Protein AF-A0A3A4PME8-F1 (afdb_monomer_lite)

Sequence (1097 aa):
MIGATARARDSPMPQTPAPLVQTERTHAPLVPTEQTHAPLVSPRPTHATPGAAAAAGLAASRCATASVAAAVLLLAANLASAQSDAQVDALIDKLVAALKQAQVVDGPQAGSFRGEMPGVHAGGVSTLATYALLAAGVSPYDPVIERAIGFLEEHPLPGTYSRSLRAATWSHLIARTGESTARQRYQRALRTDVKWLTDALREDGYYGYDAEGTGGDHSCSQFGVLGVWAARMIPGPSPIEVSLNYWERVRNHWLAHQDDDGSWSYSGAKAGSVTMTTAGINTLYILAAEYLTQKEPVYSRLRGVARRDEMDNEVKRLFDAADRGFAWLKSRSLLDGGGYQLFGLERLGVASGRKVIGGVDWYRAGAASVRGPSGDVVEDAFSLLFLVYGRAPVLMAKLRYGEGQGWNRYYRDLHFLTSYLSGRYERIFKWQIVDADEGLDDLLDAPILVISGEYGLDLTGEQRTRLLDYVDAGGTIIGHADHGNDRFTASFRQLCAEWFADRGGMLKPLAADHPLYTASGGGGKAWAQDYRIEGVDDGVRTCVFLFPNDLAGAWHQNRQQQHPDVFALMSNMTEYAGGEYDDLPRRLRPPLRAGPGAKPLGYLTVDTRFLGGRPLQTTGKWLTVGGQLAHASGVYVLAACPPPATAGAAEYDDYGKKDEAKPRTPASLTTPLRPSDVLHVTGTAAFNVDDGRVDELAGYVQRGGFIWLEAAGGDEGWVRSAAALMDAVSTRIGGEVRPVERDHVLLAGRLPGLAGEPTTEAAAEAAALRPNRWGLVRLRGGAPPMRTLEKDGRTVAVLTPFDTLATAAGHRVWGAPAYAAEPTLRLVSRLLLLRYLDVTGTARTAGALPTRPASSLVAFVRTLIVADRFGEAVEWTRAIERLDPDADGLTGLRGELRSRMLAAFRAARADGRDADAARLARQVTALFPDDLRGLWLAEQERGGPIDRPADAPADLPAGLADIEVVFGDQTTNARWLLQQWQQQKEQYDALQKELADAKSELDALDARARELIRQQARSGRGGARGGGEFDKIAAQRKLIETQARKTERAANESVAKMNRITRALAPHEDAIARLGWIVRDGVWMPKAQNDTAPPAP

Radius of gyration: 40.0 Å; chains: 1; bounding box: 134×112×117 Å

Structure (mmCIF, N/CA/C/O backbone):
data_AF-A0A3A4PME8-F1
#
_entry.id   AF-A0A3A4PME8-F1
#
loop_
_atom_site.group_PDB
_atom_site.id
_atom_site.type_symbol
_atom_site.label_atom_id
_atom_site.label_alt_id
_atom_site.label_comp_id
_atom_site.label_asym_id
_atom_site.label_entity_id
_atom_site.label_seq_id
_atom_site.pdbx_PDB_ins_code
_atom_site.Cartn_x
_atom_site.Cartn_y
_atom_site.Cartn_z
_atom_site.occupancy
_atom_site.B_iso_or_equiv
_atom_site.auth_seq_id
_atom_site.auth_comp_id
_atom_site.auth_asym_id
_atom_site.auth_atom_id
_atom_site.pdbx_PDB_model_num
ATOM 1 N N . MET A 1 1 ? -35.775 -11.637 -52.417 1.00 30.92 1 MET A N 1
ATOM 2 C CA . MET A 1 1 ? -35.098 -12.417 -53.479 1.00 30.92 1 MET A CA 1
ATOM 3 C C . MET A 1 1 ? -34.130 -13.348 -52.746 1.00 30.92 1 MET A C 1
ATOM 5 O O . MET A 1 1 ? -33.357 -12.821 -51.963 1.00 30.92 1 MET A O 1
ATOM 9 N N . ILE A 1 2 ? -34.433 -14.649 -52.591 1.00 27.48 2 ILE A N 1
ATOM 10 C CA . ILE A 1 2 ? -34.099 -15.773 -53.513 1.00 27.48 2 ILE A CA 1
ATOM 11 C C . ILE A 1 2 ? -32.564 -15.947 -53.610 1.00 27.48 2 ILE A C 1
ATOM 13 O O . ILE A 1 2 ? -31.924 -14.984 -54.010 1.00 27.48 2 ILE A O 1
ATOM 17 N N . GLY A 1 3 ? -31.903 -17.078 -53.294 1.00 27.84 3 GLY A N 1
ATOM 18 C CA . GLY A 1 3 ? -32.290 -18.424 -52.786 1.00 27.84 3 GLY A CA 1
ATOM 19 C C . GLY A 1 3 ? -31.229 -18.967 -51.780 1.00 27.84 3 GLY A C 1
ATOM 20 O O . GLY A 1 3 ? -30.312 -18.228 -51.446 1.00 27.84 3 GLY A O 1
ATOM 21 N N . ALA A 1 4 ? -31.338 -20.128 -51.106 1.00 28.91 4 ALA A N 1
ATOM 22 C CA . ALA A 1 4 ? -31.285 -21.530 -51.597 1.00 28.91 4 ALA A CA 1
ATOM 23 C C . ALA A 1 4 ? -29.989 -21.872 -52.398 1.00 28.91 4 ALA A C 1
ATOM 25 O O . ALA A 1 4 ? -29.647 -21.105 -53.287 1.00 28.91 4 ALA A O 1
ATOM 26 N N . THR A 1 5 ? -29.224 -22.968 -52.180 1.00 29.34 5 THR A N 1
ATOM 27 C CA . THR A 1 5 ? -29.406 -24.163 -51.306 1.00 29.34 5 THR A CA 1
ATOM 28 C C . THR A 1 5 ? -28.100 -24.941 -50.975 1.00 29.34 5 THR A C 1
ATOM 30 O O . THR A 1 5 ? -27.069 -24.775 -51.609 1.00 29.34 5 THR A O 1
ATOM 33 N N . ALA A 1 6 ? -28.222 -25.827 -49.978 1.00 28.39 6 ALA A N 1
ATOM 34 C CA . ALA A 1 6 ? -27.315 -26.801 -49.338 1.00 28.39 6 ALA A CA 1
ATOM 35 C C . ALA A 1 6 ? -26.357 -27.750 -50.137 1.00 28.39 6 ALA A C 1
ATOM 37 O O . ALA A 1 6 ? -26.714 -28.256 -51.190 1.00 28.39 6 ALA A O 1
ATOM 38 N N . ARG A 1 7 ? -25.250 -28.131 -49.447 1.00 29.11 7 ARG A N 1
ATOM 39 C CA . ARG A 1 7 ? -24.561 -29.462 -49.301 1.00 29.11 7 ARG A CA 1
ATOM 40 C C . ARG A 1 7 ? -24.214 -30.348 -50.535 1.00 29.11 7 ARG A C 1
ATOM 42 O O . ARG A 1 7 ? -25.131 -30.835 -51.178 1.00 29.11 7 ARG A O 1
ATOM 49 N N . ALA A 1 8 ? -22.945 -30.805 -50.648 1.00 26.62 8 ALA A N 1
ATOM 50 C CA . ALA A 1 8 ? -22.492 -32.215 -50.425 1.00 26.62 8 ALA A CA 1
ATOM 51 C C . ALA A 1 8 ? -21.149 -32.643 -51.108 1.00 26.62 8 ALA A C 1
ATOM 53 O O . ALA A 1 8 ? -20.834 -32.229 -52.214 1.00 26.62 8 ALA A O 1
ATOM 54 N N . ARG A 1 9 ? -20.422 -33.516 -50.384 1.00 29.61 9 ARG A N 1
ATOM 55 C CA . ARG A 1 9 ? -19.347 -34.513 -50.687 1.00 29.61 9 ARG A CA 1
ATOM 56 C C . ARG A 1 9 ? -19.426 -35.284 -52.046 1.00 29.61 9 ARG A C 1
ATOM 58 O O . ARG A 1 9 ? -20.500 -35.276 -52.629 1.00 29.61 9 ARG A O 1
ATOM 65 N N . ASP A 1 10 ? -18.425 -36.017 -52.596 1.00 29.92 10 ASP A N 1
ATOM 66 C CA . ASP A 1 10 ? -17.245 -36.786 -52.071 1.00 29.92 10 ASP A CA 1
ATOM 67 C C . ASP A 1 10 ? -16.204 -37.184 -53.193 1.00 29.92 10 ASP A C 1
ATOM 69 O O . ASP A 1 10 ? -16.464 -36.930 -54.366 1.00 29.92 10 ASP A O 1
ATOM 73 N N . SER A 1 11 ? -15.117 -37.926 -52.839 1.00 27.48 11 SER A N 1
ATOM 74 C CA . SER A 1 11 ? -14.274 -38.853 -53.689 1.00 27.48 11 SER A CA 1
ATOM 75 C C . SER A 1 11 ? -13.176 -38.305 -54.657 1.00 27.48 11 SER A C 1
ATOM 77 O O . SER A 1 11 ? -13.264 -37.141 -55.038 1.00 27.48 11 SER A O 1
ATOM 79 N N . PRO A 1 12 ? -12.186 -39.120 -55.158 1.00 48.66 12 PRO A N 1
ATOM 80 C CA . PRO A 1 12 ? -11.673 -40.467 -54.763 1.00 48.66 12 PRO A CA 1
ATOM 81 C C . PRO A 1 12 ? -10.108 -40.627 -54.664 1.00 48.66 12 PRO A C 1
ATOM 83 O O . PRO A 1 12 ? -9.352 -39.691 -54.900 1.00 48.66 12 PRO A O 1
ATOM 86 N N . MET A 1 13 ? -9.624 -41.852 -54.356 1.00 31.64 13 MET A N 1
ATOM 87 C CA . MET A 1 13 ? -8.204 -42.313 -54.431 1.00 31.64 13 MET A CA 1
ATOM 88 C C . MET A 1 13 ? -7.785 -42.821 -55.839 1.00 31.64 13 MET A C 1
ATOM 90 O O . MET A 1 13 ? -8.643 -42.895 -56.722 1.00 31.64 13 MET A O 1
ATOM 94 N N . PRO A 1 14 ? -6.497 -43.172 -56.090 1.00 47.97 14 PRO A N 1
ATOM 95 C CA . PRO A 1 14 ? -5.945 -44.541 -55.861 1.00 47.97 14 PRO A CA 1
ATOM 96 C C . PRO A 1 14 ? -4.488 -44.503 -55.276 1.00 47.97 14 PRO A C 1
ATOM 98 O O . PRO A 1 14 ? -4.077 -43.431 -54.853 1.00 47.97 14 PRO A O 1
ATOM 101 N N . GLN A 1 15 ? -3.624 -45.535 -55.129 1.00 26.77 15 GLN A N 1
ATOM 102 C CA . GLN A 1 15 ? -3.495 -46.951 -55.577 1.00 26.77 15 GLN A CA 1
ATOM 103 C C . GLN A 1 15 ? -2.994 -47.889 -54.416 1.00 26.77 15 GLN A C 1
ATOM 105 O O . GLN A 1 15 ? -3.143 -47.551 -53.244 1.00 26.77 15 GLN A O 1
ATOM 110 N N . THR A 1 16 ? -2.404 -49.058 -54.735 1.00 31.41 16 THR A N 1
ATOM 111 C CA . THR A 1 16 ? -1.863 -50.134 -53.848 1.00 31.41 16 THR A CA 1
ATOM 112 C C . THR A 1 16 ? -0.717 -50.892 -54.587 1.00 31.41 16 THR A C 1
ATOM 114 O O . THR A 1 16 ? -0.594 -50.631 -55.787 1.00 31.41 16 THR A O 1
ATOM 117 N N . PRO A 1 17 ? 0.135 -51.785 -53.989 1.00 47.78 17 PRO A N 1
ATOM 118 C CA . PRO A 1 17 ? -0.261 -53.126 -53.477 1.00 47.78 17 PRO A CA 1
ATOM 119 C C . PRO A 1 17 ? 0.556 -53.726 -52.284 1.00 47.78 17 PRO A C 1
ATOM 121 O O . PRO A 1 17 ? 1.479 -53.108 -51.764 1.00 47.78 17 PRO A O 1
ATOM 124 N N . ALA A 1 18 ? 0.210 -54.961 -51.869 1.00 31.88 18 ALA A N 1
ATOM 125 C CA . ALA A 1 18 ? 0.874 -55.819 -50.854 1.00 31.88 18 ALA A CA 1
ATOM 126 C C . ALA A 1 18 ? 1.098 -57.265 -51.397 1.00 31.88 18 ALA A C 1
ATOM 128 O O . ALA A 1 18 ? 0.654 -57.527 -52.519 1.00 31.88 18 ALA A O 1
ATOM 129 N N . PRO A 1 19 ? 1.805 -58.187 -50.689 1.00 50.59 19 PRO A N 1
ATOM 130 C CA . PRO A 1 19 ? 1.191 -59.157 -49.729 1.00 50.59 19 PRO A CA 1
ATOM 131 C C . PRO A 1 19 ? 2.044 -59.402 -48.434 1.00 50.59 19 PRO A C 1
ATOM 133 O O . PRO A 1 19 ? 3.144 -58.867 -48.360 1.00 50.59 19 PRO A O 1
ATOM 136 N N . LEU A 1 20 ? 1.649 -60.053 -47.308 1.00 30.03 20 LEU A N 1
ATOM 137 C CA . LEU A 1 20 ? 0.748 -61.192 -46.926 1.00 30.03 20 LEU A CA 1
ATOM 138 C C . LEU A 1 20 ? 1.348 -62.617 -47.146 1.00 30.03 20 LEU A C 1
ATOM 140 O O . LEU A 1 20 ? 2.094 -62.783 -48.102 1.00 30.03 20 LEU A O 1
ATOM 144 N N . VAL A 1 21 ? 1.130 -63.689 -46.339 1.00 32.50 21 VAL A N 1
ATOM 145 C CA . VAL A 1 21 ? 0.168 -64.066 -45.244 1.00 32.50 21 VAL A CA 1
ATOM 146 C C . VAL A 1 21 ? 0.854 -64.997 -44.180 1.00 32.50 21 VAL A C 1
ATOM 148 O O . VAL A 1 21 ? 1.854 -65.604 -44.540 1.00 32.50 21 VAL A O 1
ATOM 151 N N . GLN A 1 22 ? 0.291 -65.165 -42.953 1.00 26.39 22 GLN A N 1
ATOM 152 C CA . GLN A 1 22 ? 0.272 -66.329 -41.976 1.00 26.39 22 GLN A CA 1
ATOM 153 C C . GLN A 1 22 ? 0.284 -65.827 -40.489 1.00 26.39 22 GLN A C 1
ATOM 155 O O . GLN A 1 22 ? 0.747 -64.709 -40.285 1.00 26.39 22 GLN A O 1
ATOM 160 N N . THR A 1 23 ? -0.265 -66.403 -39.385 1.00 31.09 23 THR A N 1
ATOM 161 C CA . THR A 1 23 ? -0.869 -67.704 -38.911 1.00 31.09 23 THR A CA 1
ATOM 162 C C . THR A 1 23 ? 0.105 -68.716 -38.241 1.00 31.09 23 THR A C 1
ATOM 164 O O . THR A 1 23 ? 1.279 -68.683 -38.573 1.00 31.09 23 THR A O 1
ATOM 167 N N . GLU A 1 24 ? -0.229 -69.595 -37.261 1.00 28.00 24 GLU A N 1
ATOM 168 C CA . GLU A 1 24 ? -1.512 -70.195 -36.775 1.00 28.00 24 GLU A CA 1
ATOM 169 C C . GLU A 1 24 ? -1.789 -70.134 -35.222 1.00 28.00 24 GLU A C 1
ATOM 171 O O . GLU A 1 24 ? -1.577 -69.090 -34.611 1.00 28.00 24 GLU A O 1
ATOM 176 N N . ARG A 1 25 ? -2.394 -71.177 -34.593 1.00 31.50 25 ARG A N 1
ATOM 177 C CA . ARG A 1 25 ? -3.171 -71.165 -33.313 1.00 31.50 25 ARG A CA 1
ATOM 178 C C . ARG A 1 25 ? -2.977 -72.419 -32.407 1.00 31.50 25 ARG A C 1
ATOM 180 O O . ARG A 1 25 ? -2.542 -73.461 -32.880 1.00 31.50 25 ARG A O 1
ATOM 187 N N . THR A 1 26 ? -3.556 -72.357 -31.189 1.00 28.42 26 THR A N 1
ATOM 188 C CA . THR A 1 26 ? -3.918 -73.460 -30.237 1.00 28.42 26 THR A CA 1
ATOM 189 C C . THR A 1 26 ? -2.788 -73.990 -29.325 1.00 28.42 26 THR A C 1
ATOM 191 O O . THR A 1 26 ? -1.630 -73.742 -29.625 1.00 28.42 26 THR A O 1
ATOM 194 N N . HIS A 1 27 ? -3.004 -74.647 -28.166 1.00 28.73 27 HIS A N 1
ATOM 195 C CA . HIS A 1 27 ? -4.201 -75.144 -27.433 1.00 28.73 27 HIS A CA 1
ATOM 196 C C . HIS A 1 27 ? -4.019 -74.939 -25.891 1.00 28.73 27 HIS A C 1
ATOM 198 O O . HIS A 1 27 ? -2.923 -74.615 -25.446 1.00 28.73 27 HIS A O 1
ATOM 204 N N . ALA A 1 28 ? -5.056 -75.160 -25.065 1.00 27.19 28 ALA A N 1
ATOM 205 C CA . ALA A 1 28 ? -4.983 -75.220 -23.580 1.00 27.19 28 ALA A CA 1
ATOM 206 C C . ALA A 1 28 ? -5.180 -76.671 -23.067 1.00 27.19 28 ALA A C 1
ATOM 208 O O . ALA A 1 28 ? -5.729 -77.468 -23.838 1.00 27.19 28 ALA A O 1
ATOM 209 N N . PRO A 1 29 ? -4.783 -77.042 -21.817 1.00 41.12 29 PRO A N 1
ATOM 210 C CA . PRO A 1 29 ? -5.755 -76.987 -20.694 1.00 41.12 29 PRO A CA 1
ATOM 211 C C . PRO A 1 29 ? -5.224 -76.859 -19.221 1.00 41.12 29 PRO A C 1
ATOM 213 O O . PRO A 1 29 ? -4.088 -77.191 -18.915 1.00 41.12 29 PRO A O 1
ATOM 216 N N . LEU A 1 30 ? -6.151 -76.500 -18.307 1.00 25.83 30 LEU A N 1
ATOM 217 C CA . LEU A 1 30 ? -6.308 -76.894 -16.873 1.00 25.83 30 LEU A CA 1
ATOM 218 C C . LEU A 1 30 ? -5.311 -76.482 -15.736 1.00 25.83 30 LEU A C 1
ATOM 220 O O . LEU A 1 30 ? -4.359 -77.183 -15.415 1.00 25.83 30 LEU A O 1
ATOM 224 N N . VAL A 1 31 ? -5.695 -75.391 -15.042 1.00 29.42 31 VAL A N 1
ATOM 225 C CA . VAL A 1 31 ? -5.849 -75.115 -13.566 1.00 29.42 31 VAL A CA 1
ATOM 226 C C . VAL A 1 31 ? -5.778 -76.363 -12.630 1.00 29.42 31 VAL A C 1
ATOM 228 O O . VAL A 1 31 ? -6.265 -77.401 -13.083 1.00 29.42 31 VAL A O 1
ATOM 231 N N . PRO A 1 32 ? -5.312 -76.320 -11.339 1.00 38.41 32 PRO A N 1
ATOM 232 C CA . PRO A 1 32 ? -5.399 -75.217 -10.343 1.00 38.41 32 PRO A CA 1
ATOM 233 C C . PRO A 1 32 ? -4.125 -74.974 -9.466 1.00 38.41 32 PRO A C 1
ATOM 235 O O . PRO A 1 32 ? -3.092 -75.560 -9.760 1.00 38.41 32 PRO A O 1
ATOM 238 N N . THR A 1 33 ? -4.049 -74.109 -8.431 1.00 26.58 33 THR A N 1
ATOM 239 C CA . THR A 1 33 ? -5.016 -73.362 -7.568 1.00 26.58 33 THR A CA 1
ATOM 240 C C . THR A 1 33 ? -4.512 -71.953 -7.176 1.00 26.58 33 THR A C 1
ATOM 242 O O . THR A 1 33 ? -3.333 -71.820 -6.885 1.00 26.58 33 THR A O 1
ATOM 245 N N . GLU A 1 34 ? -5.443 -70.985 -7.065 1.00 26.72 34 GLU A N 1
ATOM 246 C CA . GLU A 1 34 ? -5.614 -69.945 -6.001 1.00 26.72 34 GLU A CA 1
ATOM 247 C C . GLU A 1 34 ? -4.443 -69.030 -5.528 1.00 26.72 34 GLU A C 1
ATOM 249 O O . GLU A 1 34 ? -3.302 -69.450 -5.419 1.00 26.72 34 GLU A O 1
ATOM 254 N N . GLN A 1 35 ? -4.645 -67.756 -5.142 1.00 27.77 35 GLN A N 1
ATOM 255 C CA . GLN A 1 35 ? -5.823 -66.863 -5.198 1.00 27.77 35 GLN A CA 1
ATOM 256 C C . GLN A 1 35 ? -5.384 -65.376 -5.312 1.00 27.77 35 GLN A C 1
ATOM 258 O O . GLN A 1 35 ? -4.205 -65.042 -5.221 1.00 27.77 35 GLN A O 1
ATOM 263 N N . THR A 1 36 ? -6.341 -64.478 -5.560 1.00 26.48 36 THR A N 1
ATOM 264 C CA . THR A 1 36 ? -6.155 -63.057 -5.924 1.00 26.48 36 THR A CA 1
ATOM 265 C C . THR A 1 36 ? -5.641 -62.130 -4.814 1.00 26.48 36 THR A C 1
ATOM 267 O O . THR A 1 36 ? -6.117 -62.210 -3.685 1.00 26.48 36 THR A O 1
ATOM 270 N N . HIS A 1 37 ? -4.853 -61.108 -5.184 1.00 26.53 37 HIS A N 1
ATOM 271 C CA . HIS A 1 37 ? -4.691 -59.877 -4.396 1.00 26.53 37 HIS A CA 1
ATOM 272 C C . HIS A 1 37 ? -5.122 -58.627 -5.182 1.00 26.53 37 HIS A C 1
ATOM 274 O O . HIS A 1 37 ? -4.600 -58.336 -6.256 1.00 26.53 37 HIS A O 1
ATOM 280 N N . ALA A 1 38 ? -6.048 -57.870 -4.593 1.00 25.16 38 ALA A N 1
ATOM 281 C CA . ALA A 1 38 ? -6.451 -56.509 -4.948 1.00 25.16 38 ALA A CA 1
ATOM 282 C C . ALA A 1 38 ? -6.771 -55.751 -3.627 1.00 25.16 38 ALA A C 1
ATOM 284 O O . ALA A 1 38 ? -6.871 -56.401 -2.582 1.00 25.16 38 ALA A O 1
ATOM 285 N N . PRO A 1 39 ? -6.819 -54.406 -3.609 1.00 49.06 39 PRO A N 1
ATOM 286 C CA . PRO A 1 39 ? -6.419 -53.626 -2.428 1.00 49.06 39 PRO A CA 1
ATOM 287 C C . PRO A 1 39 ? -7.568 -53.259 -1.475 1.00 49.06 39 PRO A C 1
ATOM 289 O O . PRO A 1 39 ? -8.722 -53.282 -1.893 1.00 49.06 39 PRO A O 1
ATOM 292 N N . LEU A 1 40 ? -7.232 -52.803 -0.251 1.00 23.62 40 LEU A N 1
ATOM 293 C CA . LEU A 1 40 ? -7.856 -51.649 0.439 1.00 23.62 40 LEU A CA 1
ATOM 294 C C . LEU A 1 40 ? -7.226 -51.336 1.824 1.00 23.62 40 LEU A C 1
ATOM 296 O O . LEU A 1 40 ? -6.726 -52.226 2.498 1.00 23.62 40 LEU A O 1
ATOM 300 N N . VAL A 1 41 ? -7.353 -50.062 2.235 1.00 25.16 41 VAL A N 1
ATOM 301 C CA . VAL A 1 41 ? -7.313 -49.486 3.609 1.00 25.16 41 VAL A CA 1
ATOM 302 C C . VAL A 1 41 ? -6.061 -49.664 4.493 1.00 25.16 41 VAL A C 1
ATOM 304 O O . VAL A 1 41 ? -5.723 -50.748 4.954 1.00 25.16 41 VAL A O 1
ATOM 307 N N . SER A 1 42 ? -5.504 -48.519 4.908 1.00 29.89 42 SER A N 1
ATOM 308 C CA . SER A 1 42 ? -4.568 -48.374 6.035 1.00 29.89 42 SER A CA 1
ATOM 309 C C . SER A 1 42 ? -5.295 -47.956 7.327 1.00 29.89 42 SER A C 1
ATOM 311 O O . SER A 1 42 ? -6.068 -46.996 7.290 1.00 29.89 42 SER A O 1
ATOM 313 N N . PRO A 1 43 ? -4.996 -48.565 8.490 1.00 27.16 43 PRO A N 1
ATOM 314 C CA . PRO A 1 43 ? -5.301 -47.991 9.801 1.00 27.16 43 PRO A CA 1
ATOM 315 C C . PRO A 1 43 ? -4.047 -47.643 10.635 1.00 27.16 43 PRO A C 1
ATOM 317 O O . PRO A 1 43 ? -2.930 -48.068 10.355 1.00 27.16 43 PRO A O 1
ATOM 320 N N . ARG A 1 44 ? -4.268 -46.824 11.672 1.00 27.05 44 ARG A N 1
ATOM 321 C CA . ARG A 1 44 ? -3.277 -46.202 12.578 1.00 27.05 44 ARG A CA 1
ATOM 322 C C . ARG A 1 44 ? -2.319 -47.196 13.271 1.00 27.05 44 ARG A C 1
ATOM 324 O O . ARG A 1 44 ? -2.779 -48.256 13.690 1.00 27.05 44 ARG A O 1
ATOM 331 N N . PRO A 1 45 ? -1.061 -46.806 13.566 1.00 29.89 45 PRO A N 1
ATOM 332 C CA . PRO A 1 45 ? -0.246 -47.476 14.578 1.00 29.89 45 PRO A CA 1
ATOM 333 C C . PRO A 1 45 ? -0.659 -47.057 16.003 1.00 29.89 45 PRO A C 1
ATOM 335 O O . PRO A 1 45 ? -0.983 -45.895 16.256 1.00 29.89 45 PRO A O 1
ATOM 338 N N . THR A 1 46 ? -0.590 -47.993 16.950 1.00 25.83 46 THR A N 1
ATOM 339 C CA . THR A 1 46 ? -0.729 -47.754 18.400 1.00 25.83 46 THR A CA 1
ATOM 340 C C . THR A 1 46 ? 0.560 -48.104 19.147 1.00 25.83 46 THR A C 1
ATOM 342 O O . THR A 1 46 ? 1.413 -48.811 18.622 1.00 25.83 46 THR A O 1
ATOM 345 N N . HIS A 1 47 ? 0.685 -47.594 20.375 1.00 34.25 47 HIS A N 1
ATOM 346 C CA . HIS A 1 47 ? 1.846 -47.680 21.272 1.00 34.25 47 HIS A CA 1
ATOM 347 C C . HIS A 1 47 ? 2.668 -48.985 21.263 1.00 34.25 47 HIS A C 1
ATOM 349 O O . HIS A 1 47 ? 2.126 -50.081 21.378 1.00 34.25 47 HIS A O 1
ATOM 355 N N . ALA A 1 48 ? 3.992 -48.817 21.338 1.00 25.86 48 ALA A N 1
ATOM 356 C CA . ALA A 1 48 ? 4.934 -49.772 21.923 1.00 25.86 48 ALA A CA 1
ATOM 357 C C . ALA A 1 48 ? 5.852 -49.033 22.924 1.00 25.86 48 ALA A C 1
ATOM 359 O O . ALA A 1 48 ? 6.062 -47.824 22.803 1.00 25.86 48 ALA A O 1
ATOM 360 N N . THR A 1 49 ? 6.342 -49.736 23.947 1.00 25.73 49 THR A N 1
ATOM 361 C CA . THR A 1 49 ? 7.026 -49.171 25.128 1.00 25.73 49 THR A CA 1
ATOM 362 C C . THR A 1 49 ? 8.563 -49.120 25.005 1.00 25.73 49 THR A C 1
ATOM 364 O O . THR A 1 49 ? 9.134 -49.789 24.144 1.00 25.73 49 THR A O 1
ATOM 367 N N . PRO A 1 50 ? 9.262 -48.304 25.827 1.00 33.19 50 PRO A N 1
ATOM 368 C CA . PRO A 1 50 ? 10.670 -47.963 25.602 1.00 33.19 50 PRO A CA 1
ATOM 369 C C . PRO A 1 50 ? 11.676 -48.958 26.206 1.00 33.19 50 PRO A C 1
ATOM 371 O O . PRO A 1 50 ? 11.483 -49.468 27.309 1.00 33.19 50 PRO A O 1
ATOM 374 N N . GLY A 1 51 ? 12.822 -49.128 25.537 1.00 27.89 51 GLY A N 1
ATOM 375 C CA . GLY A 1 51 ? 13.990 -49.837 26.065 1.00 27.89 51 GLY A CA 1
ATOM 376 C C . GLY A 1 51 ? 15.262 -49.601 25.236 1.00 27.89 51 GLY A C 1
ATOM 377 O O . GLY A 1 51 ? 15.201 -49.546 24.015 1.00 27.89 51 GLY A O 1
ATOM 378 N N . ALA A 1 52 ? 16.408 -49.476 25.916 1.00 27.39 52 ALA A N 1
ATOM 379 C CA . ALA A 1 52 ? 17.773 -49.509 25.361 1.00 27.39 52 ALA A CA 1
ATOM 380 C C . ALA A 1 52 ? 18.146 -48.501 24.235 1.00 27.39 52 ALA A C 1
ATOM 382 O O . ALA A 1 52 ? 18.435 -48.891 23.108 1.00 27.39 52 ALA A O 1
ATOM 383 N N . ALA A 1 53 ? 18.291 -47.209 24.574 1.00 26.31 53 ALA A N 1
ATOM 384 C CA . ALA A 1 53 ? 18.949 -46.209 23.705 1.00 26.31 53 ALA A CA 1
ATOM 385 C C . ALA A 1 53 ? 19.827 -45.178 24.467 1.00 26.31 53 ALA A C 1
ATOM 387 O O . ALA A 1 53 ? 19.997 -44.039 24.038 1.00 26.31 53 ALA A O 1
ATOM 388 N N . ALA A 1 54 ? 20.395 -45.556 25.618 1.00 30.62 54 ALA A N 1
ATOM 389 C CA . ALA A 1 54 ? 21.062 -44.638 26.555 1.00 30.62 54 ALA A CA 1
ATOM 390 C C . ALA A 1 54 ? 22.609 -44.690 26.503 1.00 30.62 54 ALA A C 1
ATOM 392 O O . ALA A 1 54 ? 23.253 -44.881 27.530 1.00 30.62 54 ALA A O 1
ATOM 393 N N . ALA A 1 55 ? 23.216 -44.540 25.314 1.00 28.72 55 ALA A N 1
ATOM 394 C CA . ALA A 1 55 ? 24.683 -44.611 25.157 1.00 28.72 55 ALA A CA 1
ATOM 395 C C . ALA A 1 55 ? 25.322 -43.652 24.119 1.00 28.72 55 ALA A C 1
ATOM 397 O O . ALA A 1 55 ? 26.541 -43.643 23.986 1.00 28.72 55 ALA A O 1
ATOM 398 N N . ALA A 1 56 ? 24.545 -42.831 23.395 1.00 27.38 56 ALA A N 1
ATOM 399 C CA . ALA A 1 56 ? 25.056 -41.989 22.292 1.00 27.38 56 ALA A CA 1
ATOM 400 C C . ALA A 1 56 ? 24.739 -40.476 22.415 1.00 27.38 56 ALA A C 1
ATOM 402 O O . ALA A 1 56 ? 25.031 -39.694 21.512 1.00 27.38 56 ALA A O 1
ATOM 403 N N . GLY A 1 57 ? 24.133 -40.035 23.523 1.00 30.20 57 GLY A N 1
ATOM 404 C CA . GLY A 1 57 ? 23.453 -38.730 23.613 1.00 30.20 57 GLY A CA 1
ATOM 405 C C . GLY A 1 57 ? 24.308 -37.474 23.852 1.00 30.20 57 GLY A C 1
ATOM 406 O O . GLY A 1 57 ? 23.740 -36.389 23.938 1.00 30.20 57 GLY A O 1
ATOM 407 N N . LEU A 1 58 ? 25.637 -37.573 23.991 1.00 27.72 58 LEU A N 1
ATOM 408 C CA . LEU A 1 58 ? 26.467 -36.474 24.532 1.00 27.72 58 LEU A CA 1
ATOM 409 C C . LEU A 1 58 ? 27.350 -35.712 23.526 1.00 27.72 58 LEU A C 1
ATOM 411 O O . LEU A 1 58 ? 27.919 -34.688 23.896 1.00 27.72 58 LEU A O 1
ATOM 415 N N . ALA A 1 59 ? 27.428 -36.140 22.260 1.00 26.08 59 ALA A N 1
ATOM 416 C CA . ALA A 1 59 ? 28.196 -35.430 21.224 1.00 26.08 59 ALA A CA 1
ATOM 417 C C . ALA A 1 59 ? 27.329 -34.505 20.340 1.00 26.08 59 ALA A C 1
ATOM 419 O O . ALA A 1 59 ? 27.692 -33.356 20.099 1.00 26.08 59 ALA A O 1
ATOM 420 N N . ALA A 1 60 ? 26.156 -34.969 19.891 1.00 26.66 60 ALA A N 1
ATOM 421 C CA . ALA A 1 60 ? 25.341 -34.259 18.894 1.00 26.66 60 ALA A CA 1
ATOM 422 C C . ALA A 1 60 ? 24.686 -32.955 19.407 1.00 26.66 60 ALA A C 1
ATOM 424 O O . ALA A 1 60 ? 24.467 -32.017 18.639 1.00 26.66 60 ALA A O 1
ATOM 425 N N . SER A 1 61 ? 24.401 -32.868 20.712 1.00 26.84 61 SER A N 1
ATOM 426 C CA . SER A 1 61 ? 23.606 -31.777 21.305 1.00 26.84 61 SER A CA 1
ATOM 427 C C . SER A 1 61 ? 24.265 -30.384 21.214 1.00 26.84 61 SER A C 1
ATOM 429 O O . SER A 1 61 ? 23.576 -29.366 21.262 1.00 26.84 61 SER A O 1
ATOM 431 N N . ARG A 1 62 ? 25.593 -30.307 21.020 1.00 28.44 62 ARG A N 1
ATOM 432 C CA . ARG A 1 62 ? 26.335 -29.029 20.945 1.00 28.44 62 ARG A CA 1
ATOM 433 C C . ARG A 1 62 ? 26.384 -28.381 19.557 1.00 28.44 62 ARG A C 1
ATOM 435 O O . ARG A 1 62 ? 26.596 -27.176 19.485 1.00 28.44 62 ARG A O 1
ATOM 442 N N . CYS A 1 63 ? 26.150 -29.124 18.473 1.00 26.16 63 CYS A N 1
ATOM 443 C CA . CYS A 1 63 ? 26.043 -28.525 17.134 1.00 26.16 63 CYS A CA 1
ATOM 444 C C . CYS A 1 63 ? 24.625 -28.013 16.856 1.00 26.16 63 CYS A C 1
ATOM 446 O O . CYS A 1 63 ? 24.465 -26.876 16.423 1.00 26.16 63 CYS A O 1
ATOM 448 N N . ALA A 1 64 ? 23.592 -28.802 17.176 1.00 27.31 64 ALA A N 1
ATOM 449 C CA . ALA A 1 64 ? 22.201 -28.409 16.936 1.00 27.31 64 ALA A CA 1
ATOM 450 C C . ALA A 1 64 ? 21.806 -27.132 17.704 1.00 27.31 64 ALA A C 1
ATOM 452 O O . ALA A 1 64 ? 21.166 -26.243 17.146 1.00 27.31 64 ALA A O 1
ATOM 453 N N . THR A 1 65 ? 22.245 -27.002 18.961 1.00 28.70 65 THR A N 1
ATOM 454 C CA . THR A 1 65 ? 22.003 -25.800 19.775 1.00 28.70 65 THR A CA 1
ATOM 455 C C . THR A 1 65 ? 22.729 -24.567 19.239 1.00 28.70 65 THR A C 1
ATOM 457 O O . THR A 1 65 ? 22.138 -23.492 19.238 1.00 28.70 65 THR A O 1
ATOM 460 N N . ALA A 1 66 ? 23.953 -24.704 18.716 1.00 29.48 66 ALA A N 1
ATOM 461 C CA . ALA A 1 66 ? 24.675 -23.598 18.084 1.00 29.48 66 ALA A CA 1
ATOM 462 C C . ALA A 1 66 ? 23.999 -23.130 16.781 1.00 29.48 66 ALA A C 1
ATOM 464 O O . ALA A 1 66 ? 23.830 -21.929 16.584 1.00 29.48 66 ALA A O 1
ATOM 465 N N . SER A 1 67 ? 23.551 -24.055 15.923 1.00 29.86 67 SER A N 1
ATOM 466 C CA . SER A 1 67 ? 22.838 -23.715 14.682 1.00 29.86 67 SER A CA 1
ATOM 467 C C . SER A 1 67 ? 21.487 -23.042 14.944 1.00 29.86 67 SER A C 1
ATOM 469 O O . SER A 1 67 ? 21.167 -22.051 14.290 1.00 29.86 67 SER A O 1
ATOM 471 N N . VAL A 1 68 ? 20.714 -23.525 15.926 1.00 30.91 68 VAL A N 1
ATOM 472 C CA . VAL A 1 68 ? 19.442 -22.891 16.315 1.00 30.91 68 VAL A CA 1
ATOM 473 C C . VAL A 1 68 ? 19.683 -21.539 16.991 1.00 30.91 68 VAL A C 1
ATOM 475 O O . VAL A 1 68 ? 18.995 -20.580 16.660 1.00 30.91 68 VAL A O 1
ATOM 478 N N . ALA A 1 69 ? 20.682 -21.411 17.870 1.00 29.66 69 ALA A N 1
ATOM 479 C CA . ALA A 1 69 ? 21.025 -20.127 18.484 1.00 29.66 69 ALA A CA 1
ATOM 480 C C . ALA A 1 69 ? 21.490 -19.092 17.445 1.00 29.66 69 ALA A C 1
ATOM 482 O O . ALA A 1 69 ? 21.077 -17.940 17.522 1.00 29.66 69 ALA A O 1
ATOM 483 N N . ALA A 1 70 ? 22.281 -19.495 16.444 1.00 30.80 70 ALA A N 1
ATOM 484 C CA . ALA A 1 70 ? 22.680 -18.621 15.342 1.00 30.80 70 ALA A CA 1
ATOM 485 C C . ALA A 1 70 ? 21.478 -18.189 14.484 1.00 30.80 70 ALA A C 1
ATOM 487 O O . ALA A 1 70 ? 21.348 -17.006 14.178 1.00 30.80 70 ALA A O 1
ATOM 488 N N . ALA A 1 71 ? 20.565 -19.109 14.151 1.00 30.47 71 ALA A N 1
ATOM 489 C CA . ALA A 1 71 ? 19.339 -18.784 13.420 1.00 30.47 71 ALA A CA 1
ATOM 490 C C . ALA A 1 71 ? 18.410 -17.846 14.217 1.00 30.47 71 ALA A C 1
ATOM 492 O O . ALA A 1 71 ? 17.865 -16.898 13.656 1.00 30.47 71 ALA A O 1
ATOM 493 N N . VAL A 1 72 ? 18.273 -18.058 15.531 1.00 31.92 72 VAL A N 1
ATOM 494 C CA . VAL A 1 72 ? 17.483 -17.196 16.427 1.00 31.92 72 VAL A CA 1
ATOM 495 C C . VAL A 1 72 ? 18.141 -15.828 16.623 1.00 31.92 72 VAL A C 1
ATOM 497 O O . VAL A 1 72 ? 17.432 -14.829 16.639 1.00 31.92 72 VAL A O 1
ATOM 500 N N . LEU A 1 73 ? 19.474 -15.745 16.705 1.00 30.67 73 LEU A N 1
ATOM 501 C CA . LEU A 1 73 ? 20.198 -14.468 16.750 1.00 30.67 73 LEU A CA 1
ATOM 502 C C . LEU A 1 73 ? 20.103 -13.705 15.422 1.00 30.67 73 LEU A C 1
ATOM 504 O O . LEU A 1 73 ? 19.932 -12.491 15.443 1.00 30.67 73 LEU A O 1
ATOM 508 N N . LEU A 1 74 ? 20.129 -14.396 14.277 1.00 29.70 74 LEU A N 1
ATOM 509 C CA . LEU A 1 74 ? 19.868 -13.789 12.967 1.00 29.70 74 LEU A CA 1
ATOM 510 C C . LEU A 1 74 ? 18.414 -13.309 12.834 1.00 29.70 74 LEU A C 1
ATOM 512 O O . LEU A 1 74 ? 18.190 -12.223 12.302 1.00 29.70 74 LEU A O 1
ATOM 516 N N . LEU A 1 75 ? 17.424 -14.043 13.355 1.00 28.88 75 LEU A N 1
ATOM 517 C CA . LEU A 1 75 ? 16.037 -13.560 13.424 1.00 28.88 75 LEU A CA 1
ATOM 518 C C . LEU A 1 75 ? 15.896 -12.350 14.361 1.00 28.88 75 LEU A C 1
ATOM 520 O O . LEU A 1 75 ? 15.280 -11.358 13.983 1.00 28.88 75 LEU A O 1
ATOM 524 N N . ALA A 1 76 ? 16.492 -12.399 15.555 1.00 28.16 76 ALA A N 1
ATOM 525 C CA . ALA A 1 76 ? 16.443 -11.308 16.528 1.00 28.16 76 ALA A CA 1
ATOM 526 C C . ALA A 1 76 ? 17.144 -10.038 16.015 1.00 28.16 76 ALA A C 1
ATOM 528 O O . ALA A 1 76 ? 16.619 -8.941 16.186 1.00 28.16 76 ALA A O 1
ATOM 529 N N . ALA A 1 77 ? 18.277 -10.180 15.320 1.00 28.25 77 ALA A N 1
ATOM 530 C CA . ALA A 1 77 ? 18.959 -9.068 14.665 1.00 28.25 77 ALA A CA 1
ATOM 531 C C . ALA A 1 77 ? 18.094 -8.433 13.562 1.00 28.25 77 ALA A C 1
ATOM 533 O O . ALA A 1 77 ? 18.006 -7.211 13.507 1.00 28.25 77 ALA A O 1
ATOM 534 N N . ASN A 1 78 ? 17.404 -9.239 12.742 1.00 29.14 78 ASN A N 1
ATOM 535 C CA . ASN A 1 78 ? 16.467 -8.736 11.726 1.00 29.14 78 ASN A CA 1
ATOM 536 C C . ASN A 1 78 ? 15.219 -8.063 12.333 1.00 29.14 78 ASN A C 1
ATOM 538 O O . ASN A 1 78 ? 14.704 -7.100 11.770 1.00 29.14 78 ASN A O 1
ATOM 542 N N . LEU A 1 79 ? 14.747 -8.523 13.496 1.00 33.16 79 LEU A N 1
ATOM 543 C CA . LEU A 1 79 ? 13.655 -7.873 14.233 1.00 33.16 79 LEU A CA 1
ATOM 544 C C . LEU A 1 79 ? 14.091 -6.546 14.879 1.00 33.16 79 LEU A C 1
ATOM 546 O O . LEU A 1 79 ? 13.276 -5.636 15.001 1.00 33.16 79 LEU A O 1
ATOM 550 N N . ALA A 1 80 ? 15.369 -6.408 15.246 1.00 31.05 80 ALA A N 1
ATOM 551 C CA . ALA A 1 80 ? 15.943 -5.172 15.782 1.00 31.05 80 ALA A CA 1
ATOM 552 C C . ALA A 1 80 ? 16.422 -4.173 14.702 1.00 31.05 80 ALA A C 1
ATOM 554 O O . ALA A 1 80 ? 16.728 -3.029 15.038 1.00 31.05 80 ALA A O 1
ATOM 555 N N . SER A 1 81 ? 16.504 -4.580 13.427 1.00 36.91 81 SER A N 1
ATOM 556 C CA . SER A 1 81 ? 17.025 -3.762 12.315 1.00 36.91 81 SER A CA 1
ATOM 557 C C . SER A 1 81 ? 15.979 -3.332 11.278 1.00 36.91 81 SER A C 1
ATOM 559 O O . SER A 1 81 ? 16.323 -2.628 10.325 1.00 36.91 81 SER A O 1
ATOM 561 N N . ALA A 1 82 ? 14.714 -3.730 11.439 1.00 50.97 82 ALA A N 1
ATOM 562 C CA . ALA A 1 82 ? 13.643 -3.382 10.511 1.00 50.97 82 ALA A CA 1
ATOM 563 C C . ALA A 1 82 ? 13.440 -1.856 10.430 1.00 50.97 82 ALA A C 1
ATOM 565 O O . ALA A 1 82 ? 13.017 -1.228 11.400 1.00 50.97 82 ALA A O 1
ATOM 566 N N . GLN A 1 83 ? 13.712 -1.262 9.261 1.00 63.66 83 GLN A N 1
ATOM 567 C CA . GLN A 1 83 ? 13.444 0.159 9.030 1.00 63.66 83 GLN A CA 1
ATOM 568 C C . GLN A 1 83 ? 11.937 0.443 9.092 1.00 63.66 83 GLN A C 1
ATOM 570 O O . GLN A 1 83 ? 11.134 -0.270 8.487 1.00 63.66 83 GLN A O 1
ATOM 575 N N . SER A 1 84 ? 11.564 1.514 9.790 1.00 74.31 84 SER A N 1
ATOM 576 C CA . SER A 1 84 ? 10.217 2.085 9.750 1.00 74.31 84 SER A CA 1
ATOM 577 C C . SER A 1 84 ? 10.050 3.047 8.571 1.00 74.31 84 SER A C 1
ATOM 579 O O . SER A 1 84 ? 11.027 3.586 8.045 1.00 74.31 84 SER A O 1
ATOM 581 N N . ASP A 1 85 ? 8.803 3.336 8.194 1.00 78.19 85 ASP A N 1
ATOM 582 C CA . ASP A 1 85 ? 8.498 4.314 7.143 1.00 78.19 85 ASP A CA 1
ATOM 583 C C . ASP A 1 85 ? 9.119 5.696 7.414 1.00 78.19 85 ASP A C 1
ATOM 585 O O . ASP A 1 85 ? 9.621 6.332 6.494 1.00 78.19 85 ASP A O 1
ATOM 589 N N . ALA A 1 86 ? 9.188 6.135 8.676 1.00 76.25 86 ALA A N 1
ATOM 590 C CA . ALA A 1 86 ? 9.841 7.393 9.049 1.00 76.25 86 ALA A CA 1
ATOM 591 C C . ALA A 1 86 ? 11.372 7.370 8.850 1.00 76.25 86 ALA A C 1
ATOM 593 O O . ALA A 1 86 ? 11.974 8.401 8.551 1.00 76.25 86 ALA A O 1
ATOM 594 N N . GLN A 1 87 ? 12.016 6.205 8.995 1.00 81.62 87 GLN A N 1
ATOM 595 C CA . GLN A 1 87 ? 13.447 6.043 8.706 1.00 81.62 87 GLN A CA 1
ATOM 596 C C . GLN A 1 87 ? 13.715 6.011 7.196 1.00 81.62 87 GLN A C 1
ATOM 598 O O . GLN A 1 87 ? 14.700 6.602 6.753 1.00 81.62 87 GLN A O 1
ATOM 603 N N . VAL A 1 88 ? 12.823 5.391 6.413 1.00 89.19 88 VAL A N 1
ATOM 604 C CA . VAL A 1 88 ? 12.863 5.429 4.942 1.00 89.19 88 VAL A CA 1
ATOM 605 C C . VAL A 1 88 ? 12.626 6.838 4.408 1.00 89.19 88 VAL A C 1
ATOM 607 O O . VAL A 1 88 ? 13.364 7.282 3.532 1.00 89.19 88 VAL A O 1
ATOM 610 N N . ASP A 1 89 ? 11.645 7.565 4.936 1.00 87.81 89 ASP A N 1
ATOM 611 C CA . ASP A 1 89 ? 11.329 8.918 4.473 1.00 87.81 89 ASP A CA 1
ATOM 612 C C . ASP A 1 89 ? 12.523 9.865 4.747 1.00 87.81 89 ASP A C 1
ATOM 614 O O . ASP A 1 89 ? 13.003 10.539 3.834 1.00 87.81 89 ASP A O 1
ATOM 618 N N . ALA A 1 90 ? 13.145 9.776 5.932 1.00 88.19 90 ALA A N 1
ATOM 619 C CA . ALA A 1 90 ? 14.383 10.497 6.260 1.00 88.19 90 ALA A CA 1
ATOM 620 C C . ALA A 1 90 ? 15.646 10.012 5.501 1.00 88.19 90 ALA A C 1
ATOM 622 O O . ALA A 1 90 ? 16.690 10.673 5.545 1.00 88.19 90 ALA A O 1
ATOM 623 N N . LEU A 1 91 ? 15.596 8.852 4.838 1.00 92.38 91 LEU A N 1
ATOM 624 C CA . LEU A 1 91 ? 16.650 8.331 3.958 1.00 92.38 91 LEU A CA 1
ATOM 625 C C . LEU A 1 91 ? 16.450 8.814 2.511 1.00 92.38 91 LEU A C 1
ATOM 627 O O . LEU A 1 91 ? 17.417 9.215 1.861 1.00 92.38 91 LEU A O 1
ATOM 631 N N . ILE A 1 92 ? 15.199 8.865 2.047 1.00 95.31 92 ILE A N 1
ATOM 632 C CA . ILE A 1 92 ? 14.792 9.477 0.776 1.00 95.31 92 ILE A CA 1
ATOM 633 C C . ILE A 1 92 ? 15.216 10.950 0.736 1.00 95.31 92 ILE A C 1
ATOM 635 O O . ILE A 1 92 ? 15.861 11.358 -0.230 1.00 95.31 92 ILE A O 1
ATOM 639 N N . ASP A 1 93 ? 14.958 11.721 1.796 1.00 96.38 93 ASP A N 1
ATOM 640 C CA . ASP A 1 93 ? 15.350 13.138 1.863 1.00 96.38 93 ASP A CA 1
ATOM 641 C C . ASP A 1 93 ? 16.872 13.338 1.733 1.00 96.38 93 ASP A C 1
ATOM 643 O O . ASP A 1 93 ? 17.330 14.248 1.036 1.00 96.38 93 ASP A O 1
ATOM 647 N N . LYS A 1 94 ? 17.677 12.450 2.338 1.00 97.31 94 LYS A N 1
ATOM 648 C CA . LYS A 1 94 ? 19.148 12.478 2.226 1.00 97.31 94 LYS A CA 1
ATOM 649 C C . LYS A 1 94 ? 19.622 12.174 0.807 1.00 97.31 94 LYS A C 1
ATOM 651 O O . LYS A 1 94 ? 20.520 12.856 0.320 1.00 97.31 94 LYS A O 1
ATOM 656 N N . LEU A 1 95 ? 19.023 11.184 0.144 1.00 98.06 95 LEU A N 1
ATOM 657 C CA . LEU A 1 95 ? 19.346 10.829 -1.243 1.00 98.06 95 LEU A CA 1
ATOM 658 C C . LEU A 1 95 ? 18.931 11.943 -2.217 1.00 98.06 95 LEU A C 1
ATOM 660 O O . LEU A 1 95 ? 19.715 12.319 -3.087 1.00 98.06 95 LEU A O 1
ATOM 664 N N . VAL A 1 96 ? 17.754 12.551 -2.027 1.00 98.62 96 VAL A N 1
ATOM 665 C CA . VAL A 1 96 ? 17.315 13.730 -2.796 1.00 98.62 96 VAL A CA 1
ATOM 666 C C . VAL A 1 96 ? 18.280 14.904 -2.603 1.00 98.62 96 VAL A C 1
ATOM 668 O O . VAL A 1 96 ? 18.668 15.541 -3.584 1.00 98.62 96 VAL A O 1
ATOM 671 N N . ALA A 1 97 ? 18.709 15.184 -1.368 1.00 98.38 97 ALA A N 1
ATOM 672 C CA . ALA A 1 97 ? 19.678 16.243 -1.088 1.00 98.38 97 ALA A CA 1
ATOM 673 C C . ALA A 1 97 ? 21.051 15.967 -1.731 1.00 98.38 97 ALA A C 1
ATOM 675 O O . ALA A 1 97 ? 21.609 16.860 -2.372 1.00 98.38 97 ALA A O 1
ATOM 676 N N . ALA A 1 98 ? 21.567 14.738 -1.616 1.00 98.19 98 ALA A N 1
ATOM 677 C CA . ALA A 1 98 ? 22.844 14.333 -2.202 1.00 98.19 98 ALA A CA 1
ATOM 678 C C . ALA A 1 98 ? 22.836 14.437 -3.736 1.00 98.19 98 ALA A C 1
ATOM 680 O O . ALA A 1 98 ? 23.724 15.066 -4.313 1.00 98.19 98 ALA A O 1
ATOM 681 N N . LEU A 1 99 ? 21.793 13.923 -4.399 1.00 98.50 99 LEU A N 1
ATOM 682 C CA . LEU A 1 99 ? 21.645 14.023 -5.854 1.00 98.50 99 LEU A CA 1
ATOM 683 C C . LEU A 1 99 ? 21.551 15.483 -6.321 1.00 98.50 99 LEU A C 1
ATOM 685 O O . LEU A 1 99 ? 22.221 15.851 -7.284 1.00 98.50 99 LEU A O 1
ATOM 689 N N . LYS A 1 100 ? 20.808 16.354 -5.618 1.00 98.50 100 LYS A N 1
ATOM 690 C CA . LYS A 1 100 ? 20.779 17.797 -5.935 1.00 98.50 100 LYS A CA 1
ATOM 691 C C . LYS A 1 100 ? 22.155 18.461 -5.791 1.00 98.50 100 LYS A C 1
ATOM 693 O O . LYS A 1 100 ? 22.514 19.287 -6.626 1.00 98.50 100 LYS A O 1
ATOM 698 N N . GLN A 1 101 ? 22.938 18.092 -4.776 1.00 97.44 101 GLN A N 1
ATOM 699 C CA . GLN A 1 101 ? 24.315 18.579 -4.590 1.00 97.44 101 GLN A CA 1
ATOM 700 C C . GLN A 1 101 ? 25.301 18.009 -5.628 1.00 97.44 101 GLN A C 1
ATOM 702 O O . GLN A 1 101 ? 26.347 18.611 -5.888 1.00 97.44 101 GLN A O 1
ATOM 707 N N . ALA A 1 102 ? 24.976 16.869 -6.241 1.00 97.44 102 ALA A N 1
ATOM 708 C CA . ALA A 1 102 ? 25.764 16.239 -7.293 1.00 97.44 102 ALA A CA 1
ATOM 709 C C . ALA A 1 102 ? 25.534 16.835 -8.696 1.00 97.44 102 ALA A C 1
ATOM 711 O O . ALA A 1 102 ? 26.211 16.409 -9.632 1.00 97.44 102 ALA A O 1
ATOM 712 N N . GLN A 1 103 ? 24.644 17.820 -8.871 1.00 97.88 103 GLN A N 1
ATOM 713 C CA . GLN A 1 103 ? 24.514 18.518 -10.153 1.00 97.88 103 GLN A CA 1
ATOM 714 C C . GLN A 1 103 ? 25.751 19.391 -10.448 1.00 97.88 103 GLN A C 1
ATOM 716 O O . GLN A 1 103 ? 26.291 20.065 -9.568 1.00 97.88 103 GLN A O 1
ATOM 721 N N . VAL A 1 104 ? 26.186 19.396 -11.706 1.00 97.25 104 VAL A N 1
ATOM 722 C CA . VAL A 1 104 ? 27.163 20.332 -12.266 1.00 97.25 104 VAL A CA 1
ATOM 723 C C . VAL A 1 104 ? 26.438 21.640 -12.585 1.00 97.25 104 VAL A C 1
ATOM 725 O O . VAL A 1 104 ? 25.484 21.654 -13.360 1.00 97.25 104 VAL A O 1
ATOM 728 N N . VAL A 1 105 ? 26.859 22.746 -11.971 1.00 94.19 105 VAL A N 1
ATOM 729 C CA . VAL A 1 105 ? 26.186 24.053 -12.116 1.00 94.19 105 VAL A CA 1
ATOM 730 C C . VAL A 1 105 ? 26.854 24.991 -13.123 1.00 94.19 105 VAL A C 1
ATOM 732 O O . VAL A 1 105 ? 26.169 25.847 -13.673 1.00 94.19 105 VAL A O 1
ATOM 735 N N . ASP A 1 106 ? 28.142 24.791 -13.417 1.00 90.12 106 ASP A N 1
ATOM 736 C CA . ASP A 1 106 ? 28.966 25.683 -14.242 1.00 90.12 106 ASP A CA 1
ATOM 737 C C . ASP A 1 106 ? 29.687 24.943 -15.383 1.00 90.12 106 ASP A C 1
ATOM 739 O O . ASP A 1 106 ? 29.983 23.748 -15.302 1.00 90.12 106 ASP A O 1
ATOM 743 N N . GLY A 1 107 ? 30.044 25.689 -16.433 1.00 90.12 107 GLY A N 1
ATOM 744 C CA . GLY A 1 107 ? 30.860 25.210 -17.553 1.00 90.12 107 GLY A CA 1
ATOM 745 C C . GLY A 1 107 ? 30.098 24.394 -18.613 1.00 90.12 107 GLY A C 1
ATOM 746 O O . GLY A 1 107 ? 28.871 24.319 -18.578 1.00 90.12 107 GLY A O 1
ATOM 747 N N . PRO A 1 108 ? 30.806 23.760 -19.573 1.00 85.81 108 PRO A N 1
ATOM 748 C CA . PRO A 1 108 ? 30.200 23.079 -20.732 1.00 85.81 108 PRO A CA 1
ATOM 749 C C . PRO A 1 108 ? 29.368 21.822 -20.426 1.00 85.81 108 PRO A C 1
ATOM 751 O O . PRO A 1 108 ? 28.985 21.111 -21.348 1.00 85.81 108 PRO A O 1
ATOM 754 N N . GLN A 1 109 ? 29.146 21.503 -19.150 1.00 90.31 109 GLN A N 1
ATOM 755 C CA . GLN A 1 109 ? 28.320 20.391 -18.670 1.00 90.31 109 GLN A CA 1
ATOM 756 C C . GLN A 1 109 ? 27.292 20.862 -17.623 1.00 90.31 109 GLN A C 1
ATOM 758 O O . GLN A 1 109 ? 26.730 20.046 -16.899 1.00 90.31 109 GLN A O 1
ATOM 763 N N . ALA A 1 110 ? 27.035 22.171 -17.524 1.00 94.19 110 ALA A N 1
ATOM 764 C CA . ALA A 1 110 ? 26.024 22.713 -16.622 1.00 94.19 110 ALA A CA 1
ATOM 765 C C . ALA A 1 110 ? 24.649 22.052 -16.853 1.00 94.19 110 ALA A C 1
ATOM 767 O O . ALA A 1 110 ? 24.198 21.888 -17.986 1.00 94.19 110 ALA A O 1
ATOM 768 N N . GLY A 1 111 ? 23.996 21.654 -15.761 1.00 95.44 111 GLY A N 1
ATOM 769 C CA . GLY A 1 111 ? 22.751 20.885 -15.761 1.00 95.44 111 GLY A CA 1
ATOM 770 C C . GLY A 1 111 ? 22.932 19.365 -15.689 1.00 95.44 111 GLY A C 1
ATOM 771 O O . GLY A 1 111 ? 22.010 18.693 -15.217 1.00 95.44 111 GLY A O 1
ATOM 772 N N . SER A 1 112 ? 24.100 18.830 -16.062 1.00 97.19 112 SER A N 1
ATOM 773 C CA . SER A 1 112 ? 24.425 17.406 -15.898 1.00 97.19 112 SER A CA 1
ATOM 774 C C . SER A 1 112 ? 24.708 17.042 -14.434 1.00 97.19 112 SER A C 1
ATOM 776 O O . SER A 1 112 ? 24.751 17.909 -13.561 1.00 97.19 112 SER A O 1
ATOM 778 N N . PHE A 1 113 ? 24.908 15.758 -14.139 1.00 97.56 113 PHE A N 1
ATOM 779 C CA . PHE A 1 113 ? 25.288 15.275 -12.809 1.00 97.56 113 PHE A CA 1
ATOM 780 C C . PHE A 1 113 ? 26.702 14.672 -12.815 1.00 97.56 113 PHE A C 1
ATOM 782 O O . PHE A 1 113 ? 27.183 14.160 -13.827 1.00 97.56 113 PHE A O 1
ATOM 789 N N . ARG A 1 114 ? 27.395 14.744 -11.670 1.00 96.31 114 ARG A N 1
ATOM 790 C CA . ARG A 1 114 ? 28.751 14.192 -11.501 1.00 96.31 114 ARG A CA 1
ATOM 791 C C . ARG A 1 114 ? 28.791 12.707 -11.877 1.00 96.31 114 ARG A C 1
ATOM 793 O O . ARG A 1 114 ? 27.891 11.953 -11.529 1.00 96.31 114 ARG A O 1
ATOM 800 N N . GLY A 1 115 ? 29.868 12.298 -12.546 1.00 92.88 115 GLY A N 1
ATOM 801 C CA . GLY A 1 115 ? 30.047 10.927 -13.035 1.00 92.88 115 GLY A CA 1
ATOM 802 C C . GLY A 1 115 ? 29.490 10.667 -14.439 1.00 92.88 115 GLY A C 1
ATOM 803 O O . GLY A 1 115 ? 29.594 9.537 -14.905 1.00 92.88 115 GLY A O 1
ATOM 804 N N . GLU A 1 116 ? 28.930 11.676 -15.122 1.00 93.31 116 GLU A N 1
ATOM 805 C CA . GLU A 1 116 ? 28.423 11.534 -16.495 1.00 93.31 116 GLU A CA 1
ATOM 806 C C . GLU A 1 116 ? 29.452 10.902 -17.451 1.00 93.31 116 GLU A C 1
ATOM 808 O O . GLU A 1 116 ? 30.635 11.255 -17.457 1.00 93.31 116 GLU A O 1
ATOM 813 N N . MET A 1 117 ? 28.988 9.944 -18.256 1.00 90.38 117 MET A N 1
ATOM 814 C CA . MET A 1 117 ? 29.848 9.042 -19.027 1.00 90.38 117 MET A CA 1
ATOM 815 C C . MET A 1 117 ? 29.915 9.433 -20.514 1.00 90.38 117 MET A C 1
ATOM 817 O O . MET A 1 117 ? 28.929 9.912 -21.066 1.00 90.38 117 MET A O 1
ATOM 821 N N . PRO A 1 118 ? 31.043 9.212 -21.214 1.00 90.44 118 PRO A N 1
ATOM 822 C CA . PRO A 1 118 ? 31.171 9.533 -22.636 1.00 90.44 118 PRO A CA 1
ATOM 823 C C . PRO A 1 118 ? 30.576 8.455 -23.565 1.00 90.44 118 PRO A C 1
ATOM 825 O O . PRO A 1 118 ? 30.256 7.336 -23.159 1.00 90.44 118 PRO A O 1
ATOM 828 N N . GLY A 1 119 ? 30.500 8.774 -24.862 1.00 90.31 119 GLY A N 1
ATOM 829 C CA . GLY A 1 119 ? 30.166 7.813 -25.921 1.00 90.31 119 GLY A CA 1
ATOM 830 C C . GLY A 1 119 ? 28.723 7.308 -25.846 1.00 90.31 119 GLY A C 1
ATOM 831 O O . GLY A 1 119 ? 27.800 8.092 -25.639 1.00 90.31 119 GLY A O 1
ATOM 832 N N . VAL A 1 120 ? 28.524 5.994 -26.004 1.00 88.50 120 VAL A N 1
ATOM 833 C CA . VAL A 1 120 ? 27.191 5.353 -25.968 1.00 88.50 120 VAL A CA 1
ATOM 834 C C . VAL A 1 120 ? 26.440 5.573 -24.647 1.00 88.50 120 VAL A C 1
ATOM 836 O O . VAL A 1 120 ? 25.216 5.499 -24.616 1.00 88.50 120 VAL A O 1
ATOM 839 N N . HIS A 1 121 ? 27.152 5.899 -23.565 1.00 90.06 121 HIS A N 1
ATOM 840 C CA . HIS A 1 121 ? 26.577 6.149 -22.242 1.00 90.06 121 HIS A CA 1
ATOM 841 C C . HIS A 1 121 ? 26.215 7.624 -21.984 1.00 90.06 121 HIS A C 1
ATOM 843 O O . HIS A 1 121 ? 25.702 7.931 -20.909 1.00 90.06 121 HIS A O 1
ATOM 849 N N . ALA A 1 122 ? 26.450 8.533 -22.942 1.00 92.56 122 ALA A N 1
ATOM 850 C CA . ALA A 1 122 ? 26.230 9.968 -22.759 1.00 92.56 122 ALA A CA 1
ATOM 851 C C . ALA A 1 122 ? 24.795 10.303 -22.328 1.00 92.56 122 ALA A C 1
ATOM 853 O O . ALA A 1 122 ? 23.821 9.800 -22.897 1.00 92.56 122 ALA A O 1
ATOM 854 N N . GLY A 1 123 ? 24.684 11.134 -21.287 1.00 92.81 123 GLY A N 1
ATOM 855 C CA . GLY A 1 123 ? 23.429 11.514 -20.636 1.00 92.81 123 GLY A CA 1
ATOM 856 C C . GLY A 1 123 ? 22.818 10.427 -19.742 1.00 92.81 123 GLY A C 1
ATOM 857 O O . GLY A 1 123 ? 21.747 10.646 -19.173 1.00 92.81 123 GLY A O 1
ATOM 858 N N . GLY A 1 124 ? 23.439 9.251 -19.619 1.00 94.38 124 GLY A N 1
ATOM 859 C CA . GLY A 1 124 ? 22.905 8.126 -18.849 1.00 94.38 124 GLY A CA 1
ATOM 860 C C . GLY A 1 124 ? 22.807 8.422 -17.352 1.00 94.38 124 GLY A C 1
ATOM 861 O O . GLY A 1 124 ? 21.817 8.056 -16.718 1.00 94.38 124 GLY A O 1
ATOM 862 N N . VAL A 1 125 ? 23.780 9.151 -16.797 1.00 96.94 125 VAL A N 1
ATOM 863 C CA . VAL A 1 125 ? 23.778 9.509 -15.369 1.00 96.94 125 VAL A CA 1
ATOM 864 C C . VAL A 1 125 ? 22.759 10.615 -15.101 1.00 96.94 125 VAL A C 1
ATOM 866 O O . VAL A 1 125 ? 21.929 10.494 -14.198 1.00 96.94 125 VAL A O 1
ATOM 869 N N . SER A 1 126 ? 22.745 11.661 -15.932 1.00 97.38 126 SER A N 1
ATOM 870 C CA . SER A 1 126 ? 21.829 12.794 -15.757 1.00 97.38 126 SER A CA 1
ATOM 871 C C . SER A 1 126 ? 20.366 12.416 -15.990 1.00 97.38 126 SER A C 1
ATOM 873 O O . SER A 1 126 ? 19.492 12.911 -15.277 1.00 97.38 126 SER A O 1
ATOM 875 N N . THR A 1 127 ? 20.072 11.513 -16.932 1.00 97.62 127 THR A N 1
ATOM 876 C CA . THR A 1 127 ? 18.705 10.991 -17.122 1.00 97.62 127 THR A CA 1
ATOM 877 C C . THR A 1 127 ? 18.235 10.158 -15.934 1.00 97.62 127 THR A C 1
ATOM 879 O O . THR A 1 127 ? 17.103 10.345 -15.488 1.00 97.62 127 THR A O 1
ATOM 882 N N . LEU A 1 128 ? 19.089 9.291 -15.377 1.00 98.19 128 LEU A N 1
ATOM 883 C CA . LEU A 1 128 ? 18.759 8.495 -14.193 1.00 98.19 128 LEU A CA 1
ATOM 884 C C . LEU A 1 128 ? 18.537 9.373 -12.952 1.00 98.19 128 LEU A C 1
ATOM 886 O O . LEU A 1 128 ? 17.519 9.221 -12.276 1.00 98.19 128 LEU A O 1
ATOM 890 N N . ALA A 1 129 ? 19.435 10.325 -12.683 1.00 98.44 129 ALA A N 1
ATOM 891 C CA . ALA A 1 129 ? 19.315 11.244 -11.551 1.00 98.44 129 ALA A CA 1
ATOM 892 C C . ALA A 1 129 ? 18.059 12.129 -11.654 1.00 98.44 129 ALA A C 1
ATOM 894 O O . ALA A 1 129 ? 17.319 12.276 -10.679 1.00 98.44 129 ALA A O 1
ATOM 895 N N . THR A 1 130 ? 17.764 12.657 -12.849 1.00 98.44 130 THR A N 1
ATOM 896 C CA . THR A 1 130 ? 16.550 13.455 -13.102 1.00 98.44 130 THR A CA 1
ATOM 897 C C . THR A 1 130 ? 15.286 12.613 -12.923 1.00 98.44 130 THR A C 1
ATOM 899 O O . THR A 1 130 ? 14.350 13.056 -12.254 1.00 98.44 130 THR A O 1
ATOM 902 N N . TYR A 1 131 ? 15.268 11.380 -13.443 1.00 97.62 131 TYR A N 1
ATOM 903 C CA . TYR A 1 131 ? 14.161 10.442 -13.244 1.00 97.62 131 TYR A CA 1
ATOM 904 C C . TYR A 1 131 ? 13.946 10.118 -11.756 1.00 97.62 131 TYR A C 1
ATOM 906 O O . TYR A 1 131 ? 12.810 10.172 -11.286 1.00 97.62 131 TYR A O 1
ATOM 914 N N . ALA A 1 132 ? 15.012 9.848 -10.998 1.00 98.00 132 ALA A N 1
ATOM 915 C CA . ALA A 1 132 ? 14.932 9.528 -9.573 1.00 98.00 132 ALA A CA 1
ATOM 916 C C . ALA A 1 132 ? 14.438 10.713 -8.721 1.00 98.00 132 ALA A C 1
ATOM 918 O O . ALA A 1 132 ? 13.540 10.542 -7.894 1.00 98.00 132 ALA A O 1
ATOM 919 N N . LEU A 1 133 ? 14.951 11.925 -8.967 1.00 98.19 133 LEU A N 1
ATOM 920 C CA . LEU A 1 133 ? 14.490 13.152 -8.304 1.00 98.19 133 LEU A CA 1
ATOM 921 C C . LEU A 1 133 ? 13.015 13.447 -8.620 1.00 98.19 133 LEU A C 1
ATOM 923 O O . LEU A 1 133 ? 12.229 13.730 -7.709 1.00 98.19 133 LEU A O 1
ATOM 927 N N . LEU A 1 134 ? 12.607 13.320 -9.889 1.00 95.19 134 LEU A N 1
ATOM 928 C CA . LEU A 1 134 ? 11.201 13.428 -10.277 1.00 95.19 134 LEU A CA 1
ATOM 929 C C . LEU A 1 134 ? 10.362 12.365 -9.563 1.00 95.19 134 LEU A C 1
ATOM 931 O O . LEU A 1 134 ? 9.388 12.718 -8.902 1.00 95.19 134 LEU A O 1
ATOM 935 N N . ALA A 1 135 ? 10.729 11.084 -9.625 1.00 92.06 135 ALA A N 1
ATOM 936 C CA . ALA A 1 135 ? 10.006 10.015 -8.938 1.00 92.06 135 ALA A CA 1
ATOM 937 C C . ALA A 1 135 ? 9.801 10.340 -7.447 1.00 92.06 135 ALA A C 1
ATOM 939 O O . ALA A 1 135 ? 8.662 10.288 -6.978 1.00 92.06 135 ALA A O 1
ATOM 940 N N . ALA A 1 136 ? 10.856 10.784 -6.752 1.00 93.62 136 ALA A N 1
ATOM 941 C CA . ALA A 1 136 ? 10.848 11.138 -5.329 1.00 93.62 136 ALA A CA 1
ATOM 942 C C . ALA A 1 136 ? 9.890 12.275 -4.937 1.00 93.62 136 ALA A C 1
ATOM 944 O O . ALA A 1 136 ? 9.544 12.394 -3.763 1.00 93.62 136 ALA A O 1
ATOM 945 N N . GLY A 1 137 ? 9.429 13.078 -5.901 1.00 91.50 137 GLY A N 1
ATOM 946 C CA . GLY A 1 137 ? 8.475 14.167 -5.669 1.00 91.50 137 GLY A CA 1
ATOM 947 C C . GLY A 1 137 ? 9.044 15.567 -5.888 1.00 91.50 137 GLY A C 1
ATOM 948 O O . GLY A 1 137 ? 8.335 16.539 -5.642 1.00 91.50 137 GLY A O 1
ATOM 949 N N . VAL A 1 138 ? 10.284 15.699 -6.377 1.00 94.94 138 VAL A N 1
ATOM 950 C CA . VAL A 1 138 ? 10.837 17.012 -6.739 1.00 94.94 138 VAL A CA 1
ATOM 951 C C . VAL A 1 138 ? 9.983 17.645 -7.845 1.00 94.94 138 VAL A C 1
ATOM 953 O O . VAL A 1 138 ? 9.524 16.970 -8.773 1.00 94.94 138 VAL A O 1
ATOM 956 N N . SER A 1 139 ? 9.734 18.948 -7.705 1.00 92.31 139 SER A N 1
ATOM 957 C CA . SER A 1 139 ? 8.904 19.729 -8.624 1.00 92.31 139 SER A CA 1
ATOM 958 C C . SER A 1 139 ? 9.514 19.775 -10.033 1.00 92.31 139 SER A C 1
ATOM 960 O O . SER A 1 139 ? 10.725 19.967 -10.149 1.00 92.31 139 SER A O 1
ATOM 962 N N . PRO A 1 140 ? 8.704 19.707 -11.110 1.00 91.19 140 PRO A N 1
ATOM 963 C CA . PRO A 1 140 ? 9.144 20.059 -12.464 1.00 91.19 140 PRO A CA 1
ATOM 964 C C . PRO A 1 140 ? 9.757 21.466 -12.577 1.00 91.19 140 PRO A C 1
ATOM 966 O O . PRO A 1 140 ? 10.540 21.707 -13.487 1.00 91.19 140 PRO A O 1
ATOM 969 N N . TYR A 1 141 ? 9.398 22.361 -11.650 1.00 91.06 141 TYR A N 1
ATOM 970 C CA . TYR A 1 141 ? 9.840 23.759 -11.553 1.00 91.06 141 TYR A CA 1
ATOM 971 C C . TYR A 1 141 ? 10.954 23.962 -10.503 1.00 91.06 141 TYR A C 1
ATOM 973 O O . TYR A 1 141 ? 11.164 25.067 -10.007 1.00 91.06 141 TYR A O 1
ATOM 981 N N . ASP A 1 142 ? 11.620 22.888 -10.065 1.00 96.12 142 ASP A N 1
ATOM 982 C CA . ASP A 1 142 ? 12.822 22.994 -9.235 1.00 96.12 142 ASP A CA 1
ATOM 983 C C . ASP A 1 142 ? 14.022 23.367 -10.129 1.00 96.12 142 ASP A C 1
ATOM 985 O O . ASP A 1 142 ? 14.243 22.678 -11.128 1.00 96.12 142 ASP A O 1
ATOM 989 N N . PRO A 1 143 ? 14.843 24.382 -9.792 1.00 97.00 143 PRO A N 1
ATOM 990 C CA . PRO A 1 143 ? 15.962 24.805 -10.639 1.00 97.00 143 PRO A CA 1
ATOM 991 C C . PRO A 1 143 ? 16.987 23.707 -10.971 1.00 97.00 143 PRO A C 1
ATOM 993 O O . PRO A 1 143 ? 17.701 23.825 -11.968 1.00 97.00 143 PRO A O 1
ATOM 996 N N . VAL A 1 144 ? 17.086 22.639 -10.165 1.00 97.88 144 VAL A N 1
ATOM 997 C CA . VAL A 1 144 ? 17.893 21.454 -10.511 1.00 97.88 144 VAL A CA 1
ATOM 998 C C . VAL A 1 144 ? 17.271 20.707 -11.691 1.00 97.88 144 VAL A C 1
ATOM 1000 O O . VAL A 1 144 ? 17.977 20.367 -12.640 1.00 97.88 144 VAL A O 1
ATOM 1003 N N . ILE A 1 145 ? 15.953 20.496 -11.664 1.00 97.75 145 ILE A N 1
ATOM 1004 C CA . ILE A 1 145 ? 15.206 19.826 -12.733 1.00 97.75 145 ILE A CA 1
ATOM 1005 C C . ILE A 1 145 ? 15.186 20.682 -14.004 1.00 97.75 145 ILE A C 1
ATOM 1007 O O . ILE A 1 145 ? 15.433 20.150 -15.082 1.00 97.75 145 ILE A O 1
ATOM 1011 N N . GLU A 1 146 ? 14.985 21.998 -13.902 1.00 95.69 146 GLU A N 1
ATOM 1012 C CA . GLU A 1 146 ? 14.970 22.891 -15.072 1.00 95.69 146 GLU A CA 1
ATOM 1013 C C . GLU A 1 146 ? 16.311 22.893 -15.827 1.00 95.69 146 GLU A C 1
ATOM 1015 O O . GLU A 1 146 ? 16.331 22.721 -17.050 1.00 95.69 146 GLU A O 1
ATOM 1020 N N . ARG A 1 147 ? 17.445 22.995 -15.112 1.00 97.25 147 ARG A N 1
ATOM 1021 C CA . ARG A 1 147 ? 18.781 22.881 -15.729 1.00 97.25 147 ARG A CA 1
ATOM 1022 C C . ARG A 1 147 ? 19.030 21.497 -16.326 1.00 97.25 147 ARG A C 1
ATOM 1024 O O . ARG A 1 147 ? 19.616 21.399 -17.402 1.00 97.25 147 ARG A O 1
ATOM 1031 N N . ALA A 1 148 ? 18.574 20.438 -15.657 1.00 97.69 148 ALA A N 1
ATOM 1032 C CA . ALA A 1 148 ? 18.711 19.080 -16.170 1.00 97.69 148 ALA A CA 1
ATOM 1033 C C . ALA A 1 148 ? 17.890 18.870 -17.452 1.00 97.69 148 ALA A C 1
ATOM 1035 O O . ALA A 1 148 ? 18.395 18.279 -18.400 1.00 97.69 148 ALA A O 1
ATOM 1036 N N . ILE A 1 149 ? 16.669 19.410 -17.538 1.00 96.62 149 ILE A N 1
ATOM 1037 C CA . ILE A 1 149 ? 15.854 19.385 -18.764 1.00 96.62 149 ILE A CA 1
ATOM 1038 C C . ILE A 1 149 ? 16.578 20.094 -19.916 1.00 96.62 149 ILE A C 1
ATOM 1040 O O . ILE A 1 149 ? 16.606 19.551 -21.017 1.00 96.62 149 ILE A O 1
ATOM 1044 N N . GLY A 1 150 ? 17.200 21.255 -19.666 1.00 95.19 150 GLY A N 1
ATOM 1045 C CA . GLY A 1 150 ? 18.020 21.955 -20.663 1.00 95.19 150 GLY A CA 1
ATOM 1046 C C . GLY A 1 150 ? 19.162 21.081 -21.191 1.00 95.19 150 GLY A C 1
ATOM 1047 O O . GLY A 1 150 ? 19.216 20.788 -22.386 1.00 95.19 150 GLY A O 1
ATOM 1048 N N . PHE A 1 151 ? 20.002 20.560 -20.287 1.00 96.06 151 PHE A N 1
ATOM 1049 C CA . PHE A 1 151 ? 21.083 19.630 -20.634 1.00 96.06 151 PHE A CA 1
ATOM 1050 C C . PHE A 1 151 ? 20.573 18.428 -21.453 1.00 96.06 151 PHE A C 1
ATOM 1052 O O . PHE A 1 151 ? 21.147 18.094 -22.491 1.00 96.06 151 PHE A O 1
ATOM 1059 N N . LEU A 1 152 ? 19.464 17.818 -21.021 1.00 95.56 152 LEU A N 1
ATOM 1060 C CA . LEU A 1 152 ? 18.863 16.634 -21.637 1.00 95.56 152 LEU A CA 1
ATOM 1061 C C . LEU A 1 152 ? 18.146 16.888 -22.971 1.00 95.56 152 LEU A C 1
ATOM 1063 O O . LEU A 1 152 ? 17.878 15.912 -23.672 1.00 95.56 152 LEU A O 1
ATOM 1067 N N . GLU A 1 153 ? 17.826 18.130 -23.339 1.00 93.81 153 GLU A N 1
ATOM 1068 C CA . GLU A 1 153 ? 17.327 18.472 -24.681 1.00 93.81 153 GLU A CA 1
ATOM 1069 C C . GLU A 1 153 ? 18.457 18.873 -25.641 1.00 93.81 153 GLU A C 1
ATOM 1071 O O . GLU A 1 153 ? 18.404 18.509 -26.816 1.00 93.81 153 GLU A O 1
ATOM 1076 N N . GLU A 1 154 ? 19.478 19.583 -25.153 1.00 91.00 154 GLU A N 1
ATOM 1077 C CA . GLU A 1 154 ? 20.581 20.101 -25.976 1.00 91.00 154 GLU A CA 1
ATOM 1078 C C . GLU A 1 154 ? 21.625 19.034 -26.342 1.00 91.00 154 GLU A C 1
ATOM 1080 O O . GLU A 1 154 ? 22.207 19.084 -27.428 1.00 91.00 154 GLU A O 1
ATOM 1085 N N . HIS A 1 155 ? 21.867 18.055 -25.463 1.00 89.38 155 HIS A N 1
ATOM 1086 C CA . HIS A 1 155 ? 22.931 17.070 -25.661 1.00 89.38 155 HIS A CA 1
ATOM 1087 C C . HIS A 1 155 ? 22.466 15.834 -26.456 1.00 89.38 155 HIS A C 1
ATOM 1089 O O . HIS A 1 155 ? 21.349 15.335 -26.268 1.00 89.38 155 HIS A O 1
ATOM 1095 N N . PRO A 1 156 ? 23.324 15.275 -27.334 1.00 86.19 156 PRO A N 1
ATOM 1096 C CA . PRO A 1 156 ? 23.028 14.030 -28.025 1.00 86.19 156 PRO A CA 1
ATOM 1097 C C . PRO A 1 156 ? 23.113 12.848 -27.053 1.00 86.19 156 PRO A C 1
ATOM 1099 O O . PRO A 1 156 ? 24.157 12.583 -26.462 1.00 86.19 156 PRO A O 1
ATOM 1102 N N . LEU A 1 157 ? 22.017 12.098 -26.935 1.00 90.38 157 LEU A N 1
ATOM 1103 C CA . LEU A 1 157 ? 21.965 10.810 -26.241 1.00 90.38 157 LEU A CA 1
ATOM 1104 C C . LEU A 1 157 ? 21.969 9.699 -27.307 1.00 90.38 157 LEU A C 1
ATOM 1106 O O . LEU A 1 157 ? 20.926 9.453 -27.922 1.00 90.38 157 LEU A O 1
ATOM 1110 N N . PRO A 1 158 ? 23.113 9.058 -27.600 1.00 88.38 158 PRO A N 1
ATOM 1111 C CA . PRO A 1 158 ? 23.204 8.062 -28.666 1.00 88.38 158 PRO A CA 1
ATOM 1112 C C . PRO A 1 158 ? 22.701 6.673 -28.251 1.00 88.38 158 PRO A C 1
ATOM 1114 O O . PRO A 1 158 ? 22.282 5.921 -29.122 1.00 88.38 158 PRO A O 1
ATOM 1117 N N . GLY A 1 159 ? 22.737 6.328 -26.958 1.00 93.12 159 GLY A N 1
ATOM 1118 C CA . GLY A 1 159 ? 22.527 4.954 -26.499 1.00 93.12 159 GLY A CA 1
ATOM 1119 C C . GLY A 1 159 ? 21.167 4.621 -25.880 1.00 93.12 159 GLY A C 1
ATOM 1120 O O . GLY A 1 159 ? 20.420 5.485 -25.404 1.00 93.12 159 GLY A O 1
ATOM 1121 N N . THR A 1 160 ? 20.889 3.316 -25.839 1.00 95.75 160 THR A N 1
ATOM 1122 C CA . THR A 1 160 ? 19.634 2.703 -25.379 1.00 95.75 160 THR A CA 1
ATOM 1123 C C . THR A 1 160 ? 19.308 3.049 -23.928 1.00 95.75 160 THR A C 1
ATOM 1125 O O . THR A 1 160 ? 18.178 3.450 -23.646 1.00 95.75 160 THR A O 1
ATOM 1128 N N . TYR A 1 161 ? 20.279 2.957 -23.009 1.00 95.06 161 TYR A N 1
ATOM 1129 C CA . TYR A 1 161 ? 20.082 3.301 -21.592 1.00 95.06 161 TYR A CA 1
ATOM 1130 C C . TYR A 1 161 ? 19.623 4.753 -21.433 1.00 95.06 161 TYR A C 1
ATOM 1132 O O . TYR A 1 161 ? 18.544 5.005 -20.895 1.00 95.06 161 TYR A O 1
ATOM 1140 N N . SER A 1 162 ? 20.403 5.699 -21.967 1.00 95.44 162 SER A N 1
ATOM 1141 C CA . SER A 1 162 ? 20.141 7.133 -21.845 1.00 95.44 162 SER A CA 1
ATOM 1142 C C . SER A 1 162 ? 18.783 7.511 -22.437 1.00 95.44 162 SER A C 1
ATOM 1144 O O . SER A 1 162 ? 18.002 8.197 -21.784 1.00 95.44 162 SER A O 1
ATOM 1146 N N . ARG A 1 163 ? 18.437 7.025 -23.638 1.00 96.56 163 ARG A N 1
ATOM 1147 C CA . ARG A 1 163 ? 17.123 7.315 -24.246 1.00 96.56 163 ARG A CA 1
ATOM 1148 C C . ARG A 1 163 ? 15.956 6.689 -23.492 1.00 96.56 163 ARG A C 1
ATOM 1150 O O . ARG A 1 163 ? 14.909 7.321 -23.382 1.00 96.56 163 ARG A O 1
ATOM 1157 N N . SER A 1 164 ? 16.131 5.497 -22.928 1.00 97.00 164 SER A N 1
ATOM 1158 C CA . SER A 1 164 ? 15.082 4.828 -22.147 1.00 97.00 164 SER A CA 1
ATOM 1159 C C . SER A 1 164 ? 14.810 5.540 -20.819 1.00 97.00 164 SER A C 1
ATOM 1161 O O . SER A 1 164 ? 13.656 5.751 -20.442 1.00 97.00 164 SER A O 1
ATOM 1163 N N . LEU A 1 165 ? 15.868 5.995 -20.144 1.00 96.94 165 LEU A N 1
ATOM 1164 C CA . LEU A 1 165 ? 15.778 6.813 -18.934 1.00 96.94 165 LEU A CA 1
ATOM 1165 C C . LEU A 1 165 ? 15.253 8.230 -19.229 1.00 96.94 165 LEU A C 1
ATOM 1167 O O . LEU A 1 165 ? 14.475 8.780 -18.440 1.00 96.94 165 LEU A O 1
ATOM 1171 N N . ARG A 1 166 ? 15.593 8.810 -20.390 1.00 97.00 166 ARG A N 1
ATOM 1172 C CA . ARG A 1 166 ? 15.008 10.082 -20.841 1.00 97.00 166 ARG A CA 1
ATOM 1173 C C . ARG A 1 166 ? 13.519 9.939 -21.169 1.00 97.00 166 ARG A C 1
ATOM 1175 O O . ARG A 1 166 ? 12.738 10.800 -20.780 1.00 97.00 166 ARG A O 1
ATOM 1182 N N . ALA A 1 167 ? 13.095 8.827 -21.772 1.00 97.00 167 ALA A N 1
ATOM 1183 C CA . ALA A 1 167 ? 11.681 8.523 -21.994 1.00 97.00 167 ALA A CA 1
ATOM 1184 C C . ALA A 1 167 ? 10.892 8.414 -20.669 1.00 97.00 167 ALA A C 1
ATOM 1186 O O . ALA A 1 167 ? 9.810 8.995 -20.546 1.00 97.00 167 ALA A O 1
ATOM 1187 N N . ALA A 1 168 ? 11.455 7.768 -19.640 1.00 95.06 168 ALA A N 1
ATOM 1188 C CA . ALA A 1 168 ? 10.871 7.760 -18.294 1.00 95.06 168 ALA A CA 1
ATOM 1189 C C . ALA A 1 168 ? 10.776 9.180 -17.689 1.00 95.06 168 ALA A C 1
ATOM 1191 O O . ALA A 1 168 ? 9.719 9.570 -17.184 1.00 95.06 168 ALA A O 1
ATOM 1192 N N . THR A 1 169 ? 11.839 9.983 -17.817 1.00 96.69 169 THR A N 1
ATOM 1193 C CA . THR A 1 169 ? 11.871 11.402 -17.407 1.00 96.69 169 THR A CA 1
ATOM 1194 C C . THR A 1 169 ? 10.770 12.221 -18.092 1.00 96.69 169 THR A C 1
ATOM 1196 O O . THR A 1 169 ? 9.992 12.896 -17.413 1.00 96.69 169 THR A O 1
ATOM 1199 N N . TRP A 1 170 ? 10.620 12.112 -19.418 1.00 95.56 170 TRP A N 1
ATOM 1200 C CA . TRP A 1 170 ? 9.555 12.794 -20.159 1.00 95.56 170 TRP A CA 1
ATOM 1201 C C . TRP A 1 170 ? 8.159 12.334 -19.735 1.00 95.56 170 TRP A C 1
ATOM 1203 O O . TRP A 1 170 ? 7.283 13.180 -19.565 1.00 95.56 170 TRP A O 1
ATOM 1213 N N . SER A 1 171 ? 7.942 11.036 -19.498 1.00 92.44 171 SER A N 1
ATOM 1214 C CA . SER A 1 171 ? 6.657 10.529 -18.991 1.00 92.44 171 SER A CA 1
ATOM 1215 C C . SER A 1 171 ? 6.280 11.169 -17.648 1.00 92.44 171 SER A C 1
ATOM 1217 O O . SER A 1 171 ? 5.145 11.617 -17.471 1.00 92.44 171 SER A O 1
ATOM 1219 N N . HIS A 1 172 ? 7.235 11.283 -16.718 1.00 90.81 172 HIS A N 1
ATOM 1220 C CA . HIS A 1 172 ? 7.012 11.931 -15.420 1.00 90.81 172 HIS A CA 1
ATOM 1221 C C . HIS A 1 172 ? 6.731 13.436 -15.538 1.00 90.81 172 HIS A C 1
ATOM 1223 O O . HIS A 1 172 ? 5.874 13.958 -14.821 1.00 90.81 172 HIS A O 1
ATOM 1229 N N . LEU A 1 173 ? 7.396 14.132 -16.463 1.00 92.25 173 LEU A N 1
ATOM 1230 C CA . LEU A 1 173 ? 7.160 15.556 -16.715 1.00 92.25 173 LEU A CA 1
ATOM 1231 C C . LEU A 1 173 ? 5.804 15.814 -17.394 1.00 92.25 173 LEU A C 1
ATOM 1233 O O . LEU A 1 173 ? 5.096 16.736 -16.993 1.00 92.25 173 LEU A O 1
ATOM 1237 N N . ILE A 1 174 ? 5.388 14.970 -18.348 1.00 90.56 174 ILE A N 1
ATOM 1238 C CA . ILE A 1 174 ? 4.052 15.015 -18.980 1.00 90.56 174 ILE A CA 1
ATOM 1239 C C . ILE A 1 174 ? 2.944 14.854 -17.934 1.00 90.56 174 ILE A C 1
ATOM 1241 O O . ILE A 1 174 ? 1.947 15.580 -17.987 1.00 90.56 174 ILE A O 1
ATOM 1245 N N . ALA A 1 175 ? 3.132 13.919 -16.996 1.00 83.94 175 ALA A N 1
ATOM 1246 C CA . ALA A 1 175 ? 2.167 13.597 -15.950 1.00 83.94 175 ALA A CA 1
ATOM 1247 C C . ALA A 1 175 ? 2.008 14.698 -14.887 1.00 83.94 175 ALA A C 1
ATOM 1249 O O . ALA A 1 175 ? 0.948 14.774 -14.277 1.00 83.94 175 ALA A O 1
ATOM 1250 N N . ARG A 1 176 ? 3.033 15.537 -14.663 1.00 84.62 176 ARG A N 1
ATOM 1251 C CA . ARG A 1 176 ? 3.053 16.538 -13.575 1.00 84.62 176 ARG A CA 1
ATOM 1252 C C . ARG A 1 176 ? 3.048 18.000 -14.009 1.00 84.62 176 ARG A C 1
ATOM 1254 O O . ARG A 1 176 ? 2.771 18.866 -13.187 1.00 84.62 176 ARG A O 1
ATOM 1261 N N . THR A 1 177 ? 3.377 18.322 -15.259 1.00 85.38 177 THR A N 1
ATOM 1262 C CA . THR A 1 177 ? 3.250 19.710 -15.722 1.00 85.38 177 THR A CA 1
ATOM 1263 C C . THR A 1 177 ? 1.779 20.047 -15.959 1.00 85.38 177 THR A C 1
ATOM 1265 O O . THR A 1 177 ? 1.086 19.330 -16.685 1.00 85.38 177 THR A O 1
ATOM 1268 N N . GLY A 1 178 ? 1.295 21.139 -15.365 1.00 81.44 178 GLY A N 1
ATOM 1269 C CA . GLY A 1 178 ? -0.031 21.696 -15.663 1.00 81.44 178 GLY A CA 1
ATOM 1270 C C . GLY A 1 178 ? -0.067 22.500 -16.970 1.00 81.44 178 GLY A C 1
ATOM 1271 O O . GLY A 1 178 ? -1.138 22.780 -17.502 1.00 81.44 178 GLY A O 1
ATOM 1272 N N . GLU A 1 179 ? 1.100 22.861 -17.506 1.00 88.12 179 GLU A N 1
ATOM 1273 C CA . GLU A 1 179 ? 1.236 23.748 -18.656 1.00 88.12 179 GLU A CA 1
ATOM 1274 C C . GLU A 1 179 ? 1.078 22.980 -19.980 1.00 88.12 179 GLU A C 1
ATOM 1276 O O . GLU A 1 179 ? 1.801 22.024 -20.269 1.00 88.12 179 GLU A O 1
ATOM 1281 N N . SER A 1 180 ? 0.134 23.406 -20.823 1.00 87.69 180 SER A N 1
ATOM 1282 C CA . SER A 1 180 ? -0.191 22.708 -22.075 1.00 87.69 180 SER A CA 1
ATOM 1283 C C . SER A 1 180 ? 0.940 22.753 -23.111 1.00 87.69 180 SER A C 1
ATOM 1285 O O . SER A 1 180 ? 1.112 21.789 -23.861 1.00 87.69 180 SER A O 1
ATOM 1287 N N . THR A 1 181 ? 1.728 23.830 -23.144 1.00 91.88 181 THR A N 1
ATOM 1288 C CA . THR A 1 181 ? 2.886 24.007 -24.033 1.00 91.88 181 THR A CA 1
ATOM 1289 C C . THR A 1 181 ? 4.068 23.129 -23.615 1.00 91.88 181 THR A C 1
ATOM 1291 O O . THR A 1 181 ? 4.545 22.342 -24.439 1.00 91.88 181 THR A O 1
ATOM 1294 N N . ALA A 1 182 ? 4.472 23.143 -22.341 1.00 91.06 182 ALA A N 1
ATOM 1295 C CA . ALA A 1 182 ? 5.456 22.204 -21.798 1.00 91.06 182 ALA A CA 1
ATOM 1296 C C . ALA A 1 182 ? 5.020 20.737 -21.980 1.00 91.06 182 ALA A C 1
ATOM 1298 O O . ALA A 1 182 ? 5.807 19.914 -22.450 1.00 91.06 182 ALA A O 1
ATOM 1299 N N . ARG A 1 183 ? 3.744 20.402 -21.730 1.00 90.31 183 ARG A N 1
ATOM 1300 C CA . ARG A 1 183 ? 3.225 19.040 -21.962 1.00 90.31 183 ARG A CA 1
ATOM 1301 C C . ARG A 1 183 ? 3.387 18.603 -23.424 1.00 90.31 183 ARG A C 1
ATOM 1303 O O . ARG A 1 183 ? 3.793 17.470 -23.674 1.00 90.31 183 ARG A O 1
ATOM 1310 N N . GLN A 1 184 ? 3.130 19.489 -24.390 1.00 91.00 184 GLN A N 1
ATOM 1311 C CA . GLN A 1 184 ? 3.340 19.210 -25.819 1.00 91.00 184 GLN A CA 1
ATOM 1312 C C . GLN A 1 184 ? 4.826 19.080 -26.199 1.00 91.00 184 GLN A C 1
ATOM 1314 O O . GLN A 1 184 ? 5.164 18.220 -27.017 1.00 91.00 184 GLN A O 1
ATOM 1319 N N . ARG A 1 185 ? 5.715 19.888 -25.599 1.00 93.50 185 ARG A N 1
ATOM 1320 C CA . ARG A 1 185 ? 7.183 19.784 -25.736 1.00 93.50 185 ARG A CA 1
ATOM 1321 C C . ARG A 1 185 ? 7.669 18.404 -25.286 1.00 93.50 185 ARG A C 1
ATOM 1323 O O . ARG A 1 185 ? 8.235 17.671 -26.097 1.00 93.50 185 ARG A O 1
ATOM 1330 N N . TYR A 1 186 ? 7.339 17.996 -24.060 1.00 93.75 186 TYR A N 1
ATOM 1331 C CA . TYR A 1 186 ? 7.739 16.692 -23.520 1.00 93.75 186 TYR A CA 1
ATOM 1332 C C . TYR A 1 186 ? 7.097 15.517 -24.277 1.00 93.75 186 TYR A C 1
ATOM 1334 O O . TYR A 1 186 ? 7.774 14.532 -24.556 1.00 93.75 186 TYR A O 1
ATOM 1342 N N . GLN A 1 187 ? 5.832 15.624 -24.713 1.00 93.06 187 GLN A N 1
ATOM 1343 C CA . GLN A 1 187 ? 5.214 14.614 -25.589 1.00 93.06 187 GLN A CA 1
ATOM 1344 C C . GLN A 1 187 ? 5.920 14.481 -26.947 1.00 93.06 187 GLN A C 1
ATOM 1346 O O . GLN A 1 187 ? 5.941 13.389 -27.518 1.00 93.06 187 GLN A O 1
ATOM 1351 N N . ARG A 1 188 ? 6.483 15.565 -27.497 1.00 93.62 188 ARG A N 1
ATOM 1352 C CA . ARG A 1 188 ? 7.278 15.510 -28.733 1.00 93.62 188 ARG A CA 1
ATOM 1353 C C . ARG A 1 188 ? 8.620 14.822 -28.484 1.00 93.62 188 ARG A C 1
ATOM 1355 O O . ARG A 1 188 ? 8.968 13.924 -29.244 1.00 93.62 188 ARG A O 1
ATOM 1362 N N . ALA A 1 189 ? 9.320 15.185 -27.409 1.00 95.06 189 ALA A N 1
ATOM 1363 C CA . ALA A 1 189 ? 10.587 14.564 -27.027 1.00 95.06 189 ALA A CA 1
ATOM 1364 C C . ALA A 1 189 ? 10.426 13.055 -26.740 1.00 95.06 189 ALA A C 1
ATOM 1366 O O . ALA A 1 189 ? 11.176 12.241 -27.278 1.00 95.06 189 ALA A O 1
ATOM 1367 N N . LEU A 1 190 ? 9.371 12.669 -26.011 1.00 95.44 190 LEU A N 1
ATOM 1368 C CA . LEU A 1 190 ? 9.022 11.270 -25.755 1.00 95.44 190 LEU A CA 1
ATOM 1369 C C . LEU A 1 190 ? 8.723 10.497 -27.046 1.00 95.44 190 LEU A C 1
ATOM 1371 O O . LEU A 1 190 ? 9.228 9.392 -27.208 1.00 95.44 190 LEU A O 1
ATOM 1375 N N . ARG A 1 191 ? 7.974 11.069 -28.001 1.00 95.25 191 ARG A N 1
ATOM 1376 C CA . ARG A 1 191 ? 7.758 10.428 -29.315 1.00 95.25 191 ARG A CA 1
ATOM 1377 C C . ARG A 1 191 ? 9.067 10.213 -30.083 1.00 95.25 191 ARG A C 1
ATOM 1379 O O . ARG A 1 191 ? 9.206 9.174 -30.720 1.00 95.25 191 ARG A O 1
ATOM 1386 N N . THR A 1 192 ? 10.017 11.147 -30.012 1.00 95.19 192 THR A N 1
ATOM 1387 C CA . THR A 1 192 ? 11.337 11.003 -30.651 1.00 95.19 192 THR A CA 1
ATOM 1388 C C . THR A 1 192 ? 12.138 9.848 -30.049 1.00 95.19 192 THR A C 1
ATOM 1390 O O . THR A 1 192 ? 12.653 9.018 -30.797 1.00 95.19 192 THR A O 1
ATOM 1393 N N . ASP A 1 193 ? 12.223 9.763 -28.717 1.00 96.19 193 ASP A N 1
ATOM 1394 C CA . ASP A 1 193 ? 12.956 8.679 -28.050 1.00 96.19 193 ASP A CA 1
ATOM 1395 C C . ASP A 1 193 ? 12.264 7.323 -28.223 1.00 96.19 193 ASP A C 1
ATOM 1397 O O . ASP A 1 193 ? 12.925 6.342 -28.547 1.00 96.19 193 ASP A O 1
ATOM 1401 N N . VAL A 1 194 ? 10.934 7.267 -28.115 1.00 96.19 194 VAL A N 1
ATOM 1402 C CA . VAL A 1 194 ? 10.161 6.032 -28.326 1.00 96.19 194 VAL A CA 1
ATOM 1403 C C . VAL A 1 194 ? 10.283 5.541 -29.766 1.00 96.19 194 VAL A C 1
ATOM 1405 O O . VAL A 1 194 ? 10.479 4.345 -29.958 1.00 96.19 194 VAL A O 1
ATOM 1408 N N . LYS A 1 195 ? 10.250 6.430 -30.775 1.00 95.88 195 LYS A N 1
ATOM 1409 C CA . LYS A 1 195 ? 10.477 6.019 -32.169 1.00 95.88 195 LYS A CA 1
ATOM 1410 C C . LYS A 1 195 ? 11.871 5.413 -32.335 1.00 95.88 195 LYS A C 1
ATOM 1412 O O . LYS A 1 195 ? 11.974 4.299 -32.841 1.00 95.88 195 LYS A O 1
ATOM 1417 N N . TRP A 1 196 ? 12.913 6.099 -31.852 1.00 96.00 196 TRP A N 1
ATOM 1418 C CA . TRP A 1 196 ? 14.287 5.589 -31.902 1.00 96.00 196 TRP A CA 1
ATOM 1419 C C . TRP A 1 196 ? 14.398 4.221 -31.221 1.00 96.00 196 TRP A C 1
ATOM 1421 O O . TRP A 1 196 ? 14.978 3.304 -31.787 1.00 96.00 196 TRP A O 1
ATOM 1431 N N . LEU A 1 197 ? 13.771 4.039 -30.054 1.00 96.69 197 LEU A N 1
ATOM 1432 C CA . LEU A 1 197 ? 13.771 2.757 -29.346 1.00 96.69 197 LEU A CA 1
ATOM 1433 C C . LEU A 1 197 ? 12.980 1.668 -30.088 1.00 96.69 197 LEU A C 1
ATOM 1435 O O . LEU A 1 197 ? 13.366 0.505 -30.021 1.00 96.69 197 LEU A O 1
ATOM 1439 N N . THR A 1 198 ? 11.904 1.991 -30.813 1.00 96.00 198 THR A N 1
ATOM 1440 C CA . THR A 1 198 ? 11.215 1.000 -31.664 1.00 96.00 198 THR A CA 1
ATOM 1441 C C . THR A 1 198 ? 11.988 0.661 -32.940 1.00 96.00 198 THR A C 1
ATOM 1443 O O . THR A 1 198 ? 11.883 -0.470 -33.411 1.00 96.00 198 THR A O 1
ATOM 1446 N N . ASP A 1 199 ? 12.776 1.603 -33.471 1.00 94.69 199 ASP A N 1
ATOM 1447 C CA . ASP A 1 199 ? 13.659 1.389 -34.625 1.00 94.69 199 ASP A CA 1
ATOM 1448 C C . ASP A 1 199 ? 14.898 0.554 -34.235 1.00 94.69 199 ASP A C 1
ATOM 1450 O O . ASP A 1 199 ? 15.311 -0.323 -34.988 1.00 94.69 199 ASP A O 1
ATOM 1454 N N . ALA A 1 200 ? 15.463 0.799 -33.045 1.00 95.06 200 ALA A N 1
ATOM 1455 C CA . ALA A 1 200 ? 16.674 0.157 -32.521 1.00 95.06 200 ALA A CA 1
ATOM 1456 C C . ALA A 1 200 ? 16.470 -1.285 -32.009 1.00 95.06 200 ALA A C 1
ATOM 1458 O O . ALA A 1 200 ? 17.440 -1.956 -31.654 1.00 95.06 200 ALA A O 1
ATOM 1459 N N . LEU A 1 201 ? 15.227 -1.781 -31.967 1.00 95.25 201 LEU A N 1
ATOM 1460 C CA . LEU A 1 201 ? 14.956 -3.195 -31.709 1.00 95.25 201 LEU A CA 1
ATOM 1461 C C . LEU A 1 201 ? 15.438 -4.021 -32.913 1.00 95.25 201 LEU A C 1
ATOM 1463 O O . LEU A 1 201 ? 14.872 -3.919 -34.006 1.00 95.25 201 LEU A O 1
ATOM 1467 N N . ARG A 1 202 ? 16.436 -4.881 -32.701 1.00 91.94 202 ARG A N 1
ATOM 1468 C CA . ARG A 1 202 ? 17.033 -5.752 -33.729 1.00 91.94 202 ARG A CA 1
ATOM 1469 C C . ARG A 1 202 ? 16.085 -6.871 -34.166 1.00 91.94 202 ARG A C 1
ATOM 1471 O O . ARG A 1 202 ? 15.124 -7.197 -33.467 1.00 91.94 202 ARG A O 1
ATOM 1478 N N . GLU A 1 203 ? 16.326 -7.486 -35.325 1.00 88.94 203 GLU A N 1
ATOM 1479 C CA . GLU A 1 203 ? 15.470 -8.569 -35.853 1.00 88.94 203 GLU A CA 1
ATOM 1480 C C . GLU A 1 203 ? 15.382 -9.783 -34.911 1.00 88.94 203 GLU A C 1
ATOM 1482 O O . GLU A 1 203 ? 14.298 -10.336 -34.733 1.00 88.94 203 GLU A O 1
ATOM 1487 N N . ASP A 1 204 ? 16.488 -10.124 -34.241 1.00 88.31 204 ASP A N 1
ATOM 1488 C CA . ASP A 1 204 ? 16.574 -11.152 -33.189 1.00 88.31 204 ASP A CA 1
ATOM 1489 C C . ASP A 1 204 ? 15.834 -10.782 -31.883 1.00 88.31 204 ASP A C 1
ATOM 1491 O O . ASP A 1 204 ? 15.617 -11.639 -31.023 1.00 88.31 204 ASP A O 1
ATOM 1495 N N . GLY A 1 205 ? 15.410 -9.522 -31.750 1.00 90.94 205 GLY A N 1
ATOM 1496 C CA . GLY A 1 205 ? 14.698 -8.963 -30.605 1.00 90.94 205 GLY A CA 1
ATOM 1497 C C . GLY A 1 205 ? 15.585 -8.428 -29.478 1.00 90.94 205 GLY A C 1
ATOM 1498 O O . GLY A 1 205 ? 15.039 -7.949 -28.484 1.00 90.94 205 GLY A O 1
ATOM 1499 N N . TYR A 1 206 ? 16.914 -8.456 -29.630 1.00 93.06 206 TYR A N 1
ATOM 1500 C CA . TYR A 1 206 ? 17.822 -7.766 -28.714 1.00 93.06 206 TYR A CA 1
ATOM 1501 C C . TYR A 1 206 ? 17.826 -6.245 -28.947 1.00 93.06 206 TYR A C 1
ATOM 1503 O O . TYR A 1 206 ? 17.535 -5.740 -30.035 1.00 93.06 206 TYR A O 1
ATOM 1511 N N . TYR A 1 207 ? 18.265 -5.516 -27.925 1.00 95.44 207 TYR A N 1
ATOM 1512 C CA . TYR A 1 207 ? 18.847 -4.181 -28.049 1.00 95.44 207 TYR A CA 1
ATOM 1513 C C . TYR A 1 207 ? 20.365 -4.240 -27.859 1.00 95.44 207 TYR A C 1
ATOM 1515 O O . TYR A 1 207 ? 20.860 -5.003 -27.026 1.00 95.44 207 TYR A O 1
ATOM 1523 N N . GLY A 1 208 ? 21.086 -3.386 -28.587 1.00 93.31 208 GLY A N 1
ATOM 1524 C CA . GLY A 1 208 ? 22.478 -3.038 -28.298 1.00 93.31 208 GLY A CA 1
ATOM 1525 C C . GLY A 1 208 ? 22.596 -1.833 -27.357 1.00 93.31 208 GLY A C 1
ATOM 1526 O O . GLY A 1 208 ? 21.596 -1.250 -26.925 1.00 93.31 208 GLY A O 1
ATOM 1527 N N . TYR A 1 209 ? 23.836 -1.427 -27.072 1.00 91.00 209 TYR A N 1
ATOM 1528 C CA . TYR A 1 209 ? 24.122 -0.176 -26.354 1.00 91.00 209 TYR A CA 1
ATOM 1529 C C . TYR A 1 209 ? 23.735 1.064 -27.172 1.00 91.00 209 TYR A C 1
ATOM 1531 O O . TYR A 1 209 ? 23.344 2.072 -26.589 1.00 91.00 209 TYR A O 1
ATOM 1539 N N . ASP A 1 210 ? 23.773 0.959 -28.499 1.00 88.94 210 ASP A N 1
ATOM 1540 C CA . ASP A 1 210 ? 23.278 1.912 -29.493 1.00 88.94 210 ASP A CA 1
ATOM 1541 C C . ASP A 1 210 ? 22.484 1.158 -30.591 1.00 88.94 210 ASP A C 1
ATOM 1543 O O . ASP A 1 210 ? 22.225 -0.041 -30.457 1.00 88.94 210 ASP A O 1
ATOM 1547 N N . ALA A 1 211 ? 22.060 1.859 -31.650 1.00 84.88 211 ALA A N 1
ATOM 1548 C CA . ALA A 1 211 ? 21.245 1.304 -32.740 1.00 84.88 211 ALA A CA 1
ATOM 1549 C C . ALA A 1 211 ? 22.044 0.763 -33.948 1.00 84.88 211 ALA A C 1
ATOM 1551 O O . ALA A 1 211 ? 21.441 0.193 -34.856 1.00 84.88 211 ALA A O 1
ATOM 1552 N N . GLU A 1 212 ? 23.365 0.949 -33.989 1.00 77.56 212 GLU A N 1
ATOM 1553 C CA . GLU A 1 212 ? 24.235 0.555 -35.114 1.00 77.56 212 GLU A CA 1
ATOM 1554 C C . GLU A 1 212 ? 25.139 -0.648 -34.757 1.00 77.56 212 GLU A C 1
ATOM 1556 O O . GLU A 1 212 ? 25.695 -1.310 -35.638 1.00 77.56 212 GLU A O 1
ATOM 1561 N N . GLY A 1 213 ? 25.259 -0.965 -33.463 1.00 69.12 213 GLY A N 1
ATOM 1562 C CA . GLY A 1 213 ? 26.075 -2.043 -32.917 1.00 69.12 213 GLY A CA 1
ATOM 1563 C C . GLY A 1 213 ? 25.669 -3.463 -33.340 1.00 69.12 213 GLY A C 1
ATOM 1564 O O . GLY A 1 213 ? 24.499 -3.849 -33.391 1.00 69.12 213 GLY A O 1
ATOM 1565 N N . THR A 1 214 ? 26.681 -4.299 -33.584 1.00 65.56 214 THR A N 1
ATOM 1566 C CA . THR A 1 214 ? 26.511 -5.675 -34.080 1.00 65.56 214 THR A CA 1
ATOM 1567 C C . THR A 1 214 ? 26.062 -6.684 -33.019 1.00 65.56 214 THR A C 1
ATOM 1569 O O . THR A 1 214 ? 25.506 -7.719 -33.391 1.00 65.56 214 THR A O 1
ATOM 1572 N N . GLY A 1 215 ? 26.238 -6.388 -31.727 1.00 77.00 215 GLY A N 1
ATOM 1573 C CA . GLY A 1 215 ? 25.808 -7.223 -30.597 1.00 77.00 215 GLY A CA 1
ATOM 1574 C C . GLY A 1 215 ? 24.660 -6.616 -29.780 1.00 77.00 215 GLY A C 1
ATOM 1575 O O . GLY A 1 215 ? 24.326 -5.443 -29.932 1.00 77.00 215 GLY A O 1
ATOM 1576 N N . GLY A 1 216 ? 24.078 -7.419 -28.888 1.00 87.94 216 GLY A N 1
ATOM 1577 C CA . GLY A 1 216 ? 23.035 -6.998 -27.954 1.00 87.94 216 GLY A CA 1
ATOM 1578 C C . GLY A 1 216 ? 22.916 -7.938 -26.754 1.00 87.94 216 GLY A C 1
ATOM 1579 O O . GLY A 1 216 ? 23.496 -9.025 -26.757 1.00 87.94 216 GLY A O 1
ATOM 1580 N N . ASP A 1 217 ? 22.203 -7.495 -25.718 1.00 93.25 217 ASP A N 1
ATOM 1581 C CA . ASP A 1 217 ? 22.069 -8.217 -24.447 1.00 93.25 217 ASP A CA 1
ATOM 1582 C C . ASP A 1 217 ? 20.725 -7.931 -23.743 1.00 93.25 217 ASP A C 1
ATOM 1584 O O . ASP A 1 217 ? 20.018 -6.962 -24.052 1.00 93.25 217 ASP A O 1
ATOM 1588 N N . HIS A 1 218 ? 20.342 -8.781 -22.786 1.00 95.12 218 HIS A N 1
ATOM 1589 C CA . HIS A 1 218 ? 19.077 -8.661 -22.049 1.00 95.12 218 HIS A CA 1
ATOM 1590 C C . HIS A 1 218 ? 19.009 -7.425 -21.124 1.00 95.12 218 HIS A C 1
ATOM 1592 O O . HIS A 1 218 ? 17.910 -6.997 -20.772 1.00 95.12 218 HIS A O 1
ATOM 1598 N N . SER A 1 219 ? 20.136 -6.802 -20.759 1.00 94.88 219 SER A N 1
ATOM 1599 C CA . SER A 1 219 ? 20.171 -5.594 -19.920 1.00 94.88 219 SER A CA 1
ATOM 1600 C C . SER A 1 219 ? 19.844 -4.357 -20.753 1.00 94.88 219 SER A C 1
ATOM 1602 O O . SER A 1 219 ? 18.915 -3.621 -20.415 1.00 94.88 219 SER A O 1
ATOM 1604 N N . CYS A 1 220 ? 20.502 -4.193 -21.904 1.00 95.50 220 CYS A N 1
ATOM 1605 C CA . CYS A 1 220 ? 20.104 -3.230 -22.931 1.00 95.50 220 CYS A CA 1
ATOM 1606 C C . CYS A 1 220 ? 18.629 -3.425 -23.313 1.00 95.50 220 CYS A C 1
ATOM 1608 O O . CYS A 1 220 ? 17.878 -2.454 -23.417 1.00 95.50 220 CYS A O 1
ATOM 1610 N N . SER A 1 221 ? 18.193 -4.682 -23.450 1.00 96.69 221 SER A N 1
ATOM 1611 C CA . SER A 1 221 ? 16.819 -5.013 -23.845 1.00 96.69 221 SER A CA 1
ATOM 1612 C C . SER A 1 221 ? 15.784 -4.706 -22.764 1.00 96.69 221 SER A C 1
ATOM 1614 O O . SER A 1 221 ? 14.702 -4.225 -23.093 1.00 96.69 221 SER A O 1
ATOM 1616 N N . GLN A 1 222 ? 16.118 -4.890 -21.481 1.00 96.00 222 GLN A N 1
ATOM 1617 C CA . GLN A 1 222 ? 15.285 -4.428 -20.368 1.00 96.00 222 GLN A CA 1
ATOM 1618 C C . GLN A 1 222 ? 15.060 -2.917 -20.452 1.00 96.00 222 GLN A C 1
ATOM 1620 O O . GLN A 1 222 ? 13.919 -2.464 -20.369 1.00 96.00 222 GLN A O 1
ATOM 1625 N N . PHE A 1 223 ? 16.128 -2.131 -20.634 1.00 97.00 223 PHE A N 1
ATOM 1626 C CA . PHE A 1 223 ? 15.992 -0.679 -20.741 1.00 97.00 223 PHE A CA 1
ATOM 1627 C C . PHE A 1 223 ? 15.195 -0.280 -21.981 1.00 97.00 223 PHE A C 1
ATOM 1629 O O . PHE A 1 223 ? 14.242 0.481 -21.834 1.00 97.00 223 PHE A O 1
ATOM 1636 N N . GLY A 1 224 ? 15.487 -0.850 -23.154 1.00 97.31 224 GLY A N 1
ATOM 1637 C CA . GLY A 1 224 ? 14.742 -0.568 -24.384 1.00 97.31 224 GLY A CA 1
ATOM 1638 C C . GLY A 1 224 ? 13.233 -0.804 -24.246 1.00 97.31 224 GLY A C 1
ATOM 1639 O O . GLY A 1 224 ? 12.433 0.072 -24.586 1.00 97.31 224 GLY A O 1
ATOM 1640 N N . VAL A 1 225 ? 12.842 -1.933 -23.643 1.00 97.75 225 VAL A N 1
ATOM 1641 C CA . VAL A 1 225 ? 11.439 -2.248 -23.327 1.00 97.75 225 VAL A CA 1
ATOM 1642 C C . VAL A 1 225 ? 10.846 -1.264 -22.311 1.00 97.75 225 VAL A C 1
ATOM 1644 O O . VAL A 1 225 ? 9.742 -0.769 -22.532 1.00 97.75 225 VAL A O 1
ATOM 1647 N N . LEU A 1 226 ? 11.560 -0.925 -21.230 1.00 96.62 226 LEU A N 1
ATOM 1648 C CA . LEU A 1 226 ? 11.101 0.062 -20.237 1.00 96.62 226 LEU A CA 1
ATOM 1649 C C . LEU A 1 226 ? 10.927 1.468 -20.843 1.00 96.62 226 LEU A C 1
ATOM 1651 O O . LEU A 1 226 ? 9.973 2.169 -20.502 1.00 96.62 226 LEU A O 1
A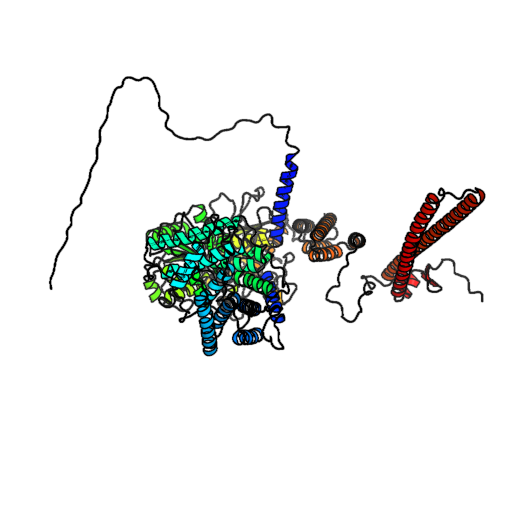TOM 1655 N N . GLY A 1 227 ? 11.809 1.873 -21.760 1.00 96.12 227 GLY A N 1
ATOM 1656 C CA . GLY A 1 227 ? 11.751 3.161 -22.451 1.00 96.12 227 GLY A CA 1
ATOM 1657 C C . GLY A 1 227 ? 10.571 3.272 -23.418 1.00 96.12 227 GLY A C 1
ATOM 1658 O O . GLY A 1 227 ? 9.886 4.295 -23.440 1.00 96.12 227 GLY A O 1
ATOM 1659 N N . VAL A 1 228 ? 10.265 2.203 -24.163 1.00 96.94 228 VAL A N 1
ATOM 1660 C CA . VAL A 1 228 ? 9.046 2.135 -24.990 1.00 96.94 228 VAL A CA 1
ATOM 1661 C C . VAL A 1 228 ? 7.789 2.022 -24.117 1.00 96.94 228 VAL A C 1
ATOM 1663 O O . VAL A 1 228 ? 6.766 2.635 -24.427 1.00 96.94 228 VAL A O 1
ATOM 1666 N N . TRP A 1 229 ? 7.854 1.318 -22.983 1.00 94.44 229 TRP A N 1
ATOM 1667 C CA . TRP A 1 229 ? 6.741 1.224 -22.034 1.00 94.44 229 TRP A CA 1
ATOM 1668 C C . TRP A 1 229 ? 6.422 2.562 -21.345 1.00 94.44 229 TRP A C 1
ATOM 1670 O O . TRP A 1 229 ? 5.251 2.858 -21.120 1.00 94.44 229 TRP A O 1
ATOM 1680 N N . ALA A 1 230 ? 7.405 3.443 -21.117 1.00 92.56 230 ALA A N 1
ATOM 1681 C CA . ALA A 1 230 ? 7.155 4.799 -20.609 1.00 92.56 230 ALA A CA 1
ATOM 1682 C C . ALA A 1 230 ? 6.160 5.597 -21.486 1.00 92.56 230 ALA A C 1
ATOM 1684 O O . ALA A 1 230 ? 5.371 6.387 -20.973 1.00 92.56 230 ALA A O 1
ATOM 1685 N N . ALA A 1 231 ? 6.107 5.322 -22.795 1.00 90.12 231 ALA A N 1
ATOM 1686 C CA . ALA A 1 231 ? 5.137 5.899 -23.736 1.00 90.12 231 ALA A CA 1
ATOM 1687 C C . ALA A 1 231 ? 3.665 5.535 -23.433 1.00 90.12 231 ALA A C 1
ATOM 1689 O O . ALA A 1 231 ? 2.738 6.217 -23.881 1.00 90.12 231 ALA A O 1
ATOM 1690 N N . ARG A 1 232 ? 3.464 4.442 -22.688 1.00 86.25 232 ARG A N 1
ATOM 1691 C CA . ARG A 1 232 ? 2.176 3.840 -22.310 1.00 86.25 232 ARG A CA 1
ATOM 1692 C C . ARG A 1 232 ? 1.707 4.279 -20.920 1.00 86.25 232 ARG A C 1
ATOM 1694 O O . ARG A 1 232 ? 0.522 4.196 -20.619 1.00 86.25 232 ARG A O 1
ATOM 1701 N N . MET A 1 233 ? 2.633 4.789 -20.106 1.00 80.94 233 MET A N 1
ATOM 1702 C CA . MET A 1 233 ? 2.415 5.193 -18.712 1.00 80.94 233 MET A CA 1
ATOM 1703 C C . MET A 1 233 ? 1.968 6.659 -18.556 1.00 80.94 233 MET A C 1
ATOM 1705 O O . MET A 1 233 ? 1.699 7.101 -17.439 1.00 80.94 233 MET A O 1
ATOM 1709 N N . ILE A 1 234 ? 1.874 7.427 -19.650 1.00 79.56 234 ILE A N 1
ATOM 1710 C CA . ILE A 1 234 ? 1.413 8.823 -19.608 1.00 79.56 234 ILE A CA 1
ATOM 1711 C C . ILE A 1 234 ? -0.109 8.909 -19.366 1.00 79.56 234 ILE A C 1
ATOM 1713 O O . ILE A 1 234 ? -0.877 8.241 -20.061 1.00 79.56 234 ILE A O 1
ATOM 1717 N N . PRO A 1 235 ? -0.582 9.738 -18.415 1.00 64.75 235 PRO A N 1
ATOM 1718 C CA . PRO A 1 235 ? -2.005 9.845 -18.108 1.00 64.75 235 PRO A CA 1
ATOM 1719 C C . PRO A 1 235 ? -2.778 10.655 -19.163 1.00 64.75 235 PRO A C 1
ATOM 1721 O O . PRO A 1 235 ? -2.264 11.608 -19.754 1.00 64.75 235 PRO A O 1
ATOM 1724 N N . GLY A 1 236 ? -4.062 10.324 -19.337 1.00 61.78 236 GLY A N 1
ATOM 1725 C CA . GLY A 1 236 ? -5.020 11.109 -20.122 1.00 61.78 236 GLY A CA 1
ATOM 1726 C C . GLY A 1 236 ? -5.370 10.545 -21.512 1.00 61.78 236 GLY A C 1
ATOM 1727 O O . GLY A 1 236 ? -5.102 9.382 -21.817 1.00 61.78 236 GLY A O 1
ATOM 1728 N N . PRO A 1 237 ? -6.024 11.353 -22.371 1.00 51.03 237 PRO A N 1
ATOM 1729 C CA . PRO A 1 237 ? -6.657 10.878 -23.606 1.00 51.03 237 PRO A CA 1
ATOM 1730 C C . PRO A 1 237 ? -5.693 10.625 -24.778 1.00 51.03 237 PRO A C 1
ATOM 1732 O O . PRO A 1 237 ? -6.130 10.187 -25.837 1.00 51.03 237 PRO A O 1
ATOM 1735 N N . SER A 1 238 ? -4.397 10.918 -24.636 1.00 58.56 238 SER A N 1
ATOM 1736 C CA . SER A 1 238 ? -3.425 10.876 -25.744 1.00 58.56 238 SER A CA 1
ATOM 1737 C C . SER A 1 238 ? -2.182 10.040 -25.409 1.00 58.56 238 SER A C 1
ATOM 1739 O O . SER A 1 238 ? -1.077 10.594 -25.385 1.00 58.56 238 SER A O 1
ATOM 1741 N N . PRO A 1 239 ? -2.333 8.726 -25.144 1.00 66.94 239 PRO A N 1
ATOM 1742 C CA . PRO A 1 239 ? -1.195 7.823 -25.016 1.00 66.94 239 PRO A CA 1
ATOM 1743 C C . PRO A 1 239 ? -0.390 7.799 -26.321 1.00 66.94 239 PRO A C 1
ATOM 1745 O O . PRO A 1 239 ? -0.920 8.062 -27.404 1.00 66.94 239 PRO A O 1
ATOM 1748 N N . ILE A 1 240 ? 0.893 7.455 -26.239 1.00 83.44 240 ILE A N 1
ATOM 1749 C CA . ILE A 1 240 ? 1.673 7.160 -27.440 1.00 83.44 240 ILE A CA 1
ATOM 1750 C C . ILE A 1 240 ? 1.401 5.697 -27.796 1.00 83.44 240 ILE A C 1
ATOM 1752 O O . ILE A 1 240 ? 1.586 4.786 -26.983 1.00 83.44 240 ILE A O 1
ATOM 1756 N N . GLU A 1 241 ? 0.880 5.473 -28.997 1.00 82.56 241 GLU A N 1
ATOM 1757 C CA . GLU A 1 241 ? 0.626 4.129 -29.505 1.00 82.56 241 GLU A CA 1
ATOM 1758 C C . GLU A 1 241 ? 1.936 3.466 -29.936 1.00 82.56 241 GLU A C 1
ATOM 1760 O O . GLU A 1 241 ? 2.805 4.091 -30.543 1.00 82.56 241 GLU A O 1
ATOM 1765 N N . VAL A 1 242 ? 2.068 2.184 -29.603 1.00 91.31 242 VAL A N 1
ATOM 1766 C CA . VAL A 1 242 ? 3.215 1.340 -29.942 1.00 91.31 242 VAL A CA 1
ATOM 1767 C C . VAL A 1 242 ? 2.664 0.133 -30.688 1.00 91.31 242 VAL A C 1
ATOM 1769 O O . VAL A 1 242 ? 1.735 -0.515 -30.208 1.00 91.31 242 VAL A O 1
ATOM 1772 N N . SER A 1 243 ? 3.215 -0.150 -31.869 1.00 92.06 243 SER A N 1
ATOM 1773 C CA . SER A 1 243 ? 2.713 -1.209 -32.750 1.00 92.06 243 SER A CA 1
ATOM 1774 C C . SER A 1 243 ? 2.710 -2.572 -32.059 1.00 92.06 243 SER A C 1
ATOM 1776 O O . SER A 1 243 ? 3.701 -2.977 -31.455 1.00 92.06 243 SER A O 1
ATOM 1778 N N . LEU A 1 244 ? 1.630 -3.335 -32.230 1.00 93.56 244 LEU A N 1
ATOM 1779 C CA . LEU A 1 244 ? 1.515 -4.696 -31.702 1.00 93.56 244 LEU A CA 1
ATOM 1780 C C . LEU A 1 244 ? 2.625 -5.631 -32.228 1.00 93.56 244 LEU A C 1
ATOM 1782 O O . LEU A 1 244 ? 3.003 -6.572 -31.539 1.00 93.56 244 LEU A O 1
ATOM 1786 N N . ASN A 1 245 ? 3.204 -5.330 -33.400 1.00 95.19 245 ASN A N 1
ATOM 1787 C CA . ASN A 1 245 ? 4.368 -6.031 -33.957 1.00 95.19 245 ASN A CA 1
ATOM 1788 C C . ASN A 1 245 ? 5.630 -5.877 -33.081 1.00 95.19 245 ASN A C 1
ATOM 1790 O O . ASN A 1 245 ? 6.374 -6.840 -32.917 1.00 95.19 245 ASN A O 1
ATOM 1794 N N . TYR A 1 246 ? 5.846 -4.703 -32.474 1.00 96.75 246 TYR A N 1
ATOM 1795 C CA . TYR A 1 246 ? 6.955 -4.481 -31.540 1.00 96.75 246 TYR A CA 1
ATOM 1796 C C . TYR A 1 246 ? 6.824 -5.415 -30.331 1.00 96.75 246 TYR A C 1
ATOM 1798 O O . TYR A 1 246 ? 7.734 -6.185 -30.032 1.00 96.75 246 TYR A O 1
ATOM 1806 N N . TRP A 1 247 ? 5.648 -5.427 -29.698 1.00 96.31 247 TRP A N 1
ATOM 1807 C CA . TRP A 1 247 ? 5.374 -6.296 -28.554 1.00 96.31 247 TRP A CA 1
ATOM 1808 C C . TRP A 1 247 ? 5.398 -7.790 -28.921 1.00 96.31 247 TRP A C 1
ATOM 1810 O O . TRP A 1 247 ? 5.880 -8.603 -28.138 1.00 96.31 247 TRP A O 1
ATOM 1820 N N . GLU A 1 248 ? 4.961 -8.161 -30.128 1.00 96.50 248 GLU A N 1
ATOM 1821 C CA . GLU A 1 248 ? 5.065 -9.526 -30.667 1.00 96.50 248 GLU A CA 1
ATOM 1822 C C . GLU A 1 248 ? 6.532 -9.978 -30.812 1.00 96.50 248 GLU A C 1
ATOM 1824 O O . GLU A 1 248 ? 6.866 -11.101 -30.428 1.00 96.50 248 GLU A O 1
ATOM 1829 N N . ARG A 1 249 ? 7.426 -9.098 -31.292 1.00 97.25 249 ARG A N 1
ATOM 1830 C CA . ARG A 1 249 ? 8.876 -9.358 -31.378 1.00 97.25 249 ARG A CA 1
ATOM 1831 C C . ARG A 1 249 ? 9.514 -9.485 -29.993 1.00 97.25 249 ARG A C 1
ATOM 1833 O O . ARG A 1 249 ? 10.216 -10.464 -29.751 1.00 97.25 249 ARG A O 1
ATOM 1840 N N . VAL A 1 250 ? 9.203 -8.570 -29.070 1.00 97.88 250 VAL A N 1
ATOM 1841 C CA . VAL A 1 250 ? 9.663 -8.634 -27.668 1.00 97.88 250 VAL A CA 1
ATOM 1842 C C . VAL A 1 250 ? 9.190 -9.933 -26.995 1.00 97.88 250 VAL A C 1
ATOM 1844 O O . VAL A 1 250 ? 9.999 -10.634 -26.390 1.00 97.88 250 VAL A O 1
ATOM 1847 N N . ARG A 1 251 ? 7.921 -10.333 -27.166 1.00 97.38 251 ARG A N 1
ATOM 1848 C CA . ARG A 1 251 ? 7.406 -11.628 -26.680 1.00 97.38 251 ARG A CA 1
ATOM 1849 C C . ARG A 1 251 ? 8.203 -12.802 -27.243 1.00 97.38 251 ARG A C 1
ATOM 1851 O O . ARG A 1 251 ? 8.625 -13.666 -26.477 1.00 97.38 251 ARG A O 1
ATOM 1858 N N . ASN A 1 252 ? 8.379 -12.852 -28.564 1.00 96.81 252 ASN A N 1
ATOM 1859 C CA . ASN A 1 252 ? 9.089 -13.949 -29.225 1.00 96.81 252 ASN A CA 1
ATOM 1860 C C . ASN A 1 252 ? 10.516 -14.085 -28.688 1.00 96.81 252 ASN A C 1
ATOM 1862 O O . ASN A 1 252 ? 10.947 -15.193 -28.387 1.00 96.81 252 ASN A O 1
ATOM 1866 N N . HIS A 1 253 ? 11.205 -12.956 -28.521 1.00 96.19 253 HIS A N 1
ATOM 1867 C CA . HIS A 1 253 ? 12.559 -12.892 -27.994 1.00 96.19 253 HIS A CA 1
ATOM 1868 C C . HIS A 1 253 ? 12.660 -13.444 -26.565 1.00 96.19 253 HIS A C 1
ATOM 1870 O O . HIS A 1 253 ? 13.338 -14.449 -26.345 1.00 96.19 253 HIS A O 1
ATOM 1876 N N . TRP A 1 254 ? 11.951 -12.844 -25.603 1.00 96.75 254 TRP A N 1
ATOM 1877 C CA . TRP A 1 254 ? 12.096 -13.204 -24.187 1.00 96.75 254 TRP A CA 1
ATOM 1878 C C . TRP A 1 254 ? 11.567 -14.609 -23.860 1.00 96.75 254 TRP A C 1
ATOM 1880 O O . TRP A 1 254 ? 12.094 -15.246 -22.951 1.00 96.75 254 TRP A O 1
ATOM 1890 N N . LEU A 1 255 ? 10.585 -15.133 -24.610 1.00 96.81 255 LEU A N 1
ATOM 1891 C CA . LEU A 1 255 ? 10.140 -16.530 -24.476 1.00 96.81 255 LEU A CA 1
ATOM 1892 C C . LEU A 1 255 ? 11.076 -17.548 -25.153 1.00 96.81 255 LEU A C 1
ATOM 1894 O O . LEU A 1 255 ? 11.001 -18.727 -24.812 1.00 96.81 255 LEU A O 1
ATOM 1898 N N . ALA A 1 256 ? 11.915 -17.133 -26.108 1.00 94.75 256 ALA A N 1
ATOM 1899 C CA . ALA A 1 256 ? 12.886 -18.009 -26.774 1.00 94.75 256 ALA A CA 1
ATOM 1900 C C . ALA A 1 256 ? 14.254 -18.052 -26.069 1.00 94.75 256 ALA A C 1
ATOM 1902 O O . ALA A 1 256 ? 14.967 -19.040 -26.209 1.00 94.75 256 ALA A O 1
ATOM 1903 N N . HIS A 1 257 ? 14.603 -17.009 -25.307 1.00 93.69 257 HIS A N 1
ATOM 1904 C CA . HIS A 1 257 ? 15.889 -16.876 -24.606 1.00 93.69 257 HIS A CA 1
ATOM 1905 C C . HIS A 1 257 ? 15.798 -17.114 -23.083 1.00 93.69 257 HIS A C 1
ATOM 1907 O O . HIS A 1 257 ? 16.682 -16.683 -22.342 1.00 93.69 257 HIS A O 1
ATOM 1913 N N . GLN A 1 258 ? 14.741 -17.785 -22.607 1.00 95.94 258 GLN A N 1
ATOM 1914 C CA . GLN A 1 258 ? 14.701 -18.332 -21.245 1.00 95.94 258 GLN A CA 1
ATOM 1915 C C . GLN A 1 258 ? 15.488 -19.652 -21.208 1.00 95.94 258 GLN A C 1
ATOM 1917 O O . GLN A 1 258 ? 15.241 -20.536 -22.028 1.00 95.94 258 GLN A O 1
ATOM 1922 N N . ASP A 1 259 ? 16.406 -19.792 -20.252 1.00 93.94 259 ASP A N 1
ATOM 1923 C CA . ASP A 1 259 ? 17.174 -21.020 -20.024 1.00 93.94 259 ASP A CA 1
ATOM 1924 C C . ASP A 1 259 ? 16.275 -22.164 -19.500 1.00 93.94 259 ASP A C 1
ATOM 1926 O O . ASP A 1 259 ? 15.217 -21.934 -18.903 1.00 93.94 259 ASP A O 1
ATOM 1930 N N . ASP A 1 260 ? 16.709 -23.421 -19.684 1.00 92.94 260 ASP A N 1
ATOM 1931 C CA . ASP A 1 260 ? 15.941 -24.626 -19.303 1.00 92.94 260 ASP A CA 1
ATOM 1932 C C . ASP A 1 260 ? 15.576 -24.673 -17.802 1.00 92.94 260 ASP A C 1
ATOM 1934 O O . ASP A 1 260 ? 14.599 -25.315 -17.413 1.00 92.94 260 ASP A O 1
ATOM 1938 N N . ASP A 1 261 ? 16.356 -23.995 -16.952 1.00 92.75 261 ASP A N 1
ATOM 1939 C CA . ASP A 1 261 ? 16.141 -23.894 -15.502 1.00 92.75 261 ASP A CA 1
ATOM 1940 C C . ASP A 1 261 ? 15.171 -22.766 -15.091 1.00 92.75 261 ASP A C 1
ATOM 1942 O O . ASP A 1 261 ? 14.892 -22.588 -13.903 1.00 92.75 261 ASP A O 1
ATOM 1946 N N . GLY A 1 262 ? 14.638 -22.019 -16.065 1.00 95.00 262 GLY A N 1
ATOM 1947 C CA . GLY A 1 262 ? 13.720 -20.902 -15.860 1.00 95.00 262 GLY A CA 1
ATOM 1948 C C . GLY A 1 262 ? 14.373 -19.523 -15.768 1.00 95.00 262 GLY A C 1
ATOM 1949 O O . GLY A 1 262 ? 13.650 -18.534 -15.627 1.00 95.00 262 GLY A O 1
ATOM 1950 N N . SER A 1 263 ? 15.700 -19.432 -15.834 1.00 95.81 263 SER A N 1
ATOM 1951 C CA . SER A 1 263 ? 16.422 -18.162 -15.723 1.00 95.81 263 SER A CA 1
ATOM 1952 C C . SER A 1 263 ? 16.588 -17.423 -17.054 1.00 95.81 263 SER A C 1
ATOM 1954 O O . SER A 1 263 ? 16.226 -17.916 -18.121 1.00 95.81 263 SER A O 1
ATOM 1956 N N . TRP A 1 264 ? 17.139 -16.212 -16.982 1.00 96.44 264 TRP A N 1
ATOM 1957 C CA . TRP A 1 264 ? 17.699 -15.507 -18.134 1.00 96.44 264 TRP A CA 1
ATOM 1958 C C . TRP A 1 264 ? 19.123 -15.055 -17.792 1.00 96.44 264 TRP A C 1
ATOM 1960 O O . TRP A 1 264 ? 19.380 -14.541 -16.697 1.00 96.44 264 TRP A O 1
ATOM 1970 N N . SER A 1 265 ? 20.055 -15.244 -18.726 1.00 93.62 265 SER A N 1
ATOM 1971 C CA . SER A 1 265 ? 21.434 -14.739 -18.664 1.00 93.62 265 SER A CA 1
ATOM 1972 C C . SER A 1 265 ? 21.554 -13.353 -19.314 1.00 93.62 265 SER A C 1
ATOM 1974 O O . SER A 1 265 ? 20.545 -12.759 -19.678 1.00 93.62 265 SER A O 1
ATOM 1976 N N . TYR A 1 266 ? 22.761 -12.801 -19.485 1.00 91.31 266 TYR A N 1
ATOM 1977 C CA . TYR A 1 266 ? 22.933 -11.543 -20.236 1.00 91.31 266 TYR A CA 1
ATOM 1978 C C . TYR A 1 266 ? 22.839 -11.734 -21.761 1.00 91.31 266 TYR A C 1
ATOM 1980 O O . TYR A 1 266 ? 22.261 -10.889 -22.438 1.00 91.31 266 TYR A O 1
ATOM 1988 N N . SER A 1 267 ? 23.383 -12.826 -22.307 1.00 80.94 267 SER A N 1
ATOM 1989 C CA . SER A 1 267 ? 23.663 -12.975 -23.749 1.00 80.94 267 SER A CA 1
ATOM 1990 C C . SER A 1 267 ? 23.301 -14.353 -24.330 1.00 80.94 267 SER A C 1
ATOM 1992 O O . SER A 1 267 ? 23.930 -14.820 -25.276 1.00 80.94 267 SER A O 1
ATOM 1994 N N . GLY A 1 268 ? 22.334 -15.056 -23.731 1.00 65.56 268 GLY A N 1
ATOM 1995 C CA . GLY A 1 268 ? 21.864 -16.370 -24.200 1.00 65.56 268 GLY A CA 1
ATOM 1996 C C . GLY A 1 268 ? 22.823 -17.543 -23.937 1.00 65.56 268 GLY A C 1
ATOM 1997 O O . GLY A 1 268 ? 22.469 -18.696 -24.168 1.00 65.56 268 GLY A O 1
ATOM 1998 N N . ALA A 1 269 ? 24.025 -17.289 -23.409 1.00 60.50 269 ALA A N 1
ATOM 1999 C CA . ALA A 1 269 ? 24.870 -18.330 -22.827 1.00 60.50 269 ALA A CA 1
ATOM 2000 C C . ALA A 1 269 ? 24.262 -18.803 -21.493 1.00 60.50 269 ALA A C 1
ATOM 2002 O O . ALA A 1 269 ? 23.883 -17.959 -20.683 1.00 60.50 269 ALA A O 1
ATOM 2003 N N . LYS A 1 270 ? 24.186 -20.124 -21.264 1.00 65.94 270 LYS A N 1
ATOM 2004 C CA . LYS A 1 270 ? 23.472 -20.760 -20.134 1.00 65.94 270 LYS A CA 1
ATOM 2005 C C . LYS A 1 270 ? 24.089 -20.430 -18.766 1.00 65.94 270 LYS A C 1
ATOM 2007 O O . LYS A 1 270 ? 24.907 -21.184 -18.239 1.00 65.94 270 LYS A O 1
ATOM 2012 N N . ALA A 1 271 ? 23.744 -19.262 -18.236 1.00 79.62 271 ALA A N 1
ATOM 2013 C CA . ALA A 1 271 ? 24.379 -18.628 -17.082 1.00 79.62 271 ALA A CA 1
ATOM 2014 C C . ALA A 1 271 ? 23.451 -17.546 -16.497 1.00 79.62 271 ALA A C 1
ATOM 2016 O O . ALA A 1 271 ? 23.758 -16.350 -16.530 1.00 79.62 271 ALA A O 1
ATOM 2017 N N . GLY A 1 272 ? 22.276 -17.964 -16.023 1.00 90.06 272 GLY A N 1
ATOM 2018 C CA . GLY A 1 272 ? 21.258 -17.069 -15.480 1.00 90.06 272 GLY A CA 1
ATOM 2019 C C . GLY A 1 272 ? 21.755 -16.159 -14.357 1.00 90.06 272 GLY A C 1
ATOM 2020 O O . GLY A 1 272 ? 22.460 -16.606 -13.449 1.00 90.06 272 GLY A O 1
ATOM 2021 N N . SER A 1 273 ? 21.351 -14.885 -14.381 1.00 93.56 273 SER A N 1
ATOM 2022 C CA . SER A 1 273 ? 21.631 -13.926 -13.302 1.00 93.56 273 SER A CA 1
ATOM 2023 C C . SER A 1 273 ? 20.348 -13.475 -12.603 1.00 93.56 273 SER A C 1
ATOM 2025 O O . SER A 1 273 ? 19.252 -13.556 -13.162 1.00 93.56 273 SER A O 1
ATOM 2027 N N . VAL A 1 274 ? 20.471 -12.959 -11.375 1.00 94.44 274 VAL A N 1
ATOM 2028 C CA . VAL A 1 274 ? 19.336 -12.366 -10.645 1.00 94.44 274 VAL A CA 1
ATOM 2029 C C . VAL A 1 274 ? 18.811 -11.132 -11.378 1.00 94.44 274 VAL A C 1
ATOM 2031 O O . VAL A 1 274 ? 17.603 -11.023 -11.574 1.00 94.44 274 VAL A O 1
ATOM 2034 N N . THR A 1 275 ? 19.697 -10.252 -11.856 1.00 95.00 275 THR A N 1
ATOM 2035 C CA . THR A 1 275 ? 19.328 -9.049 -12.622 1.00 95.00 275 THR A CA 1
ATOM 2036 C C . THR A 1 275 ? 18.550 -9.381 -13.897 1.00 95.00 275 THR A C 1
ATOM 2038 O O . THR A 1 275 ? 17.495 -8.797 -14.135 1.00 95.00 275 THR A O 1
ATOM 2041 N N . MET A 1 276 ? 19.020 -10.340 -14.699 1.00 96.25 276 MET A N 1
ATOM 2042 C CA . MET A 1 276 ? 18.423 -10.666 -15.998 1.00 96.25 276 MET A CA 1
ATOM 2043 C C . MET A 1 276 ? 17.204 -11.581 -15.873 1.00 96.25 276 MET A C 1
ATOM 2045 O O . MET A 1 276 ? 16.226 -11.380 -16.586 1.00 96.25 276 MET A O 1
ATOM 2049 N N . THR A 1 277 ? 17.180 -12.504 -14.906 1.00 96.88 277 THR A N 1
ATOM 2050 C CA . THR A 1 277 ? 15.962 -13.278 -14.602 1.00 96.88 277 THR A CA 1
ATOM 2051 C C . THR A 1 277 ? 14.838 -12.362 -14.122 1.00 96.88 277 THR A C 1
ATOM 2053 O O . THR A 1 277 ? 13.694 -12.493 -14.552 1.00 96.88 277 THR A O 1
ATOM 2056 N N . THR A 1 278 ? 15.173 -11.369 -13.297 1.00 96.69 278 THR A N 1
ATOM 2057 C CA . THR A 1 278 ? 14.232 -10.327 -12.872 1.00 96.69 278 THR A CA 1
ATOM 2058 C C . THR A 1 278 ? 13.754 -9.483 -14.061 1.00 96.69 278 THR A C 1
ATOM 2060 O O . THR A 1 278 ? 12.552 -9.260 -14.201 1.00 96.69 278 THR A O 1
ATOM 2063 N N . ALA A 1 279 ? 14.656 -9.097 -14.972 1.00 97.00 279 ALA A N 1
ATOM 2064 C CA . ALA A 1 279 ? 14.325 -8.393 -16.215 1.00 97.00 279 ALA A CA 1
ATOM 2065 C C . ALA A 1 279 ? 13.398 -9.184 -17.160 1.00 97.00 279 ALA A C 1
ATOM 2067 O O . ALA A 1 279 ? 12.493 -8.605 -17.771 1.00 97.00 279 ALA A O 1
ATOM 2068 N N . GLY A 1 280 ? 13.586 -10.503 -17.250 1.00 97.50 280 GLY A N 1
ATOM 2069 C CA . GLY A 1 280 ? 12.719 -11.394 -18.016 1.00 97.50 280 GLY A CA 1
ATOM 2070 C C . GLY A 1 280 ? 11.302 -11.403 -17.462 1.00 97.50 280 GLY A C 1
ATOM 2071 O O . GLY A 1 280 ? 10.358 -11.069 -18.179 1.00 97.50 280 GLY A O 1
ATOM 2072 N N . ILE A 1 281 ? 11.144 -11.668 -16.162 1.00 98.19 281 ILE A N 1
ATOM 2073 C CA . ILE A 1 281 ? 9.822 -11.678 -15.518 1.00 98.19 281 ILE A CA 1
ATOM 2074 C C . ILE A 1 281 ? 9.162 -10.283 -15.592 1.00 98.19 281 ILE A C 1
ATOM 2076 O O . ILE A 1 281 ? 7.970 -10.194 -15.893 1.00 98.19 281 ILE A O 1
ATOM 2080 N N . ASN A 1 282 ? 9.927 -9.194 -15.415 1.00 97.19 282 ASN A N 1
ATOM 2081 C CA . ASN A 1 282 ? 9.465 -7.815 -15.643 1.00 97.19 282 ASN A CA 1
ATOM 2082 C C . ASN A 1 282 ? 8.860 -7.644 -17.040 1.00 97.19 282 ASN A C 1
ATOM 2084 O O . ASN A 1 282 ? 7.732 -7.168 -17.183 1.00 97.19 282 ASN A O 1
ATOM 2088 N N . THR A 1 283 ? 9.591 -8.076 -18.068 1.00 97.81 283 THR A N 1
ATOM 2089 C CA . THR A 1 283 ? 9.153 -7.955 -19.461 1.00 97.81 283 THR A CA 1
ATOM 2090 C C . THR A 1 283 ? 7.916 -8.805 -19.744 1.00 97.81 283 THR A C 1
ATOM 2092 O O . THR A 1 283 ? 7.012 -8.341 -20.437 1.00 97.81 283 THR A O 1
ATOM 2095 N N . LEU A 1 284 ? 7.797 -9.997 -19.149 1.00 98.25 284 LEU A N 1
ATOM 2096 C CA . LEU A 1 284 ? 6.576 -10.805 -19.244 1.00 98.25 284 LEU A CA 1
ATOM 2097 C C . LEU A 1 284 ? 5.361 -10.084 -18.629 1.00 98.25 284 LEU A C 1
ATOM 2099 O O . LEU A 1 284 ? 4.299 -10.073 -19.246 1.00 98.25 284 LEU A O 1
ATOM 2103 N N . TYR A 1 285 ? 5.496 -9.397 -17.488 1.00 96.69 285 TYR A N 1
ATOM 2104 C CA . TYR A 1 285 ? 4.393 -8.592 -16.933 1.00 96.69 285 TYR A CA 1
ATOM 2105 C C . TYR A 1 285 ? 4.060 -7.335 -17.761 1.00 96.69 285 TYR A C 1
ATOM 2107 O O . TYR A 1 285 ? 2.893 -6.937 -17.803 1.00 96.69 285 TYR A O 1
ATOM 2115 N N . ILE A 1 286 ? 5.036 -6.735 -18.454 1.00 95.75 286 ILE A N 1
ATOM 2116 C CA . ILE A 1 286 ? 4.792 -5.647 -19.421 1.00 95.75 286 ILE A CA 1
ATOM 2117 C C . ILE A 1 286 ? 4.049 -6.184 -20.653 1.00 95.75 286 ILE A C 1
ATOM 2119 O O . ILE A 1 286 ? 3.066 -5.588 -21.082 1.00 95.75 286 ILE A O 1
ATOM 2123 N N . LEU A 1 287 ? 4.430 -7.350 -21.179 1.00 97.44 287 LEU A N 1
ATOM 2124 C CA . LEU A 1 287 ? 3.712 -8.022 -22.269 1.00 97.44 287 LEU A CA 1
ATOM 2125 C C . LEU A 1 287 ? 2.299 -8.459 -21.848 1.00 97.44 287 LEU A C 1
ATOM 2127 O O . LEU A 1 287 ? 1.355 -8.349 -22.630 1.00 97.44 287 LEU A O 1
ATOM 2131 N N . ALA A 1 288 ? 2.112 -8.875 -20.596 1.00 96.19 288 ALA A N 1
ATOM 2132 C CA . ALA A 1 288 ? 0.783 -9.120 -20.048 1.00 96.19 288 ALA A CA 1
ATOM 2133 C C . ALA A 1 288 ? -0.076 -7.844 -20.009 1.00 96.19 288 ALA A C 1
ATOM 2135 O O . ALA A 1 288 ? -1.287 -7.941 -20.157 1.00 96.19 288 ALA A O 1
ATOM 2136 N N . ALA A 1 289 ? 0.521 -6.657 -19.845 1.00 93.50 289 ALA A N 1
ATOM 2137 C CA . ALA A 1 289 ? -0.179 -5.374 -19.917 1.00 93.50 289 ALA A CA 1
ATOM 2138 C C . ALA A 1 289 ? -0.452 -4.920 -21.364 1.00 93.50 289 ALA A C 1
ATOM 2140 O O . ALA A 1 289 ? -1.588 -4.587 -21.689 1.00 93.50 289 ALA A O 1
ATOM 2141 N N . GLU A 1 290 ? 0.571 -4.916 -22.223 1.00 92.94 290 GLU A N 1
ATOM 2142 C CA . GLU A 1 290 ? 0.552 -4.232 -23.525 1.00 92.94 290 GLU A CA 1
ATOM 2143 C C . GLU A 1 290 ? 0.308 -5.150 -24.732 1.00 92.94 290 GLU A C 1
ATOM 2145 O O . GLU A 1 290 ? -0.042 -4.649 -25.797 1.00 92.94 290 GLU A O 1
ATOM 2150 N N . TYR A 1 291 ? 0.477 -6.469 -24.605 1.00 95.56 291 TYR A N 1
ATOM 2151 C CA . TYR A 1 291 ? 0.294 -7.416 -25.713 1.00 95.56 291 TYR A CA 1
ATOM 2152 C C . TYR A 1 291 ? -0.974 -8.262 -25.559 1.00 95.56 291 TYR A C 1
ATOM 2154 O O . TYR A 1 291 ? -1.814 -8.274 -26.460 1.00 95.56 291 TYR A O 1
ATOM 2162 N N . LEU A 1 292 ? -1.141 -8.946 -24.420 1.00 95.62 292 LEU A N 1
ATOM 2163 C CA . LEU A 1 292 ? -2.246 -9.897 -24.234 1.00 95.62 292 LEU A CA 1
ATOM 2164 C C . LEU A 1 292 ? -3.615 -9.195 -24.217 1.00 95.62 292 LEU A C 1
ATOM 2166 O O . LEU A 1 292 ? -4.484 -9.540 -25.017 1.00 95.62 292 LEU A O 1
ATOM 2170 N N . THR A 1 293 ? -3.766 -8.128 -23.426 1.00 94.00 293 THR A N 1
ATOM 2171 C CA . THR A 1 293 ? -5.007 -7.322 -23.336 1.00 94.00 293 THR A CA 1
ATOM 2172 C C . THR A 1 293 ? -5.441 -6.687 -24.666 1.00 94.00 293 THR A C 1
ATOM 2174 O O . THR A 1 293 ? -6.609 -6.333 -24.831 1.00 94.00 293 THR A O 1
ATOM 2177 N N . GLN A 1 294 ? -4.510 -6.541 -25.621 1.00 91.50 294 GLN A N 1
ATOM 2178 C CA . GLN A 1 294 ? -4.770 -6.029 -26.970 1.00 91.50 294 GLN A CA 1
ATOM 2179 C C . GLN A 1 294 ? -5.127 -7.133 -27.981 1.00 91.50 294 GLN A C 1
ATOM 2181 O O . GLN A 1 294 ? -5.788 -6.839 -28.978 1.00 91.50 294 GLN A O 1
ATOM 2186 N N . LYS A 1 295 ? -4.703 -8.387 -27.753 1.00 94.12 295 LYS A N 1
ATOM 2187 C CA . LYS A 1 295 ? -5.081 -9.553 -28.582 1.00 94.12 295 LYS A CA 1
ATOM 2188 C C . LYS A 1 295 ? -6.392 -10.208 -28.134 1.00 94.12 295 LYS A C 1
ATOM 2190 O O . LYS A 1 295 ? -7.059 -10.856 -28.942 1.00 94.12 295 LYS A O 1
ATOM 2195 N N . GLU A 1 296 ? -6.783 -10.014 -26.879 1.00 94.88 296 GLU A N 1
ATOM 2196 C CA . GLU A 1 296 ? -8.100 -10.385 -26.366 1.00 94.88 296 GLU A CA 1
ATOM 2197 C C . GLU A 1 296 ? -9.263 -9.684 -27.102 1.00 94.88 296 GLU A C 1
ATOM 2199 O O . GLU A 1 296 ? -9.114 -8.568 -27.609 1.00 94.88 296 GLU A O 1
ATOM 2204 N N . PRO A 1 297 ? -10.472 -10.281 -27.118 1.00 95.31 297 PRO A N 1
ATOM 2205 C CA . PRO A 1 297 ? -11.680 -9.585 -27.551 1.00 95.31 297 PRO A CA 1
ATOM 2206 C C . PRO A 1 297 ? -11.926 -8.300 -26.752 1.00 95.31 297 PRO A C 1
ATOM 2208 O O . PRO A 1 297 ? -11.691 -8.251 -25.548 1.00 95.31 297 PRO A O 1
ATOM 2211 N N . VAL A 1 298 ? -12.454 -7.261 -27.400 1.00 95.38 298 VAL A N 1
ATOM 2212 C CA . VAL A 1 298 ? -12.794 -6.004 -26.715 1.00 95.38 298 VAL A CA 1
ATOM 2213 C C . VAL A 1 298 ? -13.836 -6.264 -25.622 1.00 95.38 298 VAL A C 1
ATOM 2215 O O . VAL A 1 298 ? -14.867 -6.886 -25.886 1.00 95.38 298 VAL A O 1
ATOM 2218 N N . TYR A 1 299 ? -13.569 -5.769 -24.410 1.00 96.88 299 TYR A N 1
ATOM 2219 C CA . TYR A 1 299 ? -14.497 -5.802 -23.275 1.00 96.88 299 TYR A CA 1
ATOM 2220 C C . TYR A 1 299 ? -15.920 -5.355 -23.658 1.00 96.88 299 TYR A C 1
ATOM 2222 O O . TYR A 1 299 ? -16.126 -4.306 -24.272 1.00 96.88 299 TYR A O 1
ATOM 2230 N N . SER A 1 300 ? -16.912 -6.147 -23.247 1.00 96.00 300 SER A N 1
ATOM 2231 C CA . SER A 1 300 ? -18.333 -5.856 -23.405 1.00 96.00 300 SER A CA 1
ATOM 2232 C C . SER A 1 300 ? -18.902 -5.339 -22.082 1.00 96.00 300 SER A C 1
ATOM 2234 O O . SER A 1 300 ? -18.821 -6.016 -21.057 1.00 96.00 300 SER A O 1
ATOM 2236 N N . ARG A 1 301 ? -19.473 -4.127 -22.085 1.00 94.31 301 ARG A N 1
ATOM 2237 C CA . ARG A 1 301 ? -19.911 -3.432 -20.861 1.00 94.31 301 ARG A CA 1
ATOM 2238 C C . ARG A 1 301 ? -20.889 -4.280 -20.029 1.00 94.31 301 ARG A C 1
ATOM 2240 O O . ARG A 1 301 ? -21.900 -4.737 -20.558 1.00 94.31 301 ARG A O 1
ATOM 2247 N N . LEU A 1 302 ? -20.582 -4.452 -18.737 1.00 93.56 302 LEU A N 1
ATOM 2248 C CA . LEU A 1 302 ? -21.283 -5.310 -17.759 1.00 93.56 302 LEU A CA 1
ATOM 2249 C C . LEU A 1 302 ? -21.204 -6.830 -18.020 1.00 93.56 302 LEU A C 1
ATOM 2251 O O . LEU A 1 302 ? -21.738 -7.605 -17.230 1.00 93.56 302 LEU A O 1
ATOM 2255 N N . ARG A 1 303 ? -20.549 -7.270 -19.105 1.00 93.00 303 ARG A N 1
ATOM 2256 C CA . ARG A 1 303 ? -20.458 -8.680 -19.539 1.00 93.00 303 ARG A CA 1
ATOM 2257 C C . ARG A 1 303 ? -19.031 -9.232 -19.600 1.00 93.00 303 ARG A C 1
ATOM 2259 O O . ARG A 1 303 ? -18.866 -10.439 -19.744 1.00 93.00 303 ARG A O 1
ATOM 2266 N N . GLY A 1 304 ? -18.015 -8.375 -19.524 1.00 94.88 304 GLY A N 1
ATOM 2267 C CA . GLY A 1 304 ? -16.614 -8.779 -19.473 1.00 94.88 304 GLY A CA 1
ATOM 2268 C C . GLY A 1 304 ? -15.947 -8.998 -20.829 1.00 94.88 304 GLY A C 1
ATOM 2269 O O . GLY A 1 304 ? -16.470 -8.645 -21.890 1.00 94.88 304 GLY A O 1
ATOM 2270 N N . VAL A 1 305 ? -14.741 -9.562 -20.784 1.00 94.88 305 VAL A N 1
ATOM 2271 C CA . VAL A 1 305 ? -13.925 -9.906 -21.959 1.00 94.88 305 VAL A CA 1
ATOM 2272 C C . VAL A 1 305 ? -14.262 -11.318 -22.419 1.00 94.88 305 VAL A C 1
ATOM 2274 O O . VAL A 1 305 ? -13.999 -12.281 -21.699 1.00 94.88 305 VAL A O 1
ATOM 2277 N N . ALA A 1 306 ? -14.818 -11.458 -23.624 1.00 92.38 306 ALA A N 1
ATOM 2278 C CA . ALA A 1 306 ? -15.208 -12.761 -24.161 1.00 92.38 306 ALA A CA 1
ATOM 2279 C C . ALA A 1 306 ? -14.022 -13.747 -24.206 1.00 92.38 306 ALA A C 1
ATOM 2281 O O . ALA A 1 306 ? -12.930 -13.415 -24.669 1.00 92.38 306 ALA A O 1
ATOM 2282 N N . ARG A 1 307 ? -14.252 -14.974 -23.731 1.00 89.06 307 ARG A N 1
ATOM 2283 C CA . ARG A 1 307 ? -13.229 -16.020 -23.616 1.00 89.06 307 ARG A CA 1
ATOM 2284 C C . ARG A 1 307 ? -12.820 -16.584 -24.986 1.00 89.06 307 ARG A C 1
ATOM 2286 O O . ARG A 1 307 ? -13.648 -16.677 -25.893 1.00 89.06 307 ARG A O 1
ATOM 2293 N N . ARG A 1 308 ? -11.545 -16.969 -25.125 1.00 91.25 308 ARG A N 1
ATOM 2294 C CA . ARG A 1 308 ? -10.990 -17.692 -26.284 1.00 91.25 308 ARG A CA 1
ATOM 2295 C C . ARG A 1 308 ? -9.851 -18.601 -25.837 1.00 91.25 308 ARG A C 1
ATOM 2297 O O . ARG A 1 308 ? -8.859 -18.103 -25.312 1.00 91.25 308 ARG A O 1
ATOM 2304 N N . ASP A 1 309 ? -9.947 -19.887 -26.143 1.00 90.12 309 ASP A N 1
ATOM 2305 C CA . ASP A 1 309 ? -8.965 -20.902 -25.739 1.00 90.12 309 ASP A CA 1
ATOM 2306 C C . ASP A 1 309 ? -7.547 -20.592 -26.259 1.00 90.12 309 ASP A C 1
ATOM 2308 O O . ASP A 1 309 ? -6.558 -20.832 -25.575 1.00 90.12 309 ASP A O 1
ATOM 2312 N N . GLU A 1 310 ? -7.431 -19.992 -27.448 1.00 92.19 310 GLU A N 1
ATOM 2313 C CA . GLU A 1 310 ? -6.161 -19.501 -28.012 1.00 92.19 310 GLU A CA 1
ATOM 2314 C C . GLU A 1 310 ? -5.474 -18.465 -27.106 1.00 92.19 310 GLU A C 1
ATOM 2316 O O . GLU A 1 310 ? -4.255 -18.487 -26.949 1.00 92.19 310 GLU A O 1
ATOM 2321 N N . MET A 1 311 ? -6.254 -17.567 -26.495 1.00 92.81 311 MET A N 1
ATOM 2322 C CA . MET A 1 311 ? -5.744 -16.526 -25.598 1.00 92.81 311 MET A CA 1
ATOM 2323 C C . MET A 1 311 ? -5.479 -17.085 -24.203 1.00 92.81 311 MET A C 1
ATOM 2325 O O . MET A 1 311 ? -4.443 -16.776 -23.629 1.00 92.81 311 MET A O 1
ATOM 2329 N N . ASP A 1 312 ? -6.341 -17.967 -23.692 1.00 90.00 312 ASP A N 1
ATOM 2330 C CA . ASP A 1 312 ? -6.108 -18.662 -22.420 1.00 90.00 312 ASP A CA 1
ATOM 2331 C C . ASP A 1 312 ? -4.786 -19.457 -22.446 1.00 90.00 312 ASP A C 1
ATOM 2333 O O . ASP A 1 312 ? -4.016 -19.417 -21.484 1.00 90.00 312 ASP A O 1
ATOM 2337 N N . ASN A 1 313 ? -4.483 -20.133 -23.562 1.00 92.81 313 ASN A N 1
ATOM 2338 C CA . ASN A 1 313 ? -3.221 -20.853 -23.756 1.00 92.81 313 ASN A CA 1
ATOM 2339 C C . ASN A 1 313 ? -2.003 -19.916 -23.819 1.00 92.81 313 ASN A C 1
ATOM 2341 O O . ASN A 1 313 ? -0.954 -20.242 -23.263 1.00 92.81 313 ASN A O 1
ATOM 2345 N N . GLU A 1 314 ? -2.121 -18.753 -24.462 1.00 94.00 314 GLU A N 1
ATOM 2346 C CA . GLU A 1 314 ? -1.030 -17.774 -24.556 1.00 94.00 314 GLU A CA 1
ATOM 2347 C C . GLU A 1 314 ? -0.786 -17.044 -23.219 1.00 94.00 314 GLU A C 1
ATOM 2349 O O . GLU A 1 314 ? 0.364 -16.886 -22.799 1.00 94.00 314 GLU A O 1
ATOM 2354 N N . VAL A 1 315 ? -1.857 -16.681 -22.502 1.00 93.88 315 VAL A N 1
ATOM 2355 C CA . VAL A 1 315 ? -1.810 -16.204 -21.109 1.00 93.88 315 VAL A CA 1
ATOM 2356 C C . VAL A 1 315 ? -1.094 -17.241 -20.244 1.00 93.88 315 VAL A C 1
ATOM 2358 O O . VAL A 1 315 ? -0.118 -16.906 -19.568 1.00 93.88 315 VAL A O 1
ATOM 2361 N N . LYS A 1 316 ? -1.504 -18.517 -20.315 1.00 93.19 316 LYS A N 1
ATOM 2362 C CA . LYS A 1 316 ? -0.853 -19.604 -19.573 1.00 93.19 316 LYS A CA 1
ATOM 2363 C C . LYS A 1 316 ? 0.630 -19.723 -19.931 1.00 93.19 316 LYS A C 1
ATOM 2365 O O . LYS A 1 316 ? 1.454 -19.775 -19.027 1.00 93.19 316 LYS A O 1
ATOM 2370 N N . ARG A 1 317 ? 0.991 -19.712 -21.219 1.00 95.50 317 ARG A N 1
ATOM 2371 C CA . ARG A 1 317 ? 2.387 -19.810 -21.685 1.00 95.50 317 ARG A CA 1
ATOM 2372 C C . ARG A 1 317 ? 3.277 -18.714 -21.095 1.00 95.50 317 ARG A C 1
ATOM 2374 O O . ARG A 1 317 ? 4.411 -18.995 -20.701 1.00 95.50 317 ARG A O 1
ATOM 2381 N N . LEU A 1 318 ? 2.770 -17.483 -21.037 1.00 96.19 318 LEU A N 1
ATOM 2382 C CA . LEU A 1 318 ? 3.488 -16.341 -20.477 1.00 96.19 318 LEU A CA 1
ATOM 2383 C C . LEU A 1 318 ? 3.633 -16.451 -18.949 1.00 96.19 318 LEU A C 1
ATOM 2385 O O . LEU A 1 318 ? 4.728 -16.234 -18.426 1.00 96.19 318 LEU A O 1
ATOM 2389 N N . PHE A 1 319 ? 2.576 -16.842 -18.231 1.00 94.62 319 PHE A N 1
ATOM 2390 C CA . PHE A 1 319 ? 2.649 -17.020 -16.777 1.00 94.62 319 PHE A CA 1
ATOM 2391 C C . PHE A 1 319 ? 3.464 -18.254 -16.355 1.00 94.62 319 PHE A C 1
ATOM 2393 O O . PHE A 1 319 ? 4.225 -18.158 -15.398 1.00 94.62 319 PHE A O 1
ATOM 2400 N N . ASP A 1 320 ? 3.427 -19.355 -17.112 1.00 96.06 320 ASP A N 1
ATOM 2401 C CA . ASP A 1 320 ? 4.302 -20.521 -16.911 1.00 96.06 320 ASP A CA 1
ATOM 2402 C C . ASP A 1 320 ? 5.791 -20.128 -16.989 1.00 96.06 320 ASP A C 1
ATOM 2404 O O . ASP A 1 320 ? 6.615 -20.635 -16.227 1.00 96.06 320 ASP A O 1
ATOM 2408 N N . ALA A 1 321 ? 6.152 -19.226 -17.911 1.00 97.75 321 ALA A N 1
ATOM 2409 C CA . ALA A 1 321 ? 7.514 -18.704 -18.030 1.00 97.75 321 ALA A CA 1
ATOM 2410 C C . ALA A 1 321 ? 7.889 -17.785 -16.855 1.00 97.75 321 ALA A C 1
ATOM 2412 O O . ALA A 1 321 ? 8.993 -17.902 -16.316 1.00 97.75 321 ALA A O 1
ATOM 2413 N N . ALA A 1 322 ? 6.963 -16.929 -16.411 1.00 97.06 322 ALA A N 1
ATOM 2414 C CA . ALA A 1 322 ? 7.151 -16.073 -15.241 1.00 97.06 322 ALA A CA 1
ATOM 2415 C C . ALA A 1 322 ? 7.327 -16.886 -13.943 1.00 97.06 322 ALA A C 1
ATOM 2417 O O . ALA A 1 322 ? 8.242 -16.609 -13.166 1.00 97.06 322 ALA A O 1
ATOM 2418 N N . ASP A 1 323 ? 6.507 -17.918 -13.718 1.00 95.94 323 ASP A N 1
ATOM 2419 C CA . ASP A 1 323 ? 6.590 -18.757 -12.518 1.00 95.94 323 ASP A CA 1
ATOM 2420 C C . ASP A 1 323 ? 7.820 -19.679 -12.508 1.00 95.94 323 ASP A C 1
ATOM 2422 O O . ASP A 1 323 ? 8.374 -19.912 -11.431 1.00 95.94 323 ASP A O 1
ATOM 2426 N N . ARG A 1 324 ? 8.343 -20.107 -13.671 1.00 97.25 324 ARG A N 1
ATOM 2427 C CA . ARG A 1 324 ? 9.689 -20.714 -13.754 1.00 97.25 324 ARG A CA 1
ATOM 2428 C C . ARG A 1 324 ? 10.779 -19.751 -13.266 1.00 97.25 324 ARG A C 1
ATOM 2430 O O . ARG A 1 324 ? 11.591 -20.134 -12.425 1.00 97.25 324 ARG A O 1
ATOM 2437 N N . GLY A 1 325 ? 10.751 -18.493 -13.710 1.00 97.12 325 GLY A N 1
ATOM 2438 C CA . GLY A 1 325 ? 11.684 -17.463 -13.237 1.00 97.12 325 GLY A CA 1
ATOM 2439 C C . GLY A 1 325 ? 11.562 -17.194 -11.732 1.00 97.12 325 GLY A C 1
ATOM 2440 O O . GLY A 1 325 ? 12.565 -17.165 -11.016 1.00 97.12 325 GLY A O 1
ATOM 2441 N N . PHE A 1 326 ? 10.335 -17.076 -11.212 1.00 96.62 326 PHE A N 1
ATOM 2442 C CA . PHE A 1 326 ? 10.103 -16.945 -9.769 1.00 96.62 326 PHE A CA 1
ATOM 2443 C C . PHE A 1 326 ? 10.578 -18.166 -8.971 1.00 96.62 326 PHE A C 1
ATOM 2445 O O . PHE A 1 326 ? 11.042 -17.995 -7.844 1.00 96.62 326 PHE A O 1
ATOM 2452 N N . ALA A 1 327 ? 10.467 -19.381 -9.518 1.00 96.00 327 ALA A N 1
ATOM 2453 C CA . ALA A 1 327 ? 10.977 -20.591 -8.879 1.00 96.00 327 ALA A CA 1
ATOM 2454 C C . ALA A 1 327 ? 12.512 -20.583 -8.799 1.00 96.00 327 ALA A C 1
ATOM 2456 O O . ALA A 1 327 ? 13.057 -20.859 -7.730 1.00 96.00 327 ALA A O 1
ATOM 2457 N N . TRP A 1 328 ? 13.201 -20.185 -9.875 1.00 95.94 328 TRP A N 1
ATOM 2458 C CA . TRP A 1 328 ? 14.662 -20.051 -9.901 1.00 95.94 328 TRP A CA 1
ATOM 2459 C C . TRP A 1 328 ? 15.177 -19.061 -8.842 1.00 95.94 328 TRP A C 1
ATOM 2461 O O . TRP A 1 328 ? 16.095 -19.375 -8.074 1.00 95.94 328 TRP A O 1
ATOM 2471 N N . LEU A 1 329 ? 14.518 -17.898 -8.726 1.00 95.62 329 LEU A N 1
ATOM 2472 C CA . LEU A 1 329 ? 14.854 -16.848 -7.755 1.00 95.62 329 LEU A CA 1
ATOM 2473 C C . LEU A 1 329 ? 14.743 -17.287 -6.279 1.00 95.62 329 LEU A C 1
ATOM 2475 O O . LEU A 1 329 ? 15.356 -16.646 -5.431 1.00 95.62 329 LEU A O 1
ATOM 2479 N N . LYS A 1 330 ? 14.046 -18.388 -5.944 1.00 93.25 330 LYS A N 1
ATOM 2480 C CA . LYS A 1 330 ? 13.976 -18.928 -4.561 1.00 93.25 330 LYS A CA 1
ATOM 2481 C C . LYS A 1 330 ? 15.307 -19.460 -4.015 1.00 93.25 330 LYS A C 1
ATOM 2483 O O . LYS A 1 330 ? 15.393 -19.780 -2.836 1.00 93.25 330 LYS A O 1
ATOM 2488 N N . SER A 1 331 ? 16.328 -19.604 -4.861 1.00 87.75 331 SER A N 1
ATOM 2489 C CA . SER A 1 331 ? 17.631 -20.189 -4.504 1.00 87.75 331 SER A CA 1
ATOM 2490 C C . SER A 1 331 ? 18.804 -19.220 -4.712 1.00 87.75 331 SER A C 1
ATOM 2492 O O . SER A 1 331 ? 19.923 -19.636 -5.029 1.00 87.75 331 SER A O 1
ATOM 2494 N N . ARG A 1 332 ? 18.542 -17.910 -4.607 1.00 91.56 332 ARG A N 1
ATOM 2495 C CA . ARG A 1 332 ? 19.472 -16.826 -4.960 1.00 91.56 332 ARG A CA 1
ATOM 2496 C C . ARG A 1 332 ? 19.411 -15.697 -3.930 1.00 91.56 332 ARG A C 1
ATOM 2498 O O . ARG A 1 332 ? 18.341 -15.421 -3.397 1.00 91.56 332 ARG A O 1
ATOM 2505 N N . SER A 1 333 ? 20.530 -15.010 -3.693 1.00 89.44 333 SER A N 1
ATOM 2506 C CA . SER A 1 333 ? 20.495 -13.747 -2.946 1.00 89.44 333 SER A CA 1
ATOM 2507 C C . SER A 1 333 ? 19.934 -12.640 -3.832 1.00 89.44 333 SER A C 1
ATOM 2509 O O . SER A 1 333 ? 20.422 -12.411 -4.939 1.00 89.44 333 SER A O 1
ATOM 2511 N N . LEU A 1 334 ? 18.898 -11.957 -3.349 1.00 89.62 334 LEU A N 1
ATOM 2512 C CA . LEU A 1 334 ? 18.217 -10.899 -4.096 1.00 89.62 334 LEU A CA 1
ATOM 2513 C C . LEU A 1 334 ? 18.796 -9.502 -3.829 1.00 89.62 334 LEU A C 1
ATOM 2515 O O . LEU A 1 334 ? 18.427 -8.562 -4.529 1.00 89.62 334 LEU A O 1
ATOM 2519 N N . LEU A 1 335 ? 19.720 -9.354 -2.872 1.00 88.62 335 LEU A N 1
ATOM 2520 C CA . LEU A 1 335 ? 20.145 -8.045 -2.349 1.00 88.62 335 LEU A CA 1
ATOM 2521 C C . LEU A 1 335 ? 21.628 -7.703 -2.597 1.00 88.62 335 LEU A C 1
ATOM 2523 O O . LEU A 1 335 ? 21.997 -6.538 -2.508 1.00 88.62 335 LEU A O 1
ATOM 2527 N N . ASP A 1 336 ? 22.468 -8.675 -2.965 1.00 84.81 336 ASP A N 1
ATOM 2528 C CA . ASP A 1 336 ? 23.929 -8.476 -3.063 1.00 84.81 336 ASP A CA 1
ATOM 2529 C C . ASP A 1 336 ? 24.377 -7.620 -4.271 1.00 84.81 336 ASP A C 1
ATOM 2531 O O . ASP A 1 336 ? 25.533 -7.210 -4.343 1.00 84.81 336 ASP A O 1
ATOM 2535 N N . GLY A 1 337 ? 23.490 -7.367 -5.241 1.00 79.25 337 GLY A N 1
ATOM 2536 C CA . GLY A 1 337 ? 23.803 -6.696 -6.512 1.00 79.25 337 GLY A CA 1
ATOM 2537 C C . GLY A 1 337 ? 23.632 -5.170 -6.531 1.00 79.25 337 GLY A C 1
ATOM 2538 O O . GLY A 1 337 ? 23.512 -4.601 -7.618 1.00 79.25 337 GLY A O 1
ATOM 2539 N N . GLY A 1 338 ? 23.569 -4.523 -5.364 1.00 89.75 338 GLY A N 1
ATOM 2540 C CA . GLY A 1 338 ? 23.448 -3.065 -5.230 1.00 89.75 338 GLY A CA 1
ATOM 2541 C C . GLY A 1 338 ? 22.157 -2.468 -5.804 1.00 89.75 338 GLY A C 1
ATOM 2542 O O . GLY A 1 338 ? 21.193 -3.174 -6.130 1.00 89.75 338 GLY A O 1
ATOM 2543 N N . GLY A 1 339 ? 22.148 -1.147 -5.951 1.00 93.44 339 GLY A N 1
ATOM 2544 C CA . GLY A 1 339 ? 21.030 -0.332 -6.413 1.00 93.44 339 GLY A CA 1
ATOM 2545 C C . GLY A 1 339 ? 20.452 -0.796 -7.747 1.00 93.44 339 GLY A C 1
ATOM 2546 O O . GLY A 1 339 ? 19.232 -0.867 -7.879 1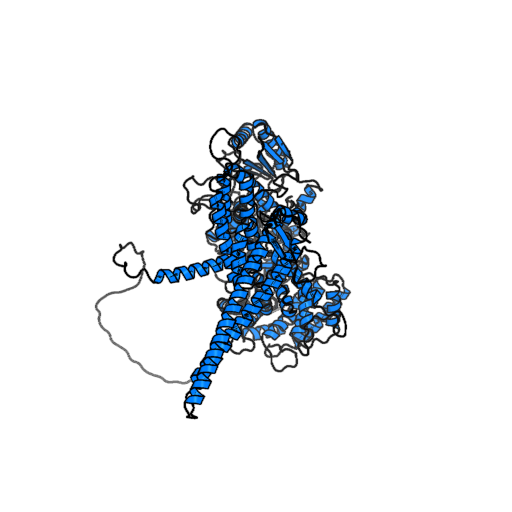.00 93.44 339 GLY A O 1
ATOM 2547 N N . TYR A 1 340 ? 21.278 -1.202 -8.718 1.00 93.88 340 TYR A N 1
ATOM 2548 C CA . TYR A 1 340 ? 20.755 -1.711 -9.994 1.00 93.88 340 TYR A CA 1
ATOM 2549 C C . TYR A 1 340 ? 19.940 -3.009 -9.829 1.00 93.88 340 TYR A C 1
ATOM 2551 O O . TYR A 1 340 ? 18.882 -3.163 -10.449 1.00 93.88 340 TYR A O 1
ATOM 2559 N N . GLN A 1 341 ? 20.378 -3.928 -8.961 1.00 94.69 341 GLN A N 1
ATOM 2560 C CA . GLN A 1 341 ? 19.607 -5.137 -8.664 1.00 94.69 341 GLN A CA 1
ATOM 2561 C C . GLN A 1 341 ? 18.345 -4.819 -7.850 1.00 94.69 341 GLN A C 1
ATOM 2563 O O . GLN A 1 341 ? 17.284 -5.372 -8.147 1.00 94.69 341 GLN A O 1
ATOM 2568 N N . LEU A 1 342 ? 18.432 -3.888 -6.891 1.00 95.62 342 LEU A N 1
ATOM 2569 C CA . LEU A 1 342 ? 17.273 -3.379 -6.152 1.00 95.62 342 LEU A CA 1
ATOM 2570 C C . LEU A 1 342 ? 16.232 -2.756 -7.098 1.00 95.62 342 LEU A C 1
ATOM 2572 O O . LEU A 1 342 ? 15.056 -3.102 -7.014 1.00 95.62 342 LEU A O 1
ATOM 2576 N N . PHE A 1 343 ? 16.644 -1.913 -8.049 1.00 95.31 343 PHE A N 1
ATOM 2577 C CA . PHE A 1 343 ? 15.764 -1.326 -9.066 1.00 95.31 343 PHE A CA 1
ATOM 2578 C C . PHE A 1 343 ? 15.034 -2.404 -9.878 1.00 95.31 343 PHE A C 1
ATOM 2580 O O . PHE A 1 343 ? 13.808 -2.365 -9.983 1.00 95.31 343 PHE A O 1
ATOM 2587 N N . GLY A 1 344 ? 15.749 -3.414 -10.388 1.00 94.69 344 GLY A N 1
ATOM 2588 C CA . GLY A 1 344 ? 15.116 -4.541 -11.082 1.00 94.69 344 GLY A CA 1
ATOM 2589 C C . GLY A 1 344 ? 14.085 -5.271 -10.208 1.00 94.69 344 GLY A C 1
ATOM 2590 O O . GLY A 1 344 ? 12.976 -5.560 -10.668 1.00 94.69 344 GLY A O 1
ATOM 2591 N N . LEU A 1 345 ? 14.434 -5.534 -8.945 1.00 95.25 345 LEU A N 1
ATOM 2592 C CA . LEU A 1 345 ? 13.597 -6.238 -7.968 1.00 95.25 345 LEU A CA 1
ATOM 2593 C C . LEU A 1 345 ? 12.338 -5.443 -7.582 1.00 95.25 345 LEU A C 1
ATOM 2595 O O . LEU A 1 345 ? 11.260 -6.025 -7.448 1.00 95.25 345 LEU A O 1
ATOM 2599 N N . GLU A 1 346 ? 12.442 -4.118 -7.464 1.00 94.88 346 GLU A N 1
ATOM 2600 C CA . GLU A 1 346 ? 11.296 -3.232 -7.243 1.00 94.88 346 GLU A CA 1
ATOM 2601 C C . GLU A 1 346 ? 10.377 -3.189 -8.465 1.00 94.88 346 GLU A C 1
ATOM 2603 O O . GLU A 1 346 ? 9.168 -3.374 -8.295 1.00 94.88 346 GLU A O 1
ATOM 2608 N N . ARG A 1 347 ? 10.924 -3.048 -9.686 1.00 93.50 347 ARG A N 1
ATOM 2609 C CA . ARG A 1 347 ? 10.129 -3.167 -10.924 1.00 93.50 347 ARG A CA 1
ATOM 2610 C C . ARG A 1 347 ? 9.321 -4.471 -10.921 1.00 93.50 347 ARG A C 1
ATOM 2612 O O . ARG A 1 347 ? 8.136 -4.436 -11.251 1.00 93.50 347 ARG A O 1
ATOM 2619 N N . LEU A 1 348 ? 9.907 -5.579 -10.454 1.00 94.81 348 LEU A N 1
ATOM 2620 C CA . LEU A 1 348 ? 9.234 -6.880 -10.380 1.00 94.81 348 LEU A CA 1
ATOM 2621 C C . LEU A 1 348 ? 8.157 -6.929 -9.303 1.00 94.81 348 LEU A C 1
ATOM 2623 O O . LEU A 1 348 ? 7.037 -7.373 -9.569 1.00 94.81 348 LEU A O 1
ATOM 2627 N N . GLY A 1 349 ? 8.450 -6.447 -8.099 1.00 92.94 349 GLY A N 1
ATOM 2628 C CA . GLY A 1 349 ? 7.473 -6.382 -7.017 1.00 92.94 349 GLY A CA 1
ATOM 2629 C C . GLY A 1 349 ? 6.269 -5.487 -7.327 1.00 92.94 349 GLY A C 1
ATOM 2630 O O . GLY A 1 349 ? 5.149 -5.810 -6.930 1.00 92.94 349 GLY A O 1
ATOM 2631 N N . VAL A 1 350 ? 6.475 -4.406 -8.086 1.00 89.88 350 VAL A N 1
ATOM 2632 C CA . VAL A 1 350 ? 5.411 -3.495 -8.538 1.00 89.88 350 VAL A CA 1
ATOM 2633 C C . VAL A 1 350 ? 4.656 -4.041 -9.754 1.00 89.88 350 VAL A C 1
ATOM 2635 O O . VAL A 1 350 ? 3.427 -3.965 -9.788 1.00 89.88 350 VAL A O 1
ATOM 2638 N N . ALA A 1 351 ? 5.342 -4.632 -10.736 1.00 90.25 351 ALA A N 1
ATOM 2639 C CA . ALA A 1 351 ? 4.699 -5.170 -11.936 1.00 90.25 351 ALA A CA 1
ATOM 2640 C C . ALA A 1 351 ? 3.898 -6.456 -11.666 1.00 90.25 351 ALA A C 1
ATOM 2642 O O . ALA A 1 351 ? 2.849 -6.653 -12.287 1.00 90.25 351 ALA A O 1
ATOM 2643 N N . SER A 1 352 ? 4.369 -7.304 -10.742 1.00 92.44 352 SER A N 1
ATOM 2644 C CA . SER A 1 352 ? 3.737 -8.583 -10.378 1.00 92.44 352 SER A CA 1
ATOM 2645 C C . SER A 1 352 ? 2.723 -8.500 -9.237 1.00 92.44 352 SER A C 1
ATOM 2647 O O . SER A 1 352 ? 1.949 -9.437 -9.049 1.00 92.44 352 SER A O 1
ATOM 2649 N N . GLY A 1 353 ? 2.761 -7.426 -8.443 1.00 91.94 353 GLY A N 1
ATOM 2650 C CA . GLY A 1 353 ? 1.974 -7.295 -7.219 1.00 91.94 353 GLY A CA 1
ATOM 2651 C C . GLY A 1 353 ? 2.432 -8.197 -6.064 1.00 91.94 353 GLY A C 1
ATOM 2652 O O . GLY A 1 353 ? 1.749 -8.246 -5.047 1.00 91.94 353 GLY A O 1
ATOM 2653 N N . ARG A 1 354 ? 3.556 -8.926 -6.148 1.00 91.25 354 ARG A N 1
ATOM 2654 C CA . ARG A 1 354 ? 3.981 -9.823 -5.052 1.00 91.25 354 ARG A CA 1
ATOM 2655 C C . ARG A 1 354 ? 4.597 -9.043 -3.871 1.00 91.25 354 ARG A C 1
ATOM 2657 O O . ARG A 1 354 ? 5.399 -8.115 -4.052 1.00 91.25 354 ARG A O 1
ATOM 2664 N N . LYS A 1 355 ? 4.225 -9.411 -2.637 1.00 89.00 355 LYS A N 1
ATOM 2665 C CA . LYS A 1 355 ? 4.907 -8.972 -1.398 1.00 89.00 355 LYS A CA 1
ATOM 2666 C C . LYS A 1 355 ? 6.223 -9.730 -1.209 1.00 89.00 355 LYS A C 1
ATOM 2668 O O . LYS A 1 355 ? 7.260 -9.112 -1.001 1.00 89.00 355 LYS A O 1
ATOM 2673 N N . VAL A 1 356 ? 6.184 -11.051 -1.377 1.00 90.50 356 VAL A N 1
ATOM 2674 C CA . VAL A 1 356 ? 7.338 -11.943 -1.226 1.00 90.50 356 VAL A CA 1
ATOM 2675 C C . VAL A 1 356 ? 7.887 -12.359 -2.596 1.00 90.50 356 VAL A C 1
ATOM 2677 O O . VAL A 1 356 ? 7.143 -12.836 -3.455 1.00 90.50 356 VAL A O 1
ATOM 2680 N N . ILE A 1 357 ? 9.198 -12.207 -2.803 1.00 92.62 357 ILE A N 1
ATOM 2681 C CA . ILE A 1 357 ? 9.934 -12.703 -3.980 1.00 92.62 357 ILE A CA 1
ATOM 2682 C C . ILE A 1 357 ? 11.096 -13.557 -3.471 1.00 92.62 357 ILE A C 1
ATOM 2684 O O . ILE A 1 357 ? 11.778 -13.178 -2.526 1.00 92.62 357 ILE A O 1
ATOM 2688 N N . GLY A 1 358 ? 11.288 -14.749 -4.043 1.00 87.75 358 GLY A N 1
ATOM 2689 C CA . GLY A 1 358 ? 12.354 -15.678 -3.639 1.00 87.75 358 GLY A CA 1
ATOM 2690 C C . GLY A 1 358 ? 12.314 -16.157 -2.176 1.00 87.75 358 GLY A C 1
ATOM 2691 O O . GLY A 1 358 ? 13.278 -16.754 -1.720 1.00 87.75 358 GLY A O 1
ATOM 2692 N N . GLY A 1 359 ? 11.220 -15.915 -1.442 1.00 87.56 359 GLY A N 1
ATOM 2693 C CA . GLY A 1 359 ? 11.120 -16.169 0.005 1.00 87.56 359 GLY A CA 1
ATOM 2694 C C . GLY A 1 359 ? 11.452 -14.961 0.895 1.00 87.56 359 GLY A C 1
ATOM 2695 O O . GLY A 1 359 ? 11.466 -15.098 2.113 1.00 87.56 359 GLY A O 1
ATOM 2696 N N . VAL A 1 360 ? 11.690 -13.783 0.309 1.00 88.19 360 VAL A N 1
ATOM 2697 C CA . VAL A 1 360 ? 12.034 -12.536 1.008 1.00 88.19 360 VAL A CA 1
ATOM 2698 C C . VAL A 1 360 ? 10.929 -11.490 0.804 1.00 88.19 360 VAL A C 1
ATOM 2700 O O . VAL A 1 360 ? 10.470 -11.298 -0.325 1.00 88.19 360 VAL A O 1
ATOM 2703 N N . ASP A 1 361 ? 10.528 -10.772 1.864 1.00 89.88 361 ASP A N 1
ATOM 2704 C CA . ASP A 1 361 ? 9.855 -9.464 1.735 1.00 89.88 361 ASP A CA 1
ATOM 2705 C C . ASP A 1 361 ? 10.867 -8.496 1.113 1.00 89.88 361 ASP A C 1
ATOM 2707 O O . ASP A 1 361 ? 11.726 -7.921 1.791 1.00 89.88 361 ASP A O 1
ATOM 2711 N N . TRP A 1 362 ? 10.816 -8.404 -0.217 1.00 91.88 362 TRP A N 1
ATOM 2712 C CA . TRP A 1 362 ? 11.838 -7.733 -1.014 1.00 91.88 362 TRP A CA 1
ATOM 2713 C C . TRP A 1 362 ? 11.958 -6.255 -0.662 1.00 91.88 362 TRP A C 1
ATOM 2715 O O . TRP A 1 362 ? 13.045 -5.689 -0.787 1.00 91.88 362 TRP A O 1
ATOM 2725 N N . TYR A 1 363 ? 10.865 -5.632 -0.208 1.00 93.19 363 TYR A N 1
ATOM 2726 C CA . TYR A 1 363 ? 10.895 -4.224 0.136 1.00 93.19 363 TYR A CA 1
ATOM 2727 C C . TYR A 1 363 ? 11.481 -4.002 1.525 1.00 93.19 363 TYR A C 1
ATOM 2729 O O . TYR A 1 363 ? 12.406 -3.205 1.666 1.00 93.19 363 TYR A O 1
ATOM 2737 N N . ARG A 1 364 ? 11.011 -4.743 2.536 1.00 90.31 364 ARG A N 1
ATOM 2738 C CA . ARG A 1 364 ? 11.507 -4.606 3.913 1.00 90.31 364 ARG A CA 1
ATOM 2739 C C . ARG A 1 364 ? 12.994 -4.938 4.026 1.00 90.31 364 ARG A C 1
ATOM 2741 O O . ARG A 1 364 ? 13.741 -4.186 4.648 1.00 90.31 364 ARG A O 1
ATOM 2748 N N . ALA A 1 365 ? 13.432 -6.019 3.379 1.00 90.69 365 ALA A N 1
ATOM 2749 C CA . ALA A 1 365 ? 14.835 -6.424 3.392 1.00 90.69 365 ALA A CA 1
ATOM 2750 C C . ALA A 1 365 ? 15.719 -5.513 2.516 1.00 90.69 365 ALA A C 1
ATOM 2752 O O . ALA A 1 365 ? 16.824 -5.154 2.921 1.00 90.69 365 ALA A O 1
ATOM 2753 N N . GLY A 1 366 ? 15.226 -5.080 1.347 1.00 92.94 366 GLY A N 1
ATOM 2754 C CA . GLY A 1 366 ? 15.956 -4.147 0.487 1.00 92.94 366 GLY A CA 1
ATOM 2755 C C . GLY A 1 366 ? 16.091 -2.749 1.099 1.00 92.94 366 GLY A C 1
ATOM 2756 O O . GLY A 1 366 ? 17.178 -2.182 1.055 1.00 92.94 366 GLY A O 1
ATOM 2757 N N . ALA A 1 367 ? 15.055 -2.222 1.761 1.00 92.81 367 ALA A N 1
ATOM 2758 C CA . ALA A 1 367 ? 15.127 -0.928 2.445 1.00 92.81 367 ALA A CA 1
ATOM 2759 C C . ALA A 1 367 ? 16.186 -0.948 3.559 1.00 92.81 367 ALA A C 1
ATOM 2761 O O . ALA A 1 367 ? 17.064 -0.088 3.587 1.00 92.81 367 ALA A O 1
ATOM 2762 N N . ALA A 1 368 ? 16.187 -2.000 4.387 1.00 89.69 368 ALA A N 1
ATOM 2763 C CA . ALA A 1 368 ? 17.200 -2.222 5.420 1.00 89.69 368 ALA A CA 1
ATOM 2764 C C . ALA A 1 368 ? 18.643 -2.346 4.877 1.00 89.69 368 ALA A C 1
ATOM 2766 O O . ALA A 1 368 ? 19.594 -2.114 5.625 1.00 89.69 368 ALA A O 1
ATOM 2767 N N . SER A 1 369 ? 18.825 -2.679 3.592 1.00 90.06 369 SER A N 1
ATOM 2768 C CA . SER A 1 369 ? 20.149 -2.748 2.956 1.00 90.06 369 SER A CA 1
ATOM 2769 C C . SER A 1 369 ? 20.718 -1.376 2.553 1.00 90.06 369 SER A C 1
ATOM 2771 O O . SER A 1 369 ? 21.940 -1.207 2.546 1.00 90.06 369 SER A O 1
ATOM 2773 N N . VAL A 1 370 ? 19.863 -0.378 2.279 1.00 90.88 370 VAL A N 1
ATOM 2774 C CA . VAL A 1 370 ? 20.291 0.969 1.861 1.00 90.88 370 VAL A CA 1
ATOM 2775 C C . VAL A 1 370 ? 20.746 1.772 3.085 1.00 90.88 370 VAL A C 1
ATOM 2777 O O . VAL A 1 370 ? 19.958 2.084 3.978 1.00 90.88 370 VAL A O 1
ATOM 2780 N N . ARG A 1 371 ? 22.040 2.118 3.135 1.00 84.50 371 ARG A N 1
ATOM 2781 C CA . ARG A 1 371 ? 22.681 2.726 4.323 1.00 84.50 371 ARG A CA 1
ATOM 2782 C C . ARG A 1 371 ? 22.659 4.259 4.357 1.00 84.50 371 ARG A C 1
ATOM 2784 O O . ARG A 1 371 ? 22.873 4.845 5.416 1.00 84.50 371 ARG A O 1
ATOM 2791 N N . GLY A 1 372 ? 22.435 4.904 3.217 1.00 89.31 372 GLY A N 1
ATOM 2792 C CA . GLY A 1 372 ? 22.602 6.346 3.022 1.00 89.31 372 GLY A CA 1
ATOM 2793 C C . GLY A 1 372 ? 23.106 6.653 1.610 1.00 89.31 372 GLY A C 1
ATOM 2794 O O . GLY A 1 372 ? 23.326 5.713 0.847 1.00 89.31 372 GLY A O 1
ATOM 2795 N N . PRO A 1 373 ? 23.312 7.937 1.268 1.00 94.75 373 PRO A N 1
ATOM 2796 C CA . PRO A 1 373 ? 24.036 8.320 0.061 1.00 94.75 373 PRO A CA 1
ATOM 2797 C C . PRO A 1 373 ? 25.450 7.727 0.051 1.00 94.75 373 PRO A C 1
ATOM 2799 O O . PRO A 1 373 ? 26.197 7.865 1.023 1.00 94.75 373 PRO A O 1
ATOM 2802 N N . SER A 1 374 ? 25.801 7.075 -1.049 1.00 93.69 374 SER A N 1
ATOM 2803 C CA . SER A 1 374 ? 27.115 6.493 -1.331 1.00 93.69 374 SER A CA 1
ATOM 2804 C C . SER A 1 374 ? 28.094 7.516 -1.918 1.00 93.69 374 SER A C 1
ATOM 2806 O O . SER A 1 374 ? 29.307 7.353 -1.785 1.00 93.69 374 SER A O 1
ATOM 2808 N N . GLY A 1 375 ? 27.571 8.569 -2.559 1.00 92.25 375 GLY A N 1
ATOM 2809 C CA . GLY A 1 375 ? 28.351 9.510 -3.364 1.00 92.25 375 GLY A CA 1
ATOM 2810 C C . GLY A 1 375 ? 28.502 9.096 -4.834 1.00 92.25 375 GLY A C 1
ATOM 2811 O O . GLY A 1 375 ? 28.975 9.907 -5.632 1.00 92.25 375 GLY A O 1
ATOM 2812 N N . ASP A 1 376 ? 28.064 7.889 -5.209 1.00 96.19 376 ASP A N 1
ATOM 2813 C CA . ASP A 1 376 ? 27.848 7.495 -6.601 1.00 96.19 376 ASP A CA 1
ATOM 2814 C C . ASP A 1 376 ? 26.412 7.864 -7.012 1.00 96.19 376 ASP A C 1
ATOM 2816 O O . ASP A 1 376 ? 25.430 7.407 -6.428 1.00 96.19 376 ASP A O 1
ATOM 2820 N N . VAL A 1 377 ? 26.289 8.715 -8.033 1.00 97.81 377 VAL A N 1
ATOM 2821 C CA . VAL A 1 377 ? 25.000 9.235 -8.517 1.00 97.81 377 VAL A CA 1
ATOM 2822 C C . VAL A 1 377 ? 24.111 8.132 -9.101 1.00 97.81 377 VAL A C 1
ATOM 2824 O O . VAL A 1 377 ? 22.888 8.238 -9.018 1.00 97.81 377 VAL A O 1
ATOM 2827 N N . VAL A 1 378 ? 24.690 7.075 -9.676 1.00 97.25 378 VAL A N 1
ATOM 2828 C CA . VAL A 1 378 ? 23.946 5.955 -10.269 1.00 97.25 378 VAL A CA 1
ATOM 2829 C C . VAL A 1 378 ? 23.375 5.060 -9.170 1.00 97.25 378 VAL A C 1
ATOM 2831 O O . VAL A 1 378 ? 22.182 4.744 -9.195 1.00 97.25 378 VAL A O 1
ATOM 2834 N N . GLU A 1 379 ? 24.194 4.708 -8.177 1.00 96.94 379 GLU A N 1
ATOM 2835 C CA . GLU A 1 379 ? 23.770 3.894 -7.029 1.00 96.94 379 GLU A CA 1
ATOM 2836 C C . GLU A 1 379 ? 22.737 4.632 -6.163 1.00 96.94 379 GLU A C 1
ATOM 2838 O O . GLU A 1 379 ? 21.702 4.059 -5.801 1.00 96.94 379 GLU A O 1
ATOM 2843 N N . ASP A 1 380 ? 22.960 5.923 -5.894 1.00 97.69 380 ASP A N 1
ATOM 2844 C CA . ASP A 1 380 ? 22.056 6.751 -5.089 1.00 97.69 380 ASP A CA 1
ATOM 2845 C C . ASP A 1 380 ? 20.714 6.983 -5.803 1.00 97.69 380 ASP A C 1
ATOM 2847 O O . ASP A 1 380 ? 19.658 6.949 -5.165 1.00 97.69 380 ASP A O 1
ATOM 2851 N N . ALA A 1 381 ? 20.718 7.154 -7.131 1.00 98.38 381 ALA A N 1
ATOM 2852 C CA . ALA A 1 381 ? 19.495 7.315 -7.916 1.00 98.38 381 ALA A CA 1
ATOM 2853 C C . ALA A 1 381 ? 18.693 6.008 -8.053 1.00 98.38 381 ALA A C 1
ATOM 2855 O O . ALA A 1 381 ? 17.465 6.038 -7.921 1.00 98.38 381 ALA A O 1
ATOM 2856 N N . PHE A 1 382 ? 19.344 4.855 -8.252 1.00 97.94 382 PHE A N 1
ATOM 2857 C CA . PHE A 1 382 ? 18.645 3.564 -8.221 1.00 97.94 382 PHE A CA 1
ATOM 2858 C C . PHE A 1 382 ? 18.105 3.232 -6.821 1.00 97.94 382 PHE A C 1
ATOM 2860 O O . PHE A 1 382 ? 16.960 2.788 -6.702 1.00 97.94 382 PHE A O 1
ATOM 2867 N N . SER A 1 383 ? 18.873 3.510 -5.763 1.00 96.75 383 SER A N 1
ATOM 2868 C CA . SER A 1 383 ? 18.430 3.343 -4.371 1.00 96.75 383 SER A CA 1
ATOM 2869 C C . SER A 1 383 ? 17.233 4.241 -4.046 1.00 96.75 383 SER A C 1
ATOM 2871 O O . SER A 1 383 ? 16.260 3.791 -3.436 1.00 96.75 383 SER A O 1
ATOM 2873 N N . LEU A 1 384 ? 17.249 5.495 -4.513 1.00 97.81 384 LEU A N 1
ATOM 2874 C CA . LEU A 1 384 ? 16.123 6.417 -4.375 1.00 97.81 384 LEU A CA 1
ATOM 2875 C C . LEU A 1 384 ? 14.875 5.906 -5.112 1.00 97.81 384 LEU A C 1
ATOM 2877 O O . LEU A 1 384 ? 13.790 5.913 -4.531 1.00 97.81 384 LEU A O 1
ATOM 2881 N N . LEU A 1 385 ? 15.013 5.410 -6.348 1.00 96.50 385 LEU A N 1
ATOM 2882 C CA . LEU A 1 385 ? 13.908 4.801 -7.101 1.00 96.50 385 LEU A CA 1
ATOM 2883 C C . LEU A 1 385 ? 13.317 3.588 -6.368 1.00 96.50 385 LEU A C 1
ATOM 2885 O O . LEU A 1 385 ? 12.096 3.522 -6.197 1.00 96.50 385 LEU A O 1
ATOM 2889 N N . PHE A 1 386 ? 14.171 2.680 -5.883 1.00 96.38 386 PHE A N 1
ATOM 2890 C CA . PHE A 1 386 ? 13.764 1.519 -5.090 1.00 96.38 386 PHE A CA 1
ATOM 2891 C C . PHE A 1 386 ? 12.949 1.932 -3.855 1.00 96.38 386 PHE A C 1
ATOM 2893 O O . PHE A 1 386 ? 11.847 1.424 -3.641 1.00 96.38 386 PHE A O 1
ATOM 2900 N N . LEU A 1 387 ? 13.459 2.878 -3.056 1.00 94.94 387 LEU A N 1
ATOM 2901 C CA . LEU A 1 387 ? 12.797 3.320 -1.828 1.00 94.94 387 LEU A CA 1
ATOM 2902 C C . LEU A 1 387 ? 11.468 4.027 -2.120 1.00 94.94 387 LEU A C 1
ATOM 2904 O O . LEU A 1 387 ? 10.454 3.696 -1.504 1.00 94.94 387 LEU A O 1
ATOM 2908 N N . VAL A 1 388 ? 11.462 4.963 -3.073 1.00 92.31 388 VAL A N 1
ATOM 2909 C CA . VAL A 1 388 ? 10.308 5.813 -3.409 1.00 92.31 388 VAL A CA 1
ATOM 2910 C C . VAL A 1 388 ? 9.145 5.011 -3.970 1.00 92.31 388 VAL A C 1
ATOM 2912 O O . VAL A 1 388 ? 8.016 5.184 -3.507 1.00 92.31 388 VAL A O 1
ATOM 2915 N N . TYR A 1 389 ? 9.397 4.149 -4.957 1.00 90.19 389 TYR A N 1
ATOM 2916 C CA . TYR A 1 389 ? 8.338 3.291 -5.475 1.00 90.19 389 TYR A CA 1
ATOM 2917 C C . TYR A 1 389 ? 7.999 2.203 -4.465 1.00 90.19 389 TYR A C 1
ATOM 2919 O O . TYR A 1 389 ? 6.823 1.920 -4.257 1.00 90.19 389 TYR A O 1
ATOM 2927 N N . GLY A 1 390 ? 8.993 1.610 -3.803 1.00 88.69 390 GLY A N 1
ATOM 2928 C CA . GLY A 1 390 ? 8.826 0.560 -2.805 1.00 88.69 390 GLY A CA 1
ATOM 2929 C C . GLY A 1 390 ? 7.852 0.915 -1.674 1.00 88.69 390 GLY A C 1
ATOM 2930 O O . GLY A 1 390 ? 6.883 0.169 -1.488 1.00 88.69 390 GLY A O 1
ATOM 2931 N N . ARG A 1 391 ? 8.023 2.082 -1.028 1.00 87.12 391 ARG A N 1
ATOM 2932 C CA . ARG A 1 391 ? 7.194 2.546 0.109 1.00 87.12 391 ARG A CA 1
ATOM 2933 C C . ARG A 1 391 ? 5.727 2.833 -0.215 1.00 87.12 391 ARG A C 1
ATOM 2935 O O . ARG A 1 391 ? 4.932 2.964 0.711 1.00 87.12 391 ARG A O 1
ATOM 2942 N N . ALA A 1 392 ? 5.377 3.020 -1.491 1.00 86.75 392 ALA A N 1
ATOM 2943 C CA . ALA A 1 392 ? 4.079 3.585 -1.857 1.00 86.75 392 ALA A CA 1
ATOM 2944 C C . ALA A 1 392 ? 2.904 2.723 -1.335 1.00 86.75 392 ALA A C 1
ATOM 2946 O O . ALA A 1 392 ? 2.983 1.493 -1.455 1.00 86.75 392 ALA A O 1
ATOM 2947 N N . PRO A 1 393 ? 1.841 3.327 -0.760 1.00 89.75 393 PRO A N 1
ATOM 2948 C CA . PRO A 1 393 ? 0.825 2.578 -0.026 1.00 89.75 393 PRO A CA 1
ATOM 2949 C C . PRO A 1 393 ? 0.039 1.598 -0.896 1.00 89.75 393 PRO A C 1
ATOM 2951 O O . PRO A 1 393 ? -0.235 1.856 -2.074 1.00 89.75 393 PRO A O 1
ATOM 2954 N N . VAL A 1 394 ? -0.365 0.478 -0.300 1.00 91.88 394 VAL A N 1
ATOM 2955 C CA . VAL A 1 394 ? -1.172 -0.544 -0.968 1.00 91.88 394 VAL A CA 1
ATOM 2956 C C . VAL A 1 394 ? -2.647 -0.282 -0.663 1.00 91.88 394 VAL A C 1
ATOM 2958 O O . VAL A 1 394 ? -3.100 -0.371 0.473 1.00 91.88 394 VAL A O 1
ATOM 2961 N N . LEU A 1 395 ? -3.406 0.062 -1.702 1.00 94.50 395 LEU A N 1
ATOM 2962 C CA . LEU A 1 395 ? -4.832 0.369 -1.598 1.00 94.50 395 LEU A CA 1
ATOM 2963 C C . LEU A 1 395 ? -5.704 -0.886 -1.698 1.00 94.50 395 LEU A C 1
ATOM 2965 O O . LEU A 1 395 ? -6.751 -0.953 -1.062 1.00 94.50 395 LEU A O 1
ATOM 2969 N N . MET A 1 396 ? -5.296 -1.853 -2.526 1.00 95.50 396 MET A N 1
ATOM 2970 C CA . MET A 1 396 ? -6.090 -3.044 -2.836 1.00 95.50 396 MET A CA 1
ATOM 2971 C C . MET A 1 396 ? -5.224 -4.306 -2.846 1.00 95.50 396 MET A C 1
ATOM 2973 O O . MET A 1 396 ? -4.241 -4.380 -3.582 1.00 95.50 396 MET A O 1
ATOM 2977 N N . ALA A 1 397 ? -5.615 -5.325 -2.092 1.00 96.00 397 ALA A N 1
ATOM 2978 C CA . ALA A 1 397 ? -5.104 -6.680 -2.264 1.00 96.00 397 ALA A CA 1
ATOM 2979 C C . ALA A 1 397 ? -6.067 -7.490 -3.150 1.00 96.00 397 ALA A C 1
ATOM 2981 O O . ALA A 1 397 ? -7.277 -7.279 -3.100 1.00 96.00 397 ALA A O 1
ATOM 2982 N N . LYS A 1 398 ? -5.551 -8.425 -3.950 1.00 96.81 398 LYS A N 1
ATOM 2983 C CA . LYS A 1 398 ? -6.335 -9.431 -4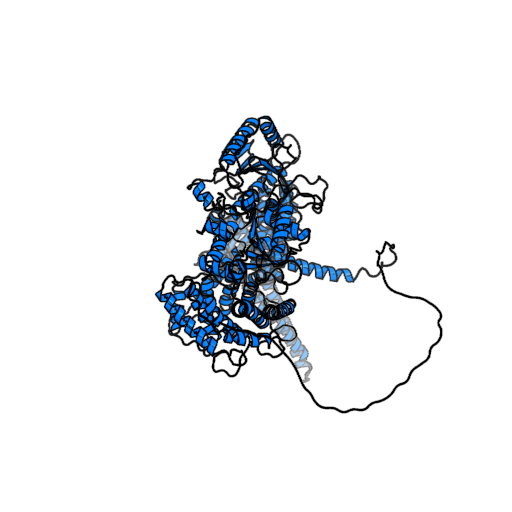.678 1.00 96.81 398 LYS A CA 1
ATOM 2984 C C . LYS A 1 398 ? -6.120 -10.788 -4.024 1.00 96.81 398 LYS A C 1
ATOM 2986 O O . LYS A 1 398 ? -4.973 -11.223 -3.901 1.00 96.81 398 LYS A O 1
ATOM 2991 N N . LEU A 1 399 ? -7.203 -11.434 -3.604 1.00 96.25 399 LEU A N 1
ATOM 2992 C CA . LEU A 1 399 ? -7.144 -12.727 -2.931 1.00 96.25 399 LEU A CA 1
ATOM 2993 C C . LEU A 1 399 ? -6.868 -13.848 -3.940 1.00 96.25 399 LEU A C 1
ATOM 2995 O O . LEU A 1 399 ? -7.683 -14.089 -4.833 1.00 96.25 399 LEU A O 1
ATOM 2999 N N . ARG A 1 400 ? -5.765 -14.578 -3.759 1.00 94.19 400 ARG A N 1
ATOM 3000 C CA . ARG A 1 400 ? -5.557 -15.884 -4.388 1.00 94.19 400 ARG A CA 1
ATOM 3001 C C . ARG A 1 400 ? -6.191 -16.971 -3.523 1.00 94.19 400 ARG A C 1
ATOM 3003 O O . ARG A 1 400 ? -5.852 -17.107 -2.350 1.00 94.19 400 ARG A O 1
ATOM 3010 N N . TYR A 1 401 ? -7.104 -17.732 -4.118 1.00 92.44 401 TYR A N 1
ATOM 3011 C CA . TYR A 1 401 ? -7.824 -18.837 -3.484 1.00 92.44 401 TYR A CA 1
ATOM 3012 C C . TYR A 1 401 ? -8.080 -19.964 -4.497 1.00 92.44 401 TYR A C 1
ATOM 3014 O O . TYR A 1 401 ? -8.083 -19.727 -5.710 1.00 92.44 401 TYR A O 1
ATOM 3022 N N . GLY A 1 402 ? -8.317 -21.177 -3.988 1.00 85.62 402 GLY A N 1
ATOM 3023 C CA . GLY A 1 402 ? -8.526 -22.380 -4.798 1.00 85.62 402 GLY A CA 1
ATOM 3024 C C . GLY A 1 402 ? -7.300 -22.801 -5.620 1.00 85.62 402 GLY A C 1
ATOM 3025 O O . GLY A 1 402 ? -6.219 -22.217 -5.529 1.00 85.62 402 GLY A O 1
ATOM 3026 N N . GLU A 1 403 ? -7.466 -23.833 -6.449 1.00 76.62 403 GLU A N 1
ATOM 3027 C CA . GLU A 1 403 ? -6.419 -24.282 -7.371 1.00 76.62 403 GLU A CA 1
ATOM 3028 C C . GLU A 1 403 ? -6.468 -23.536 -8.720 1.00 76.62 403 GLU A C 1
ATOM 3030 O O . GLU A 1 403 ? -7.528 -23.269 -9.291 1.00 76.62 403 GLU A O 1
ATOM 3035 N N . GLY A 1 404 ? -5.291 -23.230 -9.275 1.00 74.88 404 GLY A N 1
ATOM 3036 C CA . GLY A 1 404 ? -5.147 -22.639 -10.608 1.00 74.88 404 GLY A CA 1
ATOM 3037 C C . GLY A 1 404 ? -5.328 -21.115 -10.663 1.00 74.88 404 GLY A C 1
ATOM 3038 O O . GLY A 1 404 ? -4.802 -20.375 -9.833 1.00 74.88 404 GLY A O 1
ATOM 3039 N N . GLN A 1 405 ? -6.004 -20.634 -11.713 1.00 73.50 405 GLN A N 1
ATOM 3040 C CA . GLN A 1 405 ? -6.131 -19.204 -12.054 1.00 73.50 405 GLN A CA 1
ATOM 3041 C C . GLN A 1 405 ? -7.588 -18.699 -12.028 1.00 73.50 405 GLN A C 1
ATOM 3043 O O . GLN A 1 405 ? -7.865 -17.596 -12.489 1.00 73.50 405 GLN A O 1
ATOM 3048 N N . GLY A 1 406 ? -8.533 -19.481 -11.485 1.00 82.25 406 GLY A N 1
ATOM 3049 C CA . GLY A 1 406 ? -9.963 -19.127 -11.454 1.00 82.25 406 GLY A CA 1
ATOM 3050 C C . GLY A 1 406 ? -10.295 -17.861 -10.650 1.00 82.25 406 GLY A C 1
ATOM 3051 O O . GLY A 1 406 ? -11.321 -17.237 -10.901 1.00 82.25 406 GLY A O 1
ATOM 3052 N N . TRP A 1 407 ? -9.398 -17.462 -9.742 1.00 90.81 407 TRP A N 1
ATOM 3053 C CA . TRP A 1 407 ? -9.431 -16.217 -8.966 1.00 90.81 407 TRP A CA 1
ATOM 3054 C C . TRP A 1 407 ? -8.916 -14.988 -9.748 1.00 90.81 407 TRP A C 1
ATOM 3056 O O . TRP A 1 407 ? -9.079 -13.851 -9.303 1.00 90.81 407 TRP A O 1
ATOM 3066 N N . ASN A 1 408 ? -8.264 -15.194 -10.902 1.00 90.50 408 ASN A N 1
ATOM 3067 C CA . ASN A 1 408 ? -7.478 -14.179 -11.612 1.00 90.50 408 ASN A CA 1
ATOM 3068 C C . ASN A 1 408 ? -7.738 -14.144 -13.125 1.00 90.50 408 ASN A C 1
ATOM 3070 O O . ASN A 1 408 ? -6.800 -13.980 -13.909 1.00 90.50 408 ASN A O 1
ATOM 3074 N N . ARG A 1 409 ? -9.005 -14.259 -13.555 1.00 90.75 409 ARG A N 1
ATOM 3075 C CA . ARG A 1 409 ? -9.362 -14.109 -14.979 1.00 90.75 409 ARG A CA 1
ATOM 3076 C C . ARG A 1 409 ? -8.800 -12.809 -15.562 1.00 90.75 409 ARG A C 1
ATOM 3078 O O . ARG A 1 409 ? -8.254 -12.807 -16.661 1.00 90.75 409 ARG A O 1
ATOM 3085 N N . TYR A 1 410 ? -8.877 -11.728 -14.791 1.00 94.38 410 TYR A N 1
ATOM 3086 C CA . TYR A 1 410 ? -8.329 -10.423 -15.140 1.00 94.38 410 TYR A CA 1
ATOM 3087 C C . TYR A 1 410 ? -6.970 -10.169 -14.487 1.00 94.38 410 TYR A C 1
ATOM 3089 O O . TYR A 1 410 ? -6.848 -9.478 -13.483 1.00 94.38 410 TYR A O 1
ATOM 3097 N N . TYR A 1 411 ? -5.908 -10.684 -15.094 1.00 93.06 411 TYR A N 1
ATOM 3098 C CA . TYR A 1 411 ? -4.539 -10.665 -14.558 1.00 93.06 411 TYR A CA 1
ATOM 3099 C C . TYR A 1 411 ? -3.841 -9.282 -14.562 1.00 93.06 411 TYR A C 1
ATOM 3101 O O . TYR A 1 411 ? -2.687 -9.187 -14.140 1.00 93.06 411 TYR A O 1
ATOM 3109 N N . ARG A 1 412 ? -4.515 -8.208 -15.017 1.00 94.62 412 ARG A N 1
ATOM 3110 C CA . ARG A 1 412 ? -4.044 -6.794 -15.000 1.00 94.62 412 ARG A CA 1
ATOM 3111 C C . ARG A 1 412 ? -5.093 -5.775 -14.516 1.00 94.62 412 ARG A C 1
ATOM 3113 O O . ARG A 1 412 ? -4.873 -4.576 -14.672 1.00 94.62 412 ARG A O 1
ATOM 3120 N N . ASP A 1 413 ? -6.225 -6.214 -13.965 1.00 95.88 413 ASP A N 1
ATOM 3121 C CA . ASP A 1 413 ? -7.306 -5.312 -13.524 1.00 95.88 413 ASP A CA 1
ATOM 3122 C C . ASP A 1 413 ? -6.838 -4.258 -12.509 1.00 95.88 413 ASP A C 1
ATOM 3124 O O . ASP A 1 413 ? -6.903 -3.057 -12.783 1.00 95.88 413 ASP A O 1
ATOM 3128 N N . LEU A 1 414 ? -6.295 -4.693 -11.370 1.00 96.06 414 LEU A N 1
ATOM 3129 C CA . LEU A 1 414 ? -5.856 -3.790 -10.308 1.00 96.06 414 LEU A CA 1
ATOM 3130 C C . LEU A 1 414 ? -4.610 -2.987 -10.698 1.00 96.06 414 LEU A C 1
ATOM 3132 O O . LEU A 1 414 ? -4.415 -1.888 -10.182 1.00 96.06 414 LEU A O 1
ATOM 3136 N N . HIS A 1 415 ? -3.808 -3.476 -11.649 1.00 93.31 415 HIS A N 1
ATOM 3137 C CA . HIS A 1 415 ? -2.680 -2.727 -12.206 1.00 93.31 415 HIS A CA 1
ATOM 3138 C C . HIS A 1 415 ? -3.157 -1.453 -12.910 1.00 93.31 415 HIS A C 1
ATOM 3140 O O . HIS A 1 415 ? -2.808 -0.355 -12.483 1.00 93.31 415 HIS A O 1
ATOM 3146 N N . PHE A 1 416 ? -4.003 -1.574 -13.936 1.00 93.81 416 PHE A N 1
ATOM 3147 C CA . PHE A 1 416 ? -4.491 -0.395 -14.653 1.00 93.81 416 PHE A CA 1
ATOM 3148 C C . PHE A 1 416 ? -5.450 0.453 -13.810 1.00 93.81 416 PHE A C 1
ATOM 3150 O O . PHE A 1 416 ? -5.454 1.678 -13.950 1.00 93.81 416 PHE A O 1
ATOM 3157 N N . LEU A 1 417 ? -6.209 -0.158 -12.893 1.00 94.88 417 LEU A N 1
ATOM 3158 C CA . LEU A 1 417 ? -7.041 0.587 -11.951 1.00 94.88 417 LEU A CA 1
ATOM 3159 C C . LEU A 1 417 ? -6.198 1.465 -11.011 1.00 94.88 417 LEU A C 1
ATOM 3161 O O . LEU A 1 417 ? -6.479 2.655 -10.872 1.00 94.88 417 LEU A O 1
ATOM 3165 N N . THR A 1 418 ? -5.140 0.923 -10.401 1.00 93.06 418 THR A N 1
ATOM 3166 C CA . THR A 1 418 ? -4.260 1.718 -9.524 1.00 93.06 418 THR A CA 1
ATOM 3167 C C . THR A 1 418 ? -3.399 2.714 -10.298 1.00 93.06 418 THR A C 1
ATOM 3169 O O . THR A 1 418 ? -3.167 3.811 -9.790 1.00 93.06 418 THR A O 1
ATOM 3172 N N . SER A 1 419 ? -3.027 2.435 -11.554 1.00 89.50 419 SER A N 1
ATOM 3173 C CA . SER A 1 419 ? -2.445 3.443 -12.455 1.00 89.50 419 SER A CA 1
ATOM 3174 C C . SER A 1 419 ? -3.413 4.598 -12.753 1.00 89.50 419 SER A C 1
ATOM 3176 O O . SER A 1 419 ? -3.003 5.756 -12.680 1.00 89.50 419 SER A O 1
ATOM 3178 N N . TYR A 1 420 ? -4.695 4.319 -13.024 1.00 90.81 420 TYR A N 1
ATOM 3179 C CA . TYR A 1 420 ? -5.722 5.356 -13.198 1.00 90.81 420 TYR A CA 1
ATOM 3180 C C . TYR A 1 420 ? -5.897 6.203 -11.929 1.00 90.81 420 TYR A C 1
ATOM 3182 O O . TYR A 1 420 ? -5.859 7.431 -12.005 1.00 90.81 420 TYR A O 1
ATOM 3190 N N . LEU A 1 421 ? -6.034 5.564 -10.761 1.00 91.44 421 LEU A N 1
ATOM 3191 C CA . LEU A 1 421 ? -6.155 6.268 -9.480 1.00 91.44 421 LEU A CA 1
ATOM 3192 C C . LEU A 1 421 ? -4.908 7.124 -9.205 1.00 91.44 421 LEU A C 1
ATOM 3194 O O . LEU A 1 421 ? -5.032 8.284 -8.819 1.00 91.44 421 LEU A O 1
ATOM 3198 N N . SER A 1 422 ? -3.716 6.602 -9.502 1.00 88.56 422 SER A N 1
ATOM 3199 C CA . SER A 1 422 ? -2.463 7.345 -9.338 1.00 88.56 422 SER A CA 1
ATOM 3200 C C . SER A 1 422 ? -2.386 8.585 -10.234 1.00 88.56 422 SER A C 1
ATOM 3202 O O . SER A 1 422 ? -1.975 9.653 -9.783 1.00 88.56 422 SER A O 1
ATOM 3204 N N . GLY A 1 423 ? -2.848 8.478 -11.485 1.00 84.56 423 GLY A N 1
ATOM 3205 C CA . GLY A 1 423 ? -2.964 9.620 -12.396 1.00 84.56 423 GLY A CA 1
ATOM 3206 C C . GLY A 1 423 ? -4.060 10.620 -12.007 1.00 84.56 423 GLY A C 1
ATOM 3207 O O . GLY A 1 423 ? -3.911 11.808 -12.270 1.00 84.56 423 GLY A O 1
ATOM 3208 N N . ARG A 1 424 ? -5.148 10.167 -11.366 1.00 85.44 424 ARG A N 1
ATOM 3209 C CA . ARG A 1 424 ? -6.259 11.023 -10.909 1.00 85.44 424 ARG A CA 1
ATOM 3210 C C . ARG A 1 424 ? -5.903 11.873 -9.686 1.00 85.44 424 ARG A C 1
ATOM 3212 O O . ARG A 1 424 ? -6.381 12.998 -9.582 1.00 85.44 424 ARG A O 1
ATOM 3219 N N . TYR A 1 425 ? -5.137 11.312 -8.754 1.00 86.12 425 TYR A N 1
ATOM 3220 C CA . TYR A 1 425 ? -4.851 11.908 -7.443 1.00 86.12 425 TYR A CA 1
ATOM 3221 C C . TYR A 1 425 ? -3.412 12.444 -7.307 1.00 86.12 425 TYR A C 1
ATOM 3223 O O . TYR A 1 425 ? -3.053 12.938 -6.243 1.00 86.12 425 TYR A O 1
ATOM 3231 N N . GLU A 1 426 ? -2.572 12.311 -8.341 1.00 82.31 426 GLU A N 1
ATOM 3232 C CA . GLU A 1 426 ? -1.152 12.723 -8.351 1.00 82.31 426 GLU A CA 1
ATOM 3233 C C . GLU A 1 426 ? -0.302 12.101 -7.212 1.00 82.31 426 GLU A C 1
ATOM 3235 O O . GLU A 1 426 ? 0.733 12.626 -6.790 1.00 82.31 426 GLU A O 1
ATOM 3240 N N . ARG A 1 427 ? -0.724 10.925 -6.732 1.00 85.50 427 ARG A N 1
ATOM 3241 C CA . ARG A 1 427 ? -0.070 10.092 -5.707 1.00 85.50 427 ARG A CA 1
ATOM 3242 C C . ARG A 1 427 ? 0.153 8.676 -6.246 1.00 85.50 427 ARG A C 1
ATOM 3244 O O . ARG A 1 427 ? -0.476 8.303 -7.225 1.00 85.50 427 ARG A O 1
ATOM 3251 N N . ILE A 1 428 ? 1.024 7.869 -5.635 1.00 86.50 428 ILE A N 1
ATOM 3252 C CA . ILE A 1 428 ? 1.276 6.491 -6.099 1.00 86.50 428 ILE A CA 1
ATOM 3253 C C . ILE A 1 428 ? 0.453 5.516 -5.253 1.00 86.50 428 ILE A C 1
ATOM 3255 O O . ILE A 1 428 ? 0.777 5.280 -4.094 1.00 86.50 428 ILE A O 1
ATOM 3259 N N . PHE A 1 429 ? -0.577 4.915 -5.843 1.00 90.62 429 PHE A N 1
ATOM 3260 C CA . PHE A 1 429 ? -1.328 3.818 -5.229 1.00 90.62 429 PHE A CA 1
ATOM 3261 C C . PHE A 1 429 ? -0.817 2.485 -5.772 1.00 90.62 429 PHE A C 1
ATOM 3263 O O . PHE A 1 429 ? -0.621 2.335 -6.980 1.00 90.62 429 PHE A O 1
ATOM 3270 N N . LYS A 1 430 ? -0.644 1.497 -4.893 1.00 91.88 430 LYS A N 1
ATOM 3271 C CA . LYS A 1 430 ? -0.331 0.116 -5.273 1.00 91.88 430 LYS A CA 1
ATOM 3272 C C . LYS A 1 430 ? -1.512 -0.823 -5.091 1.00 91.88 430 LYS A C 1
ATOM 3274 O O . LYS A 1 430 ? -2.432 -0.579 -4.311 1.00 91.88 430 LYS A O 1
ATOM 3279 N N . TRP A 1 431 ? -1.398 -1.955 -5.769 1.00 94.12 431 TRP A N 1
ATOM 3280 C CA . TRP A 1 431 ? -2.128 -3.180 -5.485 1.00 94.12 431 TRP A CA 1
ATOM 3281 C C . TRP A 1 431 ? -1.135 -4.287 -5.101 1.00 94.12 431 TRP A C 1
ATOM 3283 O O . TRP A 1 431 ? 0.069 -4.153 -5.348 1.00 94.12 431 TRP A O 1
ATOM 3293 N N . GLN A 1 432 ? -1.623 -5.383 -4.523 1.00 93.94 432 GLN A N 1
ATOM 3294 C CA . GLN A 1 432 ? -0.830 -6.603 -4.349 1.00 93.94 432 GLN A CA 1
ATOM 3295 C C . GLN A 1 432 ? -1.667 -7.877 -4.486 1.00 93.94 432 GLN A C 1
ATOM 3297 O O . GLN A 1 432 ? -2.892 -7.819 -4.469 1.00 93.94 432 GLN A O 1
ATOM 3302 N N . ILE A 1 433 ? -1.010 -9.027 -4.622 1.00 94.31 433 ILE A N 1
ATOM 3303 C CA . ILE A 1 433 ? -1.632 -10.349 -4.470 1.00 94.31 433 ILE A CA 1
ATOM 3304 C C . ILE A 1 433 ? -1.380 -10.812 -3.034 1.00 94.31 433 ILE A C 1
ATOM 3306 O O . ILE A 1 433 ? -0.259 -10.664 -2.540 1.00 94.31 433 ILE A O 1
ATOM 3310 N N . VAL A 1 434 ? -2.398 -11.381 -2.392 1.00 94.19 434 VAL A N 1
ATOM 3311 C CA . VAL A 1 434 ? -2.287 -12.053 -1.090 1.00 94.19 434 VAL A CA 1
ATOM 3312 C C . VAL A 1 434 ? -2.955 -13.424 -1.167 1.00 94.19 434 VAL A C 1
ATOM 3314 O O . VAL A 1 434 ? -4.002 -13.576 -1.797 1.00 94.19 434 VAL A O 1
ATOM 3317 N N . ASP A 1 435 ? -2.334 -14.436 -0.574 1.00 92.94 435 ASP A N 1
ATOM 3318 C CA . ASP A 1 435 ? -2.868 -15.796 -0.520 1.00 92.94 435 ASP A CA 1
ATOM 3319 C C . ASP A 1 435 ? -3.878 -15.947 0.627 1.00 92.94 435 ASP A C 1
ATOM 3321 O O . ASP A 1 435 ? -3.701 -15.377 1.701 1.00 92.94 435 ASP A O 1
ATOM 3325 N N . ALA A 1 436 ? -4.932 -16.743 0.424 1.00 92.19 436 ALA A N 1
ATOM 3326 C CA . ALA A 1 436 ? -5.954 -16.985 1.449 1.00 92.19 436 ALA A CA 1
ATOM 3327 C C . ALA A 1 436 ? -5.416 -17.671 2.724 1.00 92.19 436 ALA A C 1
ATOM 3329 O O . ALA A 1 436 ? -6.044 -17.586 3.784 1.00 92.19 436 ALA A O 1
ATOM 3330 N N . ASP A 1 437 ? -4.254 -18.320 2.626 1.00 90.62 437 ASP A N 1
ATOM 3331 C CA . ASP A 1 437 ? -3.570 -19.016 3.721 1.00 90.62 437 ASP A CA 1
ATOM 3332 C C . ASP A 1 437 ? -2.578 -18.136 4.509 1.00 90.62 437 ASP A C 1
ATOM 3334 O O . ASP A 1 437 ? -2.068 -18.580 5.537 1.00 90.62 437 ASP A O 1
ATOM 3338 N N . GLU A 1 438 ? -2.320 -16.898 4.069 1.00 89.44 438 GLU A N 1
ATOM 3339 C CA . GLU A 1 438 ? -1.415 -15.958 4.756 1.00 89.44 438 GLU A CA 1
ATOM 3340 C C . GLU A 1 438 ? -2.017 -15.415 6.065 1.00 89.44 438 GLU A C 1
ATOM 3342 O O . GLU A 1 438 ? -3.176 -15.663 6.407 1.00 89.44 438 GLU A O 1
ATOM 3347 N N . GLY A 1 439 ? -1.232 -14.660 6.837 1.00 87.25 439 GLY A N 1
ATOM 3348 C CA . GLY A 1 439 ? -1.695 -14.057 8.085 1.00 87.25 439 GLY A CA 1
ATOM 3349 C C . GLY A 1 439 ? -2.792 -13.003 7.888 1.00 87.25 439 GLY A C 1
ATOM 3350 O O . GLY A 1 439 ? -2.894 -12.360 6.845 1.00 87.25 439 GLY A O 1
ATOM 3351 N N . LEU A 1 440 ? -3.577 -12.747 8.944 1.00 84.81 440 LEU A N 1
ATOM 3352 C CA . LEU A 1 440 ? -4.453 -11.565 9.000 1.00 84.81 440 LEU A CA 1
ATOM 3353 C C . LEU A 1 440 ? -3.650 -10.271 8.765 1.00 84.81 440 LEU A C 1
ATOM 3355 O O . LEU A 1 440 ? -4.134 -9.347 8.117 1.00 84.81 440 LEU A O 1
ATOM 3359 N N . ASP A 1 441 ? -2.407 -10.237 9.242 1.00 83.62 441 ASP A N 1
ATOM 3360 C CA . ASP A 1 441 ? -1.458 -9.152 9.021 1.00 83.62 441 ASP A CA 1
ATOM 3361 C C . ASP A 1 441 ? -1.223 -8.872 7.525 1.00 83.62 441 ASP A C 1
ATOM 3363 O O . ASP A 1 441 ? -1.232 -7.716 7.108 1.00 83.62 441 ASP A O 1
ATOM 3367 N N . ASP A 1 442 ? -1.052 -9.905 6.704 1.00 87.00 442 ASP A N 1
ATOM 3368 C CA . ASP A 1 442 ? -0.788 -9.764 5.268 1.00 87.00 442 ASP A CA 1
ATOM 3369 C C . ASP A 1 442 ? -2.041 -9.362 4.475 1.00 87.00 442 ASP A C 1
ATOM 3371 O O . ASP A 1 442 ? -1.932 -8.683 3.450 1.00 87.00 442 ASP A O 1
ATOM 3375 N N . LEU A 1 443 ? -3.235 -9.709 4.975 1.00 90.44 443 LEU A N 1
ATOM 3376 C CA . LEU A 1 443 ? -4.502 -9.170 4.469 1.00 90.44 443 LEU A CA 1
ATOM 3377 C C . LEU A 1 443 ? -4.641 -7.673 4.806 1.00 90.44 443 LEU A C 1
ATOM 3379 O O . LEU A 1 443 ? -4.991 -6.876 3.937 1.00 90.44 443 LEU A O 1
ATOM 3383 N N . LEU A 1 444 ? -4.331 -7.279 6.049 1.00 88.25 444 LEU A N 1
ATOM 3384 C CA . LEU A 1 444 ? -4.426 -5.895 6.547 1.00 88.25 444 LEU A CA 1
ATOM 3385 C C . LEU A 1 444 ? -3.351 -4.942 5.997 1.00 88.25 444 LEU A C 1
ATOM 3387 O O . LEU A 1 444 ? -3.424 -3.734 6.229 1.00 88.25 444 LEU A O 1
ATOM 3391 N N . ASP A 1 445 ? -2.408 -5.440 5.198 1.00 88.38 445 ASP A N 1
ATOM 3392 C CA . ASP A 1 445 ? -1.548 -4.597 4.362 1.00 88.38 445 ASP A CA 1
ATOM 3393 C C . ASP A 1 445 ? -2.317 -3.901 3.216 1.00 88.38 445 ASP A C 1
ATOM 3395 O O . ASP A 1 445 ? -1.716 -3.114 2.490 1.00 88.38 445 ASP A O 1
ATOM 3399 N N . ALA A 1 446 ? -3.628 -4.135 3.049 1.00 92.38 446 ALA A N 1
ATOM 3400 C CA . ALA A 1 446 ? -4.510 -3.312 2.217 1.00 92.38 446 ALA A CA 1
ATOM 3401 C C . ALA A 1 446 ? -5.891 -3.086 2.879 1.00 92.38 446 ALA A C 1
ATOM 3403 O O . ALA A 1 446 ? -6.481 -4.031 3.408 1.00 92.38 446 ALA A O 1
ATOM 3404 N N . PRO A 1 447 ? -6.486 -1.877 2.799 1.00 92.81 447 PRO A N 1
ATOM 3405 C CA . PRO A 1 447 ? -7.814 -1.589 3.360 1.00 92.81 447 PRO A CA 1
ATOM 3406 C C . PRO A 1 447 ? -8.973 -2.153 2.518 1.00 92.81 447 PRO A C 1
ATOM 3408 O O . PRO A 1 447 ? -10.115 -2.186 2.980 1.00 92.81 447 PRO A O 1
ATOM 3411 N N . ILE A 1 448 ? -8.691 -2.580 1.282 1.00 96.62 448 ILE A N 1
ATOM 3412 C CA . ILE A 1 448 ? -9.645 -3.203 0.362 1.00 96.62 448 ILE A CA 1
ATOM 3413 C C . ILE A 1 448 ? -9.082 -4.554 -0.101 1.00 96.62 448 ILE A C 1
ATOM 3415 O O . ILE A 1 448 ? -7.955 -4.619 -0.593 1.00 96.62 448 ILE A O 1
ATOM 3419 N N . LEU A 1 449 ? -9.883 -5.615 -0.009 1.00 97.75 449 LEU A N 1
ATOM 3420 C CA . LEU A 1 449 ? -9.568 -6.954 -0.503 1.00 97.75 449 LEU A CA 1
ATOM 3421 C C . LEU A 1 449 ? -10.553 -7.343 -1.610 1.00 97.75 449 LEU A C 1
ATOM 3423 O O . LEU A 1 449 ? -11.756 -7.473 -1.385 1.00 97.75 449 LEU A O 1
ATOM 3427 N N . VAL A 1 450 ? -10.034 -7.536 -2.816 1.00 98.12 450 VAL A N 1
ATOM 3428 C CA . VAL A 1 450 ? -10.796 -7.942 -3.997 1.00 98.12 450 VAL A CA 1
ATOM 3429 C C . VAL A 1 450 ? -10.767 -9.462 -4.115 1.00 98.12 450 VAL A C 1
ATOM 3431 O O . VAL A 1 450 ? -9.700 -10.073 -4.201 1.00 98.12 450 VAL A O 1
ATOM 3434 N N . ILE A 1 451 ? -11.952 -10.064 -4.149 1.00 97.50 451 ILE A N 1
ATOM 3435 C CA . ILE A 1 451 ? -12.174 -11.488 -4.389 1.00 97.50 451 ILE A CA 1
ATOM 3436 C C . ILE A 1 451 ? -12.944 -11.590 -5.709 1.00 97.50 451 ILE A C 1
ATOM 3438 O O . ILE A 1 451 ? -14.116 -11.230 -5.770 1.00 97.50 451 ILE A O 1
ATOM 3442 N N . SER A 1 452 ? -12.288 -12.042 -6.773 1.00 95.25 452 SER A N 1
ATOM 3443 C CA . SER A 1 452 ? -12.863 -12.181 -8.123 1.00 95.25 452 SER A CA 1
ATOM 3444 C C . SER A 1 452 ? -12.952 -13.644 -8.550 1.00 95.25 452 SER A C 1
ATOM 3446 O O . SER A 1 452 ? -12.165 -14.462 -8.067 1.00 95.25 452 SER A O 1
ATOM 3448 N N . GLY A 1 453 ? -13.861 -13.994 -9.464 1.00 90.75 453 GLY A N 1
ATOM 3449 C CA . GLY A 1 453 ? -13.761 -15.272 -10.177 1.00 90.75 453 GLY A CA 1
ATOM 3450 C C . GLY A 1 453 ? -14.935 -15.673 -11.074 1.00 90.75 453 GLY A C 1
ATOM 3451 O O . GLY A 1 453 ? -16.039 -15.133 -10.993 1.00 90.75 453 GLY A O 1
ATOM 3452 N N . GLU A 1 454 ? -14.677 -16.686 -11.911 1.00 85.81 454 GLU A N 1
ATOM 3453 C CA . GLU A 1 454 ? -15.631 -17.319 -12.846 1.00 85.81 454 GLU A CA 1
ATOM 3454 C C . GLU A 1 454 ? -16.363 -18.553 -12.249 1.00 85.81 454 GLU A C 1
ATOM 3456 O O . GLU A 1 454 ? -17.135 -19.225 -12.941 1.00 85.81 454 GLU A O 1
ATOM 3461 N N . TYR A 1 455 ? -16.101 -18.921 -10.990 1.00 87.00 455 TYR A N 1
ATOM 3462 C CA . TYR A 1 455 ? -16.573 -20.175 -10.377 1.00 87.00 455 TYR A CA 1
ATOM 3463 C C . TYR A 1 455 ? -17.101 -19.941 -8.953 1.00 87.00 455 TYR A C 1
ATOM 3465 O O . TYR A 1 455 ? -16.998 -18.845 -8.412 1.00 87.00 455 TYR A O 1
ATOM 3473 N N . GLY A 1 456 ? -17.698 -20.969 -8.342 1.00 86.62 456 GLY A N 1
ATOM 3474 C CA . GLY A 1 456 ? -18.087 -20.901 -6.931 1.00 86.62 456 GLY A CA 1
ATOM 3475 C C . GLY A 1 456 ? -16.862 -20.784 -6.017 1.00 86.62 456 GLY A C 1
ATOM 3476 O O . GLY A 1 456 ? -15.818 -21.366 -6.307 1.00 86.62 456 GLY A O 1
ATOM 3477 N N . LEU A 1 457 ? -17.003 -20.044 -4.919 1.00 89.75 457 LEU A N 1
ATOM 3478 C CA . LEU A 1 457 ? -15.952 -19.833 -3.925 1.00 89.75 457 LEU A CA 1
ATOM 3479 C C . LEU A 1 457 ? -15.687 -21.103 -3.116 1.00 89.75 457 LEU A C 1
ATOM 3481 O O . LEU A 1 457 ? -16.436 -21.432 -2.194 1.00 89.75 457 LEU A O 1
ATOM 3485 N N . ASP A 1 458 ? -14.594 -21.784 -3.449 1.00 87.88 458 ASP A N 1
ATOM 3486 C CA . ASP A 1 458 ? -14.032 -22.838 -2.615 1.00 87.88 458 ASP A CA 1
ATOM 3487 C C . ASP A 1 458 ? -13.053 -22.217 -1.607 1.00 87.88 458 ASP A C 1
ATOM 3489 O O . ASP A 1 458 ? -12.002 -21.687 -1.975 1.00 87.88 458 ASP A O 1
ATOM 3493 N N . LEU A 1 459 ? -13.467 -22.206 -0.339 1.00 91.94 459 LEU A N 1
ATOM 3494 C CA . LEU A 1 459 ? -12.756 -21.607 0.790 1.00 91.94 459 LEU A CA 1
ATOM 3495 C C . LEU A 1 459 ? -12.924 -22.496 2.023 1.00 91.94 459 LEU A C 1
ATOM 3497 O O . LEU A 1 459 ? -14.058 -22.812 2.419 1.00 91.94 459 LEU A O 1
ATOM 3501 N N . THR A 1 460 ? -11.804 -22.843 2.660 1.00 93.31 460 THR A N 1
ATOM 3502 C CA . THR A 1 460 ? -11.777 -23.646 3.891 1.00 93.31 460 THR A CA 1
ATOM 3503 C C . THR A 1 460 ? -12.399 -22.885 5.067 1.00 93.31 460 THR A C 1
ATOM 3505 O O . THR A 1 460 ? -12.478 -21.656 5.062 1.00 93.31 460 THR A O 1
ATOM 3508 N N . GLY A 1 461 ? -12.830 -23.594 6.117 1.00 89.88 461 GLY A N 1
ATOM 3509 C CA . GLY A 1 461 ? -13.399 -22.949 7.311 1.00 89.88 461 GLY A CA 1
ATOM 3510 C C . GLY A 1 461 ? -12.443 -21.951 7.983 1.00 89.88 461 GLY A C 1
ATOM 3511 O O . GLY A 1 461 ? -12.882 -20.920 8.491 1.00 89.88 461 GLY A O 1
ATOM 3512 N N . GLU A 1 462 ? -11.136 -22.213 7.923 1.00 88.50 462 GLU A N 1
ATOM 3513 C CA . GLU A 1 462 ? -10.097 -21.312 8.432 1.00 88.50 462 GLU A CA 1
ATOM 3514 C C . GLU A 1 462 ? -9.982 -20.046 7.571 1.00 88.50 462 GLU A C 1
ATOM 3516 O O . GLU A 1 462 ? -10.061 -18.939 8.101 1.00 88.50 462 GLU A O 1
ATOM 3521 N N . GLN A 1 463 ? -9.917 -20.193 6.242 1.00 93.38 463 GLN A N 1
ATOM 3522 C CA . GLN A 1 463 ? -9.905 -19.067 5.299 1.00 93.38 463 GLN A CA 1
ATOM 3523 C C . GLN A 1 463 ? -11.169 -18.200 5.445 1.00 93.38 463 GLN A C 1
ATOM 3525 O O . GLN A 1 463 ? -11.073 -16.976 5.535 1.00 93.38 463 GLN A O 1
ATOM 3530 N N . ARG A 1 464 ? -12.360 -18.813 5.558 1.00 92.38 464 ARG A N 1
ATOM 3531 C CA . ARG A 1 464 ? -13.625 -18.092 5.819 1.00 92.38 464 ARG A CA 1
ATOM 3532 C C . ARG A 1 464 ? -13.606 -17.330 7.143 1.00 92.38 464 ARG A C 1
ATOM 3534 O O . ARG A 1 464 ? -14.174 -16.245 7.213 1.00 92.38 464 ARG A O 1
ATOM 3541 N N . THR A 1 465 ? -12.982 -17.890 8.180 1.00 86.75 465 THR A N 1
ATOM 3542 C CA . THR A 1 465 ? -12.853 -17.238 9.494 1.00 86.75 465 THR A CA 1
ATOM 3543 C C . THR A 1 465 ? -11.912 -16.039 9.405 1.00 86.75 465 THR A C 1
ATOM 3545 O O . THR A 1 465 ? -12.296 -14.940 9.794 1.00 86.75 465 THR A O 1
ATOM 3548 N N . ARG A 1 466 ? -10.738 -16.222 8.791 1.00 88.94 466 ARG A N 1
ATOM 3549 C CA . ARG A 1 466 ? -9.712 -15.189 8.589 1.00 88.94 466 ARG A CA 1
ATOM 3550 C C . ARG A 1 466 ? -10.205 -14.010 7.741 1.00 88.94 466 ARG A C 1
ATOM 3552 O O . ARG A 1 466 ? -9.891 -12.861 8.039 1.00 88.94 466 ARG A O 1
ATOM 3559 N N . LEU A 1 467 ? -11.006 -14.273 6.707 1.00 92.94 467 LEU A N 1
ATOM 3560 C CA . LEU A 1 467 ? -11.626 -13.227 5.885 1.00 92.94 467 LEU A CA 1
ATOM 3561 C C . LEU A 1 467 ? -12.690 -12.427 6.654 1.00 92.94 467 LEU A C 1
ATOM 3563 O O . LEU A 1 467 ? -12.812 -11.222 6.437 1.00 92.94 467 LEU A O 1
ATOM 3567 N N . LEU A 1 468 ? -13.413 -13.054 7.589 1.00 88.12 468 LEU A N 1
ATOM 3568 C CA . LEU A 1 468 ? -14.291 -12.325 8.506 1.00 88.12 468 LEU A CA 1
ATOM 3569 C C . LEU A 1 468 ? -13.482 -11.544 9.553 1.00 88.12 468 LEU A C 1
ATOM 3571 O O . LEU A 1 468 ? -13.823 -10.404 9.841 1.00 88.12 468 LEU A O 1
ATOM 3575 N N . ASP A 1 469 ? -12.365 -12.084 10.052 1.00 84.69 469 ASP A N 1
ATOM 3576 C CA . ASP A 1 469 ? -11.446 -11.350 10.938 1.00 84.69 469 ASP A CA 1
ATOM 3577 C C . ASP A 1 469 ? -10.875 -10.089 10.264 1.00 84.69 469 ASP A C 1
ATOM 3579 O O . ASP A 1 469 ? -10.756 -9.051 10.911 1.00 84.69 469 ASP A O 1
ATOM 3583 N N . TYR A 1 470 ? -10.597 -10.145 8.957 1.00 89.44 470 TYR A N 1
ATOM 3584 C CA . TYR A 1 470 ? -10.196 -8.988 8.149 1.00 89.44 470 TYR A CA 1
ATOM 3585 C C . TYR A 1 470 ? -11.281 -7.902 8.082 1.00 89.44 470 TYR A C 1
ATOM 3587 O O . TYR A 1 470 ? -10.977 -6.720 8.253 1.00 89.44 470 TYR A O 1
ATOM 3595 N N . VAL A 1 471 ? -12.550 -8.282 7.897 1.00 89.12 471 VAL A N 1
ATOM 3596 C CA . VAL A 1 471 ? -13.689 -7.343 7.924 1.00 89.12 471 VAL A CA 1
ATOM 3597 C C . VAL A 1 471 ? -13.899 -6.763 9.328 1.00 89.12 471 VAL A C 1
ATOM 3599 O O . VAL A 1 471 ? -14.058 -5.548 9.484 1.00 89.12 471 VAL A O 1
ATOM 3602 N N . ASP A 1 472 ? -13.846 -7.616 10.354 1.00 82.06 472 ASP A N 1
ATOM 3603 C CA . ASP A 1 472 ? -13.974 -7.250 11.766 1.00 82.06 472 ASP A CA 1
ATOM 3604 C C . ASP A 1 472 ? -12.858 -6.301 12.242 1.00 82.06 472 ASP A C 1
ATOM 3606 O O . ASP A 1 472 ? -13.069 -5.572 13.216 1.00 82.06 472 ASP A O 1
ATOM 3610 N N . ALA A 1 473 ? -11.691 -6.331 11.585 1.00 80.44 473 ALA A N 1
ATOM 3611 C CA . ALA A 1 473 ? -10.511 -5.500 11.844 1.00 80.44 473 ALA A CA 1
ATOM 3612 C C . ALA A 1 473 ? -10.375 -4.289 10.894 1.00 80.44 473 ALA A C 1
ATOM 3614 O O . ALA A 1 473 ? -9.340 -3.626 10.887 1.00 80.44 473 ALA A O 1
ATOM 3615 N N . GLY A 1 474 ? -11.407 -3.980 10.100 1.00 84.38 474 GLY A N 1
ATOM 3616 C CA . GLY A 1 474 ? -11.515 -2.712 9.363 1.00 84.38 474 GLY A CA 1
ATOM 3617 C C . GLY A 1 474 ? -11.285 -2.808 7.860 1.00 84.38 474 GLY A C 1
ATOM 3618 O O . GLY A 1 474 ? -11.588 -1.853 7.138 1.00 84.38 474 GLY A O 1
ATOM 3619 N N . GLY A 1 475 ? -10.863 -3.970 7.367 1.00 91.38 475 GLY A N 1
ATOM 3620 C CA . GLY A 1 475 ? -10.808 -4.275 5.944 1.00 91.38 475 GLY A CA 1
ATOM 3621 C C . GLY A 1 475 ? -12.176 -4.180 5.259 1.00 91.38 475 GLY A C 1
ATOM 3622 O O . GLY A 1 475 ? -13.225 -4.247 5.906 1.00 91.38 475 GLY A O 1
ATOM 3623 N N . THR A 1 476 ? -12.166 -3.999 3.940 1.00 95.31 476 THR A N 1
ATOM 3624 C CA . THR A 1 476 ? -13.372 -3.909 3.100 1.00 95.31 476 THR A CA 1
ATOM 3625 C C . THR A 1 476 ? -13.290 -4.954 1.997 1.00 95.31 476 THR A C 1
ATOM 3627 O O . THR A 1 476 ? -12.344 -4.925 1.213 1.00 95.31 476 THR A O 1
ATOM 3630 N N . ILE A 1 477 ? -14.253 -5.872 1.894 1.00 97.69 477 ILE A N 1
ATOM 3631 C CA . ILE A 1 477 ? -14.220 -6.907 0.844 1.00 97.69 477 ILE A CA 1
ATOM 3632 C C . ILE A 1 477 ? -15.051 -6.476 -0.370 1.00 97.69 477 ILE A C 1
ATOM 3634 O O . ILE A 1 477 ? -16.183 -6.014 -0.229 1.00 97.69 477 ILE A O 1
ATOM 3638 N N . ILE A 1 478 ? -14.507 -6.680 -1.571 1.00 98.25 478 ILE A N 1
ATOM 3639 C CA . ILE A 1 478 ? -15.221 -6.557 -2.848 1.00 98.25 478 ILE A CA 1
ATOM 3640 C C . ILE A 1 478 ? -15.262 -7.932 -3.514 1.00 98.25 478 ILE A C 1
ATOM 3642 O O . ILE A 1 478 ? -14.252 -8.400 -4.037 1.00 98.25 478 ILE A O 1
ATOM 3646 N N . GLY A 1 479 ? -16.433 -8.566 -3.526 1.00 97.81 479 GLY A N 1
ATOM 3647 C CA . GLY A 1 479 ? -16.720 -9.703 -4.395 1.00 97.81 479 GLY A CA 1
ATOM 3648 C C . GLY A 1 479 ? -17.001 -9.223 -5.818 1.00 97.81 479 GLY A C 1
ATOM 3649 O O . GLY A 1 479 ? -17.900 -8.406 -6.010 1.00 97.81 479 GLY A O 1
ATOM 3650 N N . HIS A 1 480 ? -16.276 -9.726 -6.816 1.00 97.62 480 HIS A N 1
ATOM 3651 C CA . HIS A 1 480 ? -16.491 -9.413 -8.231 1.00 97.62 480 HIS A CA 1
ATOM 3652 C C . HIS A 1 480 ? -16.818 -10.680 -9.028 1.00 97.62 480 HIS A C 1
ATOM 3654 O O . HIS A 1 480 ? -15.993 -11.586 -9.144 1.00 97.62 480 HIS A O 1
ATOM 3660 N N . ALA A 1 481 ? -18.024 -10.736 -9.594 1.00 95.75 481 ALA A N 1
ATOM 3661 C CA . ALA A 1 481 ? -18.431 -11.836 -10.457 1.00 95.75 481 ALA A CA 1
ATOM 3662 C C . ALA A 1 481 ? -17.875 -11.614 -11.874 1.00 95.75 481 ALA A C 1
ATOM 3664 O O . ALA A 1 481 ? -18.429 -10.830 -12.650 1.00 95.75 481 ALA A O 1
ATOM 3665 N N . ASP A 1 482 ? -16.786 -12.304 -12.222 1.00 94.19 482 ASP A N 1
ATOM 3666 C CA . ASP A 1 482 ? -16.208 -12.222 -13.568 1.00 94.19 482 ASP A CA 1
ATOM 3667 C C . ASP A 1 482 ? -17.232 -12.756 -14.589 1.00 94.19 482 ASP A C 1
ATOM 3669 O O . ASP A 1 482 ? -17.946 -13.725 -14.325 1.00 94.19 482 ASP A O 1
ATOM 3673 N N . HIS A 1 483 ? -17.397 -12.055 -15.714 1.00 92.69 483 HIS A N 1
ATOM 3674 C CA . HIS A 1 483 ? -18.489 -12.225 -16.692 1.00 92.69 483 HIS A CA 1
ATOM 3675 C C . HIS A 1 483 ? -19.923 -12.140 -16.128 1.00 92.69 483 HIS A C 1
ATOM 3677 O O . HIS A 1 483 ? -20.871 -12.498 -16.829 1.00 92.69 483 HIS A O 1
ATOM 3683 N N . GLY A 1 484 ? -20.112 -11.667 -14.890 1.00 90.50 484 GLY A N 1
ATOM 3684 C CA . GLY A 1 484 ? -21.403 -11.704 -14.193 1.00 90.50 484 GLY A CA 1
ATOM 3685 C C . GLY A 1 484 ? -21.818 -13.117 -13.760 1.00 90.50 484 GLY A C 1
ATOM 3686 O O . GLY A 1 484 ? -22.982 -13.492 -13.879 1.00 90.50 484 GLY A O 1
ATOM 3687 N N . ASN A 1 485 ? -20.859 -13.944 -13.332 1.00 92.31 485 ASN A N 1
ATOM 3688 C CA . ASN A 1 485 ? -21.079 -15.363 -13.054 1.00 92.31 485 ASN A CA 1
ATOM 3689 C C . ASN A 1 485 ? -22.004 -15.658 -11.851 1.00 92.31 485 ASN A C 1
ATOM 3691 O O . ASN A 1 485 ? -21.591 -15.570 -10.693 1.00 92.31 485 ASN A O 1
ATOM 3695 N N . ASP A 1 486 ? -23.209 -16.167 -12.133 1.00 93.19 486 ASP A N 1
ATOM 3696 C CA . ASP A 1 486 ? -24.210 -16.558 -11.127 1.00 93.19 486 ASP A CA 1
ATOM 3697 C C . ASP A 1 486 ? -23.694 -17.520 -10.037 1.00 93.19 486 ASP A C 1
ATOM 3699 O O . ASP A 1 486 ? -24.171 -17.462 -8.902 1.00 93.19 486 ASP A O 1
ATOM 3703 N N . ARG A 1 487 ? -22.735 -18.416 -10.334 1.00 93.31 487 ARG A N 1
ATOM 3704 C CA . ARG A 1 487 ? -22.207 -19.372 -9.337 1.00 93.31 487 ARG A CA 1
ATOM 3705 C C . ARG A 1 487 ? -21.300 -18.675 -8.332 1.00 93.31 487 ARG A C 1
ATOM 3707 O O . ARG A 1 487 ? -21.448 -18.913 -7.132 1.00 93.31 487 ARG A O 1
ATOM 3714 N N . PHE A 1 488 ? -20.419 -17.792 -8.807 1.00 94.94 488 PHE A N 1
ATOM 3715 C CA . PHE A 1 488 ? -19.642 -16.908 -7.939 1.00 94.94 488 PHE A CA 1
ATOM 3716 C C . PHE A 1 488 ? -20.598 -16.080 -7.071 1.00 94.94 488 PHE A C 1
ATOM 3718 O O . PHE A 1 488 ? -20.562 -16.182 -5.843 1.00 94.94 488 PHE A O 1
ATOM 3725 N N . THR A 1 489 ? -21.532 -15.358 -7.702 1.00 95.62 489 THR A N 1
ATOM 3726 C CA . THR A 1 489 ? -22.516 -14.492 -7.034 1.00 95.62 489 THR A CA 1
ATOM 3727 C C . THR A 1 489 ? -23.331 -15.239 -5.970 1.00 95.62 489 THR A C 1
ATOM 3729 O O . THR A 1 489 ? -23.497 -14.733 -4.861 1.00 95.62 489 THR A O 1
ATOM 3732 N N . ALA A 1 490 ? -23.813 -16.453 -6.260 1.00 95.25 490 ALA A N 1
ATOM 3733 C CA . ALA A 1 490 ? -24.550 -17.273 -5.299 1.00 95.25 490 ALA A CA 1
ATOM 3734 C C . ALA A 1 490 ? -23.675 -17.714 -4.112 1.00 95.25 490 ALA A C 1
ATOM 3736 O O . ALA A 1 490 ? -24.098 -17.575 -2.963 1.00 95.25 490 ALA A O 1
ATOM 3737 N N . SER A 1 491 ? -22.449 -18.184 -4.369 1.00 94.81 491 SER A N 1
ATOM 3738 C CA . SER A 1 491 ? -21.527 -18.610 -3.306 1.00 94.81 491 SER A CA 1
ATOM 3739 C C . SER A 1 491 ? -21.070 -17.451 -2.409 1.00 94.81 491 SER A C 1
ATOM 3741 O O . SER A 1 491 ? -21.011 -17.611 -1.192 1.00 94.81 491 SER A O 1
ATOM 3743 N N . PHE A 1 492 ? -20.850 -16.257 -2.971 1.00 95.62 492 PHE A N 1
ATOM 3744 C CA . PHE A 1 492 ? -20.495 -15.060 -2.203 1.00 95.62 492 PHE A CA 1
ATOM 3745 C C . PHE A 1 492 ? -21.680 -14.571 -1.352 1.00 95.62 492 PHE A C 1
ATOM 3747 O O . PHE A 1 492 ? -21.505 -14.239 -0.181 1.00 95.62 492 PHE A O 1
ATOM 3754 N N . ARG A 1 493 ? -22.914 -14.613 -1.886 1.00 95.19 493 ARG A N 1
ATOM 3755 C CA . ARG A 1 493 ? -24.132 -14.349 -1.094 1.00 95.19 493 ARG A CA 1
ATOM 3756 C C . ARG A 1 493 ? -24.319 -15.346 0.049 1.00 95.19 493 ARG A C 1
ATOM 3758 O O . ARG A 1 493 ? -24.706 -14.921 1.136 1.00 95.19 493 ARG A O 1
ATOM 3765 N N . GLN A 1 494 ? -24.028 -16.632 -0.166 1.00 93.19 494 GLN A N 1
ATOM 3766 C CA . GLN A 1 494 ? -24.047 -17.629 0.909 1.00 93.19 494 GLN A CA 1
ATOM 3767 C C . GLN A 1 494 ? -22.994 -17.307 1.980 1.00 93.19 494 GLN A C 1
ATOM 3769 O O . GLN A 1 494 ? -23.336 -17.273 3.157 1.00 93.19 494 GLN A O 1
ATOM 3774 N N . LEU A 1 495 ? -21.753 -17.006 1.585 1.00 93.06 495 LEU A N 1
ATOM 3775 C CA . LEU A 1 495 ? -20.670 -16.664 2.511 1.00 93.06 495 LEU A CA 1
ATOM 3776 C C . LEU A 1 495 ? -21.020 -15.449 3.391 1.00 93.06 495 LEU A C 1
ATOM 3778 O O . LEU A 1 495 ? -20.856 -15.501 4.607 1.00 93.06 495 LEU A O 1
ATOM 3782 N N . CYS A 1 496 ? -21.592 -14.388 2.812 1.00 92.31 496 CYS A N 1
ATOM 3783 C CA . CYS A 1 496 ? -22.077 -13.247 3.595 1.00 92.31 496 CYS A CA 1
ATOM 3784 C C . CYS A 1 496 ? -23.251 -13.617 4.521 1.00 92.31 496 CYS A C 1
ATOM 3786 O O . CYS A 1 496 ? -23.307 -13.138 5.653 1.00 92.31 496 CYS A O 1
ATOM 3788 N N . ALA A 1 497 ? -24.175 -14.476 4.078 1.00 90.38 497 ALA A N 1
ATOM 3789 C CA . ALA A 1 497 ? -25.283 -14.941 4.916 1.00 90.38 497 ALA A CA 1
ATOM 3790 C C . ALA A 1 497 ? -24.814 -15.828 6.089 1.00 90.38 497 ALA A C 1
ATOM 3792 O O . ALA A 1 497 ? -25.415 -15.770 7.160 1.00 90.38 497 ALA A O 1
ATOM 3793 N N . GLU A 1 498 ? -23.735 -16.600 5.913 1.00 87.81 498 GLU A N 1
ATOM 3794 C CA . GLU A 1 498 ? -23.048 -17.326 6.990 1.00 87.81 498 GLU A CA 1
ATOM 3795 C C . GLU A 1 498 ? -22.371 -16.349 7.974 1.00 87.81 498 GLU A C 1
ATOM 3797 O O . GLU A 1 498 ? -22.550 -16.475 9.185 1.00 87.81 498 GLU A O 1
ATOM 3802 N N . TRP A 1 499 ? -21.638 -15.347 7.471 1.00 86.94 499 TRP A N 1
ATOM 3803 C CA . TRP A 1 499 ? -20.877 -14.388 8.288 1.00 86.94 499 TRP A CA 1
ATOM 3804 C C . TRP A 1 499 ? -21.725 -13.437 9.146 1.00 86.94 499 TRP A C 1
ATOM 3806 O O . TRP A 1 499 ? -21.315 -13.109 10.258 1.00 86.94 499 TRP A O 1
ATOM 3816 N N . PHE A 1 500 ? -22.884 -12.987 8.654 1.00 82.88 500 PHE A N 1
ATOM 3817 C CA . PHE A 1 500 ? -23.718 -11.969 9.320 1.00 82.88 500 PHE A CA 1
ATOM 3818 C C . PHE A 1 500 ? -25.102 -12.494 9.752 1.00 82.88 500 PHE A C 1
ATOM 3820 O O . PHE A 1 500 ? -26.057 -11.722 9.933 1.00 82.88 500 PHE A O 1
ATOM 3827 N N . ALA A 1 501 ? -25.224 -13.816 9.920 1.00 80.25 501 ALA A N 1
ATOM 3828 C CA . ALA A 1 501 ? -26.452 -14.491 10.347 1.00 80.25 501 ALA A CA 1
ATOM 3829 C C . ALA A 1 501 ? -26.971 -13.983 11.710 1.00 80.25 501 ALA A C 1
ATOM 3831 O O . ALA A 1 501 ? -28.181 -13.880 11.912 1.00 80.25 501 ALA A O 1
ATOM 3832 N N . ASP A 1 502 ? -26.065 -13.595 12.614 1.00 69.81 502 ASP A N 1
ATOM 3833 C CA . ASP A 1 502 ? -26.358 -13.037 13.944 1.00 69.81 502 ASP A CA 1
ATOM 3834 C C . ASP A 1 502 ? -27.009 -11.637 13.910 1.00 69.81 502 ASP A C 1
ATOM 3836 O O . ASP A 1 502 ? -27.575 -11.194 14.910 1.00 69.81 502 ASP A O 1
ATOM 3840 N N . ARG A 1 503 ? -26.955 -10.943 12.763 1.00 66.50 503 ARG A N 1
ATOM 3841 C CA . ARG A 1 503 ? -27.375 -9.534 12.592 1.00 66.50 503 ARG A CA 1
ATOM 3842 C C . ARG A 1 503 ? -28.510 -9.332 11.582 1.00 66.50 503 ARG A C 1
ATOM 3844 O O . ARG A 1 503 ? -28.973 -8.205 11.402 1.00 66.50 503 ARG A O 1
ATOM 3851 N N . GLY A 1 504 ? -28.939 -10.381 10.873 1.00 63.47 504 GLY A N 1
ATOM 3852 C CA . GLY A 1 504 ? -29.823 -10.245 9.702 1.00 63.47 504 GLY A CA 1
ATOM 3853 C C . GLY A 1 504 ? -29.143 -9.553 8.504 1.00 63.47 504 GLY A C 1
ATOM 3854 O O . GLY A 1 504 ? -29.809 -8.936 7.654 1.00 63.47 504 GLY A O 1
ATOM 3855 N N . GLY A 1 505 ? -27.808 -9.623 8.453 1.00 66.88 505 GLY A N 1
ATOM 3856 C CA . GLY A 1 505 ? -26.965 -9.013 7.428 1.00 66.88 505 GLY A CA 1
ATOM 3857 C C . GLY A 1 505 ? -26.947 -9.822 6.134 1.00 66.88 505 GLY A C 1
ATOM 3858 O O . GLY A 1 505 ? -25.971 -10.479 5.805 1.00 66.88 505 GLY A O 1
ATOM 3859 N N . MET A 1 506 ? -28.031 -9.768 5.366 1.00 80.38 506 MET A N 1
ATOM 3860 C CA . MET A 1 506 ? -28.005 -10.227 3.974 1.00 80.38 506 MET A CA 1
ATOM 3861 C C . MET A 1 506 ? -27.501 -9.109 3.060 1.00 80.38 506 MET A C 1
ATOM 3863 O O . MET A 1 506 ? -27.893 -7.954 3.259 1.00 80.38 506 MET A O 1
ATOM 3867 N N . LEU A 1 507 ? -26.720 -9.470 2.034 1.00 91.50 507 LEU A N 1
ATOM 3868 C CA . LEU A 1 507 ? -26.411 -8.588 0.906 1.00 91.50 507 LEU A CA 1
ATOM 3869 C C . LEU A 1 507 ? -27.711 -8.054 0.287 1.00 91.50 507 LEU A C 1
ATOM 3871 O O . LEU A 1 507 ? -28.631 -8.822 -0.011 1.00 91.50 507 LEU A O 1
ATOM 3875 N N . LYS A 1 508 ? -27.794 -6.732 0.132 1.00 93.44 508 LYS A N 1
ATOM 3876 C CA . LYS A 1 508 ? -28.956 -6.007 -0.408 1.00 93.44 508 LYS A CA 1
ATOM 3877 C C . LYS A 1 508 ? -28.477 -4.971 -1.427 1.00 93.44 508 LYS A C 1
ATOM 3879 O O . LYS A 1 508 ? -27.387 -4.433 -1.237 1.00 93.44 508 LYS A O 1
ATOM 3884 N N . PRO A 1 509 ? -29.259 -4.647 -2.475 1.00 95.25 509 PRO A N 1
ATOM 3885 C CA . PRO A 1 509 ? -28.915 -3.571 -3.401 1.00 95.25 509 PRO A CA 1
ATOM 3886 C C . PRO A 1 509 ? -28.639 -2.262 -2.654 1.00 95.25 509 PRO A C 1
ATOM 3888 O O . PRO A 1 509 ? -29.435 -1.858 -1.803 1.00 95.25 509 PRO A O 1
ATOM 3891 N N . LEU A 1 510 ? -27.517 -1.610 -2.967 1.00 95.06 510 LEU A N 1
ATOM 3892 C CA . LEU A 1 510 ? -27.134 -0.348 -2.333 1.00 95.06 510 LEU A CA 1
ATOM 3893 C C . LEU A 1 510 ? -28.180 0.746 -2.586 1.00 95.06 510 LEU A C 1
ATOM 3895 O O . LEU A 1 510 ? -28.757 0.843 -3.672 1.00 95.06 510 LEU A O 1
ATOM 3899 N N . ALA A 1 511 ? -28.364 1.623 -1.597 1.00 92.38 511 ALA A N 1
ATOM 3900 C CA . ALA A 1 511 ? -29.206 2.804 -1.739 1.00 92.38 511 ALA A CA 1
ATOM 3901 C C . ALA A 1 511 ? -28.702 3.717 -2.876 1.00 92.38 511 ALA A C 1
ATOM 3903 O O . ALA A 1 511 ? -27.505 3.812 -3.149 1.00 92.38 511 ALA A O 1
ATOM 3904 N N . ALA A 1 512 ? -29.620 4.398 -3.564 1.00 90.75 512 ALA A N 1
ATOM 3905 C CA . ALA A 1 512 ? -29.310 5.136 -4.795 1.00 90.75 512 ALA A CA 1
ATOM 3906 C C . ALA A 1 512 ? -28.547 6.465 -4.572 1.00 90.75 512 ALA A C 1
ATOM 3908 O O . ALA A 1 512 ? -28.149 7.134 -5.527 1.00 90.75 512 ALA A O 1
ATOM 3909 N N . ASP A 1 513 ? -28.368 6.834 -3.308 1.00 90.44 513 ASP A N 1
ATOM 3910 C CA . ASP A 1 513 ? -27.582 7.934 -2.751 1.00 90.44 513 ASP A CA 1
ATOM 3911 C C . ASP A 1 513 ? -26.326 7.448 -1.993 1.00 90.44 513 ASP A C 1
ATOM 3913 O O . ASP A 1 513 ? -25.544 8.276 -1.521 1.00 90.44 513 ASP A O 1
ATOM 3917 N N . HIS A 1 514 ? -26.094 6.127 -1.916 1.00 94.31 514 HIS A N 1
ATOM 3918 C CA . HIS A 1 514 ? -24.949 5.533 -1.224 1.00 94.31 514 HIS A CA 1
ATOM 3919 C C . HIS A 1 514 ? -23.615 6.140 -1.715 1.00 94.31 514 HIS A C 1
ATOM 3921 O O . HIS A 1 514 ? -23.430 6.273 -2.930 1.00 94.31 514 HIS A O 1
ATOM 3927 N N . PRO A 1 515 ? -22.653 6.448 -0.818 1.00 92.62 515 PRO A N 1
ATOM 3928 C CA . PRO A 1 515 ? -21.393 7.126 -1.152 1.00 92.62 515 PRO A CA 1
ATOM 3929 C C . PRO A 1 515 ? -20.608 6.545 -2.334 1.00 92.62 515 PRO A C 1
ATOM 3931 O O . PRO A 1 515 ? -20.001 7.295 -3.096 1.00 92.62 515 PRO A O 1
ATOM 3934 N N . LEU A 1 516 ? -20.664 5.228 -2.557 1.00 94.06 516 LEU A N 1
ATOM 3935 C CA . LEU A 1 516 ? -20.044 4.576 -3.722 1.00 94.06 516 LEU A CA 1
ATOM 3936 C C . LEU A 1 516 ? -20.497 5.181 -5.072 1.00 94.06 516 LEU A C 1
ATOM 3938 O O . LEU A 1 516 ? -19.735 5.187 -6.036 1.00 94.06 516 LEU A O 1
ATOM 3942 N N . TYR A 1 517 ? -21.699 5.754 -5.153 1.00 93.88 517 TYR A N 1
ATOM 3943 C CA . TYR A 1 517 ? -22.217 6.394 -6.366 1.00 93.88 517 TYR A CA 1
ATOM 3944 C C . TYR A 1 517 ? -22.021 7.923 -6.414 1.00 93.88 517 TYR A C 1
ATOM 3946 O O . TYR A 1 517 ? -22.397 8.538 -7.416 1.00 93.88 517 TYR A O 1
ATOM 3954 N N . THR A 1 518 ? -21.467 8.544 -5.361 1.00 88.88 518 THR A N 1
ATOM 3955 C CA . THR A 1 518 ? -21.500 10.011 -5.163 1.00 88.88 518 THR A CA 1
ATOM 3956 C C . THR A 1 518 ? -20.220 10.657 -4.601 1.00 88.88 518 THR A C 1
ATOM 3958 O O . THR A 1 518 ? -20.024 11.849 -4.831 1.00 88.88 518 THR A O 1
ATOM 3961 N N . ALA A 1 519 ? -19.340 9.925 -3.905 1.00 82.88 519 ALA A N 1
ATOM 3962 C CA . ALA A 1 519 ? -18.286 10.477 -3.035 1.00 82.88 519 ALA A CA 1
ATOM 3963 C C . ALA A 1 519 ? -17.290 11.457 -3.698 1.00 82.88 519 ALA A C 1
ATOM 3965 O O . ALA A 1 519 ? -16.986 12.497 -3.121 1.00 82.88 519 ALA A O 1
ATOM 3966 N N . SER A 1 520 ? -16.813 11.157 -4.910 1.00 78.62 520 SER A N 1
ATOM 3967 C CA . SER A 1 520 ? -15.916 12.005 -5.723 1.00 78.62 520 SER A CA 1
ATOM 3968 C C . SER A 1 520 ? -16.668 12.789 -6.813 1.00 78.62 520 SER A C 1
ATOM 3970 O O . SER A 1 520 ? -16.069 13.204 -7.811 1.00 78.62 520 SER A O 1
ATOM 3972 N N . GLY A 1 521 ? -17.993 12.904 -6.679 1.00 69.00 521 GLY A N 1
ATOM 3973 C CA . GLY A 1 521 ? -18.914 13.066 -7.802 1.00 69.00 521 GLY A CA 1
ATOM 3974 C C . GLY A 1 521 ? -19.250 11.720 -8.461 1.00 69.00 521 GLY A C 1
ATOM 3975 O O . GLY A 1 521 ? -18.475 10.764 -8.422 1.00 69.00 521 GLY A O 1
ATOM 3976 N N . GLY A 1 522 ? -20.434 11.617 -9.066 1.00 70.38 522 GLY A N 1
ATOM 3977 C CA . GLY A 1 522 ? -20.869 10.388 -9.728 1.00 70.38 522 GLY A CA 1
ATOM 3978 C C . GLY A 1 522 ? -22.330 10.408 -10.165 1.00 70.38 522 GLY A C 1
ATOM 3979 O O . GLY A 1 522 ? -23.075 11.338 -9.858 1.00 70.38 522 GLY A O 1
ATOM 3980 N N . GLY A 1 523 ? -22.734 9.377 -10.909 1.00 69.94 523 GLY A N 1
ATOM 3981 C CA . GLY A 1 523 ? -24.061 9.276 -11.527 1.00 69.94 523 GLY A CA 1
ATOM 3982 C C . GLY A 1 523 ? -25.221 8.966 -10.571 1.00 69.94 523 GLY A C 1
ATOM 3983 O O . GLY A 1 523 ? -26.364 8.905 -11.029 1.00 69.94 523 GLY A O 1
ATOM 3984 N N . GLY A 1 524 ? -24.959 8.753 -9.274 1.00 81.12 524 GLY A N 1
ATOM 3985 C CA . GLY A 1 524 ? -25.985 8.537 -8.247 1.00 81.12 524 GLY A CA 1
ATOM 3986 C C . GLY A 1 524 ? -27.028 7.490 -8.655 1.00 81.12 524 GLY A C 1
ATOM 3987 O O . GLY A 1 524 ? -26.702 6.330 -8.913 1.00 81.12 524 GLY A O 1
ATOM 3988 N N . LYS A 1 525 ? -28.286 7.931 -8.795 1.00 82.81 525 LYS A N 1
ATOM 3989 C CA . LYS A 1 525 ? -29.428 7.075 -9.154 1.00 82.81 525 LYS A CA 1
ATOM 3990 C C . LYS A 1 525 ? -29.261 6.306 -10.469 1.00 82.81 525 LYS A C 1
ATOM 3992 O O . LYS A 1 525 ? -29.790 5.203 -10.557 1.00 82.81 525 LYS A O 1
ATOM 3997 N N . ALA A 1 526 ? -28.545 6.844 -11.459 1.00 87.69 526 ALA A N 1
ATOM 3998 C CA . ALA A 1 526 ? -28.301 6.135 -12.718 1.00 87.69 526 ALA A CA 1
ATOM 3999 C C . ALA A 1 526 ? -27.343 4.951 -12.504 1.00 87.69 526 ALA A C 1
ATOM 4001 O O . ALA A 1 526 ? -27.669 3.813 -12.827 1.00 87.69 526 ALA A O 1
ATOM 4002 N N . TRP A 1 527 ? -26.207 5.195 -11.843 1.00 91.75 527 TRP A N 1
ATOM 4003 C CA . TRP A 1 527 ? -25.218 4.157 -11.533 1.00 91.75 527 TRP A CA 1
ATOM 4004 C C . TRP A 1 527 ? -25.777 3.058 -10.619 1.00 91.75 527 TRP A C 1
ATOM 4006 O O . TRP A 1 527 ? -25.456 1.886 -10.807 1.00 91.75 527 TRP A O 1
ATOM 4016 N N . ALA A 1 528 ? -26.668 3.405 -9.687 1.00 88.75 528 ALA A N 1
ATOM 4017 C CA . ALA A 1 528 ? -27.373 2.424 -8.863 1.00 88.75 528 ALA A CA 1
ATOM 4018 C C . ALA A 1 528 ? -28.293 1.490 -9.681 1.00 88.75 528 ALA A C 1
ATOM 4020 O O . ALA A 1 528 ? -28.395 0.302 -9.372 1.00 88.75 528 ALA A O 1
ATOM 4021 N N . GLN A 1 529 ? -28.937 2.002 -10.738 1.00 86.94 529 GLN A N 1
ATOM 4022 C CA . GLN A 1 529 ? -29.801 1.218 -11.634 1.00 86.94 529 GLN A CA 1
ATOM 4023 C C . GLN A 1 529 ? -29.003 0.346 -12.619 1.00 86.94 529 GLN A C 1
ATOM 4025 O O . GLN A 1 529 ? -29.412 -0.791 -12.892 1.00 86.94 529 GLN A O 1
ATOM 4030 N N . ASP A 1 530 ? -27.876 0.871 -13.114 1.00 88.31 530 ASP A N 1
ATOM 4031 C CA . ASP A 1 530 ? -26.976 0.204 -14.060 1.00 88.31 530 ASP A CA 1
ATOM 4032 C C . ASP A 1 530 ? -26.177 -0.929 -13.401 1.00 88.31 530 ASP A C 1
ATOM 4034 O O . ASP A 1 530 ? -26.234 -2.073 -13.850 1.00 88.31 530 ASP A O 1
ATOM 4038 N N . TYR A 1 531 ? -25.427 -0.624 -12.334 1.00 91.56 531 TYR A N 1
ATOM 4039 C CA . TYR A 1 531 ? -24.449 -1.557 -11.761 1.00 91.56 531 TYR A CA 1
ATOM 4040 C C . TYR A 1 531 ? -25.053 -2.543 -10.762 1.00 91.56 531 TYR A C 1
ATOM 4042 O O . TYR A 1 531 ? -24.547 -3.660 -10.638 1.00 91.56 531 TYR A O 1
ATOM 4050 N N . ARG A 1 532 ? -26.133 -2.144 -10.069 1.00 92.31 532 ARG A N 1
ATOM 4051 C CA . ARG A 1 532 ? -26.892 -2.978 -9.114 1.00 92.31 532 ARG A CA 1
ATOM 4052 C C . ARG A 1 532 ? -26.012 -3.655 -8.058 1.00 92.31 532 ARG A C 1
ATOM 4054 O O . ARG A 1 532 ? -26.222 -4.816 -7.720 1.00 92.31 532 ARG A O 1
ATOM 4061 N N . ILE A 1 533 ? -25.012 -2.926 -7.568 1.00 96.81 533 ILE A N 1
ATOM 4062 C CA . ILE A 1 533 ? -24.078 -3.412 -6.549 1.00 96.81 533 ILE A CA 1
ATOM 4063 C C . ILE A 1 533 ? -24.864 -3.694 -5.269 1.00 96.81 533 ILE A C 1
ATOM 4065 O O . ILE A 1 533 ? -25.732 -2.909 -4.874 1.00 96.81 533 ILE A O 1
ATOM 4069 N N . GLU A 1 534 ? -24.554 -4.818 -4.637 1.00 97.50 534 GLU A N 1
ATOM 4070 C CA . GLU A 1 534 ? -25.105 -5.216 -3.346 1.00 97.50 534 GLU A CA 1
ATOM 4071 C C . GLU A 1 534 ? -24.084 -4.943 -2.236 1.00 97.50 534 GLU A C 1
ATOM 4073 O O . GLU A 1 534 ? -22.875 -4.964 -2.475 1.00 97.50 534 GLU A O 1
ATOM 4078 N N . GLY A 1 535 ? -24.559 -4.697 -1.018 1.00 96.00 535 GLY A N 1
ATOM 4079 C CA . GLY A 1 535 ? -23.714 -4.506 0.157 1.00 96.00 535 GLY A CA 1
ATOM 4080 C C . GLY A 1 535 ? -24.349 -5.026 1.442 1.00 96.00 535 GLY A C 1
ATOM 4081 O O . GLY A 1 535 ? -25.553 -5.299 1.494 1.00 96.00 535 GLY A O 1
ATOM 4082 N N . VAL A 1 536 ? -23.515 -5.199 2.466 1.00 92.31 536 VAL A N 1
ATOM 4083 C CA . VAL A 1 536 ? -23.904 -5.546 3.840 1.00 92.31 536 VAL A CA 1
ATOM 4084 C C . VAL A 1 536 ? -23.089 -4.711 4.831 1.00 92.31 536 VAL A C 1
ATOM 4086 O O . VAL A 1 536 ? -21.922 -4.399 4.581 1.00 92.31 536 VAL A O 1
ATOM 4089 N N . ASP A 1 537 ? -23.728 -4.322 5.936 1.00 86.94 537 ASP A N 1
ATOM 4090 C CA . ASP A 1 537 ? -23.198 -3.352 6.894 1.00 86.94 537 ASP A CA 1
ATOM 4091 C C . ASP A 1 537 ? -22.712 -4.007 8.198 1.00 86.94 537 ASP A C 1
ATOM 4093 O O . ASP A 1 537 ? -23.391 -4.874 8.750 1.00 86.94 537 ASP A O 1
ATOM 4097 N N . ASP A 1 538 ? -21.592 -3.519 8.745 1.00 79.12 538 ASP A N 1
ATOM 4098 C CA . ASP A 1 538 ? -21.043 -3.924 10.058 1.00 79.12 538 ASP A CA 1
ATOM 4099 C C . ASP A 1 538 ? -21.717 -3.226 11.262 1.00 79.12 538 ASP A C 1
ATOM 4101 O O . ASP A 1 538 ? -21.409 -3.507 12.427 1.00 79.12 538 ASP A O 1
ATOM 4105 N N . GLY A 1 539 ? -22.649 -2.313 10.967 1.00 77.31 539 GLY A N 1
ATOM 4106 C CA . GLY A 1 539 ? -23.381 -1.481 11.921 1.00 77.31 539 GLY A CA 1
ATOM 4107 C C . GLY A 1 539 ? -23.017 0.009 11.877 1.00 77.31 539 GLY A C 1
ATOM 4108 O O . GLY A 1 539 ? -23.824 0.817 12.338 1.00 77.31 539 GLY A O 1
ATOM 4109 N N . VAL A 1 540 ? -21.872 0.379 11.284 1.00 80.50 540 VAL A N 1
ATOM 4110 C CA . VAL A 1 540 ? -21.471 1.784 11.036 1.00 80.50 540 VAL A CA 1
ATOM 4111 C C . VAL A 1 540 ? -21.159 2.086 9.565 1.00 80.50 540 VAL A C 1
ATOM 4113 O O . VAL A 1 540 ? -21.315 3.228 9.138 1.00 80.50 540 VAL A O 1
ATOM 4116 N N . ARG A 1 541 ? -20.760 1.087 8.770 1.00 88.62 541 ARG A N 1
ATOM 4117 C CA . ARG A 1 541 ? -20.470 1.216 7.329 1.00 88.62 541 ARG A CA 1
ATOM 4118 C C . ARG A 1 541 ? -20.886 -0.046 6.572 1.00 88.62 541 ARG A C 1
ATOM 4120 O O . ARG A 1 541 ? -21.003 -1.116 7.163 1.00 88.62 541 ARG A O 1
ATOM 4127 N N . THR A 1 542 ? -20.996 0.062 5.253 1.00 92.50 542 THR A N 1
ATOM 4128 C CA . THR A 1 542 ? -21.034 -1.089 4.347 1.00 92.50 542 THR A CA 1
ATOM 4129 C C . THR A 1 542 ? -19.623 -1.665 4.244 1.00 92.50 542 THR A C 1
ATOM 4131 O O . THR A 1 542 ? -18.712 -1.009 3.741 1.00 92.50 542 THR A O 1
ATOM 4134 N N . CYS A 1 543 ? -19.416 -2.865 4.781 1.00 91.44 543 CYS A N 1
ATOM 4135 C CA . CYS A 1 543 ? -18.088 -3.461 4.965 1.00 91.44 543 CYS A CA 1
ATOM 4136 C C . CYS A 1 543 ? -17.751 -4.532 3.913 1.00 91.44 543 CYS A C 1
ATOM 4138 O O . CYS A 1 543 ? -16.578 -4.822 3.668 1.00 91.44 543 CYS A O 1
ATOM 4140 N N . VAL A 1 544 ? -18.771 -5.092 3.258 1.00 96.12 544 VAL A N 1
ATOM 4141 C CA . VAL A 1 544 ? -18.619 -6.026 2.140 1.00 96.12 544 VAL A CA 1
ATOM 4142 C C . VAL A 1 544 ? -19.545 -5.612 1.002 1.00 96.12 544 VAL A C 1
ATOM 4144 O O . VAL A 1 544 ? -20.726 -5.337 1.218 1.00 96.12 544 VAL A O 1
ATOM 4147 N N . PHE A 1 545 ? -18.999 -5.603 -0.212 1.00 98.00 545 PHE A N 1
ATOM 4148 C CA . PHE A 1 545 ? -19.687 -5.300 -1.462 1.00 98.00 545 PHE A CA 1
ATOM 4149 C C . PHE A 1 545 ? -19.678 -6.518 -2.388 1.00 98.00 545 PHE A C 1
ATOM 4151 O O . PHE A 1 545 ? -18.684 -7.240 -2.454 1.00 98.00 545 PHE A O 1
ATOM 4158 N N . LEU A 1 546 ? -20.746 -6.702 -3.161 1.00 97.94 546 LEU A N 1
ATOM 4159 C CA . LEU A 1 546 ? -20.812 -7.652 -4.268 1.00 97.94 546 LEU A CA 1
ATOM 4160 C C . LEU A 1 546 ? -21.161 -6.906 -5.556 1.00 97.94 546 LEU A C 1
ATOM 4162 O O . LEU A 1 546 ? -22.185 -6.230 -5.646 1.00 97.94 546 LEU A O 1
ATOM 4166 N N . PHE A 1 547 ? -20.293 -7.046 -6.551 1.00 97.38 547 PHE A N 1
ATOM 4167 C CA . PHE A 1 547 ? -20.433 -6.520 -7.900 1.00 97.38 547 PHE A CA 1
ATOM 4168 C C . PHE A 1 547 ? -20.914 -7.692 -8.784 1.00 97.38 547 PHE A C 1
ATOM 4170 O O . PHE A 1 547 ? -20.097 -8.530 -9.175 1.00 97.38 547 PHE A O 1
ATOM 4177 N N . PRO A 1 548 ? -22.230 -7.820 -9.061 1.00 95.31 548 PRO A N 1
ATOM 4178 C CA . PRO A 1 548 ? -22.791 -8.961 -9.796 1.00 95.31 548 PRO A CA 1
ATOM 4179 C C . PRO A 1 548 ? -22.669 -8.825 -11.323 1.00 95.31 548 PRO A C 1
ATOM 4181 O O . PRO A 1 548 ? -23.058 -9.731 -12.050 1.00 95.31 548 PRO A O 1
ATOM 4184 N N . ASN A 1 549 ? -22.169 -7.687 -11.809 1.00 93.94 549 ASN A N 1
ATOM 4185 C CA . ASN A 1 549 ? -21.922 -7.395 -13.217 1.00 93.94 549 ASN A CA 1
ATOM 4186 C C . ASN A 1 549 ? -20.420 -7.186 -13.425 1.00 93.94 549 ASN A C 1
ATOM 4188 O O . ASN A 1 549 ? -19.765 -6.592 -12.567 1.00 93.94 549 ASN A O 1
ATOM 4192 N N . ASP A 1 550 ? -19.898 -7.594 -14.581 1.00 95.75 550 ASP A N 1
ATOM 4193 C CA . ASP A 1 550 ? -18.469 -7.474 -14.868 1.00 95.75 550 ASP A CA 1
ATOM 4194 C C . ASP A 1 550 ? -18.066 -6.016 -15.127 1.00 95.75 550 ASP A C 1
ATOM 4196 O O . ASP A 1 550 ? -18.468 -5.415 -16.128 1.00 95.75 550 ASP A O 1
ATOM 4200 N N . LEU A 1 551 ? -17.260 -5.467 -14.218 1.00 95.75 551 LEU A N 1
ATOM 4201 C CA . LEU A 1 551 ? -16.566 -4.186 -14.360 1.00 95.75 551 LEU A CA 1
ATOM 4202 C C . LEU A 1 551 ? -15.056 -4.371 -14.573 1.00 95.75 551 LEU A C 1
ATOM 4204 O O . LEU A 1 551 ? -14.431 -3.564 -15.268 1.00 95.75 551 LEU A O 1
ATOM 4208 N N . ALA A 1 552 ? -14.468 -5.429 -14.006 1.00 96.38 552 ALA A N 1
ATOM 4209 C CA . ALA A 1 552 ? -13.026 -5.662 -14.023 1.00 96.38 552 ALA A CA 1
ATOM 4210 C C . ALA A 1 552 ? -12.444 -5.850 -15.430 1.00 96.38 552 ALA A C 1
ATOM 4212 O O . ALA A 1 552 ? -11.301 -5.451 -15.653 1.00 96.38 552 ALA A O 1
ATOM 4213 N N . GLY A 1 553 ? -13.219 -6.322 -16.413 1.00 96.62 553 GLY A N 1
ATOM 4214 C CA . GLY A 1 553 ? -12.772 -6.363 -17.807 1.00 96.62 553 GLY A CA 1
ATOM 4215 C C . GLY A 1 553 ? -12.501 -4.975 -18.417 1.00 96.62 553 GLY A C 1
ATOM 4216 O O . GLY A 1 553 ? -11.636 -4.845 -19.288 1.00 96.62 553 GLY A O 1
ATOM 4217 N N . ALA A 1 554 ? -13.162 -3.915 -17.928 1.00 96.69 554 ALA A N 1
ATOM 4218 C CA . ALA A 1 554 ? -12.864 -2.536 -18.328 1.00 96.69 554 ALA A CA 1
ATOM 4219 C C . ALA A 1 554 ? -11.522 -2.065 -17.753 1.00 96.69 554 ALA A C 1
ATOM 4221 O O . ALA A 1 554 ? -10.735 -1.435 -18.465 1.00 96.69 554 ALA A O 1
ATOM 4222 N N . TRP A 1 555 ? -11.259 -2.389 -16.481 1.00 96.12 555 TRP A N 1
ATOM 4223 C CA . TRP A 1 555 ? -9.983 -2.113 -15.820 1.00 96.12 555 TRP A CA 1
ATOM 4224 C C . TRP A 1 555 ? -8.855 -2.892 -16.506 1.00 96.12 555 TRP A C 1
ATOM 4226 O O . TRP A 1 555 ? -7.863 -2.299 -16.917 1.00 96.12 555 TRP A O 1
ATOM 4236 N N . HIS A 1 556 ? -9.058 -4.190 -16.744 1.00 95.88 556 HIS A N 1
ATOM 4237 C CA . HIS A 1 556 ? -8.085 -5.104 -17.338 1.00 95.88 556 HIS A CA 1
ATOM 4238 C C . HIS A 1 556 ? -7.528 -4.646 -18.689 1.00 95.88 556 HIS A C 1
ATOM 4240 O O . HIS A 1 556 ? -6.328 -4.761 -18.917 1.00 95.88 556 HIS A O 1
ATOM 4246 N N . GLN A 1 557 ? -8.376 -4.095 -19.561 1.00 94.94 557 GLN A N 1
ATOM 4247 C CA . GLN A 1 557 ? -7.972 -3.583 -20.876 1.00 94.94 557 GLN A CA 1
ATOM 4248 C C . GLN A 1 557 ? -7.762 -2.054 -20.895 1.00 94.94 557 GLN A C 1
ATOM 4250 O O . GLN A 1 557 ? -7.843 -1.434 -21.956 1.00 94.94 557 GLN A O 1
ATOM 4255 N N . ASN A 1 558 ? -7.549 -1.429 -19.727 1.00 92.25 558 ASN A N 1
ATOM 4256 C CA . ASN A 1 558 ? -7.314 0.011 -19.553 1.00 92.25 558 ASN A CA 1
ATOM 4257 C C . ASN A 1 558 ? -8.344 0.910 -20.284 1.00 92.25 558 ASN A C 1
ATOM 4259 O O . ASN A 1 558 ? -8.011 1.960 -20.838 1.00 92.25 558 ASN A O 1
ATOM 4263 N N . ARG A 1 559 ? -9.624 0.508 -20.305 1.00 92.50 559 ARG A N 1
ATOM 4264 C CA . ARG A 1 559 ? -10.702 1.156 -21.087 1.00 92.50 559 ARG A CA 1
ATOM 4265 C C . ARG A 1 559 ? -11.221 2.460 -20.459 1.00 92.50 559 ARG A C 1
ATOM 4267 O O . ARG A 1 559 ? -12.393 2.805 -20.610 1.00 92.50 559 ARG A O 1
ATOM 4274 N N . GLN A 1 560 ? -10.368 3.198 -19.748 1.00 90.25 560 GLN A N 1
ATOM 4275 C CA . GLN A 1 560 ? -10.739 4.391 -18.974 1.00 90.25 560 GLN A CA 1
ATOM 4276 C C . GLN A 1 560 ? -11.312 5.530 -19.831 1.00 90.25 560 GLN A C 1
ATOM 4278 O O . GLN A 1 560 ? -12.087 6.339 -19.334 1.00 90.25 560 GLN A O 1
ATOM 4283 N N . GLN A 1 561 ? -10.975 5.582 -21.124 1.00 87.81 561 GLN A N 1
ATOM 4284 C CA . GLN A 1 561 ? -11.523 6.574 -22.056 1.00 87.81 561 GLN A CA 1
ATOM 4285 C C . GLN A 1 561 ? -12.926 6.190 -22.557 1.00 87.81 561 GLN A C 1
ATOM 4287 O O . GLN A 1 561 ? -13.754 7.061 -22.803 1.00 87.81 561 GLN A O 1
ATOM 4292 N N . GLN A 1 562 ? -13.199 4.890 -22.712 1.00 91.56 562 GLN A N 1
ATOM 4293 C CA . GLN A 1 562 ? -14.470 4.367 -23.226 1.00 91.56 562 GLN A CA 1
ATOM 4294 C C . GLN A 1 562 ? -15.502 4.144 -22.108 1.00 91.56 562 GLN A C 1
ATOM 4296 O O . GLN A 1 562 ? -16.708 4.231 -22.350 1.00 91.56 562 GLN A O 1
ATOM 4301 N N . HIS A 1 563 ? -15.040 3.856 -20.888 1.00 92.69 563 HIS A N 1
ATOM 4302 C CA . HIS A 1 563 ? -15.864 3.584 -19.705 1.00 92.69 563 HIS A CA 1
ATOM 4303 C C . HIS A 1 563 ? -15.374 4.382 -18.476 1.00 92.69 563 HIS A C 1
ATOM 4305 O O . HIS A 1 563 ? -15.055 3.788 -17.443 1.00 92.69 563 HIS A O 1
ATOM 4311 N N . PRO A 1 564 ? -15.277 5.726 -18.564 1.00 91.38 564 PRO A N 1
ATOM 4312 C CA . PRO A 1 564 ? -14.716 6.563 -17.496 1.00 91.38 564 PRO A CA 1
ATOM 4313 C C . PRO A 1 564 ? -15.507 6.480 -16.185 1.00 91.38 564 PRO A C 1
ATOM 4315 O O . PRO A 1 564 ? -14.950 6.678 -15.110 1.00 91.38 564 PRO A O 1
ATOM 4318 N N . ASP A 1 565 ? -16.794 6.151 -16.260 1.00 91.88 565 ASP A N 1
ATOM 4319 C CA . ASP A 1 565 ? -17.683 5.943 -15.121 1.00 91.88 565 ASP A CA 1
ATOM 4320 C C . ASP A 1 565 ? -17.356 4.670 -14.323 1.00 91.88 565 ASP A C 1
ATOM 4322 O O . ASP A 1 565 ? -17.382 4.700 -13.094 1.00 91.88 565 ASP A O 1
ATOM 4326 N N . VAL A 1 566 ? -16.962 3.587 -14.998 1.00 93.06 566 VAL A N 1
ATOM 4327 C CA . VAL A 1 566 ? -16.523 2.325 -14.370 1.00 93.06 566 VAL A CA 1
ATOM 4328 C C . VAL A 1 566 ? -15.196 2.494 -13.611 1.00 93.06 566 VAL A C 1
ATOM 4330 O O . VAL A 1 566 ? -14.929 1.779 -12.645 1.00 93.06 566 VAL A O 1
ATOM 4333 N N . PHE A 1 567 ? -14.371 3.471 -13.997 1.00 93.75 567 PHE A N 1
ATOM 4334 C CA . PHE A 1 567 ? -13.158 3.857 -13.266 1.00 93.75 567 PHE A CA 1
ATOM 4335 C C . PHE A 1 567 ? -13.445 4.912 -12.175 1.00 93.75 567 PHE A C 1
ATOM 4337 O O . PHE A 1 567 ? -12.917 4.821 -11.064 1.00 93.75 567 PHE A O 1
ATOM 4344 N N . ALA A 1 568 ? -14.337 5.876 -12.430 1.00 92.75 568 ALA A N 1
ATOM 4345 C CA . ALA A 1 568 ? -14.745 6.884 -11.446 1.00 92.75 568 ALA A CA 1
ATOM 4346 C C . ALA A 1 568 ? -15.488 6.274 -10.239 1.00 92.75 568 ALA A C 1
ATOM 4348 O O . ALA A 1 568 ? -15.257 6.693 -9.105 1.00 92.75 568 ALA A O 1
ATOM 4349 N N . LEU A 1 569 ? -16.287 5.221 -10.449 1.00 94.31 569 LEU A N 1
ATOM 4350 C CA . LEU A 1 569 ? -16.888 4.408 -9.382 1.00 94.31 569 LEU A CA 1
ATOM 4351 C C . LEU A 1 569 ? -15.838 3.918 -8.363 1.00 94.31 569 LEU A C 1
ATOM 4353 O O . LEU A 1 569 ? -16.063 3.949 -7.156 1.00 94.31 569 LEU A O 1
ATOM 4357 N N . MET A 1 570 ? -14.651 3.532 -8.831 1.00 94.12 570 MET A N 1
ATOM 4358 C CA . MET A 1 570 ? -13.563 3.082 -7.958 1.00 94.12 570 MET A CA 1
ATOM 4359 C C . MET A 1 570 ? -12.779 4.236 -7.320 1.00 94.12 570 MET A C 1
ATOM 4361 O O . MET A 1 570 ? -12.123 4.038 -6.298 1.00 94.12 570 MET A O 1
ATOM 4365 N N . SER A 1 571 ? -12.907 5.461 -7.841 1.00 92.69 571 SER A N 1
ATOM 4366 C CA . SER A 1 571 ? -12.476 6.665 -7.112 1.00 92.69 571 SER A CA 1
ATOM 4367 C C . SER A 1 571 ? -13.372 6.898 -5.897 1.00 92.69 571 SER A C 1
ATOM 4369 O O . SER A 1 571 ? -12.860 7.153 -4.812 1.00 92.69 571 SER A O 1
ATOM 4371 N N . ASN A 1 572 ? -14.687 6.692 -6.039 1.00 93.19 572 ASN A N 1
ATOM 4372 C CA . ASN A 1 572 ? -15.618 6.717 -4.909 1.00 93.19 572 ASN A CA 1
ATOM 4373 C C . ASN A 1 572 ? -15.333 5.594 -3.903 1.00 93.19 572 ASN A C 1
ATOM 4375 O O . ASN A 1 572 ? -15.401 5.841 -2.706 1.00 93.19 572 ASN A O 1
ATOM 4379 N N . MET A 1 573 ? -14.962 4.392 -4.361 1.00 94.06 573 MET A N 1
ATOM 4380 C CA . MET A 1 573 ? -14.514 3.316 -3.465 1.00 94.06 573 MET A CA 1
ATOM 4381 C C . MET A 1 573 ? -13.216 3.681 -2.720 1.00 94.06 573 MET A C 1
ATOM 4383 O O . MET A 1 573 ? -13.084 3.392 -1.534 1.00 94.06 573 MET A O 1
ATOM 4387 N N . THR A 1 574 ? -12.280 4.366 -3.388 1.00 92.25 574 THR A N 1
ATOM 4388 C CA . THR A 1 574 ? -11.040 4.871 -2.768 1.00 92.25 574 THR A CA 1
ATOM 4389 C C . THR A 1 574 ? -11.350 5.897 -1.676 1.00 92.25 574 THR A C 1
ATOM 4391 O O . THR A 1 574 ? -10.876 5.759 -0.556 1.00 92.25 574 THR A O 1
ATOM 4394 N N . GLU A 1 575 ? -12.219 6.868 -1.958 1.00 88.19 575 GLU A N 1
ATOM 4395 C CA . GLU A 1 575 ? -12.707 7.842 -0.971 1.00 88.19 575 GLU A CA 1
ATOM 4396 C C . GLU A 1 575 ? -13.481 7.184 0.191 1.00 88.19 575 GLU A C 1
ATOM 4398 O O . GLU A 1 575 ? -13.366 7.620 1.335 1.00 88.19 575 GLU A O 1
ATOM 4403 N N . TYR A 1 576 ? -14.256 6.130 -0.088 1.00 90.94 576 TYR A N 1
ATOM 4404 C CA . TYR A 1 576 ? -15.108 5.446 0.890 1.00 90.94 576 TYR A CA 1
ATOM 4405 C C . TYR A 1 576 ? -14.335 4.534 1.853 1.00 90.94 576 TYR A C 1
ATOM 4407 O O . TYR A 1 576 ? -14.493 4.648 3.067 1.00 90.94 576 TYR A O 1
ATOM 4415 N N . ALA A 1 577 ? -13.520 3.628 1.305 1.00 90.19 577 ALA A N 1
ATOM 4416 C CA . ALA A 1 577 ? -12.838 2.562 2.042 1.00 90.19 577 ALA A CA 1
ATOM 4417 C C . ALA A 1 577 ? -11.317 2.765 2.150 1.00 90.19 577 ALA A C 1
ATOM 4419 O O . ALA A 1 577 ? -10.697 2.249 3.075 1.00 90.19 577 ALA A O 1
ATOM 4420 N N . GLY A 1 578 ? -10.709 3.522 1.231 1.00 81.69 578 GLY A N 1
ATOM 4421 C CA . GLY A 1 578 ? -9.283 3.864 1.263 1.00 81.69 578 GLY A CA 1
ATOM 4422 C C . GLY A 1 578 ? -8.962 5.060 2.163 1.00 81.69 578 GLY A C 1
ATOM 4423 O O . GLY A 1 578 ? -7.940 5.033 2.840 1.00 81.69 578 GLY A O 1
ATOM 4424 N N . GLY A 1 579 ? -9.844 6.064 2.225 1.00 77.75 579 GLY A N 1
ATOM 4425 C CA . GLY A 1 579 ? -9.707 7.256 3.072 1.00 77.75 579 GLY A CA 1
ATOM 4426 C C . GLY A 1 579 ? -8.553 8.185 2.685 1.00 77.75 579 GLY A C 1
ATOM 4427 O O . GLY A 1 579 ? -8.194 8.298 1.516 1.00 77.75 579 GLY A O 1
ATOM 4428 N N . GLU A 1 580 ? -7.988 8.883 3.674 1.00 79.12 580 GLU A N 1
ATOM 4429 C CA . GLU A 1 580 ? -6.885 9.826 3.455 1.00 79.12 580 GLU A CA 1
ATOM 4430 C C . GLU A 1 580 ? -5.580 9.066 3.131 1.00 79.12 580 GLU A C 1
ATOM 4432 O O . GLU A 1 580 ? -5.267 8.044 3.749 1.00 79.12 580 GLU A O 1
ATOM 4437 N N . TYR A 1 581 ? -4.834 9.540 2.123 1.00 83.75 581 TYR A N 1
ATOM 4438 C CA . TYR A 1 581 ? -3.706 8.809 1.518 1.00 83.75 581 TYR A CA 1
ATOM 4439 C C . TYR A 1 581 ? -2.561 8.525 2.499 1.00 83.75 581 TYR A C 1
ATOM 4441 O O . TYR A 1 581 ? -1.959 7.456 2.441 1.00 83.75 581 TYR A O 1
ATOM 4449 N N . ASP A 1 582 ? -2.266 9.458 3.404 1.00 78.00 582 ASP A N 1
ATOM 4450 C CA . ASP A 1 582 ? -1.135 9.332 4.330 1.00 78.00 582 ASP A CA 1
ATOM 4451 C C . ASP A 1 582 ? -1.410 8.349 5.491 1.00 78.00 582 ASP A C 1
ATOM 4453 O O . ASP A 1 582 ? -0.463 7.842 6.087 1.00 78.00 582 ASP A O 1
ATOM 4457 N N . ASP A 1 583 ? -2.681 8.004 5.741 1.00 75.00 583 ASP A N 1
ATOM 4458 C CA . ASP A 1 583 ? -3.108 6.917 6.641 1.00 75.00 583 ASP A CA 1
ATOM 4459 C C . ASP A 1 583 ? -3.050 5.516 5.968 1.00 75.00 583 ASP A C 1
ATOM 4461 O O . ASP A 1 583 ? -3.301 4.506 6.629 1.00 75.00 583 ASP A O 1
ATOM 4465 N N . LEU A 1 584 ? -2.835 5.412 4.644 1.00 83.81 584 LEU A N 1
ATOM 4466 C CA . LEU A 1 584 ? -2.921 4.120 3.942 1.00 83.81 584 LEU A CA 1
ATOM 4467 C C . LEU A 1 584 ? -1.786 3.158 4.358 1.00 83.81 584 LEU A C 1
ATOM 4469 O O . LEU A 1 584 ? -0.634 3.588 4.461 1.00 83.81 584 LEU A O 1
ATOM 4473 N N . PRO A 1 585 ? -2.061 1.842 4.493 1.00 81.38 585 PRO A N 1
ATOM 4474 C CA . PRO A 1 585 ? -1.043 0.839 4.793 1.00 81.38 585 PRO A CA 1
ATOM 4475 C C . PRO A 1 585 ? 0.160 0.880 3.839 1.00 81.38 585 PRO A C 1
ATOM 4477 O O . PRO A 1 585 ? 0.035 0.762 2.615 1.00 81.38 585 PRO A O 1
ATOM 4480 N N . ARG A 1 586 ? 1.354 1.011 4.424 1.00 82.88 586 ARG A N 1
ATOM 4481 C CA . ARG A 1 586 ? 2.652 0.900 3.746 1.00 82.88 586 ARG A CA 1
ATOM 4482 C C . ARG A 1 586 ? 3.298 -0.446 4.070 1.00 82.88 586 ARG A C 1
ATOM 4484 O O . ARG A 1 586 ? 3.057 -1.026 5.123 1.00 82.88 586 ARG A O 1
ATOM 4491 N N . ARG A 1 587 ? 4.181 -0.936 3.194 1.00 78.19 587 ARG A N 1
ATOM 4492 C CA . ARG A 1 587 ? 4.796 -2.277 3.317 1.00 78.19 587 ARG A CA 1
ATOM 4493 C C . ARG A 1 587 ? 5.685 -2.483 4.552 1.00 78.19 587 ARG A C 1
ATOM 4495 O O . ARG A 1 587 ? 6.005 -3.626 4.868 1.00 78.19 587 ARG A O 1
ATOM 4502 N N . LEU A 1 588 ? 6.074 -1.414 5.252 1.00 80.25 588 LEU A N 1
ATOM 4503 C CA . LEU A 1 588 ? 6.884 -1.481 6.474 1.00 80.25 588 LEU A CA 1
ATOM 4504 C C . LEU A 1 588 ? 6.054 -1.515 7.765 1.00 80.25 588 LEU A C 1
ATOM 4506 O O . LEU A 1 588 ? 6.645 -1.667 8.838 1.00 80.25 588 LEU A O 1
ATOM 4510 N N . ARG A 1 589 ? 4.712 -1.482 7.661 1.00 75.31 589 ARG A N 1
ATOM 4511 C CA . ARG A 1 589 ? 3.753 -1.643 8.768 1.00 75.31 589 ARG A CA 1
ATOM 4512 C C . ARG A 1 589 ? 4.240 -2.695 9.784 1.00 75.31 589 ARG A C 1
ATOM 4514 O O . ARG A 1 589 ? 4.656 -3.782 9.360 1.00 75.31 589 ARG A O 1
ATOM 4521 N N . PRO A 1 590 ? 4.225 -2.403 11.098 1.00 65.75 590 PRO A N 1
ATOM 4522 C CA . PRO A 1 590 ? 4.532 -3.402 12.115 1.00 65.75 590 PRO A CA 1
ATOM 4523 C C . PRO A 1 590 ? 3.532 -4.569 12.065 1.00 65.75 590 PRO A C 1
ATOM 4525 O O . PRO A 1 590 ? 2.346 -4.329 11.809 1.00 65.75 590 PRO A O 1
ATOM 4528 N N . PRO A 1 591 ? 3.966 -5.814 12.335 1.00 64.50 591 PRO A N 1
ATOM 4529 C CA . PRO A 1 591 ? 3.038 -6.920 12.545 1.00 64.50 591 PRO A CA 1
ATOM 4530 C C . PRO A 1 591 ? 2.142 -6.634 13.759 1.00 64.50 591 PRO A C 1
ATOM 4532 O O . PRO A 1 591 ? 2.553 -5.944 14.696 1.00 64.50 591 PRO A O 1
ATOM 4535 N N . LEU A 1 592 ? 0.925 -7.183 13.777 1.00 59.53 592 LEU A N 1
ATOM 4536 C CA . LEU A 1 592 ? -0.010 -7.007 14.893 1.00 59.53 592 LEU A CA 1
ATOM 4537 C C . LEU A 1 592 ? 0.449 -7.722 16.164 1.00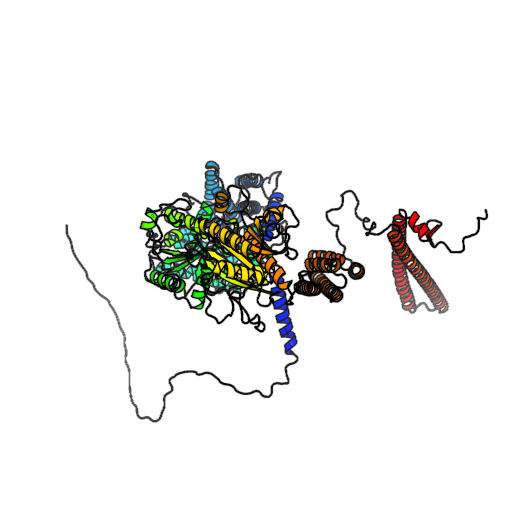 59.53 592 LEU A C 1
ATOM 4539 O O . LEU A 1 592 ? -0.066 -7.434 17.236 1.00 59.53 592 LEU A O 1
ATOM 4543 N N . ARG A 1 593 ? 1.405 -8.650 16.086 1.00 55.09 593 ARG A N 1
ATOM 4544 C CA . ARG A 1 593 ? 1.956 -9.332 17.261 1.00 55.09 593 ARG A CA 1
ATOM 4545 C C . ARG A 1 593 ? 3.476 -9.272 17.270 1.00 55.09 593 ARG A C 1
ATOM 4547 O O . ARG A 1 593 ? 4.131 -9.504 16.255 1.00 55.09 593 ARG A O 1
ATOM 4554 N N . ALA A 1 594 ? 4.038 -9.045 18.456 1.00 49.44 594 ALA A N 1
ATOM 4555 C CA . ALA A 1 594 ? 5.421 -9.416 18.726 1.00 49.44 594 ALA A CA 1
ATOM 4556 C C . ALA A 1 594 ? 5.602 -10.926 18.468 1.00 49.44 594 ALA A C 1
ATOM 4558 O O . ALA A 1 594 ? 4.701 -11.720 18.749 1.00 49.44 594 ALA A O 1
ATOM 4559 N N . GLY A 1 595 ? 6.754 -11.318 17.916 1.00 42.25 595 GLY A N 1
ATOM 4560 C CA . GLY A 1 595 ? 6.997 -12.694 17.471 1.00 42.25 595 GLY A CA 1
ATOM 4561 C C . GLY A 1 595 ? 6.790 -13.751 18.575 1.00 42.25 595 GLY A C 1
ATOM 4562 O O . GLY A 1 595 ? 6.977 -13.451 19.760 1.00 42.25 595 GLY A O 1
ATOM 4563 N N . PRO A 1 596 ? 6.417 -14.995 18.210 1.00 35.72 596 PRO A N 1
ATOM 4564 C CA . PRO A 1 596 ? 6.027 -16.038 19.160 1.00 35.72 596 PRO A CA 1
ATOM 4565 C C . PRO A 1 596 ? 7.171 -16.396 20.123 1.00 35.72 596 PRO A C 1
ATOM 4567 O O . PRO A 1 596 ? 8.075 -17.160 19.791 1.00 35.72 596 PRO A O 1
ATOM 4570 N N . GLY A 1 597 ? 7.117 -15.838 21.335 1.00 44.59 597 GLY A N 1
ATOM 4571 C CA . GLY A 1 597 ? 8.133 -16.028 22.375 1.00 44.59 597 GLY A CA 1
ATOM 4572 C C . GLY A 1 597 ? 8.130 -14.961 23.475 1.00 44.59 597 GLY A C 1
ATOM 4573 O O . GLY A 1 597 ? 8.510 -15.260 24.608 1.00 44.59 597 GLY A O 1
ATOM 4574 N N . ALA A 1 598 ? 7.665 -13.740 23.187 1.00 46.03 598 ALA A N 1
ATOM 4575 C CA . ALA A 1 598 ? 7.525 -12.695 24.202 1.00 46.03 598 ALA A CA 1
ATOM 4576 C C . ALA A 1 598 ? 6.430 -13.057 25.226 1.00 46.03 598 ALA A C 1
ATOM 4578 O O . ALA A 1 598 ? 5.285 -13.314 24.857 1.00 46.03 598 ALA A O 1
ATOM 4579 N N . LYS A 1 599 ? 6.764 -13.053 26.524 1.00 53.28 599 LYS A N 1
ATOM 4580 C CA . LYS A 1 599 ? 5.757 -13.150 27.593 1.00 53.28 599 LYS A CA 1
ATOM 4581 C C . LYS A 1 599 ? 5.091 -11.782 27.812 1.00 53.28 599 LYS A C 1
ATOM 4583 O O . LYS A 1 599 ? 5.820 -10.790 27.831 1.00 53.28 599 LYS A O 1
ATOM 4588 N N . PRO A 1 600 ? 3.766 -11.718 28.039 1.00 57.06 600 PRO A N 1
ATOM 4589 C CA . PRO A 1 600 ? 3.105 -10.493 28.482 1.00 57.06 600 PRO A CA 1
ATOM 4590 C C . PRO A 1 600 ? 3.737 -9.931 29.760 1.00 57.06 600 PRO A C 1
ATOM 4592 O O . PRO A 1 600 ? 4.062 -10.681 30.683 1.00 57.06 600 PRO A O 1
ATOM 4595 N N . LEU A 1 601 ? 3.840 -8.602 29.823 1.00 58.94 601 LEU A N 1
ATOM 4596 C CA . LEU A 1 601 ? 4.114 -7.854 31.053 1.00 58.94 601 LEU A CA 1
ATOM 4597 C C . LEU A 1 601 ? 2.909 -7.868 32.001 1.00 58.94 601 LEU A C 1
ATOM 4599 O O . LEU A 1 601 ? 3.082 -7.828 33.217 1.00 58.94 601 LEU A O 1
ATOM 4603 N N . GLY A 1 602 ? 1.707 -7.975 31.437 1.00 68.44 602 GLY A N 1
ATOM 4604 C CA . GLY A 1 602 ? 0.451 -8.180 32.144 1.00 68.44 602 GLY A CA 1
ATOM 4605 C C . GLY A 1 602 ? -0.733 -8.167 31.183 1.00 68.44 602 GLY A C 1
ATOM 4606 O O . GLY A 1 602 ? -0.552 -8.150 29.964 1.00 68.44 602 GLY A O 1
ATOM 4607 N N . TYR A 1 603 ? -1.940 -8.170 31.745 1.00 74.38 603 TYR A N 1
ATOM 4608 C CA . TYR A 1 603 ? -3.192 -8.196 30.993 1.00 74.38 603 TYR A CA 1
ATOM 4609 C C . TYR A 1 603 ? -4.165 -7.122 31.482 1.00 74.38 603 TYR A C 1
ATOM 4611 O O . TYR A 1 603 ? -4.150 -6.755 32.657 1.00 74.38 603 TYR A O 1
ATOM 4619 N N . LEU A 1 604 ? -5.060 -6.700 30.590 1.00 78.19 604 LEU A N 1
ATOM 4620 C CA . LEU A 1 604 ? -6.303 -5.995 30.903 1.00 78.19 604 LEU A CA 1
ATOM 4621 C C . LEU A 1 604 ? -7.487 -6.805 30.378 1.00 78.19 604 LEU A C 1
ATOM 4623 O O . LEU A 1 604 ? -7.487 -7.204 29.215 1.00 78.19 604 LEU A O 1
ATOM 4627 N N . THR A 1 605 ? -8.514 -7.007 31.197 1.00 82.12 605 THR A N 1
ATOM 4628 C CA . THR A 1 605 ? -9.775 -7.628 30.767 1.00 82.12 605 THR A CA 1
ATOM 4629 C C . THR A 1 605 ? -10.811 -6.569 30.395 1.00 82.12 605 THR A C 1
ATOM 4631 O O . THR A 1 605 ? -11.070 -5.641 31.167 1.00 82.12 605 THR A O 1
ATOM 4634 N N . VAL A 1 606 ? -11.429 -6.716 29.221 1.00 84.81 606 VAL A N 1
ATOM 4635 C CA . VAL A 1 606 ? -12.435 -5.777 28.706 1.00 84.81 606 VAL A CA 1
ATOM 4636 C C . VAL A 1 606 ? -13.783 -6.469 28.525 1.00 84.81 606 VAL A C 1
ATOM 4638 O O . VAL A 1 606 ? -13.899 -7.449 27.788 1.00 84.81 606 VAL A O 1
ATOM 4641 N N . ASP A 1 607 ? -14.824 -5.920 29.145 1.00 86.31 607 ASP A N 1
ATOM 4642 C CA . ASP A 1 607 ? -16.220 -6.245 28.847 1.00 86.31 607 ASP A CA 1
ATOM 4643 C C . ASP A 1 607 ? -16.756 -5.175 27.881 1.00 86.31 607 ASP A C 1
ATOM 4645 O O . ASP A 1 607 ? -16.970 -4.033 28.280 1.00 86.31 607 ASP A O 1
ATOM 4649 N N . THR A 1 608 ? -16.909 -5.500 26.589 1.00 88.06 608 THR A N 1
ATOM 4650 C CA . THR A 1 608 ? -17.521 -4.567 25.621 1.00 88.06 608 THR A CA 1
ATOM 4651 C C . THR A 1 608 ? -19.027 -4.791 25.560 1.00 88.06 608 THR A C 1
ATOM 4653 O O . THR A 1 608 ? -19.488 -5.920 25.369 1.00 88.06 608 THR A O 1
ATOM 4656 N N . ARG A 1 609 ? -19.798 -3.709 25.687 1.00 88.81 609 ARG A N 1
ATOM 4657 C CA . ARG A 1 609 ? -21.259 -3.700 25.728 1.00 88.81 609 ARG A CA 1
ATOM 4658 C C . ARG A 1 609 ? -21.859 -2.716 24.739 1.00 88.81 609 ARG A C 1
ATOM 4660 O O . ARG A 1 609 ? -21.325 -1.638 24.497 1.00 88.81 609 ARG A O 1
ATOM 4667 N N . PHE A 1 610 ? -23.013 -3.094 24.202 1.00 88.94 610 PHE A N 1
ATOM 4668 C CA . PHE A 1 610 ? -23.771 -2.279 23.263 1.00 88.94 610 PHE A CA 1
ATOM 4669 C C . PHE A 1 610 ? -24.977 -1.595 23.918 1.00 88.94 610 PHE A C 1
ATOM 4671 O O . PHE A 1 610 ? -25.748 -2.240 24.642 1.00 88.94 610 PHE A O 1
ATOM 4678 N N . LEU A 1 611 ? -25.195 -0.319 23.599 1.00 90.62 611 LEU A N 1
ATOM 4679 C CA . LEU A 1 611 ? -26.386 0.429 24.001 1.00 90.62 611 LEU A CA 1
ATOM 4680 C C . LEU A 1 611 ? -26.752 1.484 22.944 1.00 90.62 611 LEU A C 1
ATOM 4682 O O . LEU A 1 611 ? -25.908 2.289 22.581 1.00 90.62 611 LEU A O 1
ATOM 4686 N N . GLY A 1 612 ? -28.013 1.513 22.495 1.00 86.62 612 GLY A N 1
ATOM 4687 C CA . GLY A 1 612 ? -28.530 2.518 21.552 1.00 86.62 612 GLY A CA 1
ATOM 4688 C C . GLY A 1 612 ? -28.136 2.281 20.087 1.00 86.62 612 GLY A C 1
ATOM 4689 O O . GLY A 1 612 ? -27.027 2.610 19.676 1.00 86.62 612 GLY A O 1
ATOM 4690 N N . GLY A 1 613 ? -29.055 1.731 19.281 1.00 85.00 613 GLY A N 1
ATOM 4691 C CA . GLY A 1 613 ? -28.852 1.422 17.854 1.00 85.00 613 GLY A CA 1
ATOM 4692 C C . GLY A 1 613 ? -28.897 -0.085 17.552 1.00 85.00 613 GLY A C 1
ATOM 4693 O O . GLY A 1 613 ? -29.729 -0.798 18.115 1.00 85.00 613 GLY A O 1
ATOM 4694 N N . ARG A 1 614 ? -28.003 -0.580 16.680 1.00 77.12 614 ARG A N 1
ATOM 4695 C CA . ARG A 1 614 ? -27.798 -2.021 16.399 1.00 77.12 614 ARG A CA 1
ATOM 4696 C C . ARG A 1 614 ? -26.426 -2.507 16.897 1.00 77.12 614 ARG A C 1
ATOM 4698 O O . ARG A 1 614 ? -25.469 -1.758 16.719 1.00 77.12 614 ARG A O 1
ATOM 4705 N N . PRO A 1 615 ? -26.300 -3.746 17.423 1.00 74.81 615 PRO A N 1
ATOM 4706 C CA . PRO A 1 615 ? -25.016 -4.324 17.826 1.00 74.81 615 PRO A CA 1
ATOM 4707 C C . PRO A 1 615 ? -23.948 -4.235 16.731 1.00 74.81 615 PRO A C 1
ATOM 4709 O O . PRO A 1 615 ? -24.224 -4.508 15.565 1.00 74.81 615 PRO A O 1
ATOM 4712 N N . LEU A 1 616 ? -22.730 -3.869 17.131 1.00 76.50 616 LEU A N 1
ATOM 4713 C CA . LEU A 1 616 ? -21.616 -3.568 16.231 1.00 76.50 616 LEU A CA 1
ATOM 4714 C C . LEU A 1 616 ? -20.602 -4.711 16.170 1.00 76.50 616 LEU A C 1
ATOM 4716 O O . LEU A 1 616 ? -20.434 -5.462 17.131 1.00 76.50 616 LEU A O 1
ATOM 4720 N N . GLN A 1 617 ? -19.845 -4.794 15.077 1.00 74.19 617 GLN A N 1
ATOM 4721 C CA . GLN A 1 617 ? -18.569 -5.512 15.080 1.00 74.19 617 GLN A CA 1
ATOM 4722 C C . GLN A 1 617 ? -17.560 -4.742 15.961 1.00 74.19 617 GLN A C 1
ATOM 4724 O O . GLN A 1 617 ? -17.122 -3.638 15.622 1.00 74.19 617 GLN A O 1
ATOM 4729 N N . THR A 1 618 ? -17.203 -5.313 17.116 1.00 67.94 618 THR A N 1
ATOM 4730 C CA . THR A 1 618 ? -16.148 -4.776 18.001 1.00 67.94 618 THR A CA 1
ATOM 4731 C C . THR A 1 618 ? -14.991 -5.738 18.220 1.00 67.94 618 THR A C 1
ATOM 4733 O O . THR A 1 618 ? -14.010 -5.339 18.831 1.00 67.94 618 THR A O 1
ATOM 4736 N N . THR A 1 619 ? -15.097 -6.985 17.755 1.00 62.31 619 THR A N 1
ATOM 4737 C CA . THR A 1 619 ? -14.092 -8.030 17.979 1.00 62.31 619 THR A CA 1
ATOM 4738 C C . THR A 1 619 ? -12.779 -7.665 17.291 1.00 62.31 619 THR A C 1
ATOM 4740 O O . THR A 1 619 ? -11.900 -7.183 17.991 1.00 62.31 619 THR A O 1
ATOM 4743 N N . GLY A 1 620 ? -12.662 -7.759 15.958 1.00 65.12 620 GLY A N 1
ATOM 4744 C CA . GLY A 1 620 ? -11.409 -7.510 15.210 1.00 65.12 620 GLY A CA 1
ATOM 4745 C C . GLY A 1 620 ? -10.628 -6.253 15.622 1.00 65.12 620 GLY A C 1
ATOM 4746 O O . GLY A 1 620 ? -9.409 -6.321 15.787 1.00 65.12 620 GLY A O 1
ATOM 4747 N N . LYS A 1 621 ? -11.333 -5.149 15.914 1.00 80.44 621 LYS A N 1
ATOM 4748 C CA . LYS A 1 621 ? -10.775 -3.916 16.504 1.00 80.44 621 LYS A CA 1
ATOM 4749 C C . LYS A 1 621 ? -9.837 -4.166 17.695 1.00 80.44 621 LYS A C 1
ATOM 4751 O O . LYS A 1 621 ? -8.754 -3.585 17.758 1.00 80.44 621 LYS A O 1
ATOM 4756 N N . TRP A 1 622 ? -10.234 -5.029 18.633 1.00 80.50 622 TRP A N 1
ATOM 4757 C CA . TRP A 1 622 ? -9.459 -5.342 19.836 1.00 80.50 622 TRP A CA 1
ATOM 4758 C C . TRP A 1 622 ? -8.225 -6.217 19.572 1.00 80.50 622 TRP A C 1
ATOM 4760 O O . TRP A 1 622 ? -7.271 -6.098 20.333 1.00 80.50 622 TRP A O 1
ATOM 4770 N N . LEU A 1 623 ? -8.174 -7.024 18.503 1.00 74.06 623 LEU A N 1
ATOM 4771 C CA . LEU A 1 623 ? -6.927 -7.698 18.092 1.00 74.06 623 LEU A CA 1
ATOM 4772 C C . LEU A 1 623 ? -5.934 -6.702 17.498 1.00 74.06 623 LEU A C 1
ATOM 4774 O O . LEU A 1 623 ? -4.759 -6.750 17.850 1.00 74.06 623 LEU A O 1
ATOM 4778 N N . THR A 1 624 ? -6.397 -5.779 16.651 1.00 75.31 624 THR A N 1
ATOM 4779 C CA . THR A 1 624 ? -5.534 -4.729 16.094 1.00 75.31 624 THR A CA 1
ATOM 4780 C C . THR A 1 624 ? -4.954 -3.864 17.215 1.00 75.31 624 THR A C 1
ATOM 4782 O O . THR A 1 624 ? -3.737 -3.815 17.385 1.00 75.31 624 THR A O 1
ATOM 4785 N N . VAL A 1 625 ? -5.816 -3.273 18.051 1.00 80.00 625 VAL A N 1
ATOM 4786 C CA . VAL A 1 625 ? -5.406 -2.378 19.149 1.00 80.00 625 VAL A CA 1
ATOM 4787 C C . VAL A 1 625 ? -4.677 -3.124 20.269 1.00 80.00 625 VAL A C 1
ATOM 4789 O O . VAL A 1 625 ? -3.664 -2.641 20.772 1.00 80.00 625 VAL A O 1
ATOM 4792 N N . GLY A 1 626 ? -5.155 -4.306 20.665 1.00 75.69 626 GLY A N 1
ATOM 4793 C CA . GLY A 1 626 ? -4.540 -5.120 21.717 1.00 75.69 626 GLY A CA 1
ATOM 4794 C C . GLY A 1 626 ? -3.179 -5.677 21.308 1.00 75.69 626 GLY A C 1
ATOM 4795 O O . GLY A 1 626 ? -2.244 -5.648 22.104 1.00 75.69 626 GLY A O 1
ATOM 4796 N N . GLY A 1 627 ? -3.038 -6.092 20.049 1.00 72.38 627 GLY A N 1
ATOM 4797 C CA . GLY A 1 627 ? -1.773 -6.526 19.467 1.00 72.38 627 GLY A CA 1
ATOM 4798 C C . GLY A 1 627 ? -0.756 -5.387 19.325 1.00 72.38 627 GLY A C 1
ATOM 4799 O O . GLY A 1 627 ? 0.399 -5.528 19.735 1.00 72.38 627 GLY A O 1
ATOM 4800 N N . GLN A 1 628 ? -1.193 -4.214 18.855 1.00 71.31 628 GLN A N 1
ATOM 4801 C CA . GLN A 1 628 ? -0.371 -2.997 18.831 1.00 71.31 628 GLN A CA 1
ATOM 4802 C C . GLN A 1 628 ? 0.070 -2.573 20.243 1.00 71.31 628 GLN A C 1
ATOM 4804 O O . GLN A 1 628 ? 1.242 -2.240 20.445 1.00 71.31 628 GLN A O 1
ATOM 4809 N N . LEU A 1 629 ? -0.821 -2.649 21.240 1.00 71.25 629 LEU A N 1
ATOM 4810 C CA . LEU A 1 629 ? -0.480 -2.372 22.638 1.00 71.25 629 LEU A CA 1
ATOM 4811 C C . LEU A 1 629 ? 0.518 -3.399 23.193 1.00 71.25 629 LEU A C 1
ATOM 4813 O O . LEU A 1 629 ? 1.495 -3.008 23.840 1.00 71.25 629 LEU A O 1
ATOM 4817 N N . ALA A 1 630 ? 0.330 -4.686 22.895 1.00 67.94 630 ALA A N 1
ATOM 4818 C CA . ALA A 1 630 ? 1.250 -5.754 23.272 1.00 67.94 630 ALA A CA 1
ATOM 4819 C C . ALA A 1 630 ? 2.637 -5.570 22.631 1.00 67.94 630 ALA A C 1
ATOM 4821 O O . ALA A 1 630 ? 3.650 -5.769 23.300 1.00 67.94 630 ALA A O 1
ATOM 4822 N N . HIS A 1 631 ? 2.703 -5.121 21.374 1.00 66.25 631 HIS A N 1
ATOM 4823 C CA . HIS A 1 631 ? 3.955 -4.786 20.692 1.00 66.25 631 HIS A CA 1
ATOM 4824 C C . HIS A 1 631 ? 4.659 -3.568 21.325 1.00 66.25 631 HIS A C 1
ATOM 4826 O O . HIS A 1 631 ? 5.863 -3.609 21.572 1.00 66.25 631 HIS A O 1
ATOM 4832 N N . ALA A 1 632 ? 3.928 -2.486 21.618 1.00 61.59 632 ALA A N 1
ATOM 4833 C CA . ALA A 1 632 ? 4.508 -1.249 22.155 1.00 61.59 632 ALA A CA 1
ATOM 4834 C C . ALA A 1 632 ? 4.886 -1.331 23.651 1.00 61.59 632 ALA A C 1
ATOM 4836 O O . ALA A 1 632 ? 5.871 -0.728 24.090 1.00 61.59 632 ALA A O 1
ATOM 4837 N N . SER A 1 633 ? 4.097 -2.063 24.444 1.00 62.16 633 SER A N 1
ATOM 4838 C CA . SER A 1 633 ? 4.128 -2.006 25.915 1.00 62.16 633 SER A CA 1
ATOM 4839 C C . SER A 1 633 ? 4.182 -3.362 26.621 1.00 62.16 633 SER A C 1
ATOM 4841 O O . SER A 1 633 ? 4.310 -3.395 27.841 1.00 62.16 633 SER A O 1
ATOM 4843 N N . GLY A 1 634 ? 4.040 -4.478 25.898 1.00 64.94 634 GLY A N 1
ATOM 4844 C CA . GLY A 1 634 ? 3.925 -5.821 26.476 1.00 64.94 634 GLY A CA 1
ATOM 4845 C C . GLY A 1 634 ? 2.642 -6.085 27.277 1.00 64.94 634 GLY A C 1
ATOM 4846 O O . GLY A 1 634 ? 2.488 -7.195 27.785 1.00 64.94 634 GLY A O 1
ATOM 4847 N N . VAL A 1 635 ? 1.729 -5.116 27.406 1.00 71.00 635 VAL A N 1
ATOM 4848 C CA . VAL A 1 635 ? 0.412 -5.304 28.035 1.00 71.00 635 VAL A CA 1
ATOM 4849 C C . VAL A 1 635 ? -0.562 -5.844 26.992 1.00 71.00 635 VAL A C 1
ATOM 4851 O O . VAL A 1 635 ? -0.773 -5.219 25.956 1.00 71.00 635 VAL A O 1
ATOM 4854 N N . TYR A 1 636 ? -1.151 -7.006 27.266 1.00 74.12 636 TYR A N 1
ATOM 4855 C CA . TYR A 1 636 ? -2.116 -7.654 26.376 1.00 74.12 636 TYR A CA 1
ATOM 4856 C C . TYR A 1 636 ? -3.547 -7.278 26.776 1.00 74.12 636 TYR A C 1
ATOM 4858 O O . TYR A 1 636 ? -3.859 -7.128 27.961 1.00 74.12 636 TYR A O 1
ATOM 4866 N N . VAL A 1 637 ? -4.436 -7.159 25.792 1.00 77.88 637 VAL A N 1
ATOM 4867 C CA . VAL A 1 637 ? -5.858 -6.870 26.015 1.00 77.88 637 VAL A CA 1
ATOM 4868 C C . VAL A 1 637 ? -6.657 -8.145 25.778 1.00 77.88 637 VAL A C 1
ATOM 4870 O O . VAL A 1 637 ? -6.494 -8.786 24.749 1.00 77.88 637 VAL A O 1
ATOM 4873 N N . LEU A 1 638 ? -7.507 -8.513 26.735 1.00 76.19 638 LEU A N 1
ATOM 4874 C CA . LEU A 1 638 ? -8.378 -9.684 26.677 1.00 76.19 638 LEU A CA 1
ATOM 4875 C C . LEU A 1 638 ? -9.833 -9.211 26.597 1.00 76.19 638 LEU A C 1
ATOM 4877 O O . LEU A 1 638 ? -10.465 -8.918 27.619 1.00 76.19 638 LEU A O 1
ATOM 4881 N N . ALA A 1 639 ? -10.360 -9.101 25.380 1.00 69.69 639 ALA A N 1
ATOM 4882 C CA . ALA A 1 639 ? -11.762 -8.775 25.158 1.00 69.69 639 ALA A CA 1
ATOM 4883 C C . ALA A 1 639 ? -12.631 -10.022 25.411 1.00 69.69 639 ALA A C 1
ATOM 4885 O O . ALA A 1 639 ? -12.505 -11.015 24.705 1.00 69.69 639 ALA A O 1
ATOM 4886 N N . ALA A 1 640 ? -13.539 -9.929 26.389 1.00 61.66 640 ALA A N 1
ATOM 4887 C CA . ALA A 1 640 ? -14.265 -11.011 27.070 1.00 61.66 640 ALA A CA 1
ATOM 4888 C C . ALA A 1 640 ? -13.511 -11.674 28.249 1.00 61.66 640 ALA A C 1
ATOM 4890 O O . ALA A 1 640 ? -12.497 -12.355 28.121 1.00 61.66 640 ALA A O 1
ATOM 4891 N N . CYS A 1 641 ? -14.082 -11.479 29.439 1.00 53.41 641 CYS A N 1
ATOM 4892 C CA . CYS A 1 641 ? -13.571 -11.903 30.743 1.00 53.41 641 CYS A CA 1
ATOM 4893 C C . CYS A 1 641 ? -13.606 -13.427 30.984 1.00 53.41 641 CYS A C 1
ATOM 4895 O O . CYS A 1 641 ? -14.545 -14.081 30.526 1.00 53.41 641 CYS A O 1
ATOM 4897 N N . PRO A 1 642 ? -12.829 -13.930 31.962 1.00 50.69 642 PRO A N 1
ATOM 4898 C CA . PRO A 1 642 ? -11.405 -13.670 32.187 1.00 50.69 642 PRO A CA 1
ATOM 4899 C C . PRO A 1 642 ? -10.606 -14.998 32.224 1.00 50.69 642 PRO A C 1
ATOM 4901 O O . PRO A 1 642 ? -11.191 -16.065 32.434 1.00 50.69 642 PRO A O 1
ATOM 4904 N N . PRO A 1 643 ? -9.267 -14.982 32.106 1.00 44.38 643 PRO A N 1
ATOM 4905 C CA . PRO A 1 643 ? -8.471 -16.156 32.451 1.00 44.38 643 PRO A CA 1
ATOM 4906 C C . PRO A 1 643 ? -8.595 -16.445 33.962 1.00 44.38 643 PRO A C 1
ATOM 4908 O O . PRO A 1 643 ? -8.541 -15.509 34.769 1.00 44.38 643 PRO A O 1
ATOM 4911 N N . PRO A 1 644 ? -8.751 -17.711 34.396 1.00 42.81 644 PRO A N 1
ATOM 4912 C CA . PRO A 1 644 ? -8.650 -18.046 35.811 1.00 42.81 644 PRO A CA 1
ATOM 4913 C C . PRO A 1 644 ? -7.220 -17.782 36.301 1.00 42.81 644 PRO A C 1
ATOM 4915 O O . PRO A 1 644 ? -6.263 -17.874 35.534 1.00 42.81 644 PRO A O 1
ATOM 4918 N N . ALA A 1 645 ? -7.054 -17.520 37.601 1.00 46.12 645 ALA A N 1
ATOM 4919 C CA . ALA A 1 645 ? -5.772 -17.134 38.214 1.00 46.12 645 ALA A CA 1
ATOM 4920 C C . ALA A 1 645 ? -4.646 -18.198 38.137 1.00 46.12 645 ALA A C 1
ATOM 4922 O O . ALA A 1 645 ? -3.565 -17.993 38.683 1.00 46.12 645 ALA A O 1
ATOM 4923 N N . THR A 1 646 ? -4.904 -19.332 37.483 1.00 41.59 646 THR A N 1
ATOM 4924 C CA . THR A 1 646 ? -3.994 -20.463 37.270 1.00 41.59 646 THR A CA 1
ATOM 4925 C C . THR A 1 646 ? -3.787 -20.823 35.791 1.00 41.59 646 THR A C 1
ATOM 4927 O O . THR A 1 646 ? -3.029 -21.751 35.521 1.00 41.59 646 THR A O 1
ATOM 4930 N N . ALA A 1 647 ? -4.443 -20.146 34.836 1.00 46.22 647 ALA A N 1
ATOM 4931 C CA . ALA A 1 647 ? -4.309 -20.465 33.409 1.00 46.22 647 ALA A CA 1
ATOM 4932 C C . ALA A 1 647 ? -2.942 -20.062 32.839 1.00 46.22 647 ALA A C 1
ATOM 4934 O O . ALA A 1 647 ? -2.399 -18.997 33.151 1.00 46.22 647 ALA A O 1
ATOM 4935 N N . GLY A 1 648 ? -2.406 -20.894 31.944 1.00 52.19 648 GLY A N 1
ATOM 4936 C CA . GLY A 1 648 ? -1.212 -20.555 31.182 1.00 52.19 648 GLY A CA 1
ATOM 4937 C C . GLY A 1 648 ? -1.515 -19.554 30.065 1.00 52.19 648 GLY A C 1
ATOM 4938 O O . GLY A 1 648 ? -2.494 -19.697 29.336 1.00 52.19 648 GLY A O 1
ATOM 4939 N N . ALA A 1 649 ? -0.604 -18.601 29.839 1.00 48.91 649 ALA A N 1
ATOM 4940 C CA . ALA A 1 649 ? -0.662 -17.645 28.720 1.00 48.91 649 ALA A CA 1
ATOM 4941 C C . ALA A 1 649 ? -0.795 -18.304 27.326 1.00 48.91 649 ALA A C 1
ATOM 4943 O O . ALA A 1 649 ? -1.142 -17.645 26.355 1.00 48.91 649 ALA A O 1
ATOM 4944 N N . ALA A 1 650 ? -0.506 -19.604 27.212 1.00 56.12 650 ALA A N 1
ATOM 4945 C CA . ALA A 1 650 ? -0.628 -20.370 25.977 1.00 56.12 650 ALA A CA 1
ATOM 4946 C C . ALA A 1 650 ? -2.068 -20.821 25.648 1.00 56.12 650 ALA A C 1
ATOM 4948 O O . ALA A 1 650 ? -2.324 -21.165 24.494 1.00 56.12 650 ALA A O 1
ATOM 4949 N N . GLU A 1 651 ? -2.992 -20.827 26.613 1.00 55.03 651 GLU A N 1
ATOM 4950 C CA . GLU A 1 651 ? -4.386 -21.291 26.444 1.00 55.03 651 GLU A CA 1
ATOM 4951 C C . GLU A 1 651 ? -5.329 -20.189 25.923 1.00 55.03 651 GLU A C 1
ATOM 4953 O O . GLU A 1 651 ? -6.405 -20.473 25.390 1.00 55.03 651 GLU A O 1
ATOM 4958 N N . TYR A 1 652 ? -4.908 -18.931 26.063 1.00 54.75 652 TYR A N 1
ATOM 4959 C CA . TYR A 1 652 ? -5.678 -17.736 25.734 1.00 54.75 652 TYR A CA 1
ATOM 4960 C C . TYR A 1 652 ? -5.044 -16.981 24.554 1.00 54.75 652 TYR A C 1
ATOM 4962 O O . TYR A 1 652 ? -3.852 -17.113 24.266 1.00 54.75 652 TYR A O 1
ATOM 4970 N N . ASP A 1 653 ? -5.865 -16.203 23.862 1.00 61.34 653 ASP A N 1
ATOM 4971 C CA . ASP A 1 653 ? -5.474 -15.118 22.966 1.00 61.34 653 ASP A CA 1
ATOM 4972 C C . ASP A 1 653 ? -6.267 -13.850 23.330 1.00 61.34 653 ASP A C 1
ATOM 4974 O O . ASP A 1 653 ? -6.968 -13.819 24.344 1.00 61.34 653 ASP A O 1
ATOM 4978 N N . ASP A 1 654 ? -6.146 -12.800 22.518 1.00 57.06 654 ASP A N 1
ATOM 4979 C CA . ASP A 1 654 ? -6.668 -11.448 22.776 1.00 57.06 654 ASP A CA 1
ATOM 4980 C C . ASP A 1 654 ? -8.214 -11.374 22.932 1.00 57.06 654 ASP A C 1
ATOM 4982 O O . ASP A 1 654 ? -8.771 -10.326 23.266 1.00 57.06 654 ASP A O 1
ATOM 4986 N N . TYR A 1 655 ? -8.918 -12.501 22.747 1.00 58.53 655 TYR A N 1
ATOM 4987 C CA . TYR A 1 655 ? -10.375 -12.654 22.883 1.00 58.53 655 TYR A CA 1
ATOM 4988 C C . TYR A 1 655 ? -10.844 -13.681 23.922 1.00 58.53 655 TYR A C 1
ATOM 4990 O O . TYR A 1 655 ? -12.011 -14.085 23.915 1.00 58.53 655 TYR A O 1
ATOM 4998 N N . GLY A 1 656 ? -9.944 -14.187 24.763 1.00 59.47 656 GLY A N 1
ATOM 4999 C CA . GLY A 1 656 ? -10.254 -15.297 25.659 1.00 59.47 656 GLY A CA 1
ATOM 5000 C C . GLY A 1 656 ? -9.632 -16.612 25.189 1.00 59.47 656 GLY A C 1
ATOM 5001 O O . GLY A 1 656 ? -8.539 -16.634 24.630 1.00 59.47 656 GLY A O 1
ATOM 5002 N N . LYS A 1 657 ? -10.291 -17.737 25.470 1.00 57.47 657 LYS A N 1
ATOM 5003 C CA . LYS A 1 657 ? -9.720 -19.075 25.269 1.00 57.47 657 LYS A CA 1
ATOM 5004 C C . LYS A 1 657 ? -9.736 -19.494 23.793 1.00 57.47 657 LYS A C 1
ATOM 5006 O O . LYS A 1 657 ? -10.725 -19.278 23.094 1.00 57.47 657 LYS A O 1
ATOM 5011 N N . LYS A 1 658 ? -8.664 -20.149 23.334 1.00 61.84 658 LYS A N 1
ATOM 5012 C CA . LYS A 1 658 ? -8.467 -20.517 21.916 1.00 61.84 658 LYS A CA 1
ATOM 5013 C C . LYS A 1 658 ? -9.545 -21.437 21.334 1.00 61.84 658 LYS A C 1
ATOM 5015 O O . LYS A 1 658 ? -9.918 -21.260 20.180 1.00 61.84 658 LYS A O 1
ATOM 5020 N N . ASP A 1 659 ? -10.052 -22.376 22.132 1.00 53.62 659 ASP A N 1
ATOM 5021 C CA . ASP A 1 659 ? -10.983 -23.425 21.681 1.00 53.62 659 ASP A CA 1
ATOM 5022 C C . ASP A 1 659 ? -12.475 -23.064 21.853 1.00 53.62 659 ASP A C 1
ATOM 5024 O O . ASP A 1 659 ? -13.344 -23.914 21.654 1.00 53.62 659 ASP A O 1
ATOM 5028 N N . GLU A 1 660 ? -12.803 -21.837 22.275 1.00 57.16 660 GLU A N 1
ATOM 5029 C CA . GLU A 1 660 ? -14.188 -21.419 22.539 1.00 57.16 660 GLU A CA 1
ATOM 5030 C C . GLU A 1 660 ? -14.796 -20.618 21.377 1.00 57.16 660 GLU A C 1
ATOM 5032 O O . GLU A 1 660 ? -14.128 -19.832 20.707 1.00 57.16 660 GLU A O 1
ATOM 5037 N N . ALA A 1 661 ? -16.097 -20.811 21.132 1.00 55.22 661 ALA A N 1
ATOM 5038 C CA . ALA A 1 661 ? -16.829 -20.128 20.067 1.00 55.22 661 ALA A CA 1
ATOM 5039 C C . ALA A 1 661 ? -17.005 -18.633 20.396 1.00 55.22 661 ALA A C 1
ATOM 5041 O O . ALA A 1 661 ? -17.880 -18.243 21.173 1.00 55.22 661 ALA A O 1
ATOM 5042 N N . LYS A 1 662 ? -16.143 -17.796 19.812 1.00 61.94 662 LYS A N 1
ATOM 5043 C CA . LYS A 1 662 ? -15.994 -16.378 20.168 1.00 61.94 662 LYS A CA 1
ATOM 5044 C C . LYS A 1 662 ? -17.202 -15.537 19.718 1.00 61.94 662 LYS A C 1
ATOM 5046 O O . LYS A 1 662 ? -17.515 -15.527 18.526 1.00 61.94 662 LYS A O 1
ATOM 5051 N N . PRO A 1 663 ? -17.862 -14.779 20.615 1.00 60.78 663 PRO A N 1
ATOM 5052 C CA . PRO A 1 663 ? -18.925 -13.861 20.216 1.00 60.78 663 PRO A CA 1
ATOM 5053 C C . PRO A 1 663 ? -18.351 -12.670 19.426 1.00 60.78 663 PRO A C 1
ATOM 5055 O O . PRO A 1 663 ? -17.553 -11.893 19.947 1.00 60.78 663 PRO A O 1
ATOM 5058 N N . ARG A 1 664 ? -18.784 -12.505 18.166 1.00 66.69 664 ARG A N 1
ATOM 5059 C CA . ARG A 1 664 ? -18.428 -11.354 17.303 1.00 66.69 664 ARG A CA 1
ATOM 5060 C C . ARG A 1 664 ? -19.285 -10.102 17.539 1.00 66.69 664 ARG A C 1
ATOM 5062 O O . ARG A 1 664 ? -19.068 -9.067 16.905 1.00 66.69 664 ARG A O 1
ATOM 5069 N N . THR A 1 665 ? -20.302 -10.201 18.392 1.00 73.25 665 THR A N 1
ATOM 5070 C CA . THR A 1 665 ? -21.134 -9.086 18.866 1.00 73.25 665 THR A CA 1
ATOM 5071 C C . THR A 1 665 ? -20.900 -8.860 20.363 1.00 73.25 665 THR A C 1
ATOM 5073 O O . THR A 1 665 ? -20.894 -9.824 21.133 1.00 73.25 665 THR A O 1
ATOM 5076 N N . PRO A 1 666 ? -20.768 -7.602 20.820 1.00 77.81 666 PRO A N 1
ATOM 5077 C CA . PRO A 1 666 ? -20.843 -7.277 22.236 1.00 77.81 666 PRO A CA 1
ATOM 5078 C C . PRO A 1 666 ? -22.276 -7.457 22.754 1.00 77.81 666 PRO A C 1
ATOM 5080 O O . PRO A 1 666 ? -23.252 -7.136 22.070 1.00 77.81 666 PRO A O 1
ATOM 5083 N N . ALA A 1 667 ? -22.415 -7.946 23.986 1.00 81.56 667 ALA A N 1
ATOM 5084 C CA . ALA A 1 667 ? -23.722 -8.112 24.619 1.00 81.56 667 ALA A CA 1
ATOM 5085 C C . ALA A 1 667 ? -24.379 -6.748 24.894 1.00 81.56 667 ALA A C 1
ATOM 5087 O O . ALA A 1 667 ? -23.694 -5.753 25.134 1.00 81.56 667 ALA A O 1
ATOM 5088 N N . SER A 1 668 ? -25.713 -6.679 24.922 1.00 84.94 668 SER A N 1
ATOM 5089 C CA . SER A 1 668 ? -26.378 -5.434 25.325 1.00 84.94 668 SER A CA 1
ATOM 5090 C C . SER A 1 668 ? -26.071 -5.096 26.788 1.00 84.94 668 SER A C 1
ATOM 5092 O O . SER A 1 668 ? -26.031 -5.992 27.640 1.00 84.94 668 SER A O 1
ATOM 5094 N N . LEU A 1 669 ? -25.917 -3.804 27.097 1.00 87.06 669 LEU A N 1
ATOM 5095 C CA . LEU A 1 669 ? -25.775 -3.311 28.471 1.00 87.06 669 LEU A CA 1
ATOM 5096 C C . LEU A 1 669 ? -26.996 -3.649 29.352 1.00 87.06 669 LEU A C 1
ATOM 5098 O O . LEU A 1 669 ? -26.896 -3.593 30.566 1.00 87.06 669 LEU A O 1
ATOM 5102 N N . THR A 1 670 ? -28.136 -4.055 28.779 1.00 82.81 670 THR A N 1
ATOM 5103 C CA . THR A 1 670 ? -29.295 -4.550 29.549 1.00 82.81 670 THR A CA 1
ATOM 5104 C C . THR A 1 670 ? -29.067 -5.925 30.193 1.00 82.81 670 THR A C 1
ATOM 5106 O O . THR A 1 670 ? -29.779 -6.293 31.127 1.00 82.81 670 THR A O 1
ATOM 5109 N N . THR A 1 671 ? -28.059 -6.684 29.758 1.00 84.38 671 THR A N 1
ATOM 5110 C CA . THR A 1 671 ? -27.663 -7.952 30.401 1.00 84.38 671 THR A CA 1
ATOM 5111 C C . THR A 1 671 ? -26.708 -7.700 31.584 1.00 84.38 671 THR A C 1
ATOM 5113 O O . THR A 1 671 ? -26.094 -6.633 31.633 1.00 84.38 671 THR A O 1
ATOM 5116 N N . PRO A 1 672 ? -26.560 -8.621 32.559 1.00 83.00 672 PRO A N 1
ATOM 5117 C CA . PRO A 1 672 ? -25.682 -8.411 33.721 1.00 83.00 672 PRO A CA 1
ATOM 5118 C C . PRO A 1 672 ? -24.217 -8.145 33.339 1.00 83.00 672 PRO A C 1
ATOM 5120 O O . PRO A 1 672 ? -23.711 -8.726 32.369 1.00 83.00 672 PRO A O 1
ATOM 5123 N N . LEU A 1 673 ? -23.523 -7.283 34.087 1.00 83.06 673 LEU A N 1
ATOM 5124 C CA . LEU A 1 673 ? -22.104 -6.975 33.855 1.00 83.06 673 LEU A CA 1
ATOM 5125 C C . LEU A 1 673 ? -21.181 -8.145 34.250 1.00 83.06 673 LEU A C 1
ATOM 5127 O O . LEU A 1 673 ? -21.482 -8.904 35.174 1.00 83.06 673 LEU A O 1
ATOM 5131 N N . ARG A 1 674 ? -20.040 -8.303 33.560 1.00 76.81 674 ARG A N 1
ATOM 5132 C CA . ARG A 1 674 ? -19.006 -9.299 33.906 1.00 76.81 674 ARG A CA 1
ATOM 5133 C C . ARG A 1 674 ? -17.858 -8.633 34.683 1.00 76.81 674 ARG A C 1
ATOM 5135 O O . ARG A 1 674 ? -17.547 -7.469 34.422 1.00 76.81 674 ARG A O 1
ATOM 5142 N N . PRO A 1 675 ? -17.171 -9.352 35.596 1.00 78.56 675 PRO A N 1
ATOM 5143 C CA . PRO A 1 675 ? -15.958 -8.844 36.238 1.00 78.56 675 PRO A CA 1
ATOM 5144 C C . PRO A 1 675 ? -14.887 -8.539 35.184 1.00 78.56 675 PRO A C 1
ATOM 5146 O O . PRO A 1 675 ? -14.482 -9.432 34.444 1.00 78.56 675 PRO A O 1
ATOM 5149 N N . SER A 1 676 ? -14.472 -7.280 35.094 1.00 83.88 676 SER A N 1
ATOM 5150 C CA . SER A 1 676 ? -13.567 -6.745 34.070 1.00 83.88 676 SER A CA 1
ATOM 5151 C C . SER A 1 676 ? -12.753 -5.584 34.634 1.00 83.88 676 SER A C 1
ATOM 5153 O O . SER A 1 676 ? -13.185 -4.931 35.587 1.00 83.88 676 SER A O 1
ATOM 5155 N N . ASP A 1 677 ? -11.605 -5.298 34.025 1.00 85.25 677 ASP A N 1
ATOM 5156 C CA . ASP A 1 677 ? -10.811 -4.108 34.336 1.00 85.25 677 ASP A CA 1
ATOM 5157 C C . ASP A 1 677 ? -11.377 -2.866 33.635 1.00 85.25 677 ASP A C 1
ATOM 5159 O O . ASP A 1 677 ? -11.352 -1.782 34.220 1.00 85.25 677 ASP A O 1
ATOM 5163 N N . VAL A 1 678 ? -11.902 -3.028 32.415 1.00 90.38 678 VAL A N 1
ATOM 5164 C CA . VAL A 1 678 ? -12.546 -1.980 31.607 1.00 90.38 678 VAL A CA 1
ATOM 5165 C C . VAL A 1 678 ? -13.927 -2.443 31.142 1.00 90.38 678 VAL A C 1
ATOM 5167 O O . VAL A 1 678 ? -14.060 -3.493 30.515 1.00 90.38 678 VAL A O 1
ATOM 5170 N N . LEU A 1 679 ? -14.943 -1.617 31.378 1.00 92.88 679 LEU A N 1
ATOM 5171 C CA . LEU A 1 679 ? -16.264 -1.718 30.767 1.00 92.88 679 LEU A CA 1
ATOM 5172 C C . LEU A 1 679 ? -16.335 -0.714 29.614 1.00 92.88 679 LEU A C 1
ATOM 5174 O O . LEU A 1 679 ? -16.463 0.489 29.840 1.00 92.88 679 LEU A O 1
ATOM 5178 N N . HIS A 1 680 ? -16.235 -1.207 28.382 1.00 93.50 680 HIS A N 1
ATOM 5179 C CA . HIS A 1 680 ? -16.375 -0.389 27.181 1.00 93.50 680 HIS A CA 1
ATOM 5180 C C . HIS A 1 680 ? -17.841 -0.402 26.727 1.00 93.50 680 HIS A C 1
ATOM 5182 O O . HIS A 1 680 ? -18.386 -1.467 26.451 1.00 93.50 680 HIS A O 1
ATOM 5188 N N . VAL A 1 681 ? -18.496 0.755 26.659 1.00 93.31 681 VAL A N 1
ATOM 5189 C CA . VAL A 1 681 ? -19.902 0.894 26.256 1.00 93.31 681 VAL A CA 1
ATOM 5190 C C . VAL A 1 681 ? -19.981 1.758 25.008 1.00 93.31 681 VAL A C 1
ATOM 5192 O O . VAL A 1 681 ? -19.545 2.907 25.024 1.00 93.31 681 VAL A O 1
ATOM 5195 N N . THR A 1 682 ? -20.575 1.220 23.945 1.00 92.38 682 THR A N 1
ATOM 5196 C CA . THR A 1 682 ? -20.622 1.882 22.637 1.00 92.38 682 THR A CA 1
ATOM 5197 C C . THR A 1 682 ? -21.978 1.739 21.941 1.00 92.38 682 THR A C 1
ATOM 5199 O O . THR A 1 682 ? -22.756 0.825 22.241 1.00 92.38 682 THR A O 1
ATOM 5202 N N . GLY A 1 683 ? -22.271 2.646 21.008 1.00 91.06 683 GLY A N 1
ATOM 5203 C CA . GLY A 1 683 ? -23.434 2.564 20.128 1.00 91.06 683 GLY A CA 1
ATOM 5204 C C . GLY A 1 683 ? -23.587 3.726 19.150 1.00 91.06 683 GLY A C 1
ATOM 5205 O O . GLY A 1 683 ? -22.710 4.578 19.038 1.00 91.06 683 GLY A O 1
ATOM 5206 N N . THR A 1 684 ? -24.698 3.711 18.407 1.00 90.56 684 THR A N 1
ATOM 5207 C CA . THR A 1 684 ? -24.930 4.517 17.189 1.00 90.56 684 THR A CA 1
ATOM 5208 C C . THR A 1 684 ? -26.235 5.322 17.191 1.00 90.56 684 THR A C 1
ATOM 5210 O O . THR A 1 684 ? -26.566 5.948 16.187 1.00 90.56 684 THR A O 1
ATOM 5213 N N . ALA A 1 685 ? -27.003 5.303 18.285 1.00 92.50 685 ALA A N 1
ATOM 5214 C CA . ALA A 1 685 ? -28.216 6.108 18.434 1.00 92.50 685 ALA A CA 1
ATOM 5215 C C . ALA A 1 685 ? -28.469 6.525 19.892 1.00 92.50 685 ALA A C 1
ATOM 5217 O O . ALA A 1 685 ? -28.091 5.814 20.824 1.00 92.50 685 ALA A O 1
ATOM 5218 N N . ALA A 1 686 ? -29.192 7.633 20.086 1.00 94.69 686 ALA A N 1
ATOM 5219 C CA . ALA A 1 686 ? -29.684 8.069 21.396 1.00 94.69 686 ALA A CA 1
ATOM 5220 C C . ALA A 1 686 ? -30.394 6.945 22.177 1.00 94.69 686 ALA A C 1
ATOM 5222 O O . ALA A 1 686 ? -31.135 6.133 21.616 1.00 94.69 686 ALA A O 1
ATOM 5223 N N . PHE A 1 687 ? -30.197 6.936 23.494 1.00 94.62 687 PHE A N 1
ATOM 5224 C CA . PHE A 1 687 ? -30.716 5.922 24.409 1.00 94.62 687 PHE A CA 1
ATOM 5225 C C . PHE A 1 687 ? -31.156 6.528 25.750 1.00 94.62 687 PHE A C 1
ATOM 5227 O O . PHE A 1 687 ? -30.774 7.645 26.097 1.00 94.62 687 PHE A O 1
ATOM 5234 N N . ASN A 1 688 ? -31.913 5.750 26.525 1.00 92.12 688 ASN A N 1
ATOM 5235 C CA . ASN A 1 688 ? -32.244 6.030 27.922 1.00 92.12 688 ASN A CA 1
ATOM 5236 C C . ASN A 1 688 ? -31.715 4.890 28.807 1.00 92.12 688 ASN A C 1
ATOM 5238 O O . ASN A 1 688 ? -31.533 3.770 28.325 1.00 92.12 688 ASN A O 1
ATOM 5242 N N . VAL A 1 689 ? -31.490 5.173 30.090 1.00 88.19 689 VAL A N 1
ATOM 5243 C CA . VAL A 1 689 ? -31.021 4.215 31.104 1.00 88.19 689 VAL A CA 1
ATOM 5244 C C . VAL A 1 689 ? -31.858 4.409 32.367 1.00 88.19 689 VAL A C 1
ATOM 5246 O O . VAL A 1 689 ? -32.149 5.547 32.729 1.00 88.19 689 VAL A O 1
ATOM 5249 N N . ASP A 1 690 ? -32.278 3.319 33.008 1.00 91.56 690 ASP A N 1
ATOM 5250 C CA . ASP A 1 690 ? -33.006 3.352 34.282 1.00 91.56 690 ASP A CA 1
ATOM 5251 C C . ASP A 1 690 ? -32.071 3.530 35.494 1.00 91.56 690 ASP A C 1
ATOM 5253 O O . ASP A 1 690 ? -30.890 3.177 35.439 1.00 91.56 690 ASP A O 1
ATOM 5257 N N . ASP A 1 691 ? -32.605 4.043 36.610 1.00 93.25 691 ASP A N 1
ATOM 5258 C CA . ASP A 1 691 ? -31.851 4.241 37.859 1.00 93.25 691 ASP A CA 1
ATOM 5259 C C . ASP A 1 691 ? -31.146 2.964 38.346 1.00 93.25 691 ASP A C 1
ATOM 5261 O O . ASP A 1 691 ? -30.012 3.037 38.812 1.00 93.25 691 ASP A O 1
ATOM 5265 N N . GLY A 1 692 ? -31.764 1.787 38.191 1.00 92.38 692 GLY A N 1
ATOM 5266 C CA . GLY A 1 692 ? -31.179 0.515 38.627 1.00 92.38 692 GLY A CA 1
ATOM 5267 C C . GLY A 1 692 ? -29.906 0.154 37.858 1.00 92.38 692 GLY A C 1
ATOM 5268 O O . GLY A 1 692 ? -28.951 -0.372 38.436 1.00 92.38 692 GLY A O 1
ATOM 5269 N N . ARG A 1 693 ? -29.845 0.490 36.566 1.00 92.25 693 ARG A N 1
ATOM 5270 C CA . ARG A 1 693 ? -28.629 0.347 35.759 1.00 92.25 693 ARG A CA 1
ATOM 5271 C C . ARG A 1 693 ? -27.585 1.422 36.066 1.00 92.25 693 ARG A C 1
ATOM 5273 O O . ARG A 1 693 ? -26.395 1.109 36.045 1.00 92.25 693 ARG A O 1
ATOM 5280 N N . VAL A 1 694 ? -27.997 2.654 36.385 1.00 95.50 694 VAL A N 1
ATOM 5281 C CA . VAL A 1 694 ? -27.075 3.690 36.897 1.00 95.50 694 VAL A CA 1
ATOM 5282 C C . VAL A 1 694 ? -26.426 3.219 38.204 1.00 95.50 694 VAL A C 1
ATOM 5284 O O . VAL A 1 694 ? -25.210 3.339 38.357 1.00 95.50 694 VAL A O 1
ATOM 5287 N N . ASP A 1 695 ? -27.202 2.610 39.101 1.00 94.75 695 ASP A N 1
ATOM 5288 C CA . ASP A 1 695 ? -26.722 2.068 40.375 1.00 94.75 695 ASP A CA 1
ATOM 5289 C C . ASP A 1 695 ? -25.777 0.862 40.182 1.00 94.75 695 ASP A C 1
ATOM 5291 O O . ASP A 1 695 ? -24.759 0.762 40.874 1.00 94.75 695 ASP A O 1
ATOM 5295 N N . GLU A 1 696 ? -26.027 -0.023 39.204 1.00 93.25 696 GLU A N 1
ATOM 5296 C CA . GLU A 1 696 ? -25.094 -1.117 38.866 1.00 93.25 696 GLU A CA 1
ATOM 5297 C C . GLU A 1 696 ? -23.741 -0.582 38.355 1.00 93.25 696 GLU A C 1
ATOM 5299 O O . GLU A 1 696 ? -22.686 -1.077 38.771 1.00 93.25 696 GLU A O 1
ATOM 5304 N N . LEU A 1 697 ? -23.762 0.447 37.497 1.00 94.94 697 LEU A N 1
ATOM 5305 C CA . LEU A 1 697 ? -22.565 1.099 36.948 1.00 94.94 697 LEU A CA 1
ATOM 5306 C C . LEU A 1 697 ? -21.788 1.871 38.025 1.00 94.94 697 LEU A C 1
ATOM 5308 O O . LEU A 1 697 ? -20.563 1.754 38.105 1.00 94.94 697 LEU A O 1
ATOM 5312 N N . ALA A 1 698 ? -22.487 2.590 38.907 1.00 95.31 698 ALA A N 1
ATOM 5313 C CA . ALA A 1 698 ? -21.890 3.223 40.080 1.00 95.31 698 ALA A CA 1
ATOM 5314 C C . ALA A 1 698 ? -21.233 2.178 41.000 1.00 95.31 698 ALA A C 1
ATOM 5316 O O . ALA A 1 698 ? -20.084 2.347 41.413 1.00 95.31 698 ALA A O 1
ATOM 5317 N N . GLY A 1 699 ? -21.906 1.049 41.243 1.00 91.94 699 GLY A N 1
ATOM 5318 C CA . GLY A 1 699 ? -21.351 -0.078 41.991 1.00 91.94 699 GLY A CA 1
ATOM 5319 C C . GLY A 1 699 ? -20.146 -0.741 41.307 1.00 91.94 699 GLY A C 1
ATOM 5320 O O . GLY A 1 699 ? -19.230 -1.196 41.991 1.00 91.94 699 GLY A O 1
ATOM 5321 N N . TYR A 1 700 ? -20.110 -0.797 39.972 1.00 90.19 700 TYR A N 1
ATOM 5322 C CA . TYR A 1 700 ? -18.956 -1.287 39.206 1.00 90.19 700 TYR A CA 1
ATOM 5323 C C . TYR A 1 700 ? -17.730 -0.379 39.400 1.00 90.19 700 TYR A C 1
ATOM 5325 O O . TYR A 1 700 ? -16.650 -0.877 39.725 1.00 90.19 700 TYR A O 1
ATOM 5333 N N . VAL A 1 701 ? -17.918 0.943 39.324 1.00 91.19 701 VAL A N 1
ATOM 5334 C CA . VAL A 1 701 ? -16.866 1.935 39.615 1.00 91.19 701 VAL A CA 1
ATOM 5335 C C . VAL A 1 701 ? -16.405 1.869 41.076 1.00 91.19 701 VAL A C 1
ATOM 5337 O O . VAL A 1 701 ? -15.205 1.849 41.341 1.00 91.19 701 VAL A O 1
ATOM 5340 N N . GLN A 1 702 ? -17.326 1.745 42.036 1.00 87.31 702 GLN A N 1
ATOM 5341 C CA . GLN A 1 702 ? -16.995 1.605 43.465 1.00 87.31 702 GLN A CA 1
ATOM 5342 C C . GLN A 1 702 ? -16.197 0.328 43.784 1.00 87.31 702 GLN A C 1
ATOM 5344 O O . GLN A 1 702 ? -15.399 0.320 44.720 1.00 87.31 702 GLN A O 1
ATOM 5349 N N . ARG A 1 703 ? -16.356 -0.742 42.991 1.00 85.38 703 ARG A N 1
ATOM 5350 C CA . ARG A 1 703 ? -15.514 -1.955 43.057 1.00 85.38 703 ARG A CA 1
ATOM 5351 C C . ARG A 1 703 ? -14.156 -1.794 42.353 1.00 85.38 703 ARG A C 1
ATOM 5353 O O . ARG A 1 703 ? -13.417 -2.768 42.232 1.00 85.38 703 ARG A O 1
ATOM 5360 N N . GLY A 1 704 ? -13.821 -0.583 41.909 1.00 82.25 704 GLY A N 1
ATOM 5361 C CA . GLY A 1 704 ? -12.561 -0.238 41.260 1.00 82.25 704 GLY A CA 1
ATOM 5362 C C . GLY A 1 704 ? -12.531 -0.482 39.751 1.00 82.25 704 GLY A C 1
ATOM 5363 O O . GLY A 1 704 ? -11.437 -0.472 39.191 1.00 82.25 704 GLY A O 1
ATOM 5364 N N . GLY A 1 705 ? -13.673 -0.728 39.096 1.00 86.50 705 GLY A N 1
ATOM 5365 C CA . GLY A 1 705 ? -13.793 -0.848 37.636 1.00 86.50 705 GLY A CA 1
ATOM 5366 C C . GLY A 1 705 ? -13.705 0.504 36.912 1.00 86.50 705 GLY A C 1
ATOM 5367 O O . GLY A 1 705 ? -14.019 1.538 37.497 1.00 86.50 705 GLY A O 1
ATOM 5368 N N . PHE A 1 706 ? -13.296 0.503 35.639 1.00 93.44 706 PHE A N 1
ATOM 5369 C CA . PHE A 1 706 ? -13.200 1.709 34.801 1.00 93.44 706 PHE A CA 1
ATOM 5370 C C . PHE A 1 706 ? -14.214 1.666 33.654 1.00 93.44 706 PHE A C 1
ATOM 5372 O O . PHE A 1 706 ? -14.346 0.628 33.006 1.00 93.44 706 PHE A O 1
ATOM 5379 N N . ILE A 1 707 ? -14.906 2.774 33.370 1.00 95.62 707 ILE A N 1
ATOM 5380 C CA . ILE A 1 707 ? -15.903 2.846 32.285 1.00 95.62 707 ILE A CA 1
ATOM 5381 C C . ILE A 1 707 ? -15.381 3.699 31.120 1.00 95.62 707 ILE A C 1
ATOM 5383 O O . ILE A 1 707 ? -15.038 4.865 31.295 1.00 95.62 707 ILE A O 1
ATOM 5387 N N . TRP A 1 708 ? -15.389 3.151 29.908 1.00 96.00 708 TRP A N 1
ATOM 5388 C CA . TRP A 1 708 ? -15.146 3.894 28.669 1.00 96.00 708 TRP A CA 1
ATOM 5389 C C . TRP A 1 708 ? -16.457 3.974 27.881 1.00 96.00 708 TRP A C 1
ATOM 5391 O O . TRP A 1 708 ? -16.980 2.954 27.445 1.00 96.00 708 TRP A O 1
ATOM 5401 N N . LEU A 1 709 ? -17.003 5.179 27.726 1.00 96.00 709 LEU A N 1
ATOM 5402 C CA . LEU A 1 709 ? -18.164 5.475 26.887 1.00 96.00 709 LEU A CA 1
ATOM 5403 C C . LEU A 1 709 ? -17.683 5.994 25.520 1.00 96.00 709 LEU A C 1
ATOM 5405 O O . LEU A 1 709 ? -16.901 6.942 25.484 1.00 96.00 709 LEU A O 1
ATOM 5409 N N . GLU A 1 710 ? -18.159 5.417 24.416 1.00 92.88 710 GLU A N 1
ATOM 5410 C CA . GLU A 1 710 ? -17.723 5.754 23.052 1.00 92.88 710 GLU A CA 1
ATOM 5411 C C . GLU A 1 710 ? -18.885 5.844 22.047 1.00 92.88 710 GLU A C 1
ATOM 5413 O O . GLU A 1 710 ? -19.610 4.873 21.820 1.00 92.88 710 GLU A O 1
ATOM 5418 N N . ALA A 1 711 ? -19.008 6.981 21.358 1.00 91.00 711 ALA A N 1
ATOM 5419 C CA . ALA A 1 711 ? -19.971 7.134 20.267 1.00 91.00 711 ALA A CA 1
ATOM 5420 C C . ALA A 1 711 ? -19.436 6.532 18.956 1.00 91.00 711 ALA A C 1
ATOM 5422 O O . ALA A 1 711 ? -18.643 7.162 18.251 1.00 91.00 711 ALA A O 1
ATOM 5423 N N . ALA A 1 712 ? -19.904 5.337 18.592 1.00 88.88 712 ALA A N 1
ATOM 5424 C CA . ALA A 1 712 ? -19.546 4.709 17.323 1.00 88.88 712 ALA A CA 1
ATOM 5425 C C . ALA A 1 712 ? -20.105 5.515 16.142 1.00 88.88 712 ALA A C 1
ATOM 5427 O O . ALA A 1 712 ? -21.244 5.988 16.165 1.00 88.88 712 ALA A O 1
ATOM 5428 N N . GLY A 1 713 ? -19.273 5.738 15.124 1.00 85.62 713 GLY A N 1
ATOM 5429 C CA . GLY A 1 713 ? -19.549 6.707 14.056 1.00 85.62 713 GLY A CA 1
ATOM 5430 C C . GLY A 1 713 ? -19.745 8.170 14.508 1.00 85.62 713 GLY A C 1
ATOM 5431 O O . GLY A 1 713 ? -20.020 9.016 13.661 1.00 85.62 713 GLY A O 1
ATOM 5432 N N . GLY A 1 714 ? -19.607 8.493 15.803 1.00 87.81 714 GLY A N 1
ATOM 5433 C CA . GLY A 1 714 ? -19.760 9.846 16.350 1.00 87.81 714 GLY A CA 1
ATOM 5434 C C . GLY A 1 714 ? -21.198 10.382 16.451 1.00 87.81 714 GLY A C 1
ATOM 5435 O O . GLY A 1 714 ? -21.379 11.598 16.344 1.00 87.81 714 GLY A O 1
ATOM 5436 N N . ASP A 1 715 ? -22.222 9.529 16.633 1.00 89.75 715 ASP A N 1
ATOM 5437 C CA . ASP A 1 715 ? -23.623 9.991 16.733 1.00 89.75 715 ASP A CA 1
ATOM 5438 C C . ASP A 1 715 ? -23.851 10.986 17.887 1.00 89.75 715 ASP A C 1
ATOM 5440 O O . ASP A 1 715 ? -23.600 10.711 19.062 1.00 89.75 715 ASP A O 1
ATOM 5444 N N . GLU A 1 716 ? -24.434 12.140 17.559 1.00 89.31 716 GLU A N 1
ATOM 5445 C CA . GLU A 1 716 ? -24.738 13.175 18.541 1.00 89.31 716 GLU A CA 1
ATOM 5446 C C . GLU A 1 716 ? -25.807 12.770 19.560 1.00 89.31 716 GLU A C 1
ATOM 5448 O O . GLU A 1 716 ? -25.819 13.285 20.683 1.00 89.31 716 GLU A O 1
ATOM 5453 N N . GLY A 1 717 ? -26.756 11.924 19.149 1.00 92.19 717 GLY A N 1
ATOM 5454 C CA . GLY A 1 717 ? -27.792 11.403 20.032 1.00 92.19 717 GLY A CA 1
ATOM 5455 C C . GLY A 1 717 ? -27.170 10.584 21.155 1.00 92.19 717 GLY A C 1
ATOM 5456 O O . GLY A 1 717 ? -27.404 10.866 22.332 1.00 92.19 717 GLY A O 1
ATOM 5457 N N . TRP A 1 718 ? -26.313 9.641 20.773 1.00 94.06 718 TRP A N 1
ATOM 5458 C CA . TRP A 1 718 ? -25.539 8.794 21.665 1.00 94.06 718 TRP A CA 1
ATOM 5459 C C . TRP A 1 718 ? -24.647 9.612 22.605 1.00 94.06 718 TRP A C 1
ATOM 5461 O O . TRP A 1 718 ? -24.725 9.423 23.817 1.00 94.06 718 TRP A O 1
ATOM 5471 N N . VAL A 1 719 ? -23.876 10.585 22.090 1.00 92.69 719 VAL A N 1
ATOM 5472 C CA . VAL A 1 719 ? -23.014 11.454 22.925 1.00 92.69 719 VAL A CA 1
ATOM 5473 C C . VAL A 1 719 ? -23.815 12.190 24.005 1.00 92.69 719 VAL A C 1
ATOM 5475 O O . VAL A 1 719 ? -23.363 12.274 25.148 1.00 92.69 719 VAL A O 1
ATOM 5478 N N . ARG A 1 720 ? -25.014 12.700 23.686 1.00 93.50 720 ARG A N 1
ATOM 5479 C CA . ARG A 1 720 ? -25.879 13.373 24.675 1.00 93.50 720 ARG A CA 1
ATOM 5480 C C . ARG A 1 720 ? -26.397 12.405 25.743 1.00 93.50 720 ARG A C 1
ATOM 5482 O O . ARG A 1 720 ? -26.335 12.735 26.926 1.00 93.50 720 ARG A O 1
ATOM 5489 N N . SER A 1 721 ? -26.853 11.216 25.348 1.00 95.88 721 SER A N 1
ATOM 5490 C CA . SER A 1 721 ? -27.295 10.174 26.286 1.00 95.88 721 SER A CA 1
ATOM 5491 C C . SER A 1 721 ? -26.156 9.667 27.182 1.00 95.88 721 SER A C 1
ATOM 5493 O O . SER A 1 721 ? -26.354 9.467 28.380 1.00 95.88 721 SER A O 1
ATOM 5495 N N . ALA A 1 722 ? -24.948 9.512 26.637 1.00 95.62 722 ALA A N 1
ATOM 5496 C CA . ALA A 1 722 ? -23.771 9.058 27.372 1.00 95.62 722 ALA A CA 1
ATOM 5497 C C . ALA A 1 722 ? -23.219 10.113 28.342 1.00 95.62 722 ALA A C 1
ATOM 5499 O O . ALA A 1 722 ? -22.794 9.762 29.442 1.00 95.62 722 ALA A O 1
ATOM 5500 N N . ALA A 1 723 ? -23.290 11.400 27.985 1.00 94.81 723 ALA A N 1
ATOM 5501 C CA . ALA A 1 723 ? -23.004 12.490 28.915 1.00 94.81 723 ALA A CA 1
ATOM 5502 C C . ALA A 1 723 ? -23.968 12.463 30.115 1.00 94.81 723 ALA A C 1
ATOM 5504 O O . ALA A 1 723 ? -23.513 12.422 31.254 1.00 94.81 723 ALA A O 1
ATOM 5505 N N . ALA A 1 724 ? -25.281 12.370 29.871 1.00 95.19 724 ALA A N 1
ATOM 5506 C CA . ALA A 1 724 ? -26.277 12.283 30.942 1.00 95.19 724 ALA A CA 1
ATOM 5507 C C . ALA A 1 724 ? -26.096 11.035 31.832 1.00 95.19 724 ALA A C 1
ATOM 5509 O O . ALA A 1 724 ? -26.265 11.113 33.049 1.00 95.19 724 ALA A O 1
ATOM 5510 N N . LEU A 1 725 ? -25.699 9.896 31.250 1.00 96.31 725 LEU A N 1
ATOM 5511 C CA . LEU A 1 725 ? -25.348 8.684 31.998 1.00 96.31 725 LEU A CA 1
ATOM 5512 C C . LEU A 1 725 ? -24.117 8.895 32.898 1.00 96.31 725 LEU A C 1
ATOM 5514 O O . LEU A 1 725 ? -24.133 8.490 34.060 1.00 96.31 725 LEU A O 1
ATOM 5518 N N . MET A 1 726 ? -23.067 9.541 32.383 1.00 96.75 726 MET A N 1
ATOM 5519 C CA . MET A 1 726 ? -21.865 9.877 33.154 1.00 96.75 726 MET A CA 1
ATOM 5520 C C . MET A 1 726 ? -22.187 10.837 34.309 1.00 96.75 726 MET A C 1
ATOM 5522 O O . MET A 1 726 ? -21.759 10.587 35.436 1.00 96.75 726 MET A O 1
ATOM 5526 N N . ASP A 1 727 ? -22.991 11.872 34.060 1.00 96.38 727 ASP A N 1
ATOM 5527 C CA . ASP A 1 727 ? -23.419 12.846 35.072 1.00 96.38 727 ASP A CA 1
ATOM 5528 C C . ASP A 1 727 ? -24.274 12.164 36.179 1.00 96.38 727 ASP A C 1
ATOM 5530 O O . ASP A 1 727 ? -24.116 12.441 37.376 1.00 96.38 727 ASP A O 1
ATOM 5534 N N . ALA A 1 728 ? -25.114 11.183 35.816 1.00 96.94 728 ALA A N 1
ATOM 5535 C CA . ALA A 1 728 ? -25.897 10.384 36.765 1.00 96.94 728 ALA A CA 1
ATOM 5536 C C . ALA A 1 728 ? -25.026 9.434 37.617 1.00 96.94 728 ALA A C 1
ATOM 5538 O O . ALA A 1 728 ? -25.176 9.389 38.841 1.00 96.94 728 ALA A O 1
ATOM 5539 N N . VAL A 1 729 ? -24.066 8.725 37.006 1.00 97.19 729 VAL A N 1
ATOM 5540 C CA . VAL A 1 729 ? -23.100 7.877 37.736 1.00 97.19 729 VAL A CA 1
ATOM 5541 C C . VAL A 1 729 ? -22.216 8.724 38.660 1.00 97.19 729 VAL A C 1
ATOM 5543 O O . VAL A 1 729 ? -22.025 8.352 39.819 1.00 97.19 729 VAL A O 1
ATOM 5546 N N . SER A 1 730 ? -21.750 9.894 38.203 1.00 97.19 730 SER A N 1
ATOM 5547 C CA . SER A 1 730 ? -20.995 10.864 39.013 1.00 97.19 730 SER A CA 1
ATOM 5548 C C . SER A 1 730 ? -21.743 11.241 40.291 1.00 97.19 730 SER A C 1
ATOM 5550 O O . SER A 1 730 ? -21.169 11.230 41.383 1.00 97.19 730 SER A O 1
ATOM 5552 N N . THR A 1 731 ? -23.046 11.505 40.155 1.00 96.56 731 THR A N 1
ATOM 5553 C CA . THR A 1 731 ? -23.945 11.844 41.264 1.00 96.56 731 THR A CA 1
ATOM 5554 C C . THR A 1 731 ? -24.059 10.700 42.279 1.00 96.56 731 THR A C 1
ATOM 5556 O O . THR A 1 731 ? -24.072 10.952 43.483 1.00 96.56 731 THR A O 1
ATOM 5559 N N . ARG A 1 732 ? -24.093 9.438 41.826 1.00 96.81 732 ARG A N 1
ATOM 5560 C CA . ARG A 1 732 ? -24.170 8.258 42.711 1.00 96.81 732 ARG A CA 1
ATOM 5561 C C . ARG A 1 732 ? -22.859 7.921 43.426 1.00 96.81 732 ARG A C 1
ATOM 5563 O O . ARG A 1 732 ? -22.908 7.393 44.534 1.00 96.81 732 ARG A O 1
ATOM 5570 N N . ILE A 1 733 ? -21.700 8.204 42.826 1.00 95.62 733 ILE A N 1
ATOM 5571 C CA . ILE A 1 733 ? -20.390 7.911 43.444 1.00 95.62 733 ILE A CA 1
ATOM 5572 C C . ILE A 1 733 ? -19.784 9.094 44.215 1.00 95.62 733 ILE A C 1
ATOM 5574 O O . ILE A 1 733 ? -18.782 8.909 44.905 1.00 95.62 733 ILE A O 1
ATOM 5578 N N . GLY A 1 734 ? -20.349 10.301 44.100 1.00 94.38 734 GLY A N 1
ATOM 5579 C CA . GLY A 1 734 ? -19.735 11.519 44.640 1.00 94.38 734 GLY A CA 1
ATOM 5580 C C . GLY A 1 734 ? -18.399 11.828 43.957 1.00 94.38 734 GLY A C 1
ATOM 5581 O O . GLY A 1 734 ? -17.378 11.975 44.635 1.00 94.38 734 GLY A O 1
ATOM 5582 N N . GLY A 1 735 ? -18.410 11.818 42.621 1.00 93.88 735 GLY A N 1
ATOM 5583 C CA . GLY A 1 735 ? -17.295 12.206 41.750 1.00 93.88 735 GLY A CA 1
ATOM 5584 C C . GLY A 1 735 ? -17.561 13.530 41.026 1.00 93.88 735 GLY A C 1
ATOM 5585 O O . GLY A 1 735 ? -18.607 14.153 41.224 1.00 93.88 735 GLY A O 1
ATOM 5586 N N . GLU A 1 736 ? -16.624 13.939 40.174 1.00 95.31 736 GLU A N 1
ATOM 5587 C CA . GLU A 1 736 ? -16.684 15.189 39.408 1.00 95.31 736 GLU A CA 1
ATOM 5588 C C . GLU A 1 736 ? -16.460 14.923 37.910 1.00 95.31 736 GLU A C 1
ATOM 5590 O O . GLU A 1 736 ? -15.491 14.264 37.533 1.00 95.31 736 GLU A O 1
ATOM 5595 N N . VAL A 1 737 ? -17.341 15.439 37.047 1.00 94.56 737 VAL A N 1
ATOM 5596 C CA . VAL A 1 737 ? -17.194 15.344 35.585 1.00 94.56 737 VAL A CA 1
ATOM 5597 C C . VAL A 1 737 ? -16.473 16.582 35.059 1.00 94.56 737 VAL A C 1
ATOM 5599 O O . VAL A 1 737 ? -16.942 17.703 35.260 1.00 94.56 737 VAL A O 1
ATOM 5602 N N . ARG A 1 738 ? -15.360 16.385 34.346 1.00 90.31 738 ARG A N 1
ATOM 5603 C CA . ARG A 1 738 ? -14.514 17.458 33.800 1.00 90.31 738 ARG A CA 1
ATOM 5604 C C . ARG A 1 738 ? -14.279 17.313 32.292 1.00 90.31 738 ARG A C 1
ATOM 5606 O O . ARG A 1 738 ? -14.333 16.196 31.773 1.00 90.31 738 ARG A O 1
ATOM 5613 N N . PRO A 1 739 ? -14.018 18.415 31.563 1.00 87.56 739 PRO A N 1
ATOM 5614 C CA . PRO A 1 739 ? -13.457 18.345 30.216 1.00 87.56 739 PRO A CA 1
ATOM 5615 C C . PRO A 1 739 ? -12.013 17.820 30.255 1.00 87.56 739 PRO A C 1
ATOM 5617 O O . PRO A 1 739 ? -11.285 18.044 31.221 1.00 87.56 739 PRO A O 1
ATOM 5620 N N . VAL A 1 740 ? -11.578 17.148 29.187 1.00 82.44 740 VAL A N 1
ATOM 5621 C CA . VAL A 1 740 ? -10.174 16.731 29.039 1.00 82.44 740 VAL A CA 1
ATOM 5622 C C . VAL A 1 740 ? -9.348 17.884 28.474 1.00 82.44 740 VAL A C 1
ATOM 5624 O O . VAL A 1 740 ? -9.284 18.081 27.260 1.00 82.44 740 VAL A O 1
ATOM 5627 N N . GLU A 1 741 ? -8.714 18.641 29.366 1.00 75.62 741 GLU A N 1
ATOM 5628 C CA . GLU A 1 741 ? -7.835 19.757 29.003 1.00 75.62 741 GLU A CA 1
ATOM 5629 C C . GLU A 1 741 ? -6.530 19.305 28.325 1.00 75.62 741 GLU A C 1
ATOM 5631 O O . GLU A 1 741 ? -6.103 18.153 28.432 1.00 75.62 741 GLU A O 1
ATOM 5636 N N . ARG A 1 742 ? -5.882 20.222 27.591 1.00 68.31 742 ARG A N 1
ATOM 5637 C CA . ARG A 1 742 ? -4.708 19.923 26.740 1.00 68.31 742 ARG A CA 1
ATOM 5638 C C . ARG A 1 742 ? -3.509 19.339 27.497 1.00 68.31 742 ARG A C 1
ATOM 5640 O O . ARG A 1 742 ? -2.720 18.609 26.900 1.00 68.31 742 ARG A O 1
ATOM 5647 N N . ASP A 1 743 ? -3.360 19.684 28.769 1.00 65.69 743 ASP A N 1
ATOM 5648 C CA . ASP A 1 743 ? -2.305 19.226 29.674 1.00 65.69 743 ASP A CA 1
ATOM 5649 C C . ASP A 1 743 ? -2.658 17.919 30.413 1.00 65.69 743 ASP A C 1
ATOM 5651 O O . ASP A 1 743 ? -1.782 17.305 31.027 1.00 65.69 743 ASP A O 1
ATOM 5655 N N . HIS A 1 744 ? -3.902 17.436 30.299 1.00 74.38 744 HIS A N 1
ATOM 5656 C CA . HIS A 1 744 ? -4.325 16.162 30.874 1.00 74.38 744 HIS A CA 1
ATOM 5657 C C . HIS A 1 744 ? -3.517 14.989 30.296 1.00 74.38 744 HIS A C 1
ATOM 5659 O O . HIS A 1 744 ? -3.236 14.924 29.096 1.00 74.38 744 HIS A O 1
ATOM 5665 N N . VAL A 1 745 ? -3.201 14.006 31.145 1.00 69.75 745 VAL A N 1
ATOM 5666 C CA . VAL A 1 745 ? -2.285 12.881 30.867 1.00 69.75 745 VAL A CA 1
ATOM 5667 C C . VAL A 1 745 ? -2.592 12.098 29.576 1.00 69.75 745 VAL A C 1
ATOM 5669 O O . VAL A 1 745 ? -1.674 11.633 28.902 1.00 69.75 745 VAL A O 1
ATOM 5672 N N . LEU A 1 746 ? -3.869 12.006 29.189 1.00 73.56 746 LEU A N 1
ATOM 5673 C CA . LEU A 1 746 ? -4.318 11.354 27.948 1.00 73.56 746 LEU A CA 1
ATOM 5674 C C . LEU A 1 746 ? -3.900 12.117 26.672 1.00 73.56 746 LEU A C 1
ATOM 5676 O O . LEU A 1 746 ? -3.592 11.490 25.656 1.00 73.56 746 LEU A O 1
ATOM 5680 N N . LEU A 1 747 ? -3.878 13.454 26.725 1.00 71.38 747 LEU A N 1
ATOM 5681 C CA . LEU A 1 747 ? -3.557 14.332 25.593 1.00 71.38 747 LEU A CA 1
ATOM 5682 C C . LEU A 1 747 ? -2.085 14.752 25.576 1.00 71.38 747 LEU A C 1
ATOM 5684 O O . LEU A 1 747 ? -1.442 14.680 24.531 1.00 71.38 747 LEU A O 1
ATOM 5688 N N . ALA A 1 748 ? -1.538 15.140 26.730 1.00 60.25 748 ALA A N 1
ATOM 5689 C CA . ALA A 1 748 ? -0.237 15.800 26.840 1.00 60.25 748 ALA A CA 1
ATOM 5690 C C . ALA A 1 748 ? 0.988 14.914 26.544 1.00 60.25 748 ALA A C 1
ATOM 5692 O O . ALA A 1 748 ? 2.109 15.421 26.515 1.00 60.25 748 ALA A O 1
ATOM 5693 N N . GLY A 1 749 ? 0.811 13.596 26.389 1.00 50.72 749 GLY A N 1
ATOM 5694 C CA . GLY A 1 749 ? 1.908 12.650 26.134 1.00 50.72 749 GLY A CA 1
ATOM 5695 C C . GLY A 1 749 ? 2.891 12.470 27.292 1.00 50.72 749 GLY A C 1
ATOM 5696 O O . GLY A 1 749 ? 4.006 12.000 27.096 1.00 50.72 749 GLY A O 1
ATOM 5697 N N . ARG A 1 750 ? 2.497 12.842 28.515 1.00 51.78 750 ARG A N 1
ATOM 5698 C CA . ARG A 1 750 ? 3.343 12.754 29.717 1.00 51.78 750 ARG A CA 1
ATOM 5699 C C . ARG A 1 750 ? 2.922 11.599 30.622 1.00 51.78 750 ARG A C 1
ATOM 5701 O O . ARG A 1 750 ? 2.675 11.790 31.810 1.00 51.78 750 ARG A O 1
ATOM 5708 N N . LEU A 1 751 ? 2.850 10.394 30.054 1.00 47.50 751 LEU A N 1
ATOM 5709 C CA . LEU A 1 751 ? 2.761 9.155 30.829 1.00 47.50 751 LEU A CA 1
ATOM 5710 C C . LEU A 1 751 ? 4.170 8.673 31.196 1.00 47.50 751 LEU A C 1
ATOM 5712 O O . LEU A 1 751 ? 4.951 8.356 30.297 1.00 47.50 751 LEU A O 1
ATOM 5716 N N . PRO A 1 752 ? 4.517 8.564 32.492 1.00 38.41 752 PRO A N 1
ATOM 5717 C CA . PRO A 1 752 ? 5.776 7.954 32.892 1.00 38.41 752 PRO A CA 1
ATOM 5718 C C . PRO A 1 752 ? 5.791 6.477 32.470 1.00 38.41 752 PRO A C 1
ATOM 5720 O O . PRO A 1 752 ? 5.044 5.676 33.031 1.00 38.41 752 PRO A O 1
ATOM 5723 N N . GLY A 1 753 ? 6.660 6.109 31.520 1.00 40.16 753 GLY A N 1
ATOM 5724 C CA . GLY A 1 753 ? 6.926 4.706 31.155 1.00 40.16 753 GLY A CA 1
ATOM 5725 C C . GLY A 1 753 ? 6.675 4.289 29.702 1.00 40.16 753 GLY A C 1
ATOM 5726 O O . GLY A 1 753 ? 6.777 3.099 29.416 1.00 40.16 753 GLY A O 1
ATOM 5727 N N . LEU A 1 754 ? 6.371 5.218 28.791 1.00 37.53 754 LEU A N 1
ATOM 5728 C CA . LEU A 1 754 ? 6.304 4.944 27.349 1.00 37.53 754 LEU A CA 1
ATOM 5729 C C . LEU A 1 754 ? 7.609 5.332 26.637 1.00 37.53 754 LEU A C 1
ATOM 5731 O O . LEU A 1 754 ? 8.138 6.423 26.841 1.00 37.53 754 LEU A O 1
ATOM 5735 N N . ALA A 1 755 ? 8.100 4.452 25.761 1.00 33.38 755 ALA A N 1
ATOM 5736 C CA . ALA A 1 755 ? 9.216 4.757 24.870 1.00 33.38 755 ALA A CA 1
ATOM 5737 C C . ALA A 1 755 ? 8.767 5.669 23.718 1.00 33.38 755 ALA A C 1
ATOM 5739 O O . ALA A 1 755 ? 7.665 5.523 23.193 1.00 33.38 755 ALA A O 1
ATOM 5740 N N . GLY A 1 756 ? 9.656 6.561 23.274 1.00 40.22 756 GLY A N 1
ATOM 5741 C CA . GLY A 1 756 ? 9.434 7.374 22.074 1.00 40.22 756 GLY A CA 1
ATOM 5742 C C . GLY A 1 756 ? 8.421 8.514 22.226 1.00 40.22 756 GLY A C 1
ATOM 5743 O O . GLY A 1 756 ? 7.932 9.013 21.211 1.00 40.22 756 GLY A O 1
ATOM 5744 N N . GLU A 1 757 ? 8.099 8.938 23.454 1.00 45.53 757 GLU A N 1
ATOM 5745 C CA . GLU A 1 757 ? 7.343 10.180 23.659 1.00 45.53 757 GLU A CA 1
ATOM 5746 C C . GLU A 1 757 ? 8.176 11.413 23.222 1.00 45.53 757 GLU A C 1
ATOM 5748 O O . GLU A 1 757 ? 9.402 11.425 23.381 1.00 45.53 757 GLU A O 1
ATOM 5753 N N . PRO A 1 758 ? 7.540 12.463 22.666 1.00 38.91 758 PRO A N 1
ATOM 5754 C CA . PRO A 1 758 ? 8.210 13.675 22.198 1.00 38.91 758 PRO A CA 1
ATOM 5755 C C . PRO A 1 758 ? 9.066 14.407 23.242 1.00 38.91 758 PRO A C 1
ATOM 5757 O O . PRO A 1 758 ? 8.555 15.073 24.141 1.00 38.91 758 PRO A O 1
ATOM 5760 N N . THR A 1 759 ? 10.386 14.399 23.047 1.00 43.03 759 THR A N 1
ATOM 5761 C CA . THR A 1 759 ? 11.318 15.313 23.736 1.00 43.03 759 THR A CA 1
ATOM 5762 C C . THR A 1 759 ? 11.404 16.693 23.073 1.00 43.03 759 THR A C 1
ATOM 5764 O O . THR A 1 759 ? 12.059 17.587 23.605 1.00 43.03 759 THR A O 1
ATOM 5767 N N . THR A 1 760 ? 10.747 16.888 21.923 1.00 47.75 760 THR A N 1
ATOM 5768 C CA . THR A 1 760 ? 10.743 18.137 21.149 1.00 47.75 760 THR A CA 1
ATOM 5769 C C . THR A 1 760 ? 9.324 18.605 20.830 1.00 47.75 760 THR A C 1
ATOM 5771 O O . THR A 1 760 ? 8.404 17.810 20.639 1.00 47.75 760 THR A O 1
ATOM 5774 N N . GLU A 1 761 ? 9.158 19.923 20.733 1.00 44.00 761 GLU A N 1
ATOM 5775 C CA . GLU A 1 761 ? 7.871 20.591 20.506 1.00 44.00 761 GLU A CA 1
ATOM 5776 C C . GLU A 1 761 ? 7.219 20.173 19.173 1.00 44.00 761 GLU A C 1
ATOM 5778 O O . GLU A 1 761 ? 6.038 19.836 19.139 1.00 44.00 761 GLU A O 1
ATOM 5783 N N . ALA A 1 762 ? 8.012 20.041 18.103 1.00 36.03 762 ALA A N 1
ATOM 5784 C CA . ALA A 1 762 ? 7.547 19.561 16.797 1.00 36.03 762 ALA A CA 1
ATOM 5785 C C . ALA A 1 762 ? 7.023 18.108 16.828 1.00 36.03 762 ALA A C 1
ATOM 5787 O O . ALA A 1 762 ? 6.056 17.774 16.144 1.00 36.03 762 ALA A O 1
ATOM 5788 N N . ALA A 1 763 ? 7.623 17.231 17.641 1.00 43.19 763 ALA A N 1
ATOM 5789 C CA . ALA A 1 763 ? 7.122 15.868 17.807 1.00 43.19 763 ALA A CA 1
ATOM 5790 C C . ALA A 1 763 ? 5.860 15.826 18.696 1.00 43.19 763 ALA A C 1
ATOM 5792 O O . ALA A 1 763 ? 5.003 14.965 18.496 1.00 43.19 763 ALA A O 1
ATOM 5793 N N . ALA A 1 764 ? 5.688 16.777 19.622 1.00 49.81 764 ALA A N 1
ATOM 5794 C CA . ALA A 1 764 ? 4.451 16.933 20.391 1.00 49.81 764 ALA A CA 1
ATOM 5795 C C . ALA A 1 764 ? 3.295 17.438 19.505 1.00 49.81 764 ALA A C 1
ATOM 5797 O O . ALA A 1 764 ? 2.178 16.930 19.600 1.00 49.81 764 ALA A O 1
ATOM 5798 N N . GLU A 1 765 ? 3.574 18.356 18.575 1.00 48.78 765 GLU A N 1
ATOM 5799 C CA . GLU A 1 765 ? 2.623 18.795 17.547 1.00 48.78 765 GLU A CA 1
ATOM 5800 C C . GLU A 1 765 ? 2.249 17.660 16.569 1.00 48.78 765 GLU A C 1
ATOM 5802 O O . GLU A 1 765 ? 1.099 17.566 16.122 1.00 48.78 765 GLU A O 1
ATOM 5807 N N . ALA A 1 766 ? 3.184 16.753 16.262 1.00 44.44 766 ALA A N 1
ATOM 5808 C CA . ALA A 1 766 ? 2.901 15.529 15.508 1.00 44.44 766 ALA A CA 1
ATOM 5809 C C . ALA A 1 766 ? 2.022 14.531 16.292 1.00 44.44 766 ALA A C 1
ATOM 5811 O O . ALA A 1 766 ? 1.171 13.873 15.697 1.00 44.44 766 ALA A O 1
ATOM 5812 N N . ALA A 1 767 ? 2.180 14.453 17.618 1.00 50.88 767 ALA A N 1
ATOM 5813 C CA . ALA A 1 767 ? 1.421 13.559 18.499 1.00 50.88 767 ALA A CA 1
ATOM 5814 C C . ALA A 1 767 ? 0.032 14.090 18.924 1.00 50.88 767 ALA A C 1
ATOM 5816 O O . ALA A 1 767 ? -0.701 13.389 19.626 1.00 50.88 767 ALA A O 1
ATOM 5817 N N . ALA A 1 768 ? -0.340 15.312 18.529 1.00 64.56 768 ALA A N 1
ATOM 5818 C CA . ALA A 1 768 ? -1.632 15.911 18.854 1.00 64.56 768 ALA A CA 1
ATOM 5819 C C . ALA A 1 768 ? -2.812 15.180 18.177 1.00 64.56 768 ALA A C 1
ATOM 5821 O O . ALA A 1 768 ? -2.706 14.724 17.037 1.00 64.56 768 ALA A O 1
ATOM 5822 N N . LEU A 1 769 ? -3.977 15.131 18.841 1.00 73.75 769 LEU A N 1
ATOM 5823 C CA . LEU A 1 769 ? -5.218 14.620 18.241 1.00 73.75 769 LEU A CA 1
ATOM 5824 C C . LEU A 1 769 ? -5.692 15.532 17.103 1.00 73.75 769 LEU A C 1
ATOM 5826 O O . LEU A 1 769 ? -6.374 16.535 17.323 1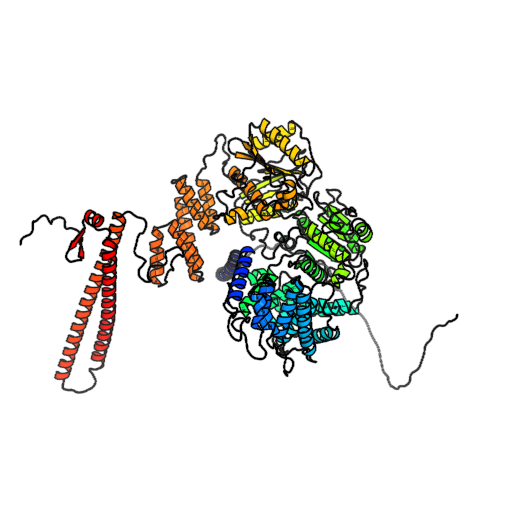.00 73.75 769 LEU A O 1
ATOM 5830 N N . ARG A 1 770 ? -5.348 15.157 15.872 1.00 76.81 770 ARG A N 1
ATOM 5831 C CA . ARG A 1 770 ? -5.796 15.824 14.646 1.00 76.81 770 ARG A CA 1
ATOM 5832 C C . ARG A 1 770 ? -7.158 15.248 14.234 1.00 76.81 770 ARG A C 1
ATOM 5834 O O . ARG A 1 770 ? -7.214 14.053 13.954 1.00 76.81 770 ARG A O 1
ATOM 5841 N N . PRO A 1 771 ? -8.256 16.026 14.216 1.00 80.25 771 PRO A N 1
ATOM 5842 C CA . PRO A 1 771 ? -9.532 15.566 13.668 1.00 80.25 771 PRO A CA 1
ATOM 5843 C C . PRO A 1 771 ? -9.422 15.284 12.160 1.00 80.25 771 PRO A C 1
ATOM 5845 O O . PRO A 1 771 ? -8.761 16.036 11.447 1.00 80.25 771 PRO A O 1
ATOM 5848 N N . ASN A 1 772 ? -10.106 14.243 11.671 1.00 81.31 772 ASN A N 1
ATOM 5849 C CA . ASN A 1 772 ? -10.259 13.988 10.233 1.00 81.31 772 ASN A CA 1
ATOM 5850 C C . ASN A 1 772 ? -11.132 15.079 9.574 1.00 81.31 772 ASN A C 1
ATOM 5852 O O . ASN A 1 772 ? -11.726 15.916 10.268 1.00 81.31 772 ASN A O 1
ATOM 5856 N N . ARG A 1 773 ? -11.278 15.069 8.240 1.00 82.75 773 ARG A N 1
ATOM 5857 C CA . ARG A 1 773 ? -12.074 16.100 7.534 1.00 82.75 773 ARG A CA 1
ATOM 5858 C C . ARG A 1 773 ? -13.513 16.288 8.053 1.00 82.75 773 ARG A C 1
ATOM 5860 O O . ARG A 1 773 ? -14.020 17.408 8.040 1.00 82.75 773 ARG A O 1
ATOM 5867 N N . TRP A 1 774 ? -14.157 15.241 8.573 1.00 84.88 774 TRP A N 1
ATOM 5868 C CA . TRP A 1 774 ? -15.501 15.331 9.163 1.00 84.88 774 TRP A CA 1
ATOM 5869 C C . TRP A 1 774 ? -15.474 15.809 10.622 1.00 84.88 774 TRP A C 1
ATOM 5871 O O . TRP A 1 774 ? -16.325 16.602 11.026 1.00 84.88 774 TRP A O 1
ATOM 5881 N N . GLY A 1 775 ? -14.450 15.426 11.389 1.00 84.12 775 GLY A N 1
ATOM 5882 C CA . GLY A 1 775 ? -14.154 15.963 12.715 1.00 84.12 775 GLY A CA 1
ATOM 5883 C C . GLY A 1 775 ? -13.878 17.470 12.678 1.00 84.12 775 GLY A C 1
ATOM 5884 O O . GLY A 1 775 ? -14.380 18.199 13.529 1.00 84.12 775 GLY A O 1
ATOM 5885 N N . LEU A 1 776 ? -13.174 17.968 11.654 1.00 83.19 776 LEU A N 1
ATOM 5886 C CA . LEU A 1 776 ? -12.948 19.404 11.437 1.00 83.19 776 LEU A CA 1
ATOM 5887 C C . LEU A 1 776 ? -14.269 20.166 11.239 1.00 83.19 776 LEU A C 1
ATOM 5889 O O . LEU A 1 776 ? -14.515 21.164 11.922 1.00 83.19 776 LEU A O 1
ATOM 5893 N N . VAL A 1 777 ? -15.153 19.663 10.367 1.00 83.81 777 VAL A N 1
ATOM 5894 C CA . VAL A 1 777 ? -16.499 20.231 10.151 1.00 83.81 777 VAL A CA 1
ATOM 5895 C C . VAL A 1 777 ? -17.344 20.174 11.430 1.00 83.81 777 VAL A C 1
ATOM 5897 O O . VAL A 1 777 ? -18.066 21.127 11.737 1.00 83.81 777 VAL A O 1
ATOM 5900 N N . ARG A 1 778 ? -17.234 19.083 12.201 1.00 82.25 778 ARG A N 1
ATOM 5901 C CA . ARG A 1 778 ? -17.968 18.882 13.457 1.00 82.25 778 ARG A CA 1
ATOM 5902 C C . ARG A 1 778 ? -17.507 19.822 14.574 1.00 82.25 778 ARG A C 1
ATOM 5904 O O . ARG A 1 778 ? -18.353 20.377 15.270 1.00 82.25 778 ARG A O 1
ATOM 5911 N N . LEU A 1 779 ? -16.197 19.999 14.744 1.00 79.44 779 LEU A N 1
ATOM 5912 C CA . LEU A 1 779 ? -15.605 20.798 15.823 1.00 79.44 779 LEU A CA 1
ATOM 5913 C C . LEU A 1 779 ? -15.563 22.300 15.520 1.00 79.44 779 LEU A C 1
ATOM 5915 O O . LEU A 1 779 ? -15.510 23.097 16.454 1.00 79.44 779 LEU A O 1
ATOM 5919 N N . ARG A 1 780 ? -15.568 22.705 14.240 1.00 77.31 780 ARG A N 1
ATOM 5920 C CA . ARG A 1 780 ? -15.491 24.117 13.803 1.00 77.31 780 ARG A CA 1
ATOM 5921 C C . ARG A 1 780 ? -14.306 24.896 14.411 1.00 77.31 780 ARG A C 1
ATOM 5923 O O . ARG A 1 780 ? -14.412 26.092 14.660 1.00 77.31 780 ARG A O 1
ATOM 5930 N N . GLY A 1 781 ? -13.189 24.210 14.665 1.00 60.56 781 GLY A N 1
ATOM 5931 C CA . GLY A 1 781 ? -11.991 24.767 15.311 1.00 60.56 781 GLY A CA 1
ATOM 5932 C C . GLY A 1 781 ? -11.969 24.697 16.846 1.00 60.56 781 GLY A C 1
ATOM 5933 O O . GLY A 1 781 ? -10.965 25.074 17.446 1.00 60.56 781 GLY A O 1
ATOM 5934 N N . GLY A 1 782 ? -13.029 24.202 17.492 1.00 61.06 782 GLY A N 1
ATOM 5935 C CA . GLY A 1 782 ? -13.038 23.915 18.929 1.00 61.06 782 GLY A CA 1
ATOM 5936 C C . GLY A 1 782 ? -12.202 22.686 19.310 1.00 61.06 782 GLY A C 1
ATOM 5937 O O . GLY A 1 782 ? -11.915 21.825 18.477 1.00 61.06 782 GLY A O 1
ATOM 5938 N N . ALA A 1 783 ? -11.831 22.584 20.589 1.00 57.47 783 ALA A N 1
ATOM 5939 C CA . ALA A 1 783 ? -11.222 21.370 21.133 1.00 57.47 783 ALA A CA 1
ATOM 5940 C C . ALA A 1 783 ? -12.247 20.212 21.189 1.00 57.47 783 ALA A C 1
ATOM 5942 O O . ALA A 1 783 ? -13.445 20.473 21.342 1.00 57.47 783 ALA A O 1
ATOM 5943 N N . PRO A 1 784 ? -11.822 18.937 21.088 1.00 60.56 784 PRO A N 1
ATOM 5944 C CA . PRO A 1 784 ? -12.746 17.810 21.164 1.00 60.56 784 PRO A CA 1
ATOM 5945 C C . PRO A 1 784 ? -13.334 17.676 22.579 1.00 60.56 784 PRO A C 1
ATOM 5947 O O . PRO A 1 784 ? -12.561 17.589 23.533 1.00 60.56 784 PRO A O 1
ATOM 5950 N N . PRO A 1 785 ? -14.669 17.616 22.752 1.00 69.94 785 PRO A N 1
ATOM 5951 C CA . PRO A 1 785 ? -15.311 17.625 24.068 1.00 69.94 785 PRO A CA 1
ATOM 5952 C C . PRO A 1 785 ? -15.300 16.235 24.729 1.00 69.94 785 PRO A C 1
ATOM 5954 O O . PRO A 1 785 ? -16.345 15.704 25.108 1.00 69.94 785 PRO A O 1
ATOM 5957 N N . MET A 1 786 ? -14.116 15.628 24.850 1.00 88.69 786 MET A N 1
ATOM 5958 C CA . MET A 1 786 ? -13.922 14.463 25.712 1.00 88.69 786 MET A CA 1
ATOM 5959 C C . MET A 1 786 ? -14.157 14.861 27.169 1.00 88.69 786 MET A C 1
ATOM 5961 O O . MET A 1 786 ? -13.809 15.973 27.576 1.00 88.69 786 MET A O 1
ATOM 5965 N N . ARG A 1 787 ? -14.720 13.941 27.956 1.00 92.50 787 ARG A N 1
ATOM 5966 C CA . ARG A 1 787 ? -14.923 14.134 29.397 1.00 92.50 787 ARG A CA 1
ATOM 5967 C C . ARG A 1 787 ? -14.268 13.024 30.203 1.00 92.50 787 ARG A C 1
ATOM 5969 O O . ARG A 1 787 ? -14.293 11.865 29.787 1.00 92.50 787 ARG A O 1
ATOM 5976 N N . THR A 1 788 ? -13.748 13.377 31.369 1.00 92.88 788 THR A N 1
ATOM 5977 C CA . THR A 1 788 ? -13.379 12.450 32.440 1.00 92.88 788 THR A CA 1
ATOM 5978 C C . THR A 1 788 ? -14.409 12.518 33.560 1.00 92.88 788 THR A C 1
ATOM 5980 O O . THR A 1 788 ? -14.959 13.577 33.849 1.00 92.88 788 THR A O 1
ATOM 5983 N N . LEU A 1 789 ? -14.643 11.384 34.214 1.00 95.00 789 LEU A N 1
ATOM 5984 C CA . LEU A 1 789 ? -15.214 11.333 35.555 1.00 95.00 789 LEU A CA 1
ATOM 5985 C C . LEU A 1 789 ? -14.071 11.044 36.524 1.00 95.00 789 LEU A C 1
ATOM 5987 O O . LEU A 1 789 ? -13.451 9.978 36.462 1.00 95.00 789 LEU A O 1
ATOM 5991 N N . GLU A 1 790 ? -13.788 11.997 37.400 1.00 91.25 790 GLU A N 1
ATOM 5992 C CA . GLU A 1 790 ? -12.786 11.871 38.448 1.00 91.25 790 GLU A CA 1
ATOM 5993 C C . GLU A 1 790 ? -13.421 11.463 39.779 1.00 91.25 790 GLU A C 1
ATOM 5995 O O . GLU A 1 790 ? -14.480 11.959 40.176 1.00 91.25 790 GLU A O 1
ATOM 6000 N N . LYS A 1 791 ? -12.743 10.565 40.497 1.00 87.31 791 LYS A N 1
ATOM 6001 C CA . LYS A 1 791 ? -13.092 10.179 41.861 1.00 87.31 791 LYS A CA 1
ATOM 6002 C C . LYS A 1 791 ? -11.824 9.967 42.681 1.00 87.31 791 LYS A C 1
ATOM 6004 O O . LYS A 1 791 ? -10.945 9.204 42.289 1.00 87.31 791 LYS A O 1
ATOM 6009 N N . ASP A 1 792 ? -11.735 10.665 43.812 1.00 82.75 792 ASP A N 1
ATOM 6010 C CA . ASP A 1 792 ? -10.666 10.548 44.816 1.00 82.75 792 ASP A CA 1
ATOM 6011 C C . ASP A 1 792 ? -9.240 10.612 44.220 1.00 82.75 792 ASP A C 1
ATOM 6013 O O . ASP A 1 792 ? -8.341 9.869 44.612 1.00 82.75 792 ASP A O 1
ATOM 6017 N N . GLY A 1 793 ? -9.046 11.504 43.239 1.00 75.62 793 GLY A N 1
ATOM 6018 C CA . GLY A 1 793 ? -7.769 11.728 42.551 1.00 75.62 793 GLY A CA 1
ATOM 6019 C C . GLY A 1 793 ? -7.463 10.781 41.382 1.00 75.62 793 GLY A C 1
ATOM 6020 O O . GLY A 1 793 ? -6.355 10.837 40.853 1.00 75.62 793 GLY A O 1
ATOM 6021 N N . ARG A 1 794 ? -8.406 9.922 40.963 1.00 78.12 794 ARG A N 1
ATOM 6022 C CA . ARG A 1 794 ? -8.261 9.028 39.796 1.00 78.12 794 ARG A CA 1
ATOM 6023 C C . ARG A 1 794 ? -9.324 9.287 38.736 1.00 78.12 794 ARG A C 1
ATOM 6025 O O . ARG A 1 794 ? -10.463 9.612 39.061 1.00 78.12 794 ARG A O 1
ATOM 6032 N N . THR A 1 795 ? -8.983 9.048 37.471 1.00 87.25 795 THR A N 1
ATOM 6033 C CA . THR A 1 795 ? -9.968 8.955 36.385 1.00 87.25 795 THR A CA 1
ATOM 6034 C C . THR A 1 795 ? -10.667 7.595 36.446 1.00 87.25 795 THR A C 1
ATOM 6036 O O . THR A 1 795 ? -10.031 6.571 36.220 1.00 87.25 795 THR A O 1
ATOM 6039 N N . VAL A 1 796 ? -11.970 7.569 36.728 1.00 92.56 796 VAL A N 1
ATOM 6040 C CA . VAL A 1 796 ? -12.754 6.320 36.829 1.00 92.56 796 VAL A CA 1
ATOM 6041 C C . VAL A 1 796 ? -13.689 6.079 35.643 1.00 92.56 796 VAL A C 1
ATOM 6043 O O . VAL A 1 796 ? -14.123 4.947 35.424 1.00 92.56 796 VAL A O 1
ATOM 6046 N N . ALA A 1 797 ? -13.963 7.109 34.837 1.00 95.25 797 ALA A N 1
ATOM 6047 C CA . ALA A 1 797 ? -14.549 6.925 33.514 1.00 95.25 797 ALA A CA 1
ATOM 6048 C C . ALA A 1 797 ? -14.074 7.974 32.498 1.00 95.25 797 ALA A C 1
ATOM 6050 O O . ALA A 1 797 ? -13.637 9.064 32.871 1.00 95.25 797 ALA A O 1
ATOM 6051 N N . VAL A 1 798 ? -14.205 7.646 31.212 1.00 95.19 798 VAL A N 1
ATOM 6052 C CA . VAL A 1 798 ? -13.958 8.527 30.058 1.00 95.19 798 VAL A CA 1
ATOM 6053 C C . VAL A 1 798 ? -15.139 8.466 29.090 1.00 95.19 798 VAL A C 1
ATOM 6055 O O . VAL A 1 798 ? -15.715 7.401 28.881 1.00 95.19 798 VAL A O 1
ATOM 6058 N N . LEU A 1 799 ? -15.471 9.603 28.475 1.00 95.06 799 LEU A N 1
ATOM 6059 C CA . LEU A 1 799 ? -16.382 9.715 27.336 1.00 95.06 799 LEU A CA 1
ATOM 6060 C C . LEU A 1 799 ? -15.609 10.225 26.114 1.00 95.06 799 LEU A C 1
ATOM 6062 O O . LEU A 1 799 ? -15.154 11.374 26.109 1.00 95.06 799 LEU A O 1
ATOM 6066 N N . THR A 1 800 ? -15.500 9.396 25.073 1.00 92.62 800 THR A N 1
ATOM 6067 C CA . THR A 1 800 ? -15.000 9.796 23.752 1.00 92.62 800 THR A CA 1
ATOM 6068 C C . THR A 1 800 ? -16.186 10.144 22.832 1.00 92.62 800 THR A C 1
ATOM 6070 O O . THR A 1 800 ? -17.078 9.321 22.622 1.00 92.62 800 THR A O 1
ATOM 6073 N N . PRO A 1 801 ? -16.258 11.380 22.289 1.00 89.38 801 PRO A N 1
ATOM 6074 C CA . PRO A 1 801 ? -17.397 11.826 21.482 1.00 89.38 801 PRO A CA 1
ATOM 6075 C C . PRO A 1 801 ? -17.337 11.341 20.024 1.00 89.38 801 PRO A C 1
ATOM 6077 O O . PRO A 1 801 ? -18.282 11.577 19.276 1.00 89.38 801 PRO A O 1
ATOM 6080 N N . PHE A 1 802 ? -16.233 10.703 19.627 1.00 88.94 802 PHE A N 1
ATOM 6081 C CA . PHE A 1 802 ? -15.986 10.094 18.320 1.00 88.94 802 PHE A CA 1
ATOM 6082 C C . PHE A 1 802 ? -15.542 8.638 18.513 1.00 88.94 802 PHE A C 1
ATOM 6084 O O . PHE A 1 802 ? -15.051 8.286 19.587 1.00 88.94 802 PHE A O 1
ATOM 6091 N N . ASP A 1 803 ? -15.654 7.831 17.458 1.00 87.50 803 ASP A N 1
ATOM 6092 C CA . ASP A 1 803 ? -15.286 6.411 17.449 1.00 87.50 803 ASP A CA 1
ATOM 6093 C C . ASP A 1 803 ? -13.760 6.240 17.512 1.00 87.50 803 ASP A C 1
ATOM 6095 O O . ASP A 1 803 ? -13.048 6.329 16.506 1.00 87.50 803 ASP A O 1
ATOM 6099 N N . THR A 1 804 ? -13.242 6.063 18.723 1.00 88.19 804 THR A N 1
ATOM 6100 C CA . THR A 1 804 ? -11.808 5.986 19.002 1.00 88.19 804 THR A CA 1
ATOM 6101 C C . THR A 1 804 ? -11.262 4.563 18.868 1.00 88.19 804 THR A C 1
ATOM 6103 O O . THR A 1 804 ? -10.165 4.400 18.336 1.00 88.19 804 THR A O 1
ATOM 6106 N N . LEU A 1 805 ? -12.017 3.526 19.239 1.00 87.62 805 LEU A N 1
ATOM 6107 C CA . LEU A 1 805 ? -11.616 2.128 19.085 1.00 87.62 805 LEU A CA 1
ATOM 6108 C C . LEU A 1 805 ? -11.542 1.713 17.609 1.00 87.62 805 LEU A C 1
ATOM 6110 O O . LEU A 1 805 ? -10.562 1.080 17.213 1.00 87.62 805 LEU A O 1
ATOM 6114 N N . ALA A 1 806 ? -12.532 2.067 16.777 1.00 85.31 806 ALA A N 1
ATOM 6115 C CA . ALA A 1 806 ? -12.484 1.719 15.354 1.00 85.31 806 ALA A CA 1
ATOM 6116 C C . ALA A 1 806 ? -11.342 2.456 14.644 1.00 85.31 806 ALA A C 1
ATOM 6118 O O . ALA A 1 806 ? -10.600 1.845 13.879 1.00 85.31 806 ALA A O 1
ATOM 6119 N N . THR A 1 807 ? -11.163 3.743 14.944 1.00 83.81 807 THR A N 1
ATOM 6120 C CA . THR A 1 807 ? -10.127 4.576 14.321 1.00 83.81 807 THR A CA 1
ATOM 6121 C C . THR A 1 807 ? -8.715 4.167 14.758 1.00 83.81 807 THR A C 1
ATOM 6123 O O . THR A 1 807 ? -7.819 4.113 13.918 1.00 83.81 807 THR A O 1
ATOM 6126 N N . ALA A 1 808 ? -8.508 3.791 16.028 1.00 81.75 808 ALA A N 1
ATOM 6127 C CA . ALA A 1 808 ? -7.252 3.191 16.495 1.00 81.75 808 ALA A CA 1
ATOM 6128 C C . ALA A 1 808 ? -6.951 1.851 15.796 1.00 81.75 808 ALA A C 1
ATOM 6130 O O . ALA A 1 808 ? -5.802 1.574 15.463 1.00 81.75 808 ALA A O 1
ATOM 6131 N N . ALA A 1 809 ? -7.986 1.054 15.515 1.00 79.06 809 ALA A N 1
ATOM 6132 C CA . ALA A 1 809 ? -7.886 -0.173 14.727 1.00 79.06 809 ALA A CA 1
ATOM 6133 C C . ALA A 1 809 ? -7.782 0.056 13.201 1.00 79.06 809 ALA A C 1
ATOM 6135 O O . ALA A 1 809 ? -7.773 -0.912 12.446 1.00 79.06 809 ALA A O 1
ATOM 6136 N N . GLY A 1 810 ? -7.732 1.305 12.722 1.00 78.06 810 GLY A N 1
ATOM 6137 C CA . GLY A 1 810 ? -7.636 1.629 11.294 1.00 78.06 810 GLY A CA 1
ATOM 6138 C C . GLY A 1 810 ? -8.934 1.471 10.488 1.00 78.06 810 GLY A C 1
ATOM 6139 O O . GLY A 1 810 ? -8.904 1.603 9.263 1.00 78.06 810 GLY A O 1
ATOM 6140 N N . HIS A 1 811 ? -10.085 1.228 11.129 1.00 82.25 811 HIS A N 1
ATOM 6141 C CA . HIS A 1 811 ? -11.376 1.230 10.435 1.00 82.25 811 HIS A CA 1
ATOM 6142 C C . HIS A 1 811 ? -11.670 2.618 9.867 1.00 82.25 811 HIS A C 1
ATOM 6144 O O . HIS A 1 811 ? -11.502 3.640 10.535 1.00 82.25 811 HIS A O 1
ATOM 6150 N N . ARG A 1 812 ? -12.226 2.645 8.656 1.00 80.62 812 ARG A N 1
ATOM 6151 C CA . ARG A 1 812 ? -12.653 3.876 7.990 1.00 80.62 812 ARG A CA 1
ATOM 6152 C C . ARG A 1 812 ? -14.161 3.862 7.789 1.00 80.62 812 ARG A C 1
ATOM 6154 O O . ARG A 1 812 ? -14.696 2.942 7.175 1.00 80.62 812 ARG A O 1
ATOM 6161 N N . VAL A 1 813 ? -14.835 4.880 8.323 1.00 85.12 813 VAL A N 1
ATOM 6162 C CA . VAL A 1 813 ? -16.290 5.059 8.239 1.00 85.12 813 VAL A CA 1
ATOM 6163 C C . VAL A 1 813 ? -16.579 6.357 7.491 1.00 85.12 813 VAL A C 1
ATOM 6165 O O . VAL A 1 813 ? -16.181 7.442 7.917 1.00 85.12 813 VAL A O 1
ATOM 6168 N N . TRP A 1 814 ? -17.266 6.256 6.354 1.00 86.38 814 TRP A N 1
ATOM 6169 C CA . TRP A 1 814 ? -17.620 7.425 5.554 1.00 86.38 814 TRP A CA 1
ATOM 6170 C C . TRP A 1 814 ? -18.575 8.365 6.301 1.00 86.38 814 TRP A C 1
ATOM 6172 O O . TRP A 1 814 ? -19.532 7.926 6.929 1.00 86.38 814 TRP A O 1
ATOM 6182 N N . GLY A 1 815 ? -18.334 9.675 6.203 1.00 85.94 815 GLY A N 1
ATOM 6183 C CA . GLY A 1 815 ? -19.143 10.721 6.839 1.00 85.94 815 GLY A CA 1
ATOM 6184 C C . GLY A 1 815 ? -18.969 10.865 8.358 1.00 85.94 815 GLY A C 1
ATOM 6185 O O . GLY A 1 815 ? -19.400 11.877 8.907 1.00 85.94 815 GLY A O 1
ATOM 6186 N N . ALA A 1 816 ? -18.325 9.911 9.037 1.00 86.44 816 ALA A N 1
ATOM 6187 C CA . ALA A 1 816 ? -18.172 9.928 10.489 1.00 86.44 816 ALA A CA 1
ATOM 6188 C C . ALA A 1 816 ? -17.058 10.891 10.957 1.00 86.44 816 ALA A C 1
ATOM 6190 O O . ALA A 1 816 ? -15.925 10.809 10.460 1.00 86.44 816 ALA A O 1
ATOM 6191 N N . PRO A 1 817 ? -17.327 11.781 11.933 1.00 86.50 817 PRO A N 1
ATOM 6192 C CA . PRO A 1 817 ? -16.286 12.562 12.585 1.00 86.50 817 PRO A CA 1
ATOM 6193 C C . PRO A 1 817 ? -15.409 11.657 13.460 1.00 86.50 817 PRO A C 1
ATOM 6195 O O . PRO A 1 817 ? -15.902 10.944 14.332 1.00 86.50 817 PRO A O 1
ATOM 6198 N N . ALA A 1 818 ? -14.100 11.710 13.223 1.00 85.19 818 ALA A N 1
ATOM 6199 C CA . ALA A 1 818 ? -13.084 10.976 13.973 1.00 85.19 818 ALA A CA 1
ATOM 6200 C C . ALA A 1 818 ? -11.789 11.800 14.077 1.00 85.19 818 ALA A C 1
ATOM 6202 O O . ALA A 1 818 ? -11.733 12.946 13.619 1.00 85.19 818 ALA A O 1
ATOM 6203 N N . TYR A 1 819 ? -10.741 11.221 14.663 1.00 84.06 819 TYR A N 1
ATOM 6204 C CA . TYR A 1 819 ? -9.372 11.740 14.574 1.00 84.06 819 TYR A CA 1
ATOM 6205 C C . TYR A 1 819 ? -8.556 10.948 13.534 1.00 84.06 819 TYR A C 1
ATOM 6207 O O . TYR A 1 819 ? -9.074 10.023 12.916 1.00 84.06 819 TYR A O 1
ATOM 6215 N N . ALA A 1 820 ? -7.296 11.314 13.309 1.00 78.81 820 ALA A N 1
ATOM 6216 C CA . ALA A 1 820 ? -6.354 10.505 12.535 1.00 78.81 820 ALA A CA 1
ATOM 6217 C C . ALA A 1 820 ? -5.992 9.206 13.287 1.00 78.81 820 ALA A C 1
ATOM 6219 O O . ALA A 1 820 ? -5.962 9.189 14.525 1.00 78.81 820 ALA A O 1
ATOM 6220 N N . ALA A 1 821 ? -5.703 8.124 12.557 1.00 77.94 821 ALA A N 1
ATOM 6221 C CA . ALA A 1 821 ? -5.565 6.781 13.135 1.00 77.94 821 ALA A CA 1
ATOM 6222 C C . ALA A 1 821 ? -4.438 6.682 14.180 1.00 77.94 821 ALA A C 1
ATOM 6224 O O . ALA A 1 821 ? -4.685 6.306 15.324 1.00 77.94 821 ALA A O 1
ATOM 6225 N N . GLU A 1 822 ? -3.223 7.106 13.826 1.00 74.31 822 GLU A N 1
ATOM 6226 C CA . GLU A 1 822 ? -2.029 7.013 14.682 1.00 74.31 822 GLU A CA 1
ATOM 6227 C C . GLU A 1 822 ? -2.148 7.825 16.001 1.00 74.31 822 GLU A C 1
ATOM 6229 O O . GLU A 1 822 ? -1.954 7.249 17.076 1.00 74.31 822 GLU A O 1
ATOM 6234 N N . PRO A 1 823 ? -2.562 9.114 16.006 1.00 75.94 823 PRO A N 1
ATOM 6235 C CA . PRO A 1 823 ? -2.878 9.822 17.251 1.00 75.94 823 PRO A CA 1
ATOM 6236 C C . PRO A 1 823 ? -3.987 9.157 18.083 1.00 75.94 823 PRO A C 1
ATOM 6238 O O . PRO A 1 823 ? -3.945 9.211 19.314 1.00 75.94 823 PRO A O 1
ATOM 6241 N N . THR A 1 824 ? -4.961 8.500 17.440 1.00 82.62 824 THR A N 1
ATOM 6242 C CA . THR A 1 824 ? -6.030 7.779 18.153 1.00 82.62 824 THR A CA 1
ATOM 6243 C C . THR A 1 824 ? -5.521 6.499 18.805 1.00 82.62 824 THR A C 1
ATOM 6245 O O . THR A 1 824 ? -5.841 6.237 19.964 1.00 82.62 824 THR A O 1
ATOM 6248 N N . LEU A 1 825 ? -4.679 5.730 18.110 1.00 79.25 825 LEU A N 1
ATOM 6249 C CA . LEU A 1 825 ? -4.021 4.552 18.671 1.00 79.25 825 LEU A CA 1
ATOM 6250 C C . LEU A 1 825 ? -3.185 4.923 19.901 1.00 79.25 825 LEU A C 1
ATOM 6252 O O . LEU A 1 825 ? -3.238 4.220 20.914 1.00 79.25 825 LEU A O 1
ATOM 6256 N N . ARG A 1 826 ? -2.488 6.066 19.862 1.00 76.50 826 ARG A N 1
ATOM 6257 C CA . ARG A 1 826 ? -1.792 6.615 21.036 1.00 76.50 826 ARG A CA 1
ATOM 6258 C C . ARG A 1 826 ? -2.770 6.959 22.160 1.00 76.50 826 ARG A C 1
ATOM 6260 O O . ARG A 1 826 ? -2.555 6.498 23.274 1.00 76.50 826 ARG A O 1
ATOM 6267 N N . LEU A 1 827 ? -3.859 7.687 21.895 1.00 82.06 827 LEU A N 1
ATOM 6268 C CA . LEU A 1 827 ? -4.888 7.996 22.905 1.00 82.06 827 LEU A CA 1
ATOM 6269 C C . LEU A 1 827 ? -5.444 6.732 23.587 1.00 82.06 827 LEU A C 1
ATOM 6271 O O . LEU A 1 827 ? -5.480 6.669 24.817 1.00 82.06 827 LEU A O 1
ATOM 6275 N N . VAL A 1 828 ? -5.843 5.724 22.806 1.00 85.38 828 VAL A N 1
ATOM 6276 C CA . VAL A 1 828 ? -6.406 4.466 23.325 1.00 85.38 828 VAL A CA 1
ATOM 6277 C C . VAL A 1 828 ? -5.350 3.675 24.105 1.00 85.38 828 VAL A C 1
ATOM 6279 O O . VAL A 1 828 ? -5.622 3.221 25.216 1.00 85.38 828 VAL A O 1
ATOM 6282 N N . SER A 1 829 ? -4.116 3.592 23.598 1.00 78.06 829 SER A N 1
ATOM 6283 C CA . SER A 1 829 ? -2.997 2.961 24.314 1.00 78.06 829 SER A CA 1
ATOM 6284 C C . SER A 1 829 ? -2.704 3.653 25.648 1.00 78.06 829 SER A C 1
ATOM 6286 O O . SER A 1 829 ? -2.505 2.984 26.659 1.00 78.06 829 SER A O 1
ATOM 6288 N N . ARG A 1 830 ? -2.726 4.992 25.682 1.00 77.69 830 ARG A N 1
ATOM 6289 C CA . ARG A 1 830 ? -2.524 5.794 26.899 1.00 77.69 830 ARG A CA 1
ATOM 6290 C C . ARG A 1 830 ? -3.663 5.605 27.912 1.00 77.69 830 ARG A C 1
ATOM 6292 O O . ARG A 1 830 ? -3.379 5.484 29.100 1.00 77.69 830 ARG A O 1
ATOM 6299 N N . LEU A 1 831 ? -4.919 5.515 27.462 1.00 84.44 831 LEU A N 1
ATOM 6300 C CA . LEU A 1 831 ? -6.084 5.198 28.305 1.00 84.44 831 LEU A CA 1
ATOM 6301 C C . LEU A 1 831 ? -5.949 3.811 28.951 1.00 84.44 831 LEU A C 1
ATOM 6303 O O . LEU A 1 831 ? -6.116 3.669 30.164 1.00 84.44 831 LEU A O 1
ATOM 6307 N N . LEU A 1 832 ? -5.597 2.798 28.156 1.00 83.31 832 LEU A N 1
ATOM 6308 C CA . LEU A 1 832 ? -5.416 1.428 28.638 1.00 83.31 832 LEU A CA 1
ATOM 6309 C C . LEU A 1 832 ? -4.213 1.322 29.593 1.00 83.31 832 LEU A C 1
ATOM 6311 O O . LEU A 1 832 ? -4.328 0.709 30.651 1.00 83.31 832 LEU A O 1
ATOM 6315 N N . LEU A 1 833 ? -3.086 1.976 29.293 1.00 74.62 833 LEU A N 1
ATOM 6316 C CA . LEU A 1 833 ? -1.906 1.973 30.169 1.00 74.62 833 LEU A CA 1
ATOM 6317 C C . LEU A 1 833 ? -2.130 2.724 31.486 1.00 74.62 833 LEU A C 1
ATOM 6319 O O . LEU A 1 833 ? -1.707 2.229 32.529 1.00 74.62 833 LEU A O 1
ATOM 6323 N N . LEU A 1 834 ? -2.839 3.858 31.469 1.00 76.00 834 LEU A N 1
ATOM 6324 C CA . LEU A 1 834 ? -3.269 4.550 32.689 1.00 76.00 834 LEU A CA 1
ATOM 6325 C C . LEU A 1 834 ? -4.060 3.591 33.593 1.00 76.00 834 LEU A C 1
ATOM 6327 O O . LEU A 1 834 ? -3.743 3.436 34.773 1.00 76.00 834 LEU A O 1
ATOM 6331 N N . ARG A 1 835 ? -5.018 2.862 33.008 1.00 83.62 835 ARG A N 1
ATOM 6332 C CA . ARG A 1 835 ? -5.813 1.859 33.722 1.00 83.62 835 ARG A CA 1
ATOM 6333 C C . ARG A 1 835 ? -4.978 0.677 34.233 1.00 83.62 835 ARG A C 1
ATOM 6335 O O . ARG A 1 835 ? -5.181 0.233 35.362 1.00 83.62 835 ARG A O 1
ATOM 6342 N N . TYR A 1 836 ? -4.030 0.176 33.443 1.00 75.88 836 TYR A N 1
ATOM 6343 C CA . TYR A 1 836 ? -3.131 -0.907 33.857 1.00 75.88 836 TYR A CA 1
ATOM 6344 C C . TYR A 1 836 ? -2.266 -0.514 35.064 1.00 75.88 836 TYR A C 1
ATOM 6346 O O . TYR A 1 836 ? -2.080 -1.316 35.985 1.00 75.88 836 TYR A O 1
ATOM 6354 N N . LEU A 1 837 ? -1.781 0.730 35.098 1.00 68.75 837 LEU A N 1
ATOM 6355 C CA . LEU A 1 837 ? -0.996 1.269 36.210 1.00 68.75 837 LEU A CA 1
ATOM 6356 C C . LEU A 1 837 ? -1.831 1.458 37.488 1.00 68.75 837 LEU A C 1
ATOM 6358 O O . LEU A 1 837 ? -1.316 1.201 38.576 1.00 68.75 837 LEU A O 1
ATOM 6362 N N . ASP A 1 838 ? -3.110 1.831 37.374 1.00 67.88 838 ASP A N 1
ATOM 6363 C CA . ASP A 1 838 ? -4.036 1.858 38.517 1.00 67.88 838 ASP A CA 1
ATOM 6364 C C . ASP A 1 838 ? -4.262 0.451 39.100 1.00 67.88 838 ASP A C 1
ATOM 6366 O O . ASP A 1 838 ? -4.121 0.251 40.308 1.00 67.88 838 ASP A O 1
ATOM 6370 N N . VAL A 1 839 ? -4.562 -0.541 38.249 1.00 59.12 839 VAL A N 1
ATOM 6371 C CA . VAL A 1 839 ? -4.827 -1.927 38.683 1.00 59.12 839 VAL A CA 1
ATOM 6372 C C . VAL A 1 839 ? -3.585 -2.560 39.318 1.00 59.12 839 VAL A C 1
ATOM 6374 O O . VAL A 1 839 ? -3.673 -3.143 40.400 1.00 59.12 839 VAL A O 1
ATOM 6377 N N . THR A 1 840 ? -2.414 -2.418 38.689 1.00 52.81 840 THR A N 1
ATOM 6378 C CA . THR A 1 840 ? -1.153 -2.982 39.210 1.00 52.81 840 THR A CA 1
ATOM 6379 C C . THR A 1 840 ? -0.585 -2.215 40.404 1.00 52.81 840 THR A C 1
ATOM 6381 O O . THR A 1 840 ? 0.103 -2.812 41.232 1.00 52.81 840 THR A O 1
ATOM 6384 N N . GLY A 1 841 ? -0.919 -0.929 40.555 1.00 43.81 841 GLY A N 1
ATOM 6385 C CA . GLY A 1 841 ? -0.634 -0.152 41.763 1.00 43.81 841 GLY A CA 1
ATOM 6386 C C . GLY A 1 841 ? -1.442 -0.603 42.987 1.00 43.81 841 GLY A C 1
ATOM 6387 O O . GLY A 1 841 ? -1.003 -0.395 44.120 1.00 43.81 841 GLY A O 1
ATOM 6388 N N . THR A 1 842 ? -2.594 -1.255 42.787 1.00 35.97 842 THR A N 1
ATOM 6389 C CA . THR A 1 842 ? -3.413 -1.815 43.873 1.00 35.97 842 THR A CA 1
ATOM 6390 C C . THR A 1 842 ? -3.087 -3.280 44.168 1.00 35.97 842 THR A C 1
ATOM 6392 O O . THR A 1 842 ? -3.723 -4.205 43.659 1.00 35.97 842 THR A O 1
ATOM 6395 N N . ALA A 1 843 ? -2.152 -3.508 45.093 1.00 30.64 843 ALA A N 1
ATOM 6396 C CA . ALA A 1 843 ? -2.095 -4.782 45.808 1.00 30.64 843 ALA A CA 1
ATOM 6397 C C . ALA A 1 843 ? -3.455 -5.053 46.488 1.00 30.64 843 ALA A C 1
ATOM 6399 O O . ALA A 1 843 ? -4.034 -4.159 47.109 1.00 30.64 843 ALA A O 1
ATOM 6400 N N . ARG A 1 844 ? -3.985 -6.281 46.368 1.00 35.72 844 ARG A N 1
ATOM 6401 C CA . ARG A 1 844 ? -5.312 -6.669 46.893 1.00 35.72 844 ARG A CA 1
ATOM 6402 C C . ARG A 1 844 ? -5.322 -6.815 48.424 1.00 35.72 844 ARG A C 1
ATOM 6404 O O . ARG A 1 844 ? -5.469 -7.914 48.953 1.00 35.72 844 ARG A O 1
ATOM 6411 N N . THR A 1 845 ? -5.208 -5.698 49.130 1.00 26.59 845 THR A N 1
ATOM 6412 C CA . THR A 1 845 ? -5.340 -5.586 50.589 1.00 26.59 845 THR A CA 1
ATOM 6413 C C . THR A 1 845 ? -6.246 -4.409 50.930 1.00 26.59 845 THR A C 1
ATOM 6415 O O . THR A 1 845 ? -6.103 -3.327 50.366 1.00 26.59 845 THR A O 1
ATOM 6418 N N . ALA A 1 846 ? -7.211 -4.621 51.823 1.00 31.02 846 ALA A N 1
ATOM 6419 C CA . ALA A 1 846 ? -8.251 -3.638 52.108 1.00 31.02 846 ALA A CA 1
ATOM 6420 C C . ALA A 1 846 ? -7.729 -2.418 52.892 1.00 31.02 846 ALA A C 1
ATOM 6422 O O . ALA A 1 846 ? -6.943 -2.569 53.823 1.00 31.02 846 ALA A O 1
ATOM 6423 N N . GLY A 1 847 ? -8.269 -1.232 52.589 1.00 33.59 847 GLY A N 1
ATOM 6424 C CA . GLY A 1 847 ? -8.303 -0.120 53.547 1.00 33.59 847 GLY A CA 1
ATOM 6425 C C . GLY A 1 847 ? -7.137 0.876 53.552 1.00 33.59 847 GLY A C 1
ATOM 6426 O O . GLY A 1 847 ? -6.895 1.472 54.596 1.00 33.59 847 GLY A O 1
ATOM 6427 N N . ALA A 1 848 ? -6.448 1.114 52.430 1.00 25.48 848 ALA A N 1
ATOM 6428 C CA . ALA A 1 848 ? -5.513 2.242 52.306 1.00 25.48 848 ALA A CA 1
ATOM 6429 C C . ALA A 1 848 ? -5.523 2.872 50.900 1.00 25.48 848 ALA A C 1
ATOM 6431 O O . ALA A 1 848 ? -5.688 2.178 49.897 1.00 25.48 848 ALA A O 1
ATOM 6432 N N . LEU A 1 849 ? -5.311 4.192 50.827 1.00 29.64 849 LEU A N 1
ATOM 6433 C CA . LEU A 1 849 ? -4.948 4.878 49.582 1.00 29.64 849 LEU A CA 1
ATOM 6434 C C . LEU A 1 849 ? -3.451 4.632 49.301 1.00 29.64 849 LEU A C 1
ATOM 6436 O O . LEU A 1 849 ? -2.648 4.761 50.227 1.00 29.64 849 LEU A O 1
ATOM 6440 N N . PRO A 1 850 ? -3.051 4.268 48.069 1.00 31.23 850 PRO A N 1
ATOM 6441 C CA . PRO A 1 850 ? -1.697 3.795 47.806 1.00 31.23 850 PRO A CA 1
ATOM 6442 C C . PRO A 1 850 ? -0.685 4.938 47.649 1.00 31.23 850 PRO A C 1
ATOM 6444 O O . PRO A 1 850 ? -0.678 5.651 46.645 1.00 31.23 850 PRO A O 1
ATOM 6447 N N . THR A 1 851 ? 0.271 5.013 48.572 1.00 34.25 851 THR A N 1
ATOM 6448 C CA . THR A 1 851 ? 1.662 5.280 48.185 1.00 34.25 851 THR A CA 1
ATOM 6449 C C . THR A 1 851 ? 2.238 4.007 47.544 1.00 34.25 851 THR A C 1
ATOM 6451 O O . THR A 1 851 ? 1.869 2.893 47.917 1.00 34.25 851 THR A O 1
ATOM 6454 N N . ARG A 1 852 ? 3.102 4.139 46.528 1.00 37.81 852 ARG A N 1
ATOM 6455 C CA . ARG A 1 852 ? 3.656 2.973 45.811 1.00 37.81 852 ARG A CA 1
ATOM 6456 C C . ARG A 1 852 ? 4.651 2.196 46.693 1.00 37.81 852 ARG A C 1
ATOM 6458 O O . ARG A 1 852 ? 5.605 2.815 47.157 1.00 37.81 852 ARG A O 1
ATOM 6465 N N . PRO A 1 853 ? 4.541 0.860 46.826 1.00 42.72 853 PRO A N 1
ATOM 6466 C CA . PRO A 1 853 ? 5.645 0.037 47.316 1.00 42.72 853 PRO A CA 1
ATOM 6467 C C . PRO A 1 853 ? 6.702 -0.111 46.209 1.00 42.72 853 PRO A C 1
ATOM 6469 O O . PRO A 1 853 ? 6.417 -0.647 45.132 1.00 42.72 853 PRO A O 1
ATOM 6472 N N . ALA A 1 854 ? 7.927 0.363 46.447 1.00 41.97 854 ALA A N 1
ATOM 6473 C CA . ALA A 1 854 ? 8.954 0.481 45.407 1.00 41.97 854 ALA A CA 1
ATOM 6474 C C . ALA A 1 854 ? 9.443 -0.860 44.822 1.00 41.97 854 ALA A C 1
ATOM 6476 O O . ALA A 1 854 ? 9.897 -0.904 43.677 1.00 41.97 854 ALA A O 1
ATOM 6477 N N . SER A 1 855 ? 9.257 -1.969 45.543 1.00 46.62 855 SER A N 1
ATOM 6478 C CA . SER A 1 855 ? 9.521 -3.335 45.063 1.00 46.62 855 SER A CA 1
ATOM 6479 C C . SER A 1 855 ? 8.779 -3.681 43.760 1.00 46.62 855 SER A C 1
ATOM 6481 O O . SER A 1 855 ? 9.302 -4.426 42.928 1.00 46.62 855 SER A O 1
ATOM 6483 N N . SER A 1 856 ? 7.602 -3.087 43.525 1.00 49.31 856 SER A N 1
ATOM 6484 C CA . SER A 1 856 ? 6.858 -3.219 42.260 1.00 49.31 856 SER A CA 1
ATOM 6485 C C . SER A 1 856 ? 7.595 -2.591 41.067 1.00 49.31 856 SER A C 1
ATOM 6487 O O . SER A 1 856 ? 7.657 -3.179 39.986 1.00 49.31 856 SER A O 1
ATOM 6489 N N . LEU A 1 857 ? 8.225 -1.429 41.272 1.00 50.88 857 LEU A N 1
ATOM 6490 C CA . LEU A 1 857 ? 9.006 -0.730 40.251 1.00 50.88 857 LEU A CA 1
ATOM 6491 C C . LEU A 1 857 ? 10.324 -1.460 39.966 1.00 50.88 857 LEU A C 1
ATOM 6493 O O . LEU A 1 857 ? 10.717 -1.576 38.807 1.00 50.88 857 LEU A O 1
ATOM 6497 N N . VAL A 1 858 ? 10.972 -2.025 40.992 1.00 58.47 858 VAL A N 1
ATOM 6498 C CA . VAL A 1 858 ? 12.182 -2.853 40.828 1.00 58.47 858 VAL A CA 1
ATOM 6499 C C . VAL A 1 858 ? 11.917 -4.051 39.904 1.00 58.47 858 VAL A C 1
ATOM 6501 O O . VAL A 1 858 ? 12.737 -4.345 39.032 1.00 58.47 858 VAL A O 1
ATOM 6504 N N . ALA A 1 859 ? 10.759 -4.709 40.031 1.00 55.41 859 ALA A N 1
ATOM 6505 C CA . ALA A 1 859 ? 10.364 -5.793 39.128 1.00 55.41 859 ALA A CA 1
ATOM 6506 C C . ALA A 1 859 ? 10.159 -5.308 37.680 1.00 55.41 859 ALA A C 1
ATOM 6508 O O . ALA A 1 859 ? 10.652 -5.946 36.748 1.00 55.41 859 ALA A O 1
ATOM 6509 N N . PHE A 1 860 ? 9.500 -4.159 37.487 1.00 52.44 860 PHE A N 1
ATOM 6510 C CA . PHE A 1 860 ? 9.322 -3.552 36.163 1.00 52.44 860 PHE A CA 1
ATOM 6511 C C . PHE A 1 860 ? 10.669 -3.250 35.484 1.00 52.44 860 PHE A C 1
ATOM 6513 O O . PHE A 1 860 ? 10.881 -3.668 34.345 1.00 52.44 860 PHE A O 1
ATOM 6520 N N . VAL A 1 861 ? 11.633 -2.636 36.180 1.00 56.38 861 VAL A N 1
ATOM 6521 C CA . VAL A 1 861 ? 12.937 -2.316 35.567 1.00 56.38 861 VAL A CA 1
ATOM 6522 C C . VAL A 1 861 ? 13.731 -3.568 35.169 1.00 56.38 861 VAL A C 1
ATOM 6524 O O . VAL A 1 861 ? 14.389 -3.548 34.127 1.00 56.38 861 VAL A O 1
ATOM 6527 N N . ARG A 1 862 ? 13.609 -4.698 35.889 1.00 63.44 862 ARG A N 1
ATOM 6528 C CA . ARG A 1 862 ? 14.197 -5.980 35.433 1.00 63.44 862 ARG A CA 1
ATOM 6529 C C . ARG A 1 862 ? 13.678 -6.417 34.067 1.00 63.44 862 ARG A C 1
ATOM 6531 O O . ARG A 1 862 ? 14.442 -6.963 33.276 1.00 63.44 862 ARG A O 1
ATOM 6538 N N . THR A 1 863 ? 12.422 -6.130 33.734 1.00 49.50 863 THR A N 1
ATOM 6539 C CA . THR A 1 863 ? 11.888 -6.464 32.405 1.00 49.50 863 THR A CA 1
ATOM 6540 C C . THR A 1 863 ? 12.453 -5.568 31.299 1.00 49.50 863 THR A C 1
ATOM 6542 O O . THR A 1 863 ? 12.790 -6.079 30.233 1.00 49.50 863 THR A O 1
ATOM 6545 N N . LEU A 1 864 ? 12.685 -4.275 31.571 1.00 49.50 864 LEU A N 1
ATOM 6546 C CA . LEU A 1 864 ? 13.395 -3.373 30.651 1.00 49.50 864 LEU A CA 1
ATOM 6547 C C . LEU A 1 864 ? 14.851 -3.822 30.417 1.00 49.50 864 LEU A C 1
ATOM 6549 O O . LEU A 1 864 ? 15.336 -3.758 29.290 1.00 49.50 864 LEU A O 1
ATOM 6553 N N . ILE A 1 865 ? 15.526 -4.336 31.454 1.00 62.03 865 ILE A N 1
ATOM 6554 C CA . ILE A 1 865 ? 16.879 -4.919 31.357 1.00 62.03 865 ILE A CA 1
ATOM 6555 C C . ILE A 1 865 ? 16.891 -6.197 30.505 1.00 62.03 865 ILE A C 1
ATOM 6557 O O . ILE A 1 865 ? 17.820 -6.405 29.729 1.00 62.03 865 ILE A O 1
ATOM 6561 N N . VAL A 1 866 ? 15.881 -7.062 30.641 1.00 60.97 866 VAL A N 1
ATOM 6562 C CA . VAL A 1 866 ? 15.766 -8.311 29.863 1.00 60.97 866 VAL A CA 1
ATOM 6563 C C . VAL A 1 866 ? 15.405 -8.050 28.396 1.00 60.97 866 VAL A C 1
ATOM 6565 O O . VAL A 1 866 ? 15.800 -8.835 27.538 1.00 60.97 866 VAL A O 1
ATOM 6568 N N . ALA A 1 867 ? 14.705 -6.949 28.109 1.00 46.81 867 ALA A N 1
ATOM 6569 C CA . ALA A 1 867 ? 14.383 -6.481 26.759 1.00 46.81 867 ALA A CA 1
ATOM 6570 C C . ALA A 1 867 ? 15.468 -5.569 26.138 1.00 46.81 867 ALA A C 1
ATOM 6572 O O . ALA A 1 867 ? 15.204 -4.919 25.129 1.00 46.81 867 ALA A O 1
ATOM 6573 N N . ASP A 1 868 ? 16.649 -5.464 26.763 1.00 56.78 868 ASP A N 1
ATOM 6574 C CA . ASP A 1 868 ? 17.772 -4.596 26.372 1.00 56.78 868 ASP A CA 1
ATOM 6575 C C . ASP A 1 868 ? 17.398 -3.096 26.168 1.00 56.78 868 ASP A C 1
ATOM 6577 O O . ASP A 1 868 ? 18.131 -2.316 25.550 1.00 56.78 868 ASP A O 1
ATOM 6581 N N . ARG A 1 869 ? 16.281 -2.640 26.768 1.00 52.91 869 ARG A N 1
ATOM 6582 C CA . ARG A 1 869 ? 15.769 -1.248 26.768 1.00 52.91 869 ARG A CA 1
ATOM 6583 C C . ARG A 1 869 ? 16.523 -0.379 27.784 1.00 52.91 869 ARG A C 1
ATOM 6585 O O . ARG A 1 869 ? 15.951 0.261 28.669 1.00 52.91 869 ARG A O 1
ATOM 6592 N N . PHE A 1 870 ? 17.852 -0.373 27.674 1.00 60.22 870 PHE A N 1
ATOM 6593 C CA . PHE A 1 870 ? 18.752 0.138 28.711 1.00 60.22 870 PHE A CA 1
ATOM 6594 C C . PHE A 1 870 ? 18.556 1.617 29.056 1.00 60.22 870 PHE A C 1
ATOM 6596 O O . PHE A 1 870 ? 18.630 1.969 30.228 1.00 60.22 870 PHE A O 1
ATOM 6603 N N . GLY A 1 871 ? 18.270 2.477 28.072 1.00 52.69 871 GLY A N 1
ATOM 6604 C CA . GLY A 1 871 ? 18.032 3.907 28.316 1.00 52.69 871 GLY A CA 1
ATOM 6605 C C . GLY A 1 871 ? 16.839 4.176 29.240 1.00 52.69 871 GLY A C 1
ATOM 6606 O O . GLY A 1 871 ? 16.908 5.049 30.096 1.00 52.69 871 GLY A O 1
ATOM 6607 N N . GLU A 1 872 ? 15.783 3.373 29.139 1.00 52.28 872 GLU A N 1
ATOM 6608 C CA . GLU A 1 872 ? 14.598 3.493 29.996 1.00 52.28 872 GLU A CA 1
ATOM 6609 C C . GLU A 1 872 ? 14.842 2.852 31.366 1.00 52.28 872 GLU A C 1
ATOM 6611 O O . GLU A 1 872 ? 14.437 3.391 32.396 1.00 52.28 872 GLU A O 1
ATOM 6616 N N . ALA A 1 873 ? 15.572 1.731 31.398 1.00 55.69 873 ALA A N 1
ATOM 6617 C CA . ALA A 1 873 ? 15.984 1.102 32.649 1.00 55.69 873 ALA A CA 1
ATOM 6618 C C . ALA A 1 873 ? 16.879 2.027 33.501 1.00 55.69 873 ALA A C 1
ATOM 6620 O O . ALA A 1 873 ? 16.767 2.033 34.730 1.00 55.69 873 ALA A O 1
ATOM 6621 N N . VAL A 1 874 ? 17.719 2.851 32.859 1.00 59.75 874 VAL A N 1
ATOM 6622 C CA . VAL A 1 874 ? 18.508 3.924 33.493 1.00 59.75 874 VAL A CA 1
ATOM 6623 C C . VAL A 1 874 ? 17.608 4.948 34.182 1.00 59.75 874 VAL A C 1
ATOM 6625 O O . VAL A 1 874 ? 17.797 5.243 35.365 1.00 59.75 874 VAL A O 1
ATOM 6628 N N . GLU A 1 875 ? 16.629 5.493 33.462 1.00 56.25 875 GLU A N 1
ATOM 6629 C CA . GLU A 1 875 ? 15.761 6.554 33.981 1.00 56.25 875 GLU A CA 1
ATOM 6630 C C . GLU A 1 875 ? 14.856 6.061 35.108 1.00 56.25 875 GLU A C 1
ATOM 6632 O O . GLU A 1 875 ? 14.720 6.745 36.125 1.00 56.25 875 GLU A O 1
ATOM 6637 N N . TRP A 1 876 ? 14.317 4.846 34.986 1.00 53.97 876 TRP A N 1
ATOM 6638 C CA . TRP A 1 876 ? 13.499 4.247 36.036 1.00 53.97 876 TRP A CA 1
ATOM 6639 C C . TRP A 1 876 ? 14.297 3.815 37.266 1.00 53.97 876 TRP A C 1
ATOM 6641 O O . TRP A 1 876 ? 13.811 4.028 38.374 1.00 53.97 876 TRP A O 1
ATOM 6651 N N . THR A 1 877 ? 15.527 3.307 37.120 1.00 64.44 877 THR A N 1
ATOM 6652 C CA . THR A 1 877 ? 16.404 3.050 38.283 1.00 64.44 877 THR A CA 1
ATOM 6653 C C . THR A 1 877 ? 16.619 4.343 39.073 1.00 64.44 877 THR A C 1
ATOM 6655 O O . THR A 1 877 ? 16.348 4.390 40.270 1.00 64.44 877 THR A O 1
ATOM 6658 N N . ARG A 1 878 ? 16.969 5.435 38.378 1.00 57.53 878 ARG A N 1
ATOM 6659 C CA . ARG A 1 878 ? 17.113 6.778 38.967 1.00 57.53 878 ARG A CA 1
ATOM 6660 C C . ARG A 1 878 ? 15.803 7.353 39.513 1.00 57.53 878 ARG A C 1
ATOM 6662 O O . ARG A 1 878 ? 15.833 8.238 40.364 1.00 57.53 878 ARG A O 1
ATOM 6669 N N . ALA A 1 879 ? 14.644 6.952 38.993 1.00 51.06 879 ALA A N 1
ATOM 6670 C CA . ALA A 1 879 ? 13.347 7.351 39.540 1.00 51.06 879 ALA A CA 1
ATOM 6671 C C . ALA A 1 879 ? 13.069 6.637 40.871 1.00 51.06 879 ALA A C 1
ATOM 6673 O O . ALA A 1 879 ? 12.664 7.298 41.821 1.00 51.06 879 ALA A O 1
ATOM 6674 N N . ILE A 1 880 ? 13.359 5.334 40.962 1.00 55.34 880 ILE A N 1
ATOM 6675 C CA . ILE A 1 880 ? 13.251 4.561 42.208 1.00 55.34 880 ILE A CA 1
ATOM 6676 C C . ILE A 1 880 ? 14.207 5.137 43.262 1.00 55.34 880 ILE A C 1
ATOM 6678 O O . ILE A 1 880 ? 13.745 5.517 44.329 1.00 55.34 880 ILE A O 1
ATOM 6682 N N . GLU A 1 881 ? 15.486 5.343 42.927 1.00 59.69 881 GLU A N 1
ATOM 6683 C CA . GLU A 1 881 ? 16.510 5.917 43.827 1.00 59.69 881 GLU A CA 1
ATOM 6684 C C . GLU A 1 881 ? 16.127 7.273 44.453 1.00 59.69 881 GLU A C 1
ATOM 6686 O O . GLU A 1 881 ? 16.622 7.617 45.523 1.00 59.69 881 GLU A O 1
ATOM 6691 N N . ARG A 1 882 ? 15.262 8.058 43.793 1.00 53.38 882 ARG A N 1
ATOM 6692 C CA . ARG A 1 882 ? 14.775 9.363 44.282 1.00 53.38 882 ARG A CA 1
ATOM 6693 C C . ARG A 1 882 ? 13.442 9.294 45.034 1.00 53.38 882 ARG A C 1
ATOM 6695 O O . ARG A 1 882 ? 13.064 10.284 45.652 1.00 53.38 882 ARG A O 1
ATOM 6702 N N . LEU A 1 883 ? 12.721 8.177 44.943 1.00 47.38 883 LEU A N 1
ATOM 6703 C CA . LEU A 1 883 ? 11.420 7.960 45.588 1.00 47.38 883 LEU A CA 1
ATOM 6704 C C . LEU A 1 883 ? 11.539 7.074 46.834 1.00 47.38 883 LEU A C 1
ATOM 6706 O O . LEU A 1 883 ? 10.848 7.318 47.818 1.00 47.38 883 LEU A O 1
ATOM 6710 N N . ASP A 1 884 ? 12.406 6.065 46.776 1.00 54.19 884 ASP A N 1
ATOM 6711 C CA . ASP A 1 884 ? 12.698 5.107 47.839 1.00 54.19 884 ASP A CA 1
ATOM 6712 C C . ASP A 1 884 ? 14.131 4.559 47.626 1.00 54.19 884 ASP A C 1
ATOM 6714 O O . ASP A 1 884 ? 14.332 3.638 46.826 1.00 54.19 884 ASP A O 1
ATOM 6718 N N . PRO A 1 885 ? 15.159 5.154 48.263 1.00 62.19 885 PRO A N 1
ATOM 6719 C CA . PRO A 1 885 ? 16.552 4.738 48.083 1.00 62.19 885 PRO A CA 1
ATOM 6720 C C . PRO A 1 885 ? 16.868 3.380 48.730 1.00 62.19 885 PRO A C 1
ATOM 6722 O O . PRO A 1 885 ? 17.846 2.745 48.337 1.00 62.19 885 PRO A O 1
ATOM 6725 N N . ASP A 1 886 ? 16.038 2.924 49.674 1.00 62.16 886 ASP A N 1
ATOM 6726 C CA . ASP A 1 886 ? 16.177 1.648 50.385 1.00 62.16 886 ASP A CA 1
ATOM 6727 C C . ASP A 1 886 ? 15.292 0.537 49.771 1.00 62.16 886 ASP A C 1
ATOM 6729 O O . ASP A 1 886 ? 15.163 -0.554 50.332 1.00 62.16 886 ASP A O 1
ATOM 6733 N N . ALA A 1 887 ? 14.699 0.794 48.595 1.00 60.47 887 ALA A N 1
ATOM 6734 C CA . ALA A 1 887 ? 13.773 -0.100 47.905 1.00 60.47 887 ALA A CA 1
ATOM 6735 C C . ALA A 1 887 ? 14.318 -1.529 47.735 1.00 60.47 887 ALA A C 1
ATOM 6737 O O . ALA A 1 887 ? 15.351 -1.762 47.095 1.00 60.47 887 ALA A O 1
ATOM 6738 N N . ASP A 1 888 ? 13.576 -2.514 48.248 1.00 63.53 888 ASP A N 1
ATOM 6739 C CA . ASP A 1 888 ? 14.041 -3.900 48.287 1.00 63.53 888 ASP A CA 1
ATOM 6740 C C . ASP A 1 888 ? 14.350 -4.456 46.879 1.00 63.53 888 ASP A C 1
ATOM 6742 O O . ASP A 1 888 ? 13.551 -4.378 45.938 1.00 63.53 888 ASP A O 1
ATOM 6746 N N . GLY A 1 889 ? 15.559 -4.999 46.726 1.00 67.00 889 GLY A N 1
ATOM 6747 C CA . GLY A 1 889 ? 16.111 -5.482 45.461 1.00 67.00 889 GLY A CA 1
ATOM 6748 C C . GLY A 1 889 ? 16.763 -4.434 44.539 1.00 67.00 889 GLY A C 1
ATOM 6749 O O . GLY A 1 889 ? 17.353 -4.849 43.532 1.00 67.00 889 GLY A O 1
ATOM 6750 N N . LEU A 1 890 ? 16.734 -3.130 44.858 1.00 71.25 890 LEU A N 1
ATOM 6751 C CA . LEU A 1 890 ? 17.323 -2.046 44.043 1.00 71.25 890 LEU A CA 1
ATOM 6752 C C . LEU A 1 890 ? 18.839 -2.216 43.820 1.00 71.25 890 LEU A C 1
ATOM 6754 O O . LEU A 1 890 ? 19.330 -2.078 42.699 1.00 71.25 890 LEU A O 1
ATOM 6758 N N . THR A 1 891 ? 19.590 -2.614 44.847 1.00 73.19 891 THR A N 1
ATOM 6759 C CA . THR A 1 891 ? 21.035 -2.894 44.724 1.00 73.19 891 THR A CA 1
ATOM 6760 C C . THR A 1 891 ? 21.319 -4.044 43.749 1.00 73.19 891 THR A C 1
ATOM 6762 O O . THR A 1 891 ? 22.259 -3.978 42.954 1.00 73.19 891 THR A O 1
ATOM 6765 N N . GLY A 1 892 ? 20.470 -5.079 43.747 1.00 74.81 892 GLY A N 1
ATOM 6766 C CA . GLY A 1 892 ? 20.556 -6.185 42.787 1.00 74.81 892 GLY A CA 1
ATOM 6767 C C . GLY A 1 892 ? 20.194 -5.754 41.363 1.00 74.81 892 GLY A C 1
ATOM 6768 O O . GLY A 1 892 ? 20.878 -6.134 40.415 1.00 74.81 892 GLY A O 1
ATOM 6769 N N . LEU A 1 893 ? 19.171 -4.904 41.219 1.00 76.44 893 LEU A N 1
ATOM 6770 C CA . LEU A 1 893 ? 18.764 -4.302 39.945 1.00 76.44 893 LEU A CA 1
ATOM 6771 C C . LEU A 1 893 ? 19.910 -3.508 39.296 1.00 76.44 893 LEU A C 1
ATOM 6773 O O . LEU A 1 893 ? 20.195 -3.700 38.114 1.00 76.44 893 LEU A O 1
ATOM 6777 N N . ARG A 1 894 ? 20.610 -2.673 40.078 1.00 72.00 894 ARG A N 1
ATOM 6778 C CA . ARG A 1 894 ? 21.794 -1.929 39.613 1.00 72.00 894 ARG A CA 1
ATOM 6779 C C . ARG A 1 894 ? 22.889 -2.868 39.099 1.00 72.00 894 ARG A C 1
ATOM 6781 O O . ARG A 1 894 ? 23.444 -2.617 38.033 1.00 72.00 894 ARG A O 1
ATOM 6788 N N . GLY A 1 895 ? 23.167 -3.965 39.808 1.00 73.12 895 GLY A N 1
ATOM 6789 C CA . GLY A 1 895 ? 24.141 -4.976 39.374 1.00 73.12 895 GLY A CA 1
ATOM 6790 C C . GLY A 1 895 ? 23.752 -5.698 38.075 1.00 73.12 895 GLY A C 1
ATOM 6791 O O . GLY A 1 895 ? 24.604 -5.923 37.213 1.00 73.12 895 GLY A O 1
ATOM 6792 N N . GLU A 1 896 ? 22.469 -6.020 37.907 1.00 76.00 896 GLU A N 1
ATOM 6793 C CA . GLU A 1 896 ? 21.937 -6.696 36.717 1.00 76.00 896 GLU A CA 1
ATOM 6794 C C . GLU A 1 896 ? 21.975 -5.788 35.474 1.00 76.00 896 GLU A C 1
ATOM 6796 O O . GLU A 1 896 ? 22.499 -6.191 34.429 1.00 76.00 896 GLU A O 1
ATOM 6801 N N . LEU A 1 897 ? 21.520 -4.536 35.618 1.00 76.19 897 LEU A N 1
ATOM 6802 C CA . LEU A 1 897 ? 21.561 -3.489 34.588 1.00 76.19 897 LEU A CA 1
ATOM 6803 C C . LEU A 1 897 ? 22.997 -3.233 34.110 1.00 76.19 897 LEU A C 1
ATOM 6805 O O . LEU A 1 897 ? 23.279 -3.314 32.914 1.00 76.19 897 LEU A O 1
ATOM 6809 N N . ARG A 1 898 ? 23.920 -3.027 35.059 1.00 73.88 898 ARG A N 1
ATOM 6810 C CA . ARG A 1 898 ? 25.362 -2.865 34.819 1.00 73.88 898 ARG A CA 1
ATOM 6811 C C . ARG A 1 898 ? 25.940 -4.011 33.989 1.00 73.88 898 ARG A C 1
ATOM 6813 O O . ARG A 1 898 ? 26.570 -3.780 32.958 1.00 73.88 898 ARG A O 1
ATOM 6820 N N . SER A 1 899 ? 25.700 -5.252 34.418 1.00 73.75 899 SER A N 1
ATOM 6821 C CA . SER A 1 899 ? 26.229 -6.454 33.763 1.00 73.75 899 SER A CA 1
ATOM 6822 C C . SER A 1 899 ? 25.736 -6.591 32.316 1.00 73.75 899 SER A C 1
ATOM 6824 O O . SER A 1 899 ? 26.529 -6.817 31.398 1.00 73.75 899 SER A O 1
ATOM 6826 N N . ARG A 1 900 ? 24.432 -6.374 32.094 1.00 75.50 900 ARG A N 1
ATOM 6827 C CA . ARG A 1 900 ? 23.797 -6.449 30.771 1.00 75.50 900 ARG A CA 1
ATOM 6828 C C . ARG A 1 900 ? 24.283 -5.364 29.812 1.00 75.50 900 ARG A C 1
ATOM 6830 O O . ARG A 1 900 ? 24.674 -5.689 28.692 1.00 75.50 900 ARG A O 1
ATOM 6837 N N . MET A 1 901 ? 24.344 -4.107 30.254 1.00 72.31 901 MET A N 1
ATOM 6838 C CA . MET A 1 901 ? 24.832 -3.000 29.420 1.00 72.31 901 MET A CA 1
ATOM 6839 C C . MET A 1 901 ? 26.297 -3.198 29.003 1.00 72.31 901 MET A C 1
ATOM 6841 O O . MET A 1 901 ? 26.643 -2.968 27.843 1.00 72.31 901 MET A O 1
ATOM 6845 N N . LEU A 1 902 ? 27.153 -3.685 29.912 1.00 68.19 902 LEU A N 1
ATOM 6846 C CA . LEU A 1 902 ? 28.554 -4.000 29.610 1.00 68.19 902 LEU A CA 1
ATOM 6847 C C . LEU A 1 902 ? 28.696 -5.166 28.614 1.00 68.19 902 LEU A C 1
ATOM 6849 O O . LEU A 1 902 ? 29.611 -5.153 27.788 1.00 68.19 902 LEU A O 1
ATOM 6853 N N . ALA A 1 903 ? 27.801 -6.158 28.653 1.00 70.19 903 ALA A N 1
ATOM 6854 C CA . ALA A 1 903 ? 27.767 -7.236 27.664 1.00 70.19 903 ALA A CA 1
ATOM 6855 C C . ALA A 1 903 ? 27.318 -6.732 26.279 1.00 70.19 903 ALA A C 1
ATOM 6857 O O . ALA A 1 903 ? 27.994 -7.000 25.284 1.00 70.19 903 ALA A O 1
ATOM 6858 N N . ALA A 1 904 ? 26.240 -5.942 26.219 1.00 65.88 904 ALA A N 1
ATOM 6859 C CA . ALA A 1 904 ? 25.730 -5.357 24.978 1.00 65.88 904 ALA A CA 1
ATOM 6860 C C . ALA A 1 904 ? 26.742 -4.402 24.314 1.00 65.88 904 ALA A C 1
ATOM 6862 O O . ALA A 1 904 ? 26.924 -4.446 23.098 1.00 65.88 904 ALA A O 1
ATOM 6863 N N . PHE A 1 905 ? 27.460 -3.597 25.109 1.00 70.56 905 PHE A N 1
ATOM 6864 C CA . PHE A 1 905 ? 28.551 -2.740 24.630 1.00 70.56 905 PHE A CA 1
ATOM 6865 C C . PHE A 1 905 ? 29.664 -3.557 23.954 1.00 70.56 905 PHE A C 1
ATOM 6867 O O . PHE A 1 905 ? 30.086 -3.238 22.841 1.00 70.56 905 PHE A O 1
ATOM 6874 N N . ARG A 1 906 ? 30.108 -4.648 24.597 1.00 69.00 906 ARG A N 1
ATOM 6875 C CA . ARG A 1 906 ? 31.155 -5.535 24.060 1.00 69.00 906 ARG A CA 1
ATOM 6876 C C . ARG A 1 906 ? 30.725 -6.223 22.764 1.00 69.00 906 ARG A C 1
ATOM 6878 O O . ARG A 1 906 ? 31.549 -6.345 21.863 1.00 69.00 906 ARG A O 1
ATOM 6885 N N . ALA A 1 907 ? 29.457 -6.628 22.655 1.00 62.94 907 ALA A N 1
ATOM 6886 C CA . ALA A 1 907 ? 28.900 -7.175 21.419 1.00 62.94 907 ALA A CA 1
ATOM 6887 C C . ALA A 1 907 ? 28.887 -6.122 20.296 1.00 62.94 907 ALA A C 1
ATOM 6889 O O . ALA A 1 907 ? 29.459 -6.356 19.238 1.00 62.94 907 ALA A O 1
ATOM 6890 N N . ALA A 1 908 ? 28.354 -4.922 20.555 1.00 55.44 908 ALA A N 1
ATOM 6891 C CA . ALA A 1 908 ? 28.335 -3.837 19.571 1.00 55.44 908 ALA A CA 1
ATOM 6892 C C . ALA A 1 908 ? 29.738 -3.488 19.040 1.00 55.44 908 ALA A C 1
ATOM 6894 O O . ALA A 1 908 ? 29.898 -3.272 17.840 1.00 55.44 908 ALA A O 1
ATOM 6895 N N . ARG A 1 909 ? 30.770 -3.501 19.896 1.00 58.03 909 ARG A N 1
ATOM 6896 C CA . ARG A 1 909 ? 32.161 -3.300 19.455 1.00 58.03 909 ARG A CA 1
ATOM 6897 C C . ARG A 1 909 ? 32.756 -4.485 18.690 1.00 58.03 909 ARG A C 1
ATOM 6899 O O . ARG A 1 909 ? 33.572 -4.256 17.804 1.00 58.03 909 ARG A O 1
ATOM 6906 N N . ALA A 1 910 ? 32.365 -5.723 18.996 1.00 58.44 910 ALA A N 1
ATOM 6907 C CA . ALA A 1 910 ? 32.782 -6.901 18.227 1.00 58.44 910 ALA A CA 1
ATOM 6908 C C . ALA A 1 910 ? 32.173 -6.920 16.811 1.00 58.44 910 ALA A C 1
ATOM 6910 O O . ALA A 1 910 ? 32.831 -7.356 15.871 1.00 58.44 910 ALA A O 1
ATOM 6911 N N . ASP A 1 911 ? 30.959 -6.384 16.661 1.00 56.00 911 ASP A N 1
ATOM 6912 C CA . ASP A 1 911 ? 30.235 -6.279 15.387 1.00 56.00 911 ASP A CA 1
ATOM 6913 C C . ASP A 1 911 ? 30.655 -5.064 14.525 1.00 56.00 911 ASP A C 1
ATOM 6915 O O . ASP A 1 911 ? 30.113 -4.867 13.437 1.00 56.00 911 ASP A O 1
ATOM 6919 N N . GLY A 1 912 ? 31.552 -4.195 15.014 1.00 57.06 912 GLY A N 1
ATOM 6920 C CA . GLY A 1 912 ? 31.903 -2.928 14.349 1.00 57.06 912 GLY A CA 1
ATOM 6921 C C . GLY A 1 912 ? 30.799 -1.857 14.386 1.00 57.06 912 GLY A C 1
ATOM 6922 O O . GLY A 1 912 ? 30.777 -0.949 13.558 1.00 57.06 912 GLY A O 1
ATOM 6923 N N . ARG A 1 913 ? 29.852 -1.947 15.330 1.00 62.84 913 ARG A N 1
ATOM 6924 C CA . ARG A 1 913 ? 28.730 -1.003 15.499 1.00 62.84 913 ARG A CA 1
ATOM 6925 C C . ARG A 1 913 ? 29.104 0.137 16.450 1.00 62.84 913 ARG A C 1
ATOM 6927 O O . ARG A 1 913 ? 28.488 0.323 17.501 1.00 62.84 913 ARG A O 1
ATOM 6934 N N . ASP A 1 914 ? 30.114 0.922 16.078 1.00 55.50 914 ASP A N 1
ATOM 6935 C CA . ASP A 1 914 ? 30.700 1.960 16.943 1.00 55.50 914 ASP A CA 1
ATOM 6936 C C . ASP A 1 914 ? 29.692 3.010 17.441 1.00 55.50 914 ASP A C 1
ATOM 6938 O O . ASP A 1 914 ? 29.777 3.452 18.586 1.00 55.50 914 ASP A O 1
ATOM 6942 N N . ALA A 1 915 ? 28.676 3.361 16.644 1.00 49.53 915 ALA A N 1
ATOM 6943 C CA . ALA A 1 915 ? 27.615 4.280 17.068 1.00 49.53 915 ALA A CA 1
ATOM 6944 C C . ALA A 1 915 ? 26.724 3.705 18.193 1.00 49.53 915 ALA A C 1
ATOM 6946 O O . ALA A 1 915 ? 26.325 4.440 19.103 1.00 49.53 915 ALA A O 1
ATOM 6947 N N . ASP A 1 916 ? 26.441 2.396 18.169 1.00 51.16 916 ASP A N 1
ATOM 6948 C CA . ASP A 1 916 ? 25.722 1.704 19.247 1.00 51.16 916 ASP A CA 1
ATOM 6949 C C . ASP A 1 916 ? 26.601 1.588 20.493 1.00 51.16 916 ASP A C 1
ATOM 6951 O O . ASP A 1 916 ? 26.144 1.885 21.599 1.00 51.16 916 ASP A O 1
ATOM 6955 N N . ALA A 1 917 ? 27.875 1.221 20.317 1.00 58.91 917 ALA A N 1
ATOM 6956 C CA . ALA A 1 917 ? 28.843 1.152 21.406 1.00 58.91 917 ALA A CA 1
ATOM 6957 C C . ALA A 1 917 ? 29.007 2.521 22.096 1.00 58.91 917 ALA A C 1
ATOM 6959 O O . ALA A 1 917 ? 28.921 2.608 23.320 1.00 58.91 917 ALA A O 1
ATOM 6960 N N . ALA A 1 918 ? 29.130 3.610 21.333 1.00 54.41 918 ALA A N 1
ATOM 6961 C CA . ALA A 1 918 ? 29.210 4.969 21.868 1.00 54.41 918 ALA A CA 1
ATOM 6962 C C . ALA A 1 918 ? 27.917 5.407 22.587 1.00 54.41 918 ALA A C 1
ATOM 6964 O O . ALA A 1 918 ? 27.984 6.086 23.616 1.00 54.41 918 ALA A O 1
ATOM 6965 N N . ARG A 1 919 ? 26.731 5.001 22.098 1.00 63.97 919 ARG A N 1
ATOM 6966 C CA . ARG A 1 919 ? 25.450 5.240 22.793 1.00 63.97 919 ARG A CA 1
ATOM 6967 C C . ARG A 1 919 ? 25.397 4.496 24.131 1.00 63.97 919 ARG A C 1
ATOM 6969 O O . ARG A 1 919 ? 25.075 5.110 25.148 1.00 63.97 919 ARG A O 1
ATOM 6976 N N . LEU A 1 920 ? 25.756 3.212 24.138 1.00 59.78 920 LEU A N 1
ATOM 6977 C CA . LEU A 1 920 ? 25.772 2.374 25.340 1.00 59.78 920 LEU A CA 1
ATOM 6978 C C . LEU A 1 920 ? 26.812 2.860 26.360 1.00 59.78 920 LEU A C 1
ATOM 6980 O O . LEU A 1 920 ? 26.493 2.948 27.542 1.00 59.78 920 LEU A O 1
ATOM 6984 N N . ALA A 1 921 ? 28.008 3.264 25.923 1.00 60.12 921 ALA A N 1
ATOM 6985 C CA . ALA A 1 921 ? 29.044 3.817 26.798 1.00 60.12 921 ALA A CA 1
ATOM 6986 C C . ALA A 1 921 ? 28.567 5.081 27.537 1.00 60.12 921 ALA A C 1
ATOM 6988 O O . ALA A 1 921 ? 28.744 5.184 28.754 1.00 60.12 921 ALA A O 1
ATOM 6989 N N . ARG A 1 922 ? 27.888 6.007 26.839 1.00 59.00 922 ARG A N 1
ATOM 6990 C CA . ARG A 1 922 ? 27.268 7.192 27.467 1.00 59.00 922 ARG A CA 1
ATOM 6991 C C . ARG A 1 922 ? 26.186 6.809 28.486 1.00 59.00 922 ARG A C 1
ATOM 6993 O O . ARG A 1 922 ? 26.114 7.416 29.551 1.00 59.00 922 ARG A O 1
ATOM 7000 N N . GLN A 1 923 ? 25.383 5.783 28.199 1.00 59.09 923 GLN A N 1
ATOM 7001 C CA . GLN A 1 923 ? 24.333 5.308 29.109 1.00 59.09 923 GLN A CA 1
ATOM 7002 C C . GLN A 1 923 ? 24.893 4.580 30.348 1.00 59.09 923 GLN A C 1
ATOM 7004 O O . GLN A 1 923 ? 24.396 4.816 31.447 1.00 59.09 923 GLN A O 1
ATOM 7009 N N . VAL A 1 924 ? 25.948 3.760 30.214 1.00 60.47 924 VAL A N 1
ATOM 7010 C CA . VAL A 1 924 ? 26.650 3.140 31.362 1.00 60.47 924 VAL A CA 1
ATOM 7011 C C . VAL A 1 924 ? 27.248 4.223 32.260 1.00 60.47 924 VAL A C 1
ATOM 7013 O O . VAL A 1 924 ? 26.997 4.236 33.464 1.00 60.47 924 VAL A O 1
ATOM 7016 N N . THR A 1 925 ? 27.965 5.174 31.653 1.00 56.06 925 THR A N 1
ATOM 7017 C CA . THR A 1 925 ? 28.607 6.310 32.337 1.00 56.06 925 THR A CA 1
ATOM 7018 C C . THR A 1 925 ? 27.626 7.103 33.206 1.00 56.06 925 THR A C 1
ATOM 7020 O O . THR A 1 925 ? 27.982 7.551 34.293 1.00 56.06 925 THR A O 1
ATOM 7023 N N . ALA A 1 926 ? 26.373 7.248 32.763 1.00 54.56 926 ALA A N 1
ATOM 7024 C CA . ALA A 1 926 ? 25.347 7.984 33.494 1.00 54.56 926 ALA A CA 1
ATOM 7025 C C . ALA A 1 926 ? 24.883 7.300 34.803 1.00 54.56 926 ALA A C 1
ATOM 7027 O O . ALA A 1 926 ? 24.421 7.993 35.712 1.00 54.56 926 ALA A O 1
ATOM 7028 N N . LEU A 1 927 ? 24.969 5.970 34.915 1.00 54.59 927 LEU A N 1
ATOM 7029 C CA . LEU A 1 927 ? 24.554 5.212 36.113 1.00 54.59 927 LEU A CA 1
ATOM 7030 C C . LEU A 1 927 ? 25.710 4.774 37.008 1.00 54.59 927 LEU A C 1
ATOM 7032 O O . LEU A 1 927 ? 25.535 4.642 38.224 1.00 54.59 927 LEU A O 1
ATOM 7036 N N . PHE A 1 928 ? 26.850 4.475 36.388 1.00 63.16 928 PHE A N 1
ATOM 7037 C CA . PHE A 1 928 ? 27.983 3.803 37.008 1.00 63.16 928 PHE A CA 1
ATOM 7038 C C . PHE A 1 928 ? 29.265 4.597 36.707 1.00 63.16 928 PHE A C 1
ATOM 7040 O O . PHE A 1 928 ? 30.068 4.166 35.878 1.00 63.16 928 PHE A O 1
ATOM 7047 N N . PRO A 1 929 ? 29.477 5.769 37.343 1.00 51.16 929 PRO A N 1
ATOM 7048 C CA . PRO A 1 929 ? 30.646 6.608 37.068 1.00 51.16 929 PRO A CA 1
ATOM 7049 C C . PRO A 1 929 ? 31.974 5.868 37.275 1.00 51.16 929 PRO A C 1
ATOM 7051 O O . PRO A 1 929 ? 32.914 6.070 36.514 1.00 51.16 929 PRO A O 1
ATOM 7054 N N . ASP A 1 930 ? 32.034 4.946 38.239 1.00 46.34 930 ASP A N 1
ATOM 7055 C CA . ASP A 1 930 ? 33.223 4.132 38.519 1.00 46.34 930 ASP A CA 1
ATOM 7056 C C . ASP A 1 930 ? 33.579 3.149 37.382 1.00 46.34 930 ASP A C 1
ATOM 7058 O O . ASP A 1 930 ? 34.748 2.787 37.214 1.00 46.34 930 ASP A O 1
ATOM 7062 N N . ASP A 1 931 ? 32.604 2.752 36.552 1.00 51.84 931 ASP A N 1
ATOM 7063 C CA . ASP A 1 931 ? 32.825 1.844 35.415 1.00 51.84 931 ASP A CA 1
ATOM 7064 C C . ASP A 1 931 ? 33.528 2.514 34.235 1.00 51.84 931 ASP A C 1
ATOM 7066 O O . ASP A 1 931 ? 34.135 1.805 33.423 1.00 51.84 931 ASP A O 1
ATOM 7070 N N . LEU A 1 932 ? 33.541 3.856 34.172 1.00 43.19 932 LEU A N 1
ATOM 7071 C CA . LEU A 1 932 ? 34.392 4.596 33.235 1.00 43.19 932 LEU A CA 1
ATOM 7072 C C . LEU A 1 932 ? 35.830 4.091 33.308 1.00 43.19 932 LEU A C 1
ATOM 7074 O O . LEU A 1 932 ? 36.446 3.868 32.272 1.00 43.19 932 LEU A O 1
ATOM 7078 N N . ARG A 1 933 ? 36.356 3.851 34.516 1.00 41.44 933 ARG A N 1
ATOM 7079 C CA . ARG A 1 933 ? 37.741 3.406 34.703 1.00 41.44 933 ARG A CA 1
ATOM 7080 C C . ARG A 1 933 ? 37.993 2.038 34.066 1.00 41.44 933 ARG A C 1
ATOM 7082 O O . ARG A 1 933 ? 39.041 1.842 33.460 1.00 41.44 933 ARG A O 1
ATOM 7089 N N . GLY A 1 934 ? 37.041 1.109 34.173 1.00 46.88 934 GLY A N 1
ATOM 7090 C CA . GLY A 1 934 ? 37.149 -0.229 33.583 1.00 46.88 934 GLY A CA 1
ATOM 7091 C C . GLY A 1 934 ? 36.990 -0.236 32.060 1.00 46.88 934 GLY A C 1
ATOM 7092 O O . GLY A 1 934 ? 37.725 -0.941 31.372 1.00 46.88 934 GLY A O 1
ATOM 7093 N N . LEU A 1 935 ? 36.066 0.570 31.529 1.00 46.16 935 LEU A N 1
ATOM 7094 C CA . LEU A 1 935 ? 35.856 0.715 30.084 1.00 46.16 935 LEU A CA 1
ATOM 7095 C C . LEU A 1 935 ? 37.013 1.467 29.408 1.00 46.16 935 LEU A C 1
ATOM 7097 O O . LEU A 1 935 ? 37.525 1.018 28.388 1.00 46.16 935 LEU A O 1
ATOM 7101 N N . TRP A 1 936 ? 37.475 2.566 30.003 1.00 45.41 936 TRP A N 1
ATOM 7102 C CA . TRP A 1 936 ? 38.555 3.401 29.471 1.00 45.41 936 TRP A CA 1
ATOM 7103 C C . TRP A 1 936 ? 39.912 2.684 29.465 1.00 45.41 936 TRP A C 1
ATOM 7105 O O . TRP A 1 936 ? 40.653 2.800 28.490 1.00 45.41 936 TRP A O 1
ATOM 7115 N N . LEU A 1 937 ? 40.219 1.877 30.491 1.00 42.12 937 LEU A N 1
ATOM 7116 C CA . LEU A 1 937 ? 41.415 1.021 30.484 1.00 42.12 937 LEU A CA 1
ATOM 7117 C C . LEU A 1 937 ? 41.356 -0.040 29.368 1.00 42.12 937 LEU A C 1
ATOM 7119 O O . LEU A 1 937 ? 42.346 -0.239 28.669 1.00 42.12 937 LEU A O 1
ATOM 7123 N N . ALA A 1 938 ? 40.194 -0.664 29.142 1.00 45.81 938 ALA A N 1
ATOM 7124 C CA . ALA A 1 938 ? 40.022 -1.662 28.081 1.00 45.81 938 ALA A CA 1
ATOM 7125 C C . ALA A 1 938 ? 40.123 -1.076 26.653 1.00 45.81 938 ALA A C 1
ATOM 7127 O O . ALA A 1 938 ? 40.487 -1.794 25.720 1.00 45.81 938 ALA A O 1
ATOM 7128 N N . GLU A 1 939 ? 39.829 0.218 26.477 1.00 46.75 939 GLU A N 1
ATOM 7129 C CA . GLU A 1 939 ? 40.039 0.951 25.220 1.00 46.75 939 GLU A CA 1
ATOM 7130 C C . GLU A 1 939 ? 41.498 1.425 25.056 1.00 46.75 939 GLU A C 1
ATOM 7132 O O . GLU A 1 939 ? 42.063 1.298 23.966 1.00 46.75 939 GLU A O 1
ATOM 7137 N N . GLN A 1 940 ? 42.149 1.896 26.132 1.00 42.41 940 GLN A N 1
ATOM 7138 C CA . GLN A 1 940 ? 43.582 2.253 26.142 1.00 42.41 940 GLN A CA 1
ATOM 7139 C C . GLN A 1 940 ? 44.470 1.084 25.682 1.00 42.41 940 GLN A C 1
ATOM 7141 O O . GLN A 1 940 ? 45.389 1.291 24.892 1.00 42.41 940 GLN A O 1
ATOM 7146 N N . GLU A 1 941 ? 44.164 -0.149 26.101 1.00 42.38 941 GLU A N 1
ATOM 7147 C CA . GLU A 1 941 ? 44.885 -1.363 25.676 1.00 42.38 941 GLU A CA 1
ATOM 7148 C C . GLU A 1 941 ? 44.712 -1.717 24.182 1.00 42.38 941 GLU A C 1
ATOM 7150 O O . GLU A 1 941 ? 45.392 -2.619 23.687 1.00 42.38 941 GLU A O 1
ATOM 7155 N N . ARG A 1 942 ? 43.811 -1.041 23.449 1.00 40.19 942 ARG A N 1
ATOM 7156 C CA . ARG A 1 942 ? 43.487 -1.344 22.039 1.00 40.19 942 ARG A CA 1
ATOM 7157 C C . ARG A 1 942 ? 43.599 -0.160 21.071 1.00 40.19 942 ARG A C 1
ATOM 7159 O O . ARG A 1 942 ? 43.558 -0.382 19.865 1.00 40.19 942 ARG A O 1
ATOM 7166 N N . GLY A 1 943 ? 43.820 1.059 21.567 1.00 41.41 943 GLY A N 1
ATOM 7167 C CA . GLY A 1 943 ? 44.325 2.184 20.766 1.00 41.41 943 GLY A CA 1
ATOM 7168 C C . GLY A 1 943 ? 43.315 2.894 19.853 1.00 41.41 943 GLY A C 1
ATOM 7169 O O . GLY A 1 943 ? 43.727 3.473 18.850 1.00 41.41 943 GLY A O 1
ATOM 7170 N N . GLY A 1 944 ? 42.018 2.861 20.173 1.00 38.41 944 GLY A N 1
ATOM 7171 C CA . GLY A 1 944 ? 40.986 3.609 19.440 1.00 38.41 944 GLY A CA 1
ATOM 7172 C C . GLY A 1 944 ? 40.780 5.045 19.965 1.00 38.41 944 GLY A C 1
ATOM 7173 O O . GLY A 1 944 ? 40.780 5.239 21.182 1.00 38.41 944 GLY A O 1
ATOM 7174 N N . PRO A 1 945 ? 40.581 6.057 19.095 1.00 39.09 945 PRO A N 1
ATOM 7175 C CA . PRO A 1 945 ? 40.113 7.385 19.500 1.00 39.09 945 PRO A CA 1
ATOM 7176 C C . PRO A 1 945 ? 38.591 7.404 19.749 1.00 39.09 945 PRO A C 1
ATOM 7178 O O . PRO A 1 945 ? 37.864 6.513 19.309 1.00 39.09 945 PRO A O 1
ATOM 7181 N N . ILE A 1 946 ? 38.102 8.448 20.426 1.00 41.31 946 ILE A N 1
ATOM 7182 C CA . ILE A 1 946 ? 36.670 8.745 20.597 1.00 41.31 946 ILE A CA 1
ATOM 7183 C C . ILE A 1 946 ? 36.438 10.198 20.170 1.00 41.31 946 ILE A C 1
ATOM 7185 O O . ILE A 1 946 ? 37.124 11.091 20.660 1.00 41.31 946 ILE A O 1
ATOM 7189 N N . ASP A 1 947 ? 35.481 10.427 19.269 1.00 35.47 947 ASP A N 1
ATOM 7190 C CA . ASP A 1 947 ? 35.213 11.751 18.696 1.00 35.47 947 ASP A CA 1
ATOM 7191 C C . ASP A 1 947 ? 34.328 12.668 19.563 1.00 35.47 947 ASP A C 1
ATOM 7193 O O . ASP A 1 947 ? 33.540 12.240 20.413 1.00 35.47 947 ASP A O 1
ATOM 7197 N N . ARG A 1 948 ? 34.475 13.971 19.300 1.00 32.91 948 ARG A N 1
ATOM 7198 C CA . ARG A 1 948 ? 33.873 15.107 20.014 1.00 32.91 948 ARG A CA 1
ATOM 7199 C C . ARG A 1 948 ? 32.362 15.271 19.717 1.00 32.91 948 ARG A C 1
ATOM 7201 O O . ARG A 1 948 ? 31.968 15.194 18.554 1.00 32.91 948 ARG A O 1
ATOM 7208 N N . PRO A 1 949 ? 31.508 15.569 20.722 1.00 35.81 949 PRO A N 1
ATOM 7209 C CA . PRO A 1 949 ? 30.109 15.965 20.504 1.00 35.81 949 PRO A CA 1
ATOM 7210 C C . PRO A 1 949 ? 29.969 17.269 19.698 1.00 35.81 949 PRO A C 1
ATOM 7212 O O . PRO A 1 949 ? 30.831 18.146 19.770 1.00 35.81 949 PRO A O 1
ATOM 7215 N N . ALA A 1 950 ? 28.863 17.417 18.965 1.00 34.88 950 ALA A N 1
ATOM 7216 C CA . ALA A 1 950 ? 28.664 18.491 17.983 1.00 34.88 950 ALA A CA 1
ATOM 7217 C C . ALA A 1 950 ? 28.508 19.909 18.580 1.00 34.88 950 ALA A C 1
ATOM 7219 O O . ALA A 1 950 ? 28.622 20.895 17.857 1.00 34.88 950 ALA A O 1
ATOM 7220 N N . ASP A 1 951 ? 28.261 20.012 19.886 1.00 34.66 951 ASP A N 1
ATOM 7221 C CA . ASP A 1 951 ? 27.656 21.195 20.513 1.00 34.66 951 ASP A CA 1
ATOM 7222 C C . ASP A 1 951 ? 28.686 22.245 20.994 1.00 34.66 951 ASP A C 1
ATOM 7224 O O . ASP A 1 951 ? 28.319 23.281 21.547 1.00 34.66 951 ASP A O 1
ATOM 7228 N N . ALA A 1 952 ? 29.987 21.973 20.841 1.00 34.47 952 ALA A N 1
ATOM 7229 C CA . ALA A 1 952 ? 31.068 22.764 21.437 1.00 34.47 952 ALA A CA 1
ATOM 7230 C C . ALA A 1 952 ? 31.665 23.811 20.463 1.00 34.47 952 ALA A C 1
ATOM 7232 O O . ALA A 1 952 ? 31.918 23.463 19.305 1.00 34.47 952 ALA A O 1
ATOM 7233 N N . PRO A 1 953 ? 31.975 25.047 20.919 1.00 33.69 953 PRO A N 1
ATOM 7234 C CA . PRO A 1 953 ? 32.326 26.193 20.064 1.00 33.69 953 PRO A CA 1
ATOM 7235 C C . PRO A 1 953 ? 33.600 26.036 19.208 1.00 33.69 953 PRO A C 1
ATOM 7237 O O . PRO A 1 953 ? 34.458 25.177 19.441 1.00 33.69 953 PRO A O 1
ATOM 7240 N N . ALA A 1 954 ? 33.673 26.853 18.154 1.00 34.28 954 ALA A N 1
ATOM 7241 C CA . ALA A 1 954 ? 34.448 26.592 16.937 1.00 34.28 954 ALA A CA 1
ATOM 7242 C C . ALA A 1 954 ? 35.911 27.092 16.941 1.00 34.28 954 ALA A C 1
ATOM 7244 O O . ALA A 1 954 ? 36.625 26.895 15.960 1.00 34.28 954 ALA A O 1
ATOM 7245 N N . ASP A 1 955 ? 36.359 27.740 18.012 1.00 38.66 955 ASP A N 1
ATOM 7246 C CA . ASP A 1 955 ? 37.573 28.565 18.074 1.00 38.66 955 ASP A CA 1
ATOM 7247 C C . ASP A 1 955 ? 38.741 27.946 18.880 1.00 38.66 955 ASP A C 1
ATOM 7249 O O . ASP A 1 955 ? 39.702 28.629 19.232 1.00 38.66 955 ASP A O 1
ATOM 7253 N N . LEU A 1 956 ? 38.716 26.625 19.104 1.00 32.28 956 LEU A N 1
ATOM 7254 C CA . LEU A 1 956 ? 39.797 25.860 19.748 1.00 32.28 956 LEU A CA 1
ATOM 7255 C C . LEU A 1 956 ? 40.553 24.946 18.755 1.00 32.28 956 LEU A C 1
ATOM 7257 O O . LEU A 1 956 ? 39.963 23.983 18.256 1.00 32.28 956 LEU A O 1
ATOM 7261 N N . PRO A 1 957 ? 41.860 25.179 18.494 1.00 30.39 957 PRO A N 1
ATOM 7262 C CA . PRO A 1 957 ? 42.680 24.326 17.629 1.00 30.39 957 PRO A CA 1
ATOM 7263 C C . PRO A 1 957 ? 42.811 22.878 18.131 1.00 30.39 957 PRO A C 1
ATOM 7265 O O . PRO A 1 957 ? 42.976 22.620 19.324 1.00 30.39 957 PRO A O 1
ATOM 7268 N N . ALA A 1 958 ? 42.778 21.919 17.204 1.00 34.34 958 ALA A N 1
ATOM 7269 C CA . ALA A 1 958 ? 42.758 20.493 17.525 1.00 34.34 958 ALA A CA 1
ATOM 7270 C C . ALA A 1 958 ? 44.083 19.972 18.122 1.00 34.34 958 ALA A C 1
ATOM 7272 O O . ALA A 1 958 ? 45.166 20.269 17.618 1.00 34.34 958 ALA A O 1
ATOM 7273 N N . GLY A 1 959 ? 43.979 19.118 19.152 1.00 37.16 959 GLY A N 1
ATOM 7274 C CA . GLY A 1 959 ? 45.088 18.295 19.664 1.00 37.16 959 GLY A CA 1
ATOM 7275 C C . GLY A 1 959 ? 45.391 18.384 21.166 1.00 37.16 959 GLY A C 1
ATOM 7276 O O . GLY A 1 959 ? 46.314 17.706 21.621 1.00 37.16 959 GLY A O 1
ATOM 7277 N N . LEU A 1 960 ? 44.680 19.218 21.941 1.00 34.38 960 LEU A N 1
ATOM 7278 C CA . LEU A 1 960 ? 44.978 19.409 23.374 1.00 34.38 960 LEU A CA 1
ATOM 7279 C C . LEU A 1 960 ? 43.795 19.888 24.250 1.00 34.38 960 LEU A C 1
ATOM 7281 O O . LEU A 1 960 ? 44.024 20.438 25.322 1.00 34.38 960 LEU A O 1
ATOM 7285 N N . ALA A 1 961 ? 42.546 19.687 23.815 1.00 35.84 961 ALA A N 1
ATOM 7286 C CA . ALA A 1 961 ? 41.355 20.188 24.519 1.00 35.84 961 ALA A CA 1
ATOM 7287 C C . ALA A 1 961 ? 40.920 19.335 25.733 1.00 35.84 961 ALA A C 1
ATOM 7289 O O . ALA A 1 961 ? 40.132 19.793 26.552 1.00 35.84 961 ALA A O 1
ATOM 7290 N N . ASP A 1 962 ? 41.433 18.110 25.873 1.00 41.72 962 ASP A N 1
ATOM 7291 C CA . ASP A 1 962 ? 40.879 17.083 26.773 1.00 41.72 962 ASP A CA 1
ATOM 7292 C C . ASP A 1 962 ? 41.344 17.181 28.243 1.00 41.72 962 ASP A C 1
ATOM 7294 O O . ASP A 1 962 ? 41.363 16.182 28.963 1.00 41.72 962 ASP A O 1
ATOM 7298 N N . ILE A 1 963 ? 41.754 18.372 28.701 1.00 41.19 963 ILE A N 1
ATOM 7299 C CA . ILE A 1 963 ? 42.066 18.643 30.116 1.00 41.19 963 ILE A CA 1
ATOM 7300 C C . ILE A 1 963 ? 41.486 20.000 30.542 1.00 41.19 963 ILE A C 1
ATOM 7302 O O . ILE A 1 963 ? 42.230 20.937 30.822 1.00 41.19 963 ILE A O 1
ATOM 7306 N N . GLU A 1 964 ? 40.161 20.077 30.681 1.00 37.09 964 GLU A N 1
ATOM 7307 C CA . GLU A 1 964 ? 39.582 20.824 31.804 1.00 37.09 964 GLU A CA 1
ATOM 7308 C C . GLU A 1 964 ? 38.218 20.273 32.266 1.00 37.09 964 GLU A C 1
ATOM 7310 O O . GLU A 1 964 ? 37.447 19.724 31.487 1.00 37.09 964 GLU A O 1
ATOM 7315 N N . VAL A 1 965 ? 37.967 20.431 33.571 1.00 36.84 965 VAL A N 1
ATOM 7316 C CA . VAL A 1 965 ? 36.699 20.264 34.313 1.00 36.84 965 VAL A CA 1
ATOM 7317 C C . VAL A 1 965 ? 35.869 18.988 34.060 1.00 36.84 965 VAL A C 1
ATOM 7319 O O . VAL A 1 965 ? 34.943 18.952 33.253 1.00 36.84 965 VAL A O 1
ATOM 7322 N N . VAL A 1 966 ? 36.056 17.995 34.937 1.00 42.06 966 VAL A N 1
ATOM 7323 C CA . VAL A 1 966 ? 34.950 17.120 35.378 1.00 42.06 966 VAL A CA 1
ATOM 7324 C C . VAL A 1 966 ? 34.267 17.783 36.584 1.00 42.06 966 VAL A C 1
ATOM 7326 O O . VAL A 1 966 ? 34.923 18.459 37.374 1.00 42.06 966 VAL A O 1
ATOM 7329 N N . PHE A 1 967 ? 32.947 17.627 36.713 1.00 39.00 967 PHE A N 1
ATOM 7330 C CA . PHE A 1 967 ? 32.111 18.319 37.703 1.00 39.00 967 PHE A CA 1
ATOM 7331 C C . PHE A 1 967 ? 32.513 18.022 39.164 1.00 39.00 967 PHE A C 1
ATOM 7333 O O . PHE A 1 967 ? 32.097 17.022 39.747 1.00 39.00 967 PHE A O 1
ATOM 7340 N N . GLY A 1 968 ? 33.282 18.931 39.765 1.00 47.38 968 GLY A N 1
ATOM 7341 C CA . GLY A 1 968 ? 33.757 18.875 41.148 1.00 47.38 968 GLY A CA 1
ATOM 7342 C C . GLY A 1 968 ? 34.264 20.240 41.621 1.00 47.38 968 GLY A C 1
ATOM 7343 O O . GLY A 1 968 ? 34.477 21.146 40.812 1.00 47.38 968 GLY A O 1
ATOM 7344 N N . ASP A 1 969 ? 34.429 20.414 42.936 1.00 59.38 969 ASP A N 1
ATOM 7345 C CA . ASP A 1 969 ? 34.941 21.667 43.498 1.00 59.38 969 ASP A CA 1
ATOM 7346 C C . ASP A 1 969 ? 36.450 21.854 43.238 1.00 59.38 969 ASP A C 1
ATOM 7348 O O . ASP A 1 969 ? 37.191 20.900 42.993 1.00 59.38 969 ASP A O 1
ATOM 7352 N N . GLN A 1 970 ? 36.918 23.100 43.351 1.00 58.81 970 GLN A N 1
ATOM 7353 C CA . GLN A 1 970 ? 38.317 23.505 43.140 1.00 58.81 970 GLN A CA 1
ATOM 7354 C C . GLN A 1 970 ? 39.334 22.648 43.926 1.00 58.81 970 GLN A C 1
ATOM 7356 O O . GLN A 1 970 ? 40.402 22.328 43.409 1.00 58.81 970 GLN A O 1
ATOM 7361 N N . THR A 1 971 ? 38.999 22.220 45.146 1.00 62.00 971 THR A N 1
ATOM 7362 C CA . THR A 1 971 ? 39.853 21.374 46.000 1.00 62.00 971 THR A CA 1
ATOM 7363 C C . THR A 1 971 ? 39.886 19.928 45.521 1.00 62.00 971 THR A C 1
ATOM 7365 O O . THR A 1 971 ? 40.935 19.284 45.566 1.00 62.00 971 THR A O 1
ATOM 7368 N N . THR A 1 972 ? 38.748 19.406 45.066 1.00 57.88 972 THR A N 1
ATOM 7369 C CA . THR A 1 972 ? 38.644 18.052 44.509 1.00 57.88 972 THR A CA 1
ATOM 7370 C C . THR A 1 972 ? 39.411 17.947 43.189 1.00 57.88 972 THR A C 1
ATOM 7372 O O . THR A 1 972 ? 40.197 17.011 43.017 1.00 57.88 972 THR A O 1
ATOM 7375 N N . ASN A 1 973 ? 39.291 18.953 42.318 1.00 58.34 973 ASN A N 1
ATOM 7376 C CA . ASN A 1 973 ? 40.005 19.009 41.040 1.00 58.34 973 ASN A CA 1
ATOM 7377 C C . ASN A 1 973 ? 41.523 19.160 41.250 1.00 58.34 973 ASN A C 1
ATOM 7379 O O . ASN A 1 973 ? 42.299 18.388 40.683 1.00 58.34 973 ASN A O 1
ATOM 7383 N N . ALA A 1 974 ? 41.948 20.063 42.145 1.00 68.38 974 ALA A N 1
ATOM 7384 C CA . ALA A 1 974 ? 43.350 20.206 42.544 1.00 68.38 974 ALA A CA 1
ATOM 7385 C C . ALA A 1 974 ? 43.940 18.891 43.081 1.00 68.38 974 ALA A C 1
ATOM 7387 O O . ALA A 1 974 ? 45.015 18.471 42.651 1.00 68.38 974 ALA A O 1
ATOM 7388 N N . ARG A 1 975 ? 43.224 18.201 43.982 1.00 67.38 975 ARG A N 1
ATOM 7389 C CA . ARG A 1 975 ? 43.669 16.925 44.569 1.00 67.38 975 ARG A CA 1
ATOM 7390 C C . ARG A 1 975 ? 43.854 15.837 43.508 1.00 67.38 975 ARG A C 1
ATOM 7392 O O . ARG A 1 975 ? 44.842 15.107 43.567 1.00 67.38 975 ARG A O 1
ATOM 7399 N N . TRP A 1 976 ? 42.940 15.739 42.541 1.00 63.50 976 TRP A N 1
ATOM 7400 C CA . TRP A 1 976 ? 43.050 14.769 41.450 1.00 63.50 976 TRP A CA 1
ATOM 7401 C C . TRP A 1 976 ? 44.222 15.086 40.510 1.00 63.50 976 TRP A C 1
ATOM 7403 O O . TRP A 1 976 ? 45.028 14.200 40.223 1.00 63.50 976 TRP A O 1
ATOM 7413 N N . LEU A 1 977 ? 44.377 16.348 40.092 1.00 66.44 977 LEU A N 1
ATOM 7414 C CA . LEU A 1 977 ? 45.485 16.779 39.231 1.00 66.44 977 LEU A CA 1
ATOM 7415 C C . LEU A 1 977 ? 46.856 16.565 39.897 1.00 66.44 977 LEU A C 1
ATOM 7417 O O . LEU A 1 977 ? 47.774 16.066 39.245 1.00 66.44 977 LEU A O 1
ATOM 7421 N N . LEU A 1 978 ? 46.991 16.856 41.198 1.00 72.38 978 LEU A N 1
ATOM 7422 C CA . LEU A 1 978 ? 48.205 16.554 41.970 1.00 72.38 978 LEU A CA 1
ATOM 7423 C C . LEU A 1 978 ? 48.507 15.047 41.982 1.00 72.38 978 LEU A C 1
ATOM 7425 O O . LEU A 1 978 ? 49.649 14.655 41.750 1.00 72.38 978 LEU A O 1
ATOM 7429 N N . GLN A 1 979 ? 47.493 14.194 42.170 1.00 73.50 979 GLN A N 1
ATOM 7430 C CA . GLN A 1 979 ? 47.670 12.738 42.137 1.00 73.50 979 GLN A CA 1
ATOM 7431 C C . GLN A 1 979 ? 48.131 12.240 40.755 1.00 73.50 979 GLN A C 1
ATOM 7433 O O . GLN A 1 979 ? 49.022 11.392 40.676 1.00 73.50 979 GLN A O 1
ATOM 7438 N N . GLN A 1 980 ? 47.579 12.784 39.661 1.00 70.19 980 GLN A N 1
ATOM 7439 C CA . GLN A 1 980 ? 48.042 12.462 38.303 1.00 70.19 980 GLN A CA 1
ATOM 7440 C C . GLN A 1 980 ? 49.489 12.926 38.067 1.00 70.19 980 GLN A C 1
ATOM 7442 O O . GLN A 1 980 ? 50.277 12.211 37.446 1.00 70.19 980 GLN A O 1
ATOM 7447 N N . TRP A 1 981 ? 49.862 14.096 38.597 1.00 81.56 981 TRP A N 1
ATOM 7448 C CA . TRP A 1 981 ? 51.231 14.608 38.529 1.00 81.56 981 TRP A CA 1
ATOM 7449 C C . TRP A 1 981 ? 52.214 13.699 39.285 1.00 81.56 981 TRP A C 1
ATOM 7451 O O . TRP A 1 981 ? 53.234 13.304 38.718 1.00 81.56 981 TRP A O 1
ATOM 7461 N N . GLN A 1 982 ? 51.876 13.288 40.515 1.00 77.88 982 GLN A N 1
ATOM 7462 C CA . GLN A 1 982 ? 52.671 12.340 41.309 1.00 77.88 982 GLN A CA 1
ATOM 7463 C C . GLN A 1 982 ? 52.887 11.016 40.573 1.00 77.88 982 GLN A C 1
ATOM 7465 O O . GLN A 1 982 ? 54.026 10.575 40.435 1.00 77.88 982 GLN A O 1
ATOM 7470 N N . GLN A 1 983 ? 51.821 10.414 40.035 1.00 76.12 983 GLN A N 1
ATOM 7471 C CA . GLN A 1 983 ? 51.920 9.131 39.337 1.00 76.12 983 GLN A CA 1
ATOM 7472 C C . GLN A 1 983 ? 52.812 9.219 38.083 1.00 76.12 983 GLN A C 1
ATOM 7474 O O . GLN A 1 983 ? 53.553 8.285 37.779 1.00 76.12 983 GLN A O 1
ATOM 7479 N N . GLN A 1 984 ? 52.788 10.346 37.358 1.00 79.12 984 GLN A N 1
ATOM 7480 C CA . GLN A 1 984 ? 53.704 10.573 36.232 1.00 79.12 984 GLN A CA 1
ATOM 7481 C C . GLN A 1 984 ? 55.150 10.852 36.674 1.00 79.12 984 GLN A C 1
ATOM 7483 O O . GLN A 1 984 ? 56.076 10.473 35.954 1.00 79.12 984 GLN A O 1
ATOM 7488 N N . LYS A 1 985 ? 55.364 11.439 37.859 1.00 82.44 985 LYS A N 1
ATOM 7489 C CA . LYS A 1 985 ? 56.700 11.616 38.446 1.00 82.44 985 LYS A CA 1
ATOM 7490 C C . LYS A 1 985 ? 57.315 10.284 38.883 1.00 82.44 985 LYS A C 1
ATOM 7492 O O . LYS A 1 985 ? 58.462 10.016 38.537 1.00 82.44 985 LYS A O 1
ATOM 7497 N N . GLU A 1 986 ? 56.544 9.428 39.552 1.00 81.94 986 GLU A N 1
ATOM 7498 C CA . GLU A 1 986 ? 56.956 8.066 39.925 1.00 81.94 986 GLU A CA 1
ATOM 7499 C C . GLU A 1 986 ? 57.287 7.217 38.687 1.00 81.94 986 GLU A C 1
ATOM 7501 O O . GLU A 1 986 ? 58.326 6.554 38.642 1.00 81.94 986 GLU A O 1
ATOM 7506 N N . GLN A 1 987 ? 56.451 7.290 37.642 1.00 80.44 987 GLN A N 1
ATOM 7507 C CA . GLN A 1 987 ? 56.708 6.616 36.366 1.00 80.44 987 GLN A CA 1
ATOM 7508 C C . GLN A 1 987 ? 57.990 7.132 35.689 1.00 80.44 987 GLN A C 1
ATOM 7510 O O . GLN A 1 987 ? 58.780 6.334 35.185 1.00 80.44 987 GLN A O 1
ATOM 7515 N N . TYR A 1 988 ? 58.224 8.448 35.695 1.00 86.75 988 TYR A N 1
ATOM 7516 C CA . TYR A 1 988 ? 59.454 9.040 35.167 1.00 86.75 988 TYR A CA 1
ATOM 7517 C C . TYR A 1 988 ? 60.700 8.576 35.937 1.00 86.75 988 TYR A C 1
ATOM 7519 O O . TYR A 1 988 ? 61.681 8.179 35.311 1.00 86.75 988 TYR A O 1
ATOM 7527 N N . ASP A 1 989 ? 60.660 8.568 37.272 1.00 82.56 989 ASP A N 1
ATOM 7528 C CA . ASP A 1 989 ? 61.799 8.156 38.104 1.00 82.56 989 ASP A CA 1
ATOM 7529 C C . ASP A 1 989 ? 62.139 6.666 37.918 1.00 82.56 989 ASP A C 1
ATOM 7531 O O . ASP A 1 989 ? 63.315 6.299 37.848 1.00 82.56 989 ASP A O 1
ATOM 7535 N N . ALA A 1 990 ? 61.124 5.809 37.750 1.00 82.19 990 ALA A N 1
ATOM 7536 C CA . ALA A 1 990 ? 61.317 4.401 37.408 1.00 82.19 990 ALA A CA 1
ATOM 7537 C C . ALA A 1 990 ? 61.990 4.219 36.032 1.00 82.19 990 ALA A C 1
ATOM 7539 O O . ALA A 1 990 ? 62.936 3.440 35.911 1.00 82.19 990 ALA A O 1
ATOM 7540 N N . LEU A 1 991 ? 61.560 4.976 35.014 1.00 85.88 991 LEU A N 1
ATOM 7541 C CA . LEU A 1 991 ? 62.161 4.950 33.673 1.00 85.88 991 LEU A CA 1
ATOM 7542 C C . LEU A 1 991 ? 63.595 5.511 33.665 1.00 85.88 991 LEU A C 1
ATOM 7544 O O . LEU A 1 991 ? 64.453 4.981 32.964 1.00 85.88 991 LEU A O 1
ATOM 7548 N N . GLN A 1 992 ? 63.888 6.543 34.465 1.00 87.06 992 GLN A N 1
ATOM 7549 C CA . GLN A 1 992 ? 65.254 7.057 34.636 1.00 87.06 992 GLN A CA 1
ATOM 7550 C C . GLN A 1 992 ? 66.178 6.027 35.295 1.00 87.06 992 GLN A C 1
ATOM 7552 O O . GLN A 1 992 ? 67.330 5.886 34.880 1.00 87.06 992 GLN A O 1
ATOM 7557 N N . LYS A 1 993 ? 65.674 5.263 36.274 1.00 85.44 993 LYS A N 1
ATOM 7558 C CA . LYS A 1 993 ? 66.427 4.146 36.853 1.00 85.44 993 LYS A CA 1
ATOM 7559 C C . LYS A 1 993 ? 66.690 3.050 35.813 1.00 85.44 993 LYS A C 1
ATOM 7561 O O . LYS A 1 993 ? 67.838 2.653 35.653 1.00 85.44 993 LYS A O 1
ATOM 7566 N N . GLU A 1 994 ? 65.669 2.616 35.071 1.00 84.88 994 GLU A N 1
ATOM 7567 C CA . GLU A 1 994 ? 65.820 1.601 34.014 1.00 84.88 994 GLU A CA 1
ATOM 7568 C C . GLU A 1 994 ? 66.843 2.037 32.944 1.00 84.88 994 GLU A C 1
ATOM 7570 O O . GLU A 1 994 ? 67.655 1.233 32.487 1.00 84.88 994 GLU A O 1
ATOM 7575 N N . LEU A 1 995 ? 66.878 3.331 32.600 1.00 87.75 995 LEU A N 1
ATOM 7576 C CA . LEU A 1 995 ? 67.862 3.902 31.678 1.00 87.75 995 LEU A CA 1
ATOM 7577 C C . LEU A 1 995 ? 69.295 3.902 32.253 1.00 87.75 995 LEU A C 1
ATOM 7579 O O . LEU A 1 995 ? 70.258 3.684 31.513 1.00 87.75 995 LEU A O 1
ATOM 7583 N N . ALA A 1 996 ? 69.451 4.117 33.564 1.00 85.62 996 ALA A N 1
ATOM 7584 C CA . ALA A 1 996 ? 70.739 4.035 34.255 1.00 85.62 996 ALA A CA 1
ATOM 7585 C C . ALA A 1 996 ? 71.244 2.584 34.382 1.00 85.62 996 ALA A C 1
ATOM 7587 O O . ALA A 1 996 ? 72.424 2.325 34.130 1.00 85.62 996 ALA A O 1
ATOM 7588 N N . ASP A 1 997 ? 70.351 1.642 34.695 1.00 84.94 997 ASP A N 1
ATOM 7589 C CA . ASP A 1 997 ? 70.651 0.207 34.757 1.00 84.94 997 ASP A CA 1
ATOM 7590 C C . ASP A 1 997 ? 71.074 -0.308 33.360 1.00 84.94 997 ASP A C 1
ATOM 7592 O O . ASP A 1 997 ? 72.148 -0.899 33.210 1.00 84.94 997 ASP A O 1
ATOM 7596 N N . ALA A 1 998 ? 70.326 0.040 32.302 1.00 85.81 998 ALA A N 1
ATOM 7597 C CA . ALA A 1 998 ? 70.669 -0.289 30.912 1.00 85.81 998 ALA A CA 1
ATOM 7598 C C . ALA A 1 998 ? 72.018 0.307 30.459 1.00 85.81 998 ALA A C 1
ATOM 7600 O O . ALA A 1 998 ? 72.763 -0.327 29.707 1.00 85.81 998 ALA A O 1
ATOM 7601 N N . LYS A 1 999 ? 72.374 1.510 30.931 1.00 87.12 999 LYS A N 1
ATOM 7602 C CA . LYS A 1 999 ? 73.701 2.096 30.692 1.00 87.12 999 LYS A CA 1
ATOM 7603 C C . LYS A 1 999 ? 74.809 1.283 31.371 1.00 87.12 999 LYS A C 1
ATOM 7605 O O . LYS A 1 999 ? 75.846 1.052 30.752 1.00 87.12 999 LYS A O 1
ATOM 7610 N N . SER A 1 1000 ? 74.581 0.810 32.598 1.00 86.62 1000 SER A N 1
ATOM 7611 C CA . SER A 1 1000 ? 75.539 -0.037 33.318 1.00 86.62 1000 SER A CA 1
ATOM 7612 C C . SER A 1 1000 ? 75.789 -1.370 32.597 1.00 86.62 1000 SER A C 1
ATOM 7614 O O . SER A 1 1000 ? 76.940 -1.797 32.476 1.00 86.62 1000 SER A O 1
ATOM 7616 N N . GLU A 1 1001 ? 74.748 -1.987 32.023 1.00 86.94 1001 GLU A N 1
ATOM 7617 C CA . GLU A 1 1001 ? 74.904 -3.183 31.182 1.00 86.94 1001 GLU A CA 1
ATOM 7618 C C . GLU A 1 1001 ? 75.715 -2.913 29.902 1.00 86.94 1001 GLU A C 1
ATOM 7620 O O . GLU A 1 1001 ? 76.559 -3.730 29.523 1.00 86.94 1001 GLU A O 1
ATOM 7625 N N . LEU A 1 1002 ? 75.513 -1.763 29.248 1.00 88.25 1002 LEU A N 1
ATOM 7626 C CA . LEU A 1 1002 ? 76.291 -1.368 28.065 1.00 88.25 1002 LEU A CA 1
ATOM 7627 C C . LEU A 1 1002 ? 77.778 -1.158 28.399 1.00 88.25 1002 LEU A C 1
ATOM 7629 O O . LEU A 1 1002 ? 78.640 -1.668 27.677 1.00 88.25 1002 LEU A O 1
ATOM 7633 N N . ASP A 1 1003 ? 78.084 -0.483 29.510 1.00 87.50 1003 ASP A N 1
ATOM 7634 C CA . ASP A 1 1003 ? 79.461 -0.304 29.993 1.00 87.50 1003 ASP A CA 1
ATOM 7635 C C . ASP A 1 1003 ? 80.118 -1.661 30.344 1.00 87.50 1003 ASP A C 1
ATOM 7637 O O . ASP A 1 1003 ? 81.296 -1.890 30.037 1.00 87.50 1003 ASP A O 1
ATOM 7641 N N . ALA A 1 1004 ? 79.356 -2.608 30.910 1.00 86.44 1004 ALA A N 1
ATOM 7642 C CA . ALA A 1 1004 ? 79.824 -3.966 31.199 1.00 86.44 1004 ALA A CA 1
ATOM 7643 C C . ALA A 1 1004 ? 80.089 -4.801 29.927 1.00 86.44 1004 ALA A C 1
ATOM 7645 O O . ALA A 1 1004 ? 81.098 -5.517 29.855 1.00 86.44 1004 ALA A O 1
ATOM 7646 N N . LEU A 1 1005 ? 79.239 -4.689 28.898 1.00 87.44 1005 LEU A N 1
ATOM 7647 C CA . LEU A 1 1005 ? 79.460 -5.331 27.594 1.00 87.44 1005 LEU A CA 1
ATOM 7648 C C . LEU A 1 1005 ? 80.705 -4.775 26.888 1.00 87.44 1005 LEU A C 1
ATOM 7650 O O . LEU A 1 1005 ? 81.510 -5.551 26.363 1.00 87.44 1005 LEU A O 1
ATOM 7654 N N . ASP A 1 1006 ? 80.926 -3.460 26.936 1.00 85.06 1006 ASP A N 1
ATOM 7655 C CA . ASP A 1 1006 ? 82.129 -2.838 26.374 1.00 85.06 1006 ASP A CA 1
ATOM 7656 C C . ASP A 1 1006 ? 83.401 -3.212 27.153 1.00 85.06 1006 ASP A C 1
ATOM 7658 O O . ASP A 1 1006 ? 84.467 -3.385 26.549 1.00 85.06 1006 ASP A O 1
ATOM 7662 N N . ALA A 1 1007 ? 83.313 -3.409 28.473 1.00 85.19 1007 ALA A N 1
ATOM 7663 C CA . ALA A 1 1007 ? 84.409 -3.970 29.263 1.00 85.19 1007 ALA A CA 1
ATOM 7664 C C . ALA A 1 1007 ? 84.717 -5.428 28.861 1.00 85.19 1007 ALA A C 1
ATOM 7666 O O . ALA A 1 1007 ? 85.889 -5.779 28.670 1.00 85.19 1007 ALA A O 1
ATOM 7667 N N . ARG A 1 1008 ? 83.688 -6.266 28.648 1.00 84.19 1008 ARG A N 1
ATOM 7668 C CA . ARG A 1 1008 ? 83.844 -7.652 28.162 1.00 84.19 1008 ARG A CA 1
ATOM 7669 C C . ARG A 1 1008 ? 84.461 -7.704 26.761 1.00 84.19 1008 ARG A C 1
ATOM 7671 O O . ARG A 1 1008 ? 85.365 -8.510 26.536 1.00 84.19 1008 ARG A O 1
ATOM 7678 N N . ALA A 1 1009 ? 84.048 -6.823 25.849 1.00 82.44 1009 ALA A N 1
ATOM 7679 C CA . ALA A 1 1009 ? 84.632 -6.717 24.511 1.00 82.44 1009 ALA A CA 1
ATOM 7680 C C . ALA A 1 1009 ? 86.132 -6.363 24.565 1.00 82.44 1009 ALA A C 1
ATOM 7682 O O . ALA A 1 1009 ? 86.953 -7.022 23.923 1.00 82.44 1009 ALA A O 1
ATOM 7683 N N . ARG A 1 1010 ? 86.516 -5.377 25.391 1.00 83.88 1010 ARG A N 1
ATOM 7684 C CA . ARG A 1 1010 ? 87.926 -4.986 25.602 1.00 83.88 1010 ARG A CA 1
ATOM 7685 C C . ARG A 1 1010 ? 88.764 -6.105 26.226 1.00 83.88 1010 ARG A C 1
ATOM 7687 O O . ARG A 1 1010 ? 89.963 -6.192 25.960 1.00 83.88 1010 ARG A O 1
ATOM 7694 N N . GLU A 1 1011 ? 88.166 -6.972 27.039 1.00 82.00 1011 GLU A N 1
ATOM 7695 C CA . GLU A 1 1011 ? 88.845 -8.162 27.558 1.00 82.00 1011 GLU A CA 1
ATOM 7696 C C . GLU A 1 1011 ? 89.074 -9.218 26.468 1.00 82.00 1011 GLU A C 1
ATOM 7698 O O . GLU A 1 1011 ? 90.204 -9.676 26.306 1.00 82.00 1011 GLU A O 1
ATOM 7703 N N . LEU A 1 1012 ? 88.067 -9.530 25.646 1.00 76.94 1012 LEU A N 1
ATOM 7704 C CA . LEU A 1 1012 ? 88.213 -10.471 24.525 1.00 76.94 1012 LEU A CA 1
ATOM 7705 C C . LEU A 1 1012 ? 89.279 -10.024 23.511 1.00 76.94 1012 LEU A C 1
ATOM 7707 O O . LEU A 1 1012 ? 90.091 -10.843 23.076 1.00 76.94 1012 LEU A O 1
ATOM 7711 N N . ILE A 1 1013 ? 89.351 -8.723 23.197 1.00 77.94 1013 ILE A N 1
ATOM 7712 C CA . ILE A 1 1013 ? 90.407 -8.157 22.334 1.00 77.94 1013 ILE A CA 1
ATOM 7713 C C . ILE A 1 1013 ? 91.797 -8.399 22.949 1.00 77.94 1013 ILE A C 1
ATOM 7715 O O . ILE A 1 1013 ? 92.714 -8.856 22.262 1.00 77.94 1013 ILE A O 1
ATOM 7719 N N . ARG A 1 1014 ? 91.963 -8.156 24.259 1.00 78.38 1014 ARG A N 1
ATOM 7720 C CA . ARG A 1 1014 ? 93.235 -8.397 24.970 1.00 78.38 1014 ARG A CA 1
ATOM 7721 C C . ARG A 1 1014 ? 93.597 -9.884 25.038 1.00 78.38 1014 ARG A C 1
ATOM 7723 O O . ARG A 1 1014 ? 94.781 -10.216 24.979 1.00 78.38 1014 ARG A O 1
ATOM 7730 N N . GLN A 1 1015 ? 92.612 -10.777 25.120 1.00 74.88 1015 GLN A N 1
ATOM 7731 C CA . GLN A 1 1015 ? 92.835 -12.226 25.105 1.00 74.88 1015 GLN A CA 1
ATOM 7732 C C . GLN A 1 1015 ? 93.265 -12.728 23.718 1.00 74.88 1015 GLN A C 1
ATOM 7734 O O . GLN A 1 1015 ? 94.233 -13.485 23.634 1.00 74.88 1015 GLN A O 1
ATOM 7739 N N . GLN A 1 1016 ? 92.650 -12.243 22.631 1.00 69.88 1016 GLN A N 1
ATOM 7740 C CA . GLN A 1 1016 ? 93.115 -12.540 21.268 1.00 69.88 1016 GLN A CA 1
ATOM 7741 C C . GLN A 1 1016 ? 94.532 -12.009 21.007 1.00 69.88 1016 GLN A C 1
ATOM 7743 O O . GLN A 1 1016 ? 95.370 -12.730 20.466 1.00 69.88 1016 GLN A O 1
ATOM 7748 N N . ALA A 1 1017 ? 94.838 -10.779 21.435 1.00 66.31 1017 ALA A N 1
ATOM 7749 C CA . ALA A 1 1017 ? 96.171 -10.194 21.271 1.00 66.31 1017 ALA A CA 1
ATOM 7750 C C . ALA A 1 1017 ? 97.274 -11.023 21.963 1.00 66.31 1017 ALA A C 1
ATOM 7752 O O . ALA A 1 1017 ? 98.386 -11.129 21.450 1.00 66.31 1017 ALA A O 1
ATOM 7753 N N . ARG A 1 1018 ? 96.960 -11.663 23.099 1.00 68.12 1018 ARG A N 1
ATOM 7754 C CA . ARG A 1 1018 ? 97.876 -12.563 23.824 1.00 68.12 1018 ARG A CA 1
ATOM 7755 C C . ARG A 1 1018 ? 98.014 -13.958 23.199 1.00 68.12 1018 ARG A C 1
ATOM 7757 O O . ARG A 1 1018 ? 98.976 -14.649 23.520 1.00 68.12 1018 ARG A O 1
ATOM 7764 N N . SER A 1 1019 ? 97.088 -14.398 22.340 1.00 62.78 1019 SER A N 1
ATOM 7765 C CA . SER A 1 1019 ? 97.040 -15.791 21.859 1.00 62.78 1019 SER A CA 1
ATOM 7766 C C . SER A 1 1019 ? 97.835 -16.069 20.576 1.00 62.78 1019 SER A C 1
ATOM 7768 O O . SER A 1 1019 ? 97.931 -17.227 20.168 1.00 62.78 1019 SER A O 1
ATOM 7770 N N . GLY A 1 1020 ? 98.373 -15.040 19.909 1.00 56.28 1020 GLY A N 1
ATOM 7771 C CA . GLY A 1 1020 ? 99.342 -15.178 18.807 1.00 56.28 1020 GLY A CA 1
ATOM 7772 C C . GLY A 1 1020 ? 98.863 -15.907 17.540 1.00 56.28 1020 GLY A C 1
ATOM 7773 O O . GLY A 1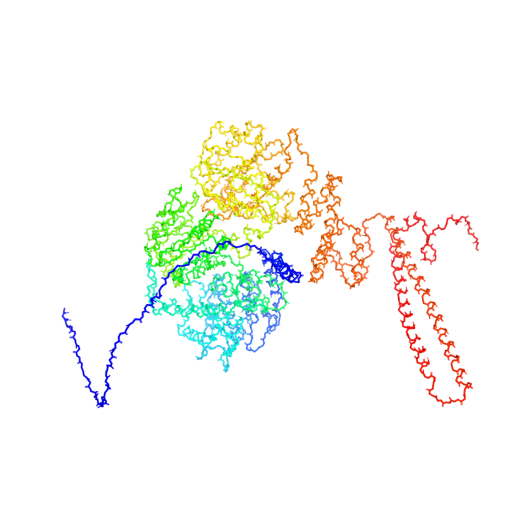 1020 ? 99.685 -16.267 16.702 1.00 56.28 1020 GLY A O 1
ATOM 7774 N N . ARG A 1 1021 ? 97.555 -16.156 17.376 1.00 54.50 1021 ARG A N 1
ATOM 7775 C CA . ARG A 1 1021 ? 96.982 -16.883 16.227 1.00 54.50 1021 ARG A CA 1
ATOM 7776 C C . ARG A 1 1021 ? 95.889 -16.068 15.539 1.00 54.50 1021 ARG A C 1
ATOM 7778 O O . ARG A 1 1021 ? 94.755 -16.023 16.013 1.00 54.50 1021 ARG A O 1
ATOM 7785 N N . GLY A 1 1022 ? 96.214 -15.479 14.389 1.00 53.81 1022 GLY A N 1
ATOM 7786 C CA . GLY A 1 1022 ? 95.214 -14.917 13.481 1.00 53.81 1022 GLY A CA 1
ATOM 7787 C C . GLY A 1 1022 ? 94.397 -16.038 12.837 1.00 53.81 1022 GLY A C 1
ATOM 7788 O O . GLY A 1 1022 ? 94.908 -16.749 11.978 1.00 53.81 1022 GLY A O 1
ATOM 7789 N N . GLY A 1 1023 ? 93.147 -16.232 13.270 1.00 49.41 1023 GLY A N 1
ATOM 7790 C CA . GLY A 1 1023 ? 92.317 -17.326 12.758 1.00 49.41 1023 GLY A CA 1
ATOM 7791 C C . GLY A 1 1023 ? 90.935 -17.459 13.400 1.00 49.41 1023 GLY A C 1
ATOM 7792 O O . GLY A 1 1023 ? 90.748 -18.275 14.298 1.00 49.41 1023 GLY A O 1
ATOM 7793 N N . ALA A 1 1024 ? 89.969 -16.683 12.898 1.00 52.12 1024 ALA A N 1
ATOM 7794 C CA . ALA A 1 1024 ? 88.535 -17.008 12.768 1.00 52.12 1024 ALA A CA 1
ATOM 7795 C C . ALA A 1 1024 ? 87.721 -17.594 13.958 1.00 52.12 1024 ALA A C 1
ATOM 7797 O O . ALA A 1 1024 ? 86.576 -17.983 13.751 1.00 52.12 1024 ALA A O 1
ATOM 7798 N N . ARG A 1 1025 ? 88.229 -17.648 15.200 1.00 51.41 1025 ARG A N 1
ATOM 7799 C CA . ARG A 1 1025 ? 87.496 -18.216 16.361 1.00 51.41 1025 ARG A CA 1
ATOM 7800 C C . ARG A 1 1025 ? 86.888 -17.207 17.344 1.00 51.41 1025 ARG A C 1
ATOM 7802 O O . ARG A 1 1025 ? 86.201 -17.631 18.261 1.00 51.41 1025 ARG A O 1
ATOM 7809 N N . GLY A 1 1026 ? 87.105 -15.903 17.159 1.00 53.56 1026 GLY A N 1
ATOM 7810 C CA . GLY A 1 1026 ? 86.523 -14.863 18.028 1.00 53.56 1026 GLY A CA 1
ATOM 7811 C C . GLY A 1 1026 ? 85.178 -14.289 17.566 1.00 53.56 1026 GLY A C 1
ATOM 7812 O O . GLY A 1 1026 ? 84.433 -13.778 18.396 1.00 53.56 1026 GLY A O 1
ATOM 7813 N N . GLY A 1 1027 ? 84.859 -14.373 16.264 1.00 57.84 1027 GLY A N 1
ATOM 7814 C CA . GLY A 1 1027 ? 83.722 -13.663 15.650 1.00 57.84 1027 GLY A CA 1
ATOM 7815 C C . GLY A 1 1027 ? 82.407 -13.882 16.396 1.00 57.84 1027 GLY A C 1
ATOM 7816 O O . GLY A 1 1027 ? 81.872 -12.945 16.971 1.00 57.84 1027 GLY A O 1
ATOM 7817 N N . GLY A 1 1028 ? 81.986 -15.141 16.539 1.00 66.50 1028 GLY A N 1
ATOM 7818 C CA . GLY A 1 1028 ? 80.716 -15.509 17.174 1.00 66.50 1028 GLY A CA 1
ATOM 7819 C C . GLY A 1 1028 ? 80.558 -15.196 18.672 1.00 66.50 1028 GLY A C 1
ATOM 7820 O O . GLY A 1 1028 ? 79.507 -15.521 19.226 1.00 66.50 1028 GLY A O 1
ATOM 7821 N N . GLU A 1 1029 ? 81.550 -14.600 19.348 1.00 71.88 1029 GLU A N 1
ATOM 7822 C CA . GLU A 1 1029 ? 81.359 -13.972 20.669 1.00 71.88 1029 GLU A CA 1
ATOM 7823 C C . GLU A 1 1029 ? 81.247 -12.441 20.555 1.00 71.88 1029 GLU A C 1
ATOM 7825 O O . GLU A 1 1029 ? 80.363 -11.855 21.179 1.00 71.88 1029 GLU A O 1
ATOM 7830 N N . PHE A 1 1030 ? 82.031 -11.796 19.681 1.00 76.38 1030 PHE A N 1
ATOM 7831 C CA . PHE A 1 1030 ? 81.830 -10.381 19.337 1.00 76.38 1030 PHE A CA 1
ATOM 7832 C C . PHE A 1 1030 ? 80.470 -10.127 18.674 1.00 76.38 1030 PHE A C 1
ATOM 7834 O O . PHE A 1 1030 ? 79.805 -9.161 19.033 1.00 76.38 1030 PHE A O 1
ATOM 7841 N N . ASP A 1 1031 ? 80.010 -11.014 17.788 1.00 76.19 1031 ASP A N 1
ATOM 7842 C CA . ASP A 1 1031 ? 78.696 -10.925 17.138 1.00 76.19 1031 ASP A CA 1
ATOM 7843 C C . ASP A 1 1031 ? 77.553 -11.005 18.165 1.00 76.19 1031 ASP A C 1
ATOM 7845 O O . ASP A 1 1031 ? 76.554 -10.295 18.051 1.00 76.19 1031 ASP A O 1
ATOM 7849 N N . LYS A 1 1032 ? 77.717 -11.822 19.219 1.00 80.38 1032 LYS A N 1
ATOM 7850 C CA . LYS A 1 1032 ? 76.758 -11.911 20.335 1.00 80.38 1032 LYS A CA 1
ATOM 7851 C C . LYS A 1 1032 ? 76.755 -10.641 21.175 1.00 80.38 1032 LYS A C 1
ATOM 7853 O O . LYS A 1 1032 ? 75.680 -10.126 21.467 1.00 80.38 1032 LYS A O 1
ATOM 7858 N N . ILE A 1 1033 ? 77.932 -10.113 21.517 1.00 84.69 1033 ILE A N 1
ATOM 7859 C CA . ILE A 1 1033 ? 78.054 -8.842 22.246 1.00 84.69 1033 ILE A CA 1
ATOM 7860 C C . ILE A 1 1033 ? 77.453 -7.698 21.420 1.00 84.69 1033 ILE A C 1
ATOM 7862 O O . ILE A 1 1033 ? 76.686 -6.909 21.959 1.00 84.69 1033 ILE A O 1
ATOM 7866 N N . ALA A 1 1034 ? 77.712 -7.639 20.111 1.00 79.12 1034 ALA A N 1
ATOM 7867 C CA . ALA A 1 1034 ? 77.142 -6.637 19.214 1.00 79.12 1034 ALA A CA 1
ATOM 7868 C C . ALA A 1 1034 ? 75.611 -6.757 19.097 1.00 79.12 1034 ALA A C 1
ATOM 7870 O O . ALA A 1 1034 ? 74.913 -5.742 19.136 1.00 79.12 1034 ALA A O 1
ATOM 7871 N N . ALA A 1 1035 ? 75.072 -7.978 19.011 1.00 79.81 1035 ALA A N 1
ATOM 7872 C CA . ALA A 1 1035 ? 73.629 -8.217 18.994 1.00 79.81 1035 ALA A CA 1
ATOM 7873 C C . ALA A 1 1035 ? 72.955 -7.824 20.323 1.00 79.81 1035 ALA A C 1
ATOM 7875 O O . ALA A 1 1035 ? 71.937 -7.130 20.309 1.00 79.81 1035 ALA A O 1
ATOM 7876 N N . GLN A 1 1036 ? 73.538 -8.209 21.464 1.00 87.38 1036 GLN A N 1
ATOM 7877 C CA . GLN A 1 1036 ? 73.018 -7.877 22.795 1.00 87.38 1036 GLN A CA 1
ATOM 7878 C C . GLN A 1 1036 ? 73.124 -6.371 23.081 1.00 87.38 1036 GLN A C 1
ATOM 7880 O O . GLN A 1 1036 ? 72.146 -5.760 23.509 1.00 87.38 1036 GLN A O 1
ATOM 7885 N N . ARG A 1 1037 ? 74.257 -5.743 22.738 1.00 89.38 1037 ARG A N 1
ATOM 7886 C CA . ARG A 1 1037 ? 74.447 -4.287 22.786 1.00 89.38 1037 ARG A CA 1
ATOM 7887 C C . ARG A 1 1037 ? 73.384 -3.568 21.953 1.00 89.38 1037 ARG A C 1
ATOM 7889 O O . ARG A 1 1037 ? 72.719 -2.670 22.461 1.00 89.38 1037 ARG A O 1
ATOM 7896 N N . LYS A 1 1038 ? 73.164 -3.991 20.701 1.00 85.75 1038 LYS A N 1
ATOM 7897 C CA . LYS A 1 1038 ? 72.136 -3.410 19.819 1.00 85.75 1038 LYS A CA 1
ATOM 7898 C C . LYS A 1 1038 ? 70.724 -3.564 20.394 1.00 85.75 1038 LYS A C 1
ATOM 7900 O O . LYS A 1 1038 ? 69.917 -2.648 20.238 1.00 85.75 1038 LYS A O 1
ATOM 7905 N N . LEU A 1 1039 ? 70.418 -4.682 21.056 1.00 85.31 1039 LEU A N 1
ATOM 7906 C CA . LEU A 1 1039 ? 69.134 -4.890 21.731 1.00 85.31 1039 LEU A CA 1
ATOM 7907 C C . LEU A 1 1039 ? 68.946 -3.897 22.890 1.00 85.31 1039 LEU A C 1
ATOM 7909 O O . LEU A 1 1039 ? 67.936 -3.193 22.917 1.00 85.31 1039 LEU A O 1
ATOM 7913 N N . ILE A 1 1040 ? 69.935 -3.776 23.781 1.00 88.38 1040 ILE A N 1
ATOM 7914 C CA . ILE A 1 1040 ? 69.885 -2.864 24.937 1.00 88.38 1040 ILE A CA 1
ATOM 7915 C C . ILE A 1 1040 ? 69.840 -1.400 24.473 1.00 88.38 1040 ILE A C 1
ATOM 7917 O O . ILE A 1 1040 ? 68.969 -0.654 24.911 1.00 88.38 1040 ILE A O 1
ATOM 7921 N N . GLU A 1 1041 ? 70.664 -0.991 23.501 1.00 86.31 1041 GLU A N 1
ATOM 7922 C CA . GLU A 1 1041 ? 70.598 0.355 22.906 1.00 86.31 1041 GLU A CA 1
ATOM 7923 C C . GLU A 1 1041 ? 69.261 0.653 22.194 1.00 86.31 1041 GLU A C 1
ATOM 7925 O O . GLU A 1 1041 ? 68.903 1.820 22.010 1.00 86.31 1041 GLU A O 1
ATOM 7930 N N . THR A 1 1042 ? 68.535 -0.374 21.737 1.00 84.44 1042 THR A N 1
ATOM 7931 C CA . THR A 1 1042 ? 67.198 -0.215 21.138 1.00 84.44 1042 THR A CA 1
ATOM 7932 C C . THR A 1 1042 ? 66.127 -0.085 22.218 1.00 84.44 1042 THR A C 1
ATOM 7934 O O . THR A 1 1042 ? 65.190 0.694 22.048 1.00 84.44 1042 THR A O 1
ATOM 7937 N N . GLN A 1 1043 ? 66.262 -0.809 23.332 1.00 82.31 1043 GLN A N 1
ATOM 7938 C CA . GLN A 1 1043 ? 65.346 -0.708 24.467 1.00 82.31 1043 GLN A CA 1
ATOM 7939 C C . GLN A 1 1043 ? 65.537 0.613 25.224 1.00 82.31 1043 GLN A C 1
ATOM 7941 O O . GLN A 1 1043 ? 64.563 1.334 25.417 1.00 82.31 1043 GLN A O 1
ATOM 7946 N N . ALA A 1 1044 ? 66.779 1.002 25.528 1.00 86.25 1044 ALA A N 1
ATOM 7947 C CA . ALA A 1 1044 ? 67.108 2.271 26.179 1.00 86.25 1044 ALA A CA 1
ATOM 7948 C C . ALA A 1 1044 ? 66.519 3.481 25.428 1.00 86.25 1044 ALA A C 1
ATOM 7950 O O . ALA A 1 1044 ? 65.909 4.347 26.045 1.00 86.25 1044 ALA A O 1
ATOM 7951 N N . ARG A 1 1045 ? 66.582 3.498 24.087 1.00 82.75 1045 ARG A N 1
ATOM 7952 C CA . ARG A 1 1045 ? 65.955 4.551 23.260 1.00 82.75 1045 ARG A CA 1
ATOM 7953 C C . ARG A 1 1045 ? 64.418 4.570 23.316 1.00 82.75 1045 ARG A C 1
ATOM 7955 O O . ARG A 1 1045 ? 63.819 5.615 23.069 1.00 82.75 1045 ARG A O 1
ATOM 7962 N N . LYS A 1 1046 ? 63.759 3.453 23.652 1.00 79.50 1046 LYS A N 1
ATOM 7963 C CA . LYS A 1 1046 ? 62.310 3.429 23.938 1.00 79.50 1046 LYS A CA 1
ATOM 7964 C C . LYS A 1 1046 ? 62.018 3.957 25.343 1.00 79.50 1046 LYS A C 1
ATOM 7966 O O . LYS A 1 1046 ? 61.129 4.793 25.487 1.00 79.50 1046 LYS A O 1
ATOM 7971 N N . THR A 1 1047 ? 62.782 3.522 26.345 1.00 84.88 1047 THR A N 1
ATOM 7972 C CA . THR A 1 1047 ? 62.685 3.980 27.742 1.00 84.88 1047 THR A CA 1
ATOM 7973 C C . THR A 1 1047 ? 62.922 5.492 27.854 1.00 84.88 1047 THR A C 1
ATOM 7975 O O . THR A 1 1047 ? 62.116 6.201 28.453 1.00 84.88 1047 THR A O 1
ATOM 7978 N N . GLU A 1 1048 ? 63.950 6.019 27.183 1.00 84.25 1048 GLU A N 1
ATOM 7979 C CA . GLU A 1 1048 ? 64.246 7.455 27.079 1.00 84.25 1048 GLU A CA 1
ATOM 7980 C C . GLU A 1 1048 ? 63.091 8.239 26.437 1.00 84.25 1048 GLU A C 1
ATOM 7982 O O . GLU A 1 1048 ? 62.682 9.291 26.937 1.00 84.25 1048 GLU A O 1
ATOM 7987 N N . ARG A 1 1049 ? 62.506 7.719 25.350 1.00 78.75 1049 ARG A N 1
ATOM 7988 C CA . ARG A 1 1049 ? 61.331 8.333 24.721 1.00 78.75 1049 ARG A CA 1
ATOM 7989 C C . ARG A 1 1049 ? 60.124 8.351 25.668 1.00 78.75 1049 ARG A C 1
ATOM 7991 O O . ARG A 1 1049 ? 59.484 9.392 25.797 1.00 78.75 1049 ARG A O 1
ATOM 7998 N N . ALA A 1 1050 ? 59.843 7.249 26.363 1.00 75.12 1050 ALA A N 1
ATOM 7999 C CA . ALA A 1 1050 ? 58.754 7.170 27.340 1.00 75.12 1050 ALA A CA 1
ATOM 8000 C C . ALA A 1 1050 ? 58.961 8.127 28.533 1.00 75.12 1050 ALA A C 1
ATOM 8002 O O . ALA A 1 1050 ? 58.004 8.745 29.012 1.00 75.12 1050 ALA A O 1
ATOM 8003 N N . ALA A 1 1051 ? 60.207 8.308 28.983 1.00 79.50 1051 ALA A N 1
ATOM 8004 C CA . ALA A 1 1051 ? 60.552 9.270 30.026 1.00 79.50 1051 ALA A CA 1
ATOM 8005 C C . ALA A 1 1051 ? 60.293 10.715 29.559 1.00 79.50 1051 ALA A C 1
ATOM 8007 O O . ALA A 1 1051 ? 59.629 11.479 30.261 1.00 79.50 1051 ALA A O 1
ATOM 8008 N N . ASN A 1 1052 ? 60.718 11.070 28.341 1.00 76.25 1052 ASN A N 1
ATOM 8009 C CA . ASN A 1 1052 ? 60.440 12.380 27.740 1.00 76.25 1052 ASN A CA 1
ATOM 8010 C C . ASN A 1 1052 ? 58.931 12.635 27.547 1.00 76.25 1052 ASN A C 1
ATOM 8012 O O . ASN A 1 1052 ? 58.445 13.736 27.818 1.00 76.25 1052 ASN A O 1
ATOM 8016 N N . GLU A 1 1053 ? 58.161 11.618 27.149 1.00 73.62 1053 GLU A N 1
ATOM 8017 C CA . GLU A 1 1053 ? 56.698 11.710 27.050 1.00 73.62 1053 GLU A CA 1
ATOM 8018 C C . GLU A 1 1053 ? 56.031 11.874 28.436 1.00 73.62 1053 GLU A C 1
ATOM 8020 O O . GLU A 1 1053 ? 55.053 12.616 28.557 1.00 73.62 1053 GLU A O 1
ATOM 8025 N N . SER A 1 1054 ? 56.593 11.289 29.503 1.00 73.56 1054 SER A N 1
ATOM 8026 C CA . SER A 1 1054 ? 56.140 11.515 30.890 1.00 73.56 1054 SER A CA 1
ATOM 8027 C C . SER A 1 1054 ? 56.449 12.939 31.380 1.00 73.56 1054 SER A C 1
ATOM 8029 O O . SER A 1 1054 ? 55.585 13.573 31.986 1.00 73.56 1054 SER A O 1
ATOM 8031 N N . VAL A 1 1055 ? 57.614 13.511 31.042 1.00 74.69 1055 VAL A N 1
ATOM 8032 C CA . VAL A 1 1055 ? 57.926 14.934 31.312 1.00 74.69 1055 VAL A CA 1
ATOM 8033 C C . VAL A 1 1055 ? 56.964 15.863 30.569 1.00 74.69 1055 VAL A C 1
ATOM 8035 O O . VAL A 1 1055 ? 56.443 16.817 31.150 1.00 74.69 1055 VAL A O 1
ATOM 8038 N N . ALA A 1 1056 ? 56.654 15.564 29.304 1.00 68.94 1056 ALA A N 1
ATOM 8039 C CA . ALA A 1 1056 ? 55.681 16.333 28.530 1.00 68.94 1056 ALA A CA 1
ATOM 8040 C C . ALA A 1 1056 ? 54.262 16.280 29.136 1.00 68.94 1056 ALA A C 1
ATOM 8042 O O . ALA A 1 1056 ? 53.541 17.279 29.069 1.00 68.94 1056 ALA A O 1
ATOM 8043 N N . LYS A 1 1057 ? 53.870 15.156 29.756 1.00 71.31 1057 LYS A N 1
ATOM 8044 C CA . LYS A 1 1057 ? 52.613 15.022 30.515 1.00 71.31 1057 LYS A CA 1
ATOM 8045 C C . LYS A 1 1057 ? 52.649 15.802 31.830 1.00 71.31 1057 LYS A C 1
ATOM 8047 O O . LYS A 1 1057 ? 51.746 16.608 32.052 1.00 71.31 1057 LYS A O 1
ATOM 8052 N N . MET A 1 1058 ? 53.701 15.659 32.643 1.00 76.25 1058 MET A N 1
ATOM 8053 C CA . MET A 1 1058 ? 53.875 16.445 33.877 1.00 76.25 1058 MET A CA 1
ATOM 8054 C C . MET A 1 1058 ? 53.769 17.950 33.597 1.00 76.25 1058 MET A C 1
ATOM 8056 O O . MET A 1 1058 ? 52.975 18.629 34.238 1.00 76.25 1058 MET A O 1
ATOM 8060 N N . ASN A 1 1059 ? 54.444 18.459 32.561 1.00 71.19 1059 ASN A N 1
ATOM 8061 C CA . ASN A 1 1059 ? 54.394 19.877 32.176 1.00 71.19 1059 ASN A CA 1
ATOM 8062 C C . ASN A 1 1059 ? 53.025 20.349 31.634 1.00 71.19 1059 ASN A C 1
ATOM 8064 O O . ASN A 1 1059 ? 52.751 21.551 31.601 1.00 71.19 1059 ASN A O 1
ATOM 8068 N N . ARG A 1 1060 ? 52.143 19.442 31.188 1.00 66.25 1060 ARG A N 1
ATOM 8069 C CA . ARG A 1 1060 ? 50.735 19.771 30.888 1.00 66.25 1060 ARG A CA 1
ATOM 8070 C C . ARG A 1 1060 ? 49.931 19.881 32.184 1.00 66.25 1060 ARG A C 1
ATOM 8072 O O . ARG A 1 1060 ? 49.280 20.901 32.388 1.00 66.25 1060 ARG A O 1
ATOM 8079 N N . ILE A 1 1061 ? 50.064 18.906 33.084 1.00 69.62 1061 ILE A N 1
ATOM 8080 C CA . ILE A 1 1061 ? 49.371 18.891 34.383 1.00 69.62 1061 ILE A CA 1
ATOM 8081 C C . ILE A 1 1061 ? 49.806 20.083 35.257 1.00 69.62 1061 ILE A C 1
ATOM 8083 O O . ILE A 1 1061 ? 48.954 20.760 35.818 1.00 69.62 1061 ILE A O 1
ATOM 8087 N N . THR A 1 1062 ? 51.100 20.433 35.285 1.00 68.81 1062 THR A N 1
ATOM 8088 C CA . THR A 1 1062 ? 51.628 21.637 35.960 1.00 68.81 1062 THR A CA 1
ATOM 8089 C C . THR A 1 1062 ? 50.917 22.921 35.515 1.00 68.81 1062 THR A C 1
ATOM 8091 O O . THR A 1 1062 ? 50.692 23.796 36.344 1.00 68.81 1062 THR A O 1
ATOM 8094 N N . ARG A 1 1063 ? 50.535 23.043 34.233 1.00 67.44 1063 ARG A N 1
ATOM 8095 C CA . ARG A 1 1063 ? 49.791 24.211 33.724 1.00 67.44 1063 ARG A CA 1
ATOM 8096 C C . ARG A 1 1063 ? 48.301 24.151 34.062 1.00 67.44 1063 ARG A C 1
ATOM 8098 O O . ARG A 1 1063 ? 47.744 25.180 34.418 1.00 67.44 1063 ARG A O 1
ATOM 8105 N N . ALA A 1 1064 ? 47.688 22.967 34.028 1.00 65.75 1064 ALA A N 1
ATOM 8106 C CA . ALA A 1 1064 ? 46.308 22.764 34.485 1.00 65.75 1064 ALA A CA 1
ATOM 8107 C C . ALA A 1 1064 ? 46.136 22.953 36.010 1.00 65.75 1064 ALA A C 1
ATOM 8109 O O . ALA A 1 1064 ? 45.034 23.199 36.481 1.00 65.75 1064 ALA A O 1
ATOM 8110 N N . LEU A 1 1065 ? 47.219 22.868 36.791 1.00 66.56 1065 LEU A N 1
ATOM 8111 C CA . LEU A 1 1065 ? 47.233 23.173 38.226 1.00 66.56 1065 LEU A CA 1
ATOM 8112 C C . LEU A 1 1065 ? 47.279 24.683 38.535 1.00 66.56 1065 LEU A C 1
ATOM 8114 O O . LEU A 1 1065 ? 46.872 25.079 39.624 1.00 66.56 1065 LEU A O 1
ATOM 8118 N N . ALA A 1 1066 ? 47.739 25.533 37.610 1.00 69.00 1066 ALA A N 1
ATOM 8119 C CA . ALA A 1 1066 ? 47.938 26.966 37.869 1.00 69.00 1066 ALA A CA 1
ATOM 8120 C C . ALA A 1 1066 ? 46.655 27.739 38.271 1.00 69.00 1066 ALA A C 1
ATOM 8122 O O . ALA A 1 1066 ? 46.732 28.549 39.192 1.00 69.00 1066 ALA A O 1
ATOM 8123 N N . PRO A 1 1067 ? 45.454 27.472 37.707 1.00 67.81 1067 PRO A N 1
ATOM 8124 C CA . PRO A 1 1067 ? 44.208 28.098 38.172 1.00 67.81 1067 PRO A CA 1
ATOM 8125 C C . PRO A 1 1067 ? 43.784 27.700 39.598 1.00 67.81 1067 PRO A C 1
ATOM 8127 O O . PRO A 1 1067 ? 42.835 28.269 40.134 1.00 67.81 1067 PRO A O 1
ATOM 8130 N N . HIS A 1 1068 ? 44.447 26.710 40.204 1.00 71.06 1068 HIS A N 1
ATOM 8131 C CA . HIS A 1 1068 ? 44.051 26.082 41.465 1.00 71.06 1068 HIS A CA 1
ATOM 8132 C C . HIS A 1 1068 ? 45.038 26.329 42.624 1.00 71.06 1068 HIS A C 1
ATOM 8134 O O . HIS A 1 1068 ? 44.898 25.697 43.674 1.00 71.06 1068 HIS A O 1
ATOM 8140 N N . GLU A 1 1069 ? 46.017 27.233 42.472 1.00 68.12 1069 GLU A N 1
ATOM 8141 C CA . GLU A 1 1069 ? 47.072 27.531 43.466 1.00 68.12 1069 GLU A CA 1
ATOM 8142 C C . GLU A 1 1069 ? 46.546 27.650 44.907 1.00 68.12 1069 GLU A C 1
ATOM 8144 O O . GLU A 1 1069 ? 47.062 27.012 45.828 1.00 68.12 1069 GLU A O 1
ATOM 8149 N N . ASP A 1 1070 ? 45.448 28.382 45.084 1.00 69.31 1070 ASP A N 1
ATOM 8150 C CA . ASP A 1 1070 ? 44.813 28.655 46.374 1.00 69.31 1070 ASP A CA 1
ATOM 8151 C C . ASP A 1 1070 ? 44.236 27.395 47.057 1.00 69.31 1070 ASP A C 1
ATOM 8153 O O . ASP A 1 1070 ? 44.170 27.308 48.286 1.00 69.31 1070 ASP A O 1
ATOM 8157 N N . ALA A 1 1071 ? 43.834 26.392 46.270 1.00 70.00 1071 ALA A N 1
ATOM 8158 C CA . ALA A 1 1071 ? 43.371 25.091 46.752 1.00 70.00 1071 ALA A CA 1
ATOM 8159 C C . ALA A 1 1071 ? 44.544 24.123 46.989 1.00 70.00 1071 ALA A C 1
ATOM 8161 O O . ALA A 1 1071 ? 44.540 23.372 47.966 1.00 70.00 1071 ALA A O 1
ATOM 8162 N N . ILE A 1 1072 ? 45.578 24.182 46.145 1.00 69.25 1072 ILE A N 1
ATOM 8163 C CA . ILE A 1 1072 ? 46.810 23.390 46.275 1.00 69.25 1072 ILE A CA 1
ATOM 8164 C C . ILE A 1 1072 ? 47.569 23.774 47.560 1.00 69.25 1072 ILE A C 1
ATOM 8166 O O . ILE A 1 1072 ? 47.990 22.897 48.319 1.00 69.25 1072 ILE A O 1
ATOM 8170 N N . ALA A 1 1073 ? 47.644 25.070 47.875 1.00 68.75 1073 ALA A N 1
ATOM 8171 C CA . ALA A 1 1073 ? 48.222 25.568 49.122 1.00 68.75 1073 ALA A CA 1
ATOM 8172 C C . ALA A 1 1073 ? 47.473 25.045 50.367 1.00 68.75 1073 ALA A C 1
ATOM 8174 O O . ALA A 1 1073 ? 48.102 24.627 51.342 1.00 68.75 1073 ALA A O 1
ATOM 8175 N N . ARG A 1 1074 ? 46.130 24.992 50.324 1.00 72.12 1074 ARG A N 1
ATOM 8176 C CA . ARG A 1 1074 ? 45.286 24.424 51.402 1.00 72.12 1074 ARG A CA 1
ATOM 8177 C C . ARG A 1 1074 ? 45.433 22.908 51.539 1.00 72.12 1074 ARG A C 1
ATOM 8179 O O . ARG A 1 1074 ? 45.308 22.389 52.644 1.00 72.12 1074 ARG A O 1
ATOM 8186 N N . LEU A 1 1075 ? 45.730 22.204 50.445 1.00 71.81 1075 LEU A N 1
ATOM 8187 C CA . LEU A 1 1075 ? 46.085 20.780 50.447 1.00 71.81 1075 LEU A CA 1
ATOM 8188 C C . LEU A 1 1075 ? 47.504 20.512 50.988 1.00 71.81 1075 LEU A C 1
ATOM 8190 O O . LEU A 1 1075 ? 47.905 19.352 51.073 1.00 71.81 1075 LEU A O 1
ATOM 8194 N N . GLY A 1 1076 ? 48.257 21.549 51.374 1.00 71.31 1076 GLY A N 1
ATOM 8195 C CA . GLY A 1 1076 ? 49.586 21.408 51.965 1.00 71.31 1076 GLY A CA 1
ATOM 8196 C C . GLY A 1 1076 ? 50.687 21.149 50.939 1.00 71.31 1076 GLY A C 1
ATOM 8197 O O . GLY A 1 1076 ? 51.631 20.426 51.241 1.00 71.31 1076 GLY A O 1
ATOM 8198 N N . TRP A 1 1077 ? 50.579 21.718 49.739 1.00 71.56 1077 TRP A N 1
ATOM 8199 C CA . TRP A 1 1077 ? 51.592 21.635 48.681 1.00 71.56 1077 TRP A CA 1
ATOM 8200 C C . TRP A 1 1077 ? 52.180 23.015 48.361 1.00 71.56 1077 TRP A C 1
ATOM 8202 O O . TRP A 1 1077 ? 51.527 24.041 48.551 1.00 71.56 1077 TRP A O 1
ATOM 8212 N N . ILE A 1 1078 ? 53.425 23.036 47.882 1.00 69.69 1078 ILE A N 1
ATOM 8213 C CA . ILE A 1 1078 ? 54.165 24.242 47.482 1.00 69.69 1078 ILE A CA 1
ATOM 8214 C C . ILE A 1 1078 ? 54.890 24.020 46.150 1.00 69.69 1078 ILE A C 1
ATOM 8216 O O . ILE A 1 1078 ? 55.205 22.884 45.792 1.00 69.69 1078 ILE A O 1
ATOM 8220 N N . VAL A 1 1079 ? 55.194 25.108 45.438 1.00 64.19 1079 VAL A N 1
ATOM 8221 C CA . VAL A 1 1079 ? 56.150 25.101 44.320 1.00 64.19 1079 VAL A CA 1
ATOM 8222 C C . VAL A 1 1079 ? 57.526 25.497 44.844 1.00 64.19 1079 VAL A C 1
ATOM 8224 O O . VAL A 1 1079 ? 57.657 26.508 45.535 1.00 64.19 1079 VAL A O 1
ATOM 8227 N N . ARG A 1 1080 ? 58.562 24.745 44.469 1.00 60.16 1080 ARG A N 1
ATOM 8228 C CA . ARG A 1 1080 ? 59.966 25.147 44.628 1.00 60.16 1080 ARG A CA 1
ATOM 8229 C C . ARG A 1 1080 ? 60.694 24.863 43.319 1.00 60.16 1080 ARG A C 1
ATOM 8231 O O . ARG A 1 1080 ? 60.552 23.776 42.770 1.00 60.16 1080 ARG A O 1
ATOM 8238 N N . ASP A 1 1081 ? 61.381 25.867 42.779 1.00 56.03 1081 ASP A N 1
ATOM 8239 C CA . ASP A 1 1081 ? 62.137 25.785 41.518 1.00 56.03 1081 ASP A CA 1
ATOM 8240 C C . ASP A 1 1081 ? 61.326 25.226 40.322 1.00 56.03 1081 ASP A C 1
ATOM 8242 O O . ASP A 1 1081 ? 61.836 24.506 39.466 1.00 56.03 1081 ASP A O 1
ATOM 8246 N N . GLY A 1 1082 ? 60.027 25.554 40.270 1.00 54.16 1082 GLY A N 1
ATOM 8247 C CA . GLY A 1 1082 ? 59.084 25.095 39.237 1.00 54.16 1082 GLY A CA 1
ATOM 8248 C C . GLY A 1 1082 ? 58.483 23.699 39.463 1.00 54.16 1082 GLY A C 1
ATOM 8249 O O . GLY A 1 1082 ? 57.703 23.232 38.633 1.00 54.16 1082 GLY A O 1
ATOM 8250 N N . VAL A 1 1083 ? 58.812 23.036 40.576 1.00 56.69 1083 VAL A N 1
ATOM 8251 C CA . VAL A 1 1083 ? 58.366 21.676 40.912 1.00 56.69 1083 VAL A CA 1
ATOM 8252 C C . VAL A 1 1083 ? 57.360 21.708 42.067 1.00 56.69 1083 VAL A C 1
ATOM 8254 O O . VAL A 1 1083 ? 57.632 22.288 43.118 1.00 56.69 1083 VAL A O 1
ATOM 8257 N N . TRP A 1 1084 ? 56.206 21.059 41.885 1.00 65.31 1084 TRP A N 1
ATOM 8258 C CA . TRP A 1 1084 ? 55.208 20.856 42.941 1.00 65.31 1084 TRP A CA 1
ATOM 8259 C C . TRP A 1 1084 ? 55.678 19.786 43.935 1.00 65.31 1084 TRP A C 1
ATOM 8261 O O . TRP A 1 1084 ? 56.072 18.691 43.533 1.00 65.31 1084 TRP A O 1
ATOM 8271 N N . MET A 1 1085 ? 55.613 20.078 45.235 1.00 64.31 1085 MET A N 1
ATOM 8272 C CA . MET A 1 1085 ? 55.992 19.140 46.299 1.00 64.31 1085 MET A CA 1
ATOM 8273 C C . MET A 1 1085 ? 55.145 19.314 47.574 1.00 64.31 1085 MET A C 1
ATOM 8275 O O . MET A 1 1085 ? 54.676 20.425 47.845 1.00 64.31 1085 MET A O 1
ATOM 8279 N N . PRO A 1 1086 ? 54.950 18.253 48.385 1.00 66.06 1086 PRO A N 1
ATOM 8280 C CA . PRO A 1 1086 ? 54.285 18.371 49.678 1.00 66.06 1086 PRO A CA 1
ATOM 8281 C C . PRO A 1 1086 ? 55.087 19.274 50.620 1.00 66.06 1086 PRO A C 1
ATOM 8283 O O . PRO A 1 1086 ? 56.310 19.160 50.724 1.00 66.06 1086 PRO A O 1
ATOM 8286 N N . LYS A 1 1087 ? 54.395 20.142 51.356 1.00 61.28 1087 LYS A N 1
ATOM 8287 C CA . LYS A 1 1087 ? 54.983 21.002 52.381 1.00 61.28 1087 LYS A CA 1
ATOM 8288 C C . LYS A 1 1087 ? 55.373 20.150 53.591 1.00 61.28 1087 LYS A C 1
ATOM 8290 O O . LYS A 1 1087 ? 54.513 19.724 54.361 1.00 61.28 1087 LYS A O 1
ATOM 8295 N N . ALA A 1 1088 ? 56.670 19.891 53.748 1.00 55.75 1088 ALA A N 1
ATOM 8296 C CA . ALA A 1 1088 ? 57.193 19.102 54.857 1.00 55.75 1088 ALA A CA 1
ATOM 8297 C C . ALA A 1 1088 ? 56.828 19.731 56.215 1.00 55.75 1088 ALA A C 1
ATOM 8299 O O . ALA A 1 1088 ? 56.884 20.947 56.400 1.00 55.75 1088 ALA A O 1
ATOM 8300 N N . GLN A 1 1089 ? 56.472 18.889 57.186 1.00 45.69 1089 GLN A N 1
ATOM 8301 C CA . GLN A 1 1089 ? 55.810 19.309 58.429 1.00 45.69 1089 GLN A CA 1
ATOM 8302 C C . GLN A 1 1089 ? 56.717 20.053 59.438 1.00 45.69 1089 GLN A C 1
ATOM 8304 O O . GLN A 1 1089 ? 56.254 20.384 60.523 1.00 45.69 1089 GLN A O 1
ATOM 8309 N N . ASN A 1 1090 ? 57.982 20.318 59.079 1.00 42.94 1090 ASN A N 1
ATOM 8310 C CA . ASN A 1 1090 ? 59.029 20.882 59.943 1.00 42.94 1090 ASN A CA 1
ATOM 8311 C C . ASN A 1 1090 ? 59.723 22.146 59.383 1.00 42.94 1090 ASN A C 1
ATOM 8313 O O . ASN A 1 1090 ? 60.686 22.612 59.992 1.00 42.94 1090 ASN A O 1
ATOM 8317 N N . ASP A 1 1091 ? 59.256 22.737 58.274 1.00 43.22 1091 ASP A N 1
ATOM 8318 C CA . ASP A 1 1091 ? 59.799 24.011 57.754 1.00 43.22 1091 ASP A CA 1
ATOM 8319 C C . ASP A 1 1091 ? 59.317 25.222 58.591 1.00 43.22 1091 ASP A C 1
ATOM 8321 O O . ASP A 1 1091 ? 58.588 26.103 58.130 1.00 43.22 1091 ASP A O 1
ATOM 8325 N N . THR A 1 1092 ? 59.743 25.264 59.857 1.00 38.91 1092 THR A N 1
ATOM 8326 C CA . THR A 1 1092 ? 59.630 26.413 60.771 1.00 38.91 1092 THR A CA 1
ATOM 8327 C C . THR A 1 1092 ? 61.019 26.923 61.159 1.00 38.91 1092 THR A C 1
ATOM 8329 O O . THR A 1 1092 ? 61.394 26.929 62.331 1.00 38.91 1092 THR A O 1
ATOM 8332 N N . ALA A 1 1093 ? 61.789 27.355 60.160 1.00 32.34 1093 ALA A N 1
ATOM 8333 C CA . ALA A 1 1093 ? 63.046 28.077 60.335 1.00 32.34 1093 ALA A CA 1
ATOM 8334 C C . ALA A 1 1093 ? 63.076 29.296 59.387 1.00 32.34 1093 ALA A C 1
ATOM 8336 O O . ALA A 1 1093 ? 62.742 29.144 58.210 1.00 32.34 1093 ALA A O 1
ATOM 8337 N N . PRO A 1 1094 ? 63.434 30.505 59.864 1.00 35.41 1094 PRO A N 1
ATOM 8338 C CA . PRO A 1 1094 ? 63.586 31.677 59.002 1.00 35.41 1094 PRO A CA 1
ATOM 8339 C C . PRO A 1 1094 ? 64.840 31.552 58.112 1.00 35.41 1094 PRO A C 1
ATOM 8341 O O . PRO A 1 1094 ? 65.763 30.811 58.459 1.00 35.41 1094 PRO A O 1
ATOM 8344 N N . PRO A 1 1095 ? 64.903 32.269 56.974 1.00 33.59 1095 PRO A N 1
ATOM 8345 C CA . PRO A 1 1095 ? 66.012 32.147 56.033 1.00 33.59 1095 PRO A CA 1
ATOM 8346 C C . PRO A 1 1095 ? 67.334 32.671 56.613 1.00 33.59 1095 PRO A C 1
ATOM 8348 O O . PRO A 1 1095 ? 67.388 33.748 57.208 1.00 33.59 1095 PRO A O 1
ATOM 8351 N N . ALA A 1 1096 ? 68.407 31.917 56.371 1.00 27.44 1096 ALA A N 1
ATOM 8352 C CA . ALA A 1 1096 ? 69.776 32.428 56.386 1.00 27.44 1096 ALA A CA 1
ATOM 8353 C C . ALA A 1 1096 ? 70.079 33.124 55.033 1.00 27.44 1096 ALA A C 1
ATOM 8355 O O . ALA A 1 1096 ? 69.429 32.773 54.044 1.00 27.44 1096 ALA A O 1
ATOM 8356 N N . PRO A 1 1097 ? 70.991 34.116 54.997 1.00 35.44 1097 PRO A N 1
ATOM 8357 C CA . PRO A 1 1097 ? 71.212 34.986 53.835 1.00 35.44 1097 PRO A CA 1
ATOM 8358 C C . PRO A 1 1097 ? 71.961 34.319 52.671 1.00 35.44 1097 PRO A C 1
ATOM 8360 O O . PRO A 1 1097 ? 72.829 33.458 52.941 1.00 35.44 1097 PRO A O 1
#

pLDDT: mean 76.08, std 21.6, range [23.62, 98.62]

Foldseek 3Di:
DDDDDDDDDDDDDDDDDDDDDDDDDDDDDDDDDDDDDDDDDDDDDDDDDDDDDPDPPPPPPVVVVVVVVVVVVVVVVLVVLFDDPVNLLVQLVQLLVLLLVQADCDDPQHLAGPPADDDLRHQLLLLLSLLLNLLSPNACPDPSNVRSVVNLVPDDNFFLNNLLSLLSNLLSQLLHDPDPVSNVVSLVSLVVSLVLLLQQQDQLRFHDSGSPDPAGWLVSNLSSLSSNCSQVLRDDDDGDDDDLVNLVSNVVNLLVLQAPQLAHDTHSPRDGDLLNLLSSLLSLLSCLQRHLLVVWAAADFLQFTDDDPVSVVVNVSSVVSNVSSQVSLLVDDQAPPALSSLLSVLSNCQSQQACDGSNDSSLRVNSSNDDHDPSDSNRSSSSSNSSSSQFAAEAEEEEDDDDDCQQPPLSCLQVLLQSNVCSVPVGRYGYHYDYLPDALQRLQSHQEYEGEGQAADDDDPSSLVSVLLNLLLFHAYEYEYHSLHPRNVVNVQVSQCVSCVVFPFGWDQDQLQPLLQQVVHHDRNVCSVRQRKTFTDQQQAGRYIYRSTDLSSCSSSSVCVVCVRSSVSVVSVCCARVNDRVLGRTSSDDGLADPPPDAAPEEFEEQEAEDFGGWGQQPSLQSNLQSVLCVFPSYGYAYDDDDPPPDDPVQADNDGGPPDDGDRTHYHLVDDDDDGQEYEYEDAAAGADDPVSLVSVLVCLVVVHAYEYEYELLHPNSLVRVVVSLVSSCVVNVWDKDFQDCCHQLRQQPDQPGPPGDPDPVVSVVLGFAKGPLLCVVQVPPDQRKMFTDDPHDGRYIYGSFHLSSLCSVHGGPNGIDTHNNSSSSSVSSVVVSSVCSVLQDDPDDDDDDDRQLLSLLVVLVVCLVVVVLLSSLVSLVVSCVSPVPRPCSVVSLVSSLVSLVVQLVVCVVVVVVVVNVVSVVSSCSSPVVCCVVVVVVVVVVDDDDDDDPPDDDPDDPDPPPDDDDPDDLLVSLVVLVVLLVVLVVLLVVLVVLLVVLVVVLVVLVVVVVVLVVVVVVPPDDDDPSVVVVVVSVVVNVVSVVVSVVSVVSSVVSVVVSVSSLVSNVVSVVSLVVVQWDDDPSDIDHNDPPPPDDDDD

Secondary structure (DSSP, 8-state):
------------------------------------------------------SSTTSTHHHHHHHHHHHHHHHHHHHHH---HHHHHHHHHHHHHHHHHTB--SSTTTT-BTTPPPGGGTTHHHHHHHHHHHHHT--TTSHHHHHHHHHHHHS---SHHHHHHHHHHHHHHHHH---HHHHHHHHHHHHHHHHHHHHS--TTS-B-SSSS-S--BHHHHHHHHHHHHHTTS--SS-PPP--HHHHHHHHHHHHHS--TTS---SSSSS---HHHHHHHHHHHHHHIIIIIHHHSPPPBTBTB----HHHHHHHHHHHHHHHHHHHHHTTS-SSTTHHHHHHHHHHHHHHH--SEETTEEHHHHHHHH--S--S-HHHHHHHHHHHHHHT--EEEEEEE-SSTTTT-SSTTHHHHHHHHHHHHHTS--EEEEEETTS-HHHHTTSSEEEEEESS-----HHHHHHHHHHHHTT-EEEEEEGGG-HHHHHHHHHHHHHHTGGGT---EEPPTT-GGGTBTB--THHHHHHH--EEEE-SSSEEEEEE-SB-HHHHHTT-TTT-HHHHHHHHHHIIIII-SGGGS--TT---SS--TTPPPSEEEEEEEEE-SSS----HHHHHHHHHHHHHHHSEEEEESS---TT--TTTEETTEETTS---SSPEETTSPPPP-SEEEEEESS-----HHHHHHHHHHHHTT-EEEEEEGGG-HHHHHHHHHHHHHHHHHHT-EEEE--TTSTTTS---TT-TT--SSHHHHHHTS--B-HHHHHHHTTPPP--EEEEETTEEEEEEESS-HHHHHTT---TT---B-HHHHHHHHHHHHHHHHHHHHH--S-SS---PPPTHHHHHHHHHHHHTT-HHHHHHHHHHHHHH-TT-TTHHHHHHHHHHHHHHHHHHHHHTT-HHHHHHHHHHHHHH-TTHHHHHHHHHHTTT---PPPTTS-S-S-TT----S--SS-HHHHHHHHHHHHHHHHHHHHHHHHHHHHHHHHHHHHHHHHHHHHHHHHHH---SSSSHHHHHHHHHHHHHHHHHHHHHHHHHHHHHHHHHHHHHHTGGGHHHHHHTTEEEETTEEEE--TT---PPP-